Protein AF-0000000075743752 (afdb_homodimer)

Structure (mmCIF, N/CA/C/O backbone):
data_AF-0000000075743752-model_v1
#
loop_
_entity.id
_entity.type
_entity.pdbx_description
1 polymer 'Metal dependent phosphohydrolase'
#
loop_
_atom_site.group_PDB
_atom_site.id
_atom_site.type_symbol
_atom_site.label_atom_id
_atom_site.label_alt_id
_atom_site.label_comp_id
_atom_site.label_asym_id
_atom_site.label_entity_id
_atom_site.label_seq_id
_atom_site.pdbx_PDB_ins_code
_atom_site.Cartn_x
_atom_site.Cartn_y
_atom_site.Cartn_z
_atom_site.occupancy
_atom_site.B_iso_or_equiv
_atom_site.auth_seq_id
_atom_site.auth_comp_id
_atom_site.auth_asym_id
_atom_site.auth_atom_id
_atom_site.pdbx_PDB_model_num
ATOM 1 N N . MET A 1 1 ? -27.5 -9.445 -17.312 1 51.47 1 MET A N 1
ATOM 2 C CA . MET A 1 1 ? -26.719 -10.086 -16.25 1 51.47 1 MET A CA 1
ATOM 3 C C . MET A 1 1 ? -26.062 -9.039 -15.359 1 51.47 1 MET A C 1
ATOM 5 O O . MET A 1 1 ? -25.531 -8.039 -15.852 1 51.47 1 MET A O 1
ATOM 9 N N . SER A 1 2 ? -26.375 -8.977 -14.102 1 77.25 2 SER A N 1
ATOM 10 C CA . SER A 1 2 ? -25.906 -8 -13.125 1 77.25 2 SER A CA 1
ATOM 11 C C . SER A 1 2 ? -24.453 -8.273 -12.727 1 77.25 2 SER A C 1
ATOM 13 O O . SER A 1 2 ? -24.031 -9.43 -12.633 1 77.25 2 SER A O 1
ATOM 15 N N . TRP A 1 3 ? -23.5 -7.391 -13.031 1 86.38 3 TRP A N 1
ATOM 16 C CA . TRP A 1 3 ? -22.078 -7.5 -12.727 1 86.38 3 TRP A CA 1
ATOM 17 C C . TRP A 1 3 ? -21.703 -6.598 -11.555 1 86.38 3 TRP A C 1
ATOM 19 O O . TRP A 1 3 ? -22.375 -5.602 -11.289 1 86.38 3 TRP A O 1
ATOM 29 N N . LYS A 1 4 ? -20.797 -7.172 -10.844 1 90.94 4 LYS A N 1
ATOM 30 C CA . LYS A 1 4 ? -20.047 -6.301 -9.938 1 90.94 4 LYS A CA 1
ATOM 31 C C . LYS A 1 4 ? -18.797 -5.758 -10.609 1 90.94 4 LYS A C 1
ATOM 33 O O . LYS A 1 4 ? -18.078 -6.492 -11.312 1 90.94 4 LYS A O 1
ATOM 38 N N . GLU A 1 5 ? -18.625 -4.477 -10.516 1 91.88 5 GLU A N 1
ATOM 39 C CA . GLU A 1 5 ? -17.469 -3.854 -11.148 1 91.88 5 GLU A CA 1
ATOM 40 C C . GLU A 1 5 ? -16.5 -3.287 -10.109 1 91.88 5 GLU A C 1
ATOM 42 O O . GLU A 1 5 ? -16.922 -2.648 -9.148 1 91.88 5 GLU A O 1
ATOM 47 N N . LEU A 1 6 ? -15.234 -3.637 -10.25 1 92 6 LEU A N 1
ATOM 48 C CA . LEU A 1 6 ? -14.164 -3.113 -9.414 1 92 6 LEU A CA 1
ATOM 49 C C . LEU A 1 6 ? -13.258 -2.186 -10.203 1 92 6 LEU A C 1
ATOM 51 O O . LEU A 1 6 ? -12.82 -2.529 -11.305 1 92 6 LEU A O 1
ATOM 55 N N . ARG A 1 7 ? -13 -1.044 -9.656 1 90.94 7 ARG A N 1
ATOM 56 C CA . ARG A 1 7 ? -12.133 -0.092 -10.344 1 90.94 7 ARG A CA 1
ATOM 57 C C . ARG A 1 7 ? -10.664 -0.43 -10.125 1 90.94 7 ARG A C 1
ATOM 59 O O . ARG A 1 7 ? -10.227 -0.607 -8.984 1 90.94 7 ARG A O 1
ATOM 66 N N . ASP A 1 8 ? -9.922 -0.553 -11.188 1 92.19 8 ASP A N 1
ATOM 67 C CA . ASP A 1 8 ? -8.484 -0.782 -11.203 1 92.19 8 ASP A CA 1
ATOM 68 C C . ASP A 1 8 ? -7.758 0.319 -11.977 1 92.19 8 ASP A C 1
ATOM 70 O O . ASP A 1 8 ? -8.117 0.619 -13.117 1 92.19 8 ASP A O 1
ATOM 74 N N . PRO A 1 9 ? -6.797 0.957 -11.383 1 90.31 9 PRO A N 1
ATOM 75 C CA . PRO A 1 9 ? -6.152 2.098 -12.039 1 90.31 9 PRO A CA 1
ATOM 76 C C . PRO A 1 9 ? -5.441 1.709 -13.328 1 90.31 9 PRO A C 1
ATOM 78 O O . PRO A 1 9 ? -5.219 2.559 -14.195 1 90.31 9 PRO A O 1
ATOM 81 N N . ILE A 1 10 ? -5.125 0.491 -13.516 1 90.44 10 ILE A N 1
ATOM 82 C CA . ILE A 1 10 ? -4.367 0.052 -14.68 1 90.44 10 ILE A CA 1
ATOM 83 C C . ILE A 1 10 ? -5.32 -0.494 -15.742 1 90.44 10 ILE A C 1
ATOM 85 O O . ILE A 1 10 ? -5.23 -0.128 -16.922 1 90.44 10 ILE A O 1
ATOM 89 N N . HIS A 1 11 ? -6.293 -1.352 -15.32 1 92.56 11 HIS A N 1
ATOM 90 C CA . HIS A 1 11 ? -7.102 -2.107 -16.266 1 92.56 11 HIS A CA 1
ATOM 91 C C . HIS A 1 11 ? -8.5 -1.515 -16.391 1 92.56 11 HIS A C 1
ATOM 93 O O . HIS A 1 11 ? -9.312 -1.993 -17.188 1 92.56 11 HIS A O 1
ATOM 99 N N . GLY A 1 12 ? -8.75 -0.454 -15.656 1 90.25 12 GLY A N 1
ATOM 100 C CA . GLY A 1 12 ? -10.086 0.12 -15.68 1 90.25 12 GLY A CA 1
ATOM 101 C C . GLY A 1 12 ? -11.086 -0.658 -14.844 1 90.25 12 GLY A C 1
ATOM 102 O O . GLY A 1 12 ? -10.852 -0.902 -13.656 1 90.25 12 GLY A O 1
ATOM 103 N N . TRP A 1 13 ? -12.125 -1.113 -15.438 1 90.38 13 TRP A N 1
ATOM 104 C CA . TRP A 1 13 ? -13.148 -1.839 -14.703 1 90.38 13 TRP A CA 1
ATOM 105 C C . TRP A 1 13 ? -12.961 -3.346 -14.844 1 90.38 13 TRP A C 1
ATOM 107 O O . TRP A 1 13 ? -12.992 -3.881 -15.953 1 90.38 13 TRP A O 1
ATOM 117 N N . ILE A 1 14 ? -12.75 -3.984 -13.766 1 94 14 ILE A N 1
ATOM 118 C CA . ILE A 1 14 ? -12.734 -5.441 -13.719 1 94 14 ILE A CA 1
ATOM 119 C C . ILE A 1 14 ? -14.125 -5.961 -13.336 1 94 14 ILE A C 1
ATOM 121 O O . ILE A 1 14 ? -14.633 -5.652 -12.258 1 94 14 ILE A O 1
ATOM 125 N N . ARG A 1 15 ? -14.711 -6.742 -14.258 1 93.38 15 ARG A N 1
ATOM 126 C CA . ARG A 1 15 ? -16.078 -7.203 -14.055 1 93.38 15 ARG A CA 1
ATOM 127 C C . ARG A 1 15 ? -16.109 -8.609 -13.477 1 93.38 15 ARG A C 1
ATOM 129 O O . ARG A 1 15 ? -15.336 -9.477 -13.898 1 93.38 15 ARG A O 1
ATOM 136 N N . LEU A 1 16 ? -16.891 -8.75 -12.438 1 94.38 16 LEU A N 1
ATOM 137 C CA . LEU A 1 16 ? -17.188 -10.039 -11.82 1 94.38 16 LEU A CA 1
ATOM 138 C C . LEU A 1 16 ? -18.672 -10.367 -11.945 1 94.38 16 LEU A C 1
ATOM 140 O O . LEU A 1 16 ? -19.531 -9.484 -11.805 1 94.38 16 LEU A O 1
ATOM 144 N N . SER A 1 17 ? -18.984 -11.633 -12.352 1 91.38 17 SER A N 1
ATOM 145 C CA . SER A 1 17 ? -20.375 -12.055 -12.188 1 91.38 17 SER A CA 1
ATOM 146 C C . SER A 1 17 ? -20.812 -11.984 -10.727 1 91.38 17 SER A C 1
ATOM 148 O O . SER A 1 17 ? -19.969 -11.883 -9.836 1 91.38 17 SER A O 1
ATOM 150 N N . ILE A 1 18 ? -22.031 -12.008 -10.484 1 90.94 18 ILE A N 1
ATOM 151 C CA . ILE A 1 18 ? -22.547 -11.945 -9.117 1 90.94 18 ILE A CA 1
ATOM 152 C C . ILE A 1 18 ? -22.031 -13.141 -8.32 1 90.94 18 ILE A C 1
ATOM 154 O O . ILE A 1 18 ? -21.656 -13.008 -7.152 1 90.94 18 ILE A O 1
ATOM 158 N N . ASP A 1 19 ? -21.953 -14.258 -8.992 1 90.12 19 ASP A N 1
ATOM 159 C CA . ASP A 1 19 ? -21.453 -15.461 -8.336 1 90.12 19 ASP A CA 1
ATOM 160 C C . ASP A 1 19 ? -19.953 -15.344 -8.039 1 90.12 19 ASP A C 1
ATOM 162 O O . ASP A 1 19 ? -19.5 -15.781 -6.98 1 90.12 19 ASP A O 1
ATOM 166 N N . GLU A 1 20 ? -19.234 -14.789 -8.961 1 91.81 20 GLU A N 1
ATOM 167 C CA . GLU A 1 20 ? -17.812 -14.562 -8.734 1 91.81 20 GLU A CA 1
ATOM 168 C C . GLU A 1 20 ? -17.578 -13.586 -7.586 1 91.81 20 GLU A C 1
ATOM 170 O O . GLU A 1 20 ? -16.641 -13.742 -6.805 1 91.81 20 GLU A O 1
ATOM 175 N N . ALA A 1 21 ? -18.422 -12.57 -7.562 1 92.19 21 ALA A N 1
ATOM 176 C CA . ALA A 1 21 ? -18.312 -11.586 -6.484 1 92.19 21 ALA A CA 1
ATOM 177 C C . ALA A 1 21 ? -18.547 -12.234 -5.125 1 92.19 21 ALA A C 1
ATOM 179 O O . ALA A 1 21 ? -17.844 -11.938 -4.156 1 92.19 21 ALA A O 1
ATOM 180 N N . ARG A 1 22 ? -19.531 -13.055 -5.062 1 89.62 22 ARG A N 1
ATOM 181 C CA . ARG A 1 22 ? -19.812 -13.781 -3.83 1 89.62 22 ARG A CA 1
ATOM 182 C C . ARG A 1 22 ? -18.656 -14.695 -3.451 1 89.62 22 ARG A C 1
ATOM 184 O O . ARG A 1 22 ? -18.312 -14.805 -2.275 1 89.62 22 ARG A O 1
ATOM 191 N N . LEU A 1 23 ? -18.141 -15.367 -4.477 1 92.19 23 LEU A N 1
ATOM 192 C CA . LEU A 1 23 ? -16.984 -16.219 -4.242 1 92.19 23 LEU A CA 1
ATOM 193 C C . LEU A 1 23 ? -15.812 -15.43 -3.672 1 92.19 23 LEU A C 1
ATOM 195 O O . LEU A 1 23 ? -15.172 -15.859 -2.711 1 92.19 23 LEU A O 1
ATOM 199 N N . LEU A 1 24 ? -15.57 -14.312 -4.309 1 93.12 24 LEU A N 1
ATOM 200 C CA . LEU A 1 24 ? -14.469 -13.469 -3.869 1 93.12 24 LEU A CA 1
ATOM 201 C C . LEU A 1 24 ? -14.648 -13.062 -2.41 1 93.12 24 LEU A C 1
ATOM 203 O O . LEU A 1 24 ? -13.68 -13.047 -1.643 1 93.12 24 LEU A O 1
ATOM 207 N N . ASP A 1 25 ? -15.844 -12.758 -2.037 1 89.44 25 ASP A N 1
ATOM 208 C CA . ASP A 1 25 ? -16.141 -12.352 -0.665 1 89.44 25 ASP A CA 1
ATOM 209 C C . ASP A 1 25 ? -15.93 -13.508 0.307 1 89.44 25 ASP A C 1
ATOM 211 O O . ASP A 1 25 ? -15.477 -13.305 1.437 1 89.44 25 ASP A O 1
ATOM 215 N N . ASP A 1 26 ? -16.203 -14.727 -0.152 1 90.44 26 ASP A N 1
ATOM 216 C CA . ASP A 1 26 ? -16.188 -15.891 0.725 1 90.44 26 ASP A CA 1
ATOM 217 C C . ASP A 1 26 ? -14.805 -16.562 0.716 1 90.44 26 ASP A C 1
ATOM 219 O O . ASP A 1 26 ? -14.508 -17.375 1.581 1 90.44 26 ASP A O 1
ATOM 223 N N . ASP A 1 27 ? -14.031 -16.25 -0.261 1 94.75 27 ASP A N 1
ATOM 224 C CA . ASP A 1 27 ? -12.75 -16.922 -0.438 1 94.75 27 ASP A CA 1
ATOM 225 C C . ASP A 1 27 ? -11.688 -16.344 0.493 1 94.75 27 ASP A C 1
ATOM 227 O O . ASP A 1 27 ? -10.969 -15.414 0.117 1 94.75 27 ASP A O 1
ATOM 231 N N . VAL A 1 28 ? -11.492 -17.016 1.655 1 94.75 28 VAL A N 1
ATOM 232 C CA . VAL A 1 28 ? -10.602 -16.531 2.703 1 94.75 28 VAL A CA 1
ATOM 233 C C . VAL A 1 28 ? -9.156 -16.547 2.207 1 94.75 28 VAL A C 1
ATOM 235 O O . VAL A 1 28 ? -8.328 -15.75 2.654 1 94.75 28 VAL A O 1
ATOM 238 N N . PHE A 1 29 ? -8.867 -17.422 1.26 1 97.12 29 PHE A N 1
ATOM 239 C CA . PHE A 1 29 ? -7.5 -17.531 0.759 1 97.12 29 PHE A CA 1
ATOM 240 C C . PHE A 1 29 ? -7.145 -16.344 -0.119 1 97.12 29 PHE A C 1
ATOM 242 O O . PHE A 1 29 ? -6.035 -15.812 -0.037 1 97.12 29 PHE A O 1
ATOM 249 N N . VAL A 1 30 ? -8.094 -15.906 -0.944 1 97.38 30 VAL A N 1
ATOM 250 C CA . VAL A 1 30 ? -7.867 -14.75 -1.801 1 97.38 30 VAL A CA 1
ATOM 251 C C . VAL A 1 30 ? -7.895 -13.477 -0.963 1 97.38 30 VAL A C 1
ATOM 253 O O . VAL A 1 30 ? -7.098 -12.555 -1.188 1 97.38 30 VAL A O 1
ATOM 256 N N . GLN A 1 31 ? -8.781 -13.375 0.046 1 96.62 31 GLN A N 1
ATOM 257 C CA . GLN A 1 31 ? -8.875 -12.203 0.904 1 96.62 31 GLN A CA 1
ATOM 258 C C . GLN A 1 31 ? -7.59 -11.984 1.693 1 96.62 31 GLN A C 1
ATOM 260 O O . GLN A 1 31 ? -7.191 -10.844 1.94 1 96.62 31 GLN A O 1
ATOM 265 N N . ARG A 1 32 ? -6.918 -13.039 2.068 1 97.19 32 ARG A N 1
ATOM 266 C CA . ARG A 1 32 ? -5.652 -12.938 2.787 1 97.19 32 ARG A CA 1
ATOM 267 C C . ARG A 1 32 ? -4.621 -12.164 1.972 1 97.19 32 ARG A C 1
ATOM 269 O O . ARG A 1 32 ? -3.773 -11.469 2.533 1 97.19 32 ARG A O 1
ATOM 276 N N . LEU A 1 33 ? -4.754 -12.297 0.685 1 98 33 LEU A N 1
ATOM 277 C CA . LEU A 1 33 ? -3.77 -11.688 -0.206 1 98 33 LEU A CA 1
ATOM 278 C C . LEU A 1 33 ? -3.771 -10.172 -0.066 1 98 33 LEU A C 1
ATOM 280 O O . LEU A 1 33 ? -2.83 -9.5 -0.498 1 98 33 LEU A O 1
ATOM 284 N N . ARG A 1 34 ? -4.805 -9.555 0.561 1 96.62 34 ARG A N 1
ATOM 285 C CA . ARG A 1 34 ? -4.824 -8.125 0.85 1 96.62 34 ARG A CA 1
ATOM 286 C C . ARG A 1 34 ? -3.695 -7.738 1.798 1 96.62 34 ARG A C 1
ATOM 288 O O . ARG A 1 34 ? -3.232 -6.598 1.791 1 96.62 34 ARG A O 1
ATOM 295 N N . ARG A 1 35 ? -3.26 -8.695 2.557 1 96.81 35 ARG A N 1
ATOM 296 C CA . ARG A 1 35 ? -2.279 -8.43 3.604 1 96.81 35 ARG A CA 1
ATOM 297 C C . ARG A 1 35 ? -0.923 -9.031 3.248 1 96.81 35 ARG A C 1
ATOM 299 O O . ARG A 1 35 ? -0.079 -9.227 4.125 1 96.81 35 ARG A O 1
ATOM 306 N N . ILE A 1 36 ? -0.764 -9.398 1.981 1 98 36 ILE A N 1
ATOM 307 C CA . ILE A 1 36 ? 0.5 -9.867 1.428 1 98 36 ILE A CA 1
ATOM 308 C C . ILE A 1 36 ? 0.987 -8.898 0.354 1 98 36 ILE A C 1
ATOM 310 O O . ILE A 1 36 ? 0.339 -8.734 -0.683 1 98 36 ILE A O 1
ATOM 314 N N . THR A 1 37 ? 2.098 -8.242 0.623 1 97.19 37 THR A N 1
ATOM 315 C CA . THR A 1 37 ? 2.631 -7.258 -0.314 1 97.19 37 THR A CA 1
ATOM 316 C C . THR A 1 37 ? 3.107 -7.934 -1.596 1 97.19 37 THR A C 1
ATOM 318 O O . THR A 1 37 ? 3.531 -9.094 -1.572 1 97.19 37 THR A O 1
ATOM 321 N N . GLN A 1 38 ? 3.041 -7.207 -2.709 1 96.44 38 GLN A N 1
ATOM 322 C CA . GLN A 1 38 ? 3.471 -7.715 -4.008 1 96.44 38 GLN A CA 1
ATOM 323 C C . GLN A 1 38 ? 4.992 -7.715 -4.121 1 96.44 38 GLN A C 1
ATOM 325 O O . GLN A 1 38 ? 5.574 -8.633 -4.699 1 96.44 38 GLN A O 1
ATOM 330 N N . ASP A 1 39 ? 5.641 -6.668 -3.574 1 96.06 39 ASP A N 1
ATOM 331 C CA . ASP A 1 39 ? 7.055 -6.457 -3.877 1 96.06 39 ASP A CA 1
ATOM 332 C C . ASP A 1 39 ? 7.895 -6.473 -2.604 1 96.06 39 ASP A C 1
ATOM 334 O O . ASP A 1 39 ? 8.969 -5.859 -2.555 1 96.06 39 ASP A O 1
ATOM 338 N N . GLY A 1 40 ? 7.375 -7.07 -1.581 1 95.81 40 GLY A N 1
ATOM 339 C CA . GLY A 1 40 ? 8.141 -7.188 -0.352 1 95.81 40 GLY A CA 1
ATOM 340 C C . GLY A 1 40 ? 8.578 -5.848 0.213 1 95.81 40 GLY A C 1
ATOM 341 O O . GLY A 1 40 ? 7.746 -4.965 0.433 1 95.81 40 GLY A O 1
ATOM 342 N N . LEU A 1 41 ? 9.898 -5.633 0.323 1 95.94 41 LEU A N 1
ATOM 343 C CA . LEU A 1 41 ? 10.414 -4.445 0.986 1 95.94 41 LEU A CA 1
ATOM 344 C C . LEU A 1 41 ? 10.883 -3.412 -0.035 1 95.94 41 LEU A C 1
ATOM 346 O O . LEU A 1 41 ? 11.609 -2.479 0.309 1 95.94 41 LEU A O 1
ATOM 350 N N . ALA A 1 42 ? 10.414 -3.516 -1.255 1 95.94 42 ALA A N 1
ATOM 351 C CA . ALA A 1 42 ? 10.82 -2.594 -2.314 1 95.94 42 ALA A CA 1
ATOM 352 C C . ALA A 1 42 ? 10.406 -1.163 -1.98 1 95.94 42 ALA A C 1
ATOM 354 O O . ALA A 1 42 ? 10.992 -0.207 -2.494 1 95.94 42 ALA A O 1
ATOM 355 N N . HIS A 1 43 ? 9.422 -0.974 -1.068 1 94 43 HIS A N 1
ATOM 356 C CA . HIS A 1 43 ? 8.922 0.352 -0.718 1 94 43 HIS A CA 1
ATOM 357 C C . HIS A 1 43 ? 9.977 1.145 0.056 1 94 43 HIS A C 1
ATOM 359 O O . HIS A 1 43 ? 9.852 2.363 0.206 1 94 43 HIS A O 1
ATOM 365 N N . TYR A 1 44 ? 11.023 0.538 0.527 1 93.94 44 TYR A N 1
ATOM 366 C CA . TYR A 1 44 ? 12.109 1.253 1.189 1 93.94 44 TYR A CA 1
ATOM 367 C C . TYR A 1 44 ? 12.945 2.031 0.181 1 93.94 44 TYR A C 1
ATOM 369 O O . TYR A 1 44 ? 13.688 2.941 0.553 1 93.94 44 TYR A O 1
ATOM 377 N N . VAL A 1 45 ? 12.891 1.618 -1.067 1 93.31 45 VAL A N 1
ATOM 378 C CA . VAL A 1 45 ? 13.602 2.303 -2.143 1 93.31 45 VAL A CA 1
ATOM 379 C C . VAL A 1 45 ? 12.609 3.08 -3.004 1 93.31 45 VAL A C 1
ATOM 381 O O . VAL A 1 45 ? 12.867 4.223 -3.389 1 93.31 45 VAL A O 1
ATOM 384 N N . TYR A 1 46 ? 11.539 2.451 -3.336 1 93.69 46 TYR A N 1
ATOM 385 C CA . TYR A 1 46 ? 10.414 3.062 -4.039 1 93.69 46 TYR A CA 1
ATOM 386 C C . TYR A 1 46 ? 9.211 3.221 -3.113 1 93.69 46 TYR A C 1
ATOM 388 O O . TYR A 1 46 ? 8.367 2.324 -3.023 1 93.69 46 TYR A O 1
ATOM 396 N N . PRO A 1 47 ? 9.008 4.316 -2.547 1 93.56 47 PRO A N 1
ATOM 397 C CA . PRO A 1 47 ? 8.039 4.492 -1.461 1 93.56 47 PRO A CA 1
ATOM 398 C C . PRO A 1 47 ? 6.621 4.086 -1.863 1 93.56 47 PRO A C 1
ATOM 400 O O . PRO A 1 47 ? 5.844 3.639 -1.02 1 93.56 47 PRO A O 1
ATOM 403 N N . SER A 1 48 ? 6.262 4.148 -3.123 1 92.75 48 SER A N 1
ATOM 404 C CA . SER A 1 48 ? 4.891 3.887 -3.555 1 92.75 48 SER A CA 1
ATOM 405 C C . SER A 1 48 ? 4.711 2.428 -3.959 1 92.75 48 SER A C 1
ATOM 407 O O . SER A 1 48 ? 3.611 2.016 -4.34 1 92.75 48 SER A O 1
ATOM 409 N N . ALA A 1 49 ? 5.762 1.596 -3.92 1 93.31 49 ALA A N 1
ATOM 410 C CA . ALA A 1 49 ? 5.664 0.175 -4.242 1 93.31 49 ALA A CA 1
ATOM 411 C C . ALA A 1 49 ? 4.965 -0.595 -3.125 1 93.31 49 ALA A C 1
ATOM 413 O O . ALA A 1 49 ? 5.582 -1.437 -2.467 1 93.31 49 ALA A O 1
ATOM 414 N N . ARG A 1 50 ? 3.662 -0.363 -2.957 1 92.94 50 ARG A N 1
ATOM 415 C CA . ARG A 1 50 ? 2.949 -0.887 -1.796 1 92.94 50 ARG A CA 1
ATOM 416 C C . ARG A 1 50 ? 1.767 -1.749 -2.225 1 92.94 50 ARG A C 1
ATOM 418 O O . ARG A 1 50 ? 0.876 -2.033 -1.42 1 92.94 50 ARG A O 1
ATOM 425 N N . GLY A 1 51 ? 1.776 -2.166 -3.416 1 93.81 51 GLY A N 1
ATOM 426 C CA . GLY A 1 51 ? 0.691 -3.006 -3.896 1 93.81 51 GLY A CA 1
ATOM 427 C C . GLY A 1 51 ? 0.61 -4.344 -3.184 1 93.81 51 GLY A C 1
ATOM 428 O O . GLY A 1 51 ? 1.602 -4.812 -2.621 1 93.81 51 GLY A O 1
ATOM 429 N N . SER A 1 52 ? -0.573 -4.945 -3.201 1 97 52 SER A N 1
ATOM 430 C CA . SER A 1 52 ? -0.787 -6.254 -2.598 1 97 52 SER A CA 1
ATOM 431 C C . SER A 1 52 ? -0.996 -7.328 -3.662 1 97 52 SER A C 1
ATOM 433 O O . SER A 1 52 ? -1.269 -7.012 -4.82 1 97 52 SER A O 1
ATOM 435 N N . ARG A 1 53 ? -0.911 -8.523 -3.248 1 98 53 ARG A N 1
ATOM 436 C CA . ARG A 1 53 ? -1.134 -9.633 -4.18 1 98 53 ARG A CA 1
ATOM 437 C C . ARG A 1 53 ? -2.617 -9.781 -4.496 1 98 53 ARG A C 1
ATOM 439 O O . ARG A 1 53 ? -2.982 -10.445 -5.473 1 98 53 ARG A O 1
ATOM 446 N N . PHE A 1 54 ? -3.518 -9.18 -3.68 1 98.25 54 PHE A N 1
ATOM 447 C CA . PHE A 1 54 ? -4.945 -9.219 -3.98 1 98.25 54 PHE A CA 1
ATOM 448 C C . PHE A 1 54 ? -5.242 -8.484 -5.285 1 98.25 54 PHE A C 1
ATOM 450 O O . PHE A 1 54 ? -5.879 -9.047 -6.184 1 98.25 54 PHE A O 1
ATOM 457 N N . GLU A 1 55 ? -4.816 -7.172 -5.395 1 96.81 55 GLU A N 1
ATOM 458 C CA . GLU A 1 55 ? -5.074 -6.418 -6.617 1 96.81 55 GLU A CA 1
ATOM 459 C C . GLU A 1 55 ? -4.344 -7.027 -7.809 1 96.81 55 GLU A C 1
ATOM 461 O O . GLU A 1 55 ? -4.848 -7 -8.938 1 96.81 55 GLU A O 1
ATOM 466 N N . HIS A 1 56 ? -3.156 -7.566 -7.574 1 98.12 56 HIS A N 1
ATOM 467 C CA . HIS A 1 56 ? -2.439 -8.273 -8.633 1 98.12 56 HIS A CA 1
ATOM 468 C C . HIS A 1 56 ? -3.244 -9.461 -9.148 1 98.12 56 HIS A C 1
ATOM 470 O O . HIS A 1 56 ? -3.346 -9.664 -10.359 1 98.12 56 HIS A O 1
ATOM 476 N N . SER A 1 57 ? -3.771 -10.227 -8.219 1 98.5 57 SER A N 1
ATOM 477 C CA . SER A 1 57 ? -4.555 -11.398 -8.602 1 98.5 57 SER A CA 1
ATOM 478 C C . SER A 1 57 ? -5.793 -11 -9.398 1 98.5 57 SER A C 1
ATOM 480 O O . SER A 1 57 ? -6.168 -11.68 -10.352 1 98.5 57 SER A O 1
ATOM 482 N N . LEU A 1 58 ? -6.445 -9.906 -9.016 1 98.06 58 LEU A N 1
ATOM 483 C CA . LEU A 1 58 ? -7.59 -9.398 -9.758 1 98.06 58 LEU A CA 1
ATOM 484 C C . LEU A 1 58 ? -7.18 -8.984 -11.172 1 98.06 58 LEU A C 1
ATOM 486 O O . LEU A 1 58 ? -7.891 -9.273 -12.141 1 98.06 58 LEU A O 1
ATOM 490 N N . GLY A 1 59 ? -6.074 -8.297 -11.227 1 97.88 59 GLY A N 1
ATOM 491 C CA . GLY A 1 59 ? -5.566 -7.914 -12.539 1 97.88 59 GLY A CA 1
ATOM 492 C C . GLY A 1 59 ? -5.203 -9.102 -13.406 1 97.88 59 GLY A C 1
ATOM 493 O O . GLY A 1 59 ? -5.484 -9.102 -14.609 1 97.88 59 GLY A O 1
ATOM 494 N N . THR A 1 60 ? -4.578 -10.102 -12.797 1 98.38 60 THR A N 1
ATOM 495 C CA . THR A 1 60 ? -4.234 -11.32 -13.523 1 98.38 60 THR A CA 1
ATOM 496 C C . THR A 1 60 ? -5.492 -12.016 -14.039 1 98.38 60 THR A C 1
ATOM 498 O O . THR A 1 60 ? -5.523 -12.5 -15.172 1 98.38 60 THR A O 1
ATOM 501 N N . MET A 1 61 ? -6.508 -12.07 -13.211 1 98.31 61 MET A N 1
ATOM 502 C CA . MET A 1 61 ? -7.789 -12.641 -13.617 1 98.31 61 MET A CA 1
ATOM 503 C C . MET A 1 61 ? -8.359 -11.891 -14.82 1 98.31 61 MET A C 1
ATOM 505 O O . MET A 1 61 ? -8.867 -12.5 -15.758 1 98.31 61 MET A O 1
ATOM 509 N N . TYR A 1 62 ? -8.289 -10.602 -14.773 1 97.75 62 TYR A N 1
ATOM 510 C CA . TYR A 1 62 ? -8.797 -9.766 -15.852 1 97.75 62 TYR A CA 1
ATOM 511 C C . TYR A 1 62 ? -8.07 -10.047 -17.156 1 97.75 62 TYR A C 1
ATOM 513 O O . TYR A 1 62 ? -8.703 -10.273 -18.188 1 97.75 62 TYR A O 1
ATOM 521 N N . LEU A 1 63 ? -6.758 -10.062 -17.125 1 97.44 63 LEU A N 1
ATOM 522 C CA . LEU A 1 63 ? -5.973 -10.289 -18.328 1 97.44 63 LEU A CA 1
ATOM 523 C C . LEU A 1 63 ? -6.168 -11.711 -18.844 1 97.44 63 LEU A C 1
ATOM 525 O O . LEU A 1 63 ? -6.195 -11.938 -20.047 1 97.44 63 LEU A O 1
ATOM 529 N N . ALA A 1 64 ? -6.25 -12.648 -17.906 1 97.69 64 ALA A N 1
ATOM 530 C CA . ALA A 1 64 ? -6.547 -14.023 -18.312 1 97.69 64 ALA A CA 1
ATOM 531 C C . ALA A 1 64 ? -7.871 -14.102 -19.062 1 97.69 64 ALA A C 1
ATOM 533 O O . ALA A 1 64 ? -8.008 -14.891 -20 1 97.69 64 ALA A O 1
ATOM 534 N N . THR A 1 65 ? -8.836 -13.281 -18.641 1 96.44 65 THR A N 1
ATOM 535 C CA . THR A 1 65 ? -10.133 -13.234 -19.312 1 96.44 65 THR A CA 1
ATOM 536 C C . THR A 1 65 ? -9.984 -12.773 -20.766 1 96.44 65 THR A C 1
ATOM 538 O O . THR A 1 65 ? -10.523 -13.398 -21.672 1 96.44 65 THR A O 1
ATOM 541 N N . LEU A 1 66 ? -9.258 -11.742 -20.953 1 95.69 66 LEU A N 1
ATOM 542 C CA . LEU A 1 66 ? -9.055 -11.219 -22.297 1 95.69 66 LEU A CA 1
ATOM 543 C C . LEU A 1 66 ? -8.344 -12.242 -23.188 1 95.69 66 LEU A C 1
ATOM 545 O O . LEU A 1 66 ? -8.742 -12.453 -24.328 1 95.69 66 LEU A O 1
ATOM 549 N N . MET A 1 67 ? -7.371 -12.891 -22.688 1 95.31 67 MET A N 1
ATOM 550 C CA . MET A 1 67 ? -6.547 -13.828 -23.453 1 95.31 67 MET A CA 1
ATOM 551 C C . MET A 1 67 ? -7.336 -15.086 -23.812 1 95.31 67 MET A C 1
ATOM 553 O O . MET A 1 67 ? -7.293 -15.547 -24.953 1 95.31 67 MET A O 1
ATOM 557 N N . VAL A 1 68 ? -8.023 -15.609 -22.812 1 95.94 68 VAL A N 1
ATOM 558 C CA . VAL A 1 68 ? -8.75 -16.844 -23.062 1 95.94 68 VAL A CA 1
ATOM 559 C C . VAL A 1 68 ? -9.891 -16.594 -24.047 1 95.94 68 VAL A C 1
ATOM 561 O O . VAL A 1 68 ? -10.188 -17.438 -24.891 1 95.94 68 VAL A O 1
ATOM 564 N N . GLU A 1 69 ? -10.562 -15.469 -23.938 1 94.19 69 GLU A N 1
ATOM 565 C CA . GLU A 1 69 ? -11.617 -15.125 -24.875 1 94.19 69 GLU A CA 1
ATOM 566 C C . GLU A 1 69 ? -11.078 -15.031 -26.297 1 94.19 69 GLU A C 1
ATOM 568 O O . GLU A 1 69 ? -11.711 -15.508 -27.234 1 94.19 69 GLU A O 1
ATOM 573 N N . ARG A 1 70 ? -9.977 -14.469 -26.406 1 93 70 ARG A N 1
ATOM 574 C CA . ARG A 1 70 ? -9.336 -14.344 -27.703 1 93 70 ARG A CA 1
ATOM 575 C C . ARG A 1 70 ? -9.016 -15.719 -28.297 1 93 70 ARG A C 1
ATOM 577 O O . ARG A 1 70 ? -9.32 -16 -29.453 1 93 70 ARG A O 1
ATOM 584 N N . VAL A 1 71 ? -8.406 -16.594 -27.562 1 91.12 71 VAL A N 1
ATOM 585 C CA . VAL A 1 71 ? -7.922 -17.859 -28.109 1 91.12 71 VAL A CA 1
ATOM 586 C C . VAL A 1 71 ? -9.094 -18.797 -28.328 1 91.12 71 VAL A C 1
ATOM 588 O O . VAL A 1 71 ? -9.078 -19.609 -29.266 1 91.12 71 VAL A O 1
ATOM 591 N N . LEU A 1 72 ? -10.117 -18.734 -27.516 1 90.25 72 LEU A N 1
ATOM 592 C CA . LEU A 1 72 ? -11.297 -19.578 -27.688 1 90.25 72 LEU A CA 1
ATOM 593 C C . LEU A 1 72 ? -12.062 -19.203 -28.938 1 90.25 72 LEU A C 1
ATOM 595 O O . LEU A 1 72 ? -12.727 -20.031 -29.547 1 90.25 72 LEU A O 1
ATOM 599 N N . SER A 1 73 ? -12 -17.953 -29.297 1 88.25 73 SER A N 1
ATOM 600 C CA . SER A 1 73 ? -12.711 -17.484 -30.484 1 88.25 73 SER A CA 1
ATOM 601 C C . SER A 1 73 ? -12.172 -18.156 -31.75 1 88.25 73 SER A C 1
ATOM 603 O O . SER A 1 73 ? -12.867 -18.219 -32.781 1 88.25 73 SER A O 1
ATOM 605 N N . GLU A 1 74 ? -11.008 -18.719 -31.719 1 85 74 GLU A N 1
ATOM 606 C CA . GLU A 1 74 ? -10.398 -19.344 -32.875 1 85 74 GLU A CA 1
ATOM 607 C C . GLU A 1 74 ? -10.195 -20.844 -32.688 1 85 74 GLU A C 1
ATOM 609 O O . GLU A 1 74 ? -9.766 -21.547 -33.594 1 85 74 GLU A O 1
ATOM 614 N N . ALA A 1 75 ? -10.523 -21.297 -31.516 1 83.81 75 ALA A N 1
ATOM 615 C CA . ALA A 1 75 ? -10.234 -22.688 -31.172 1 83.81 75 ALA A CA 1
ATOM 616 C C . ALA A 1 75 ? -11.117 -23.641 -31.969 1 83.81 75 ALA A C 1
ATOM 618 O O . ALA A 1 75 ? -12.281 -23.344 -32.25 1 83.81 75 ALA A O 1
ATOM 619 N N . ASN A 1 76 ? -10.555 -24.766 -32.344 1 86.19 76 ASN A N 1
ATOM 620 C CA . ASN A 1 76 ? -11.312 -25.812 -33.031 1 86.19 76 ASN A CA 1
ATOM 621 C C . ASN A 1 76 ? -12.344 -26.438 -32.094 1 86.19 76 ASN A C 1
ATOM 623 O O . ASN A 1 76 ? -12 -26.984 -31.031 1 86.19 76 ASN A O 1
ATOM 627 N N . GLU A 1 77 ? -13.547 -26.484 -32.5 1 87.25 77 GLU A N 1
ATOM 628 C CA . GLU A 1 77 ? -14.664 -26.938 -31.672 1 87.25 77 GLU A CA 1
ATOM 629 C C . GLU A 1 77 ? -14.516 -28.406 -31.281 1 87.25 77 GLU A C 1
ATOM 631 O O . GLU A 1 77 ? -14.836 -28.797 -30.156 1 87.25 77 GLU A O 1
ATOM 636 N N . GLN A 1 78 ? -14.07 -29.141 -32.219 1 89.94 78 GLN A N 1
ATOM 637 C CA . GLN A 1 78 ? -13.922 -30.578 -31.969 1 89.94 78 GLN A CA 1
ATOM 638 C C . GLN A 1 78 ? -12.844 -30.828 -30.922 1 89.94 78 GLN A C 1
ATOM 640 O O . GLN A 1 78 ? -13.016 -31.672 -30.047 1 89.94 78 GLN A O 1
ATOM 645 N N . SER A 1 79 ? -11.742 -30.109 -31.016 1 89.5 79 SER A N 1
ATOM 646 C CA . SER A 1 79 ? -10.656 -30.234 -30.047 1 89.5 79 SER A CA 1
ATOM 647 C C . SER A 1 79 ? -11.102 -29.781 -28.672 1 89.5 79 SER A C 1
ATOM 649 O O . SER A 1 79 ? -10.734 -30.391 -27.656 1 89.5 79 SER A O 1
ATOM 651 N N . LEU A 1 80 ? -11.836 -28.75 -28.641 1 90.44 80 LEU A N 1
ATOM 652 C CA . LEU A 1 80 ? -12.336 -28.234 -27.375 1 90.44 80 LEU A CA 1
ATOM 653 C C . LEU A 1 80 ? -13.297 -29.219 -26.719 1 90.44 80 LEU A C 1
ATOM 655 O O . LEU A 1 80 ? -13.266 -29.406 -25.516 1 90.44 80 LEU A O 1
ATOM 659 N N . ARG A 1 81 ? -14.156 -29.812 -27.516 1 91.88 81 ARG A N 1
ATOM 660 C CA . ARG A 1 81 ? -15.109 -30.797 -27 1 91.88 81 ARG A CA 1
ATOM 661 C C . ARG A 1 81 ? -14.398 -32.031 -26.453 1 91.88 81 ARG A C 1
ATOM 663 O O . ARG A 1 81 ? -14.781 -32.562 -25.406 1 91.88 81 ARG A O 1
ATOM 670 N N . SER A 1 82 ? -13.414 -32.375 -27.203 1 92.75 82 SER A N 1
ATOM 671 C CA . SER A 1 82 ? -12.625 -33.531 -26.75 1 92.75 82 SER A CA 1
ATOM 672 C C . SER A 1 82 ? -11.969 -33.219 -25.391 1 92.75 82 SER A C 1
ATOM 674 O O . SER A 1 82 ? -11.992 -34.062 -24.5 1 92.75 82 SER A O 1
ATOM 676 N N . LEU A 1 83 ? -11.383 -32.062 -25.266 1 92.81 83 LEU A N 1
ATOM 677 C CA . LEU A 1 83 ? -10.766 -31.672 -24 1 92.81 83 LEU A CA 1
ATOM 678 C C . LEU A 1 83 ? -11.805 -31.609 -22.891 1 92.81 83 LEU A C 1
ATOM 680 O O . LEU A 1 83 ? -11.562 -32.062 -21.781 1 92.81 83 LEU A O 1
ATOM 684 N N . MET A 1 84 ? -12.922 -31.016 -23.172 1 93.38 84 MET A N 1
ATOM 685 C CA . MET A 1 84 ? -13.977 -30.875 -22.172 1 93.38 84 MET A CA 1
ATOM 686 C C . MET A 1 84 ? -14.469 -32.25 -21.703 1 93.38 84 MET A C 1
ATOM 688 O O . MET A 1 84 ? -14.734 -32.438 -20.516 1 93.38 84 MET A O 1
ATOM 692 N N . ASP A 1 85 ? -14.555 -33.156 -22.641 1 92.88 85 ASP A N 1
ATOM 693 C CA . ASP A 1 85 ? -14.938 -34.5 -22.281 1 92.88 85 ASP A CA 1
ATOM 694 C C . ASP A 1 85 ? -13.898 -35.156 -21.375 1 92.88 85 ASP A C 1
ATOM 696 O O . ASP A 1 85 ? -14.242 -35.812 -20.375 1 92.88 85 ASP A O 1
ATOM 700 N N . ALA A 1 86 ? -12.672 -34.938 -21.719 1 92.56 86 ALA A N 1
ATOM 701 C CA . ALA A 1 86 ? -11.578 -35.5 -20.938 1 92.56 86 ALA A CA 1
ATOM 702 C C . ALA A 1 86 ? -11.57 -34.938 -19.516 1 92.56 86 ALA A C 1
ATOM 704 O O . ALA A 1 86 ? -11.203 -35.625 -18.562 1 92.56 86 ALA A O 1
ATOM 705 N N . LEU A 1 87 ? -12.039 -33.688 -19.391 1 92.56 87 LEU A N 1
ATOM 706 C CA . LEU A 1 87 ? -12.055 -33 -18.094 1 92.56 87 LEU A CA 1
ATOM 707 C C . LEU A 1 87 ? -13.352 -33.281 -17.344 1 92.56 87 LEU A C 1
ATOM 709 O O . LEU A 1 87 ? -13.523 -32.844 -16.219 1 92.56 87 LEU A O 1
ATOM 713 N N . GLY A 1 88 ? -14.203 -34 -17.953 1 88.19 88 GLY A N 1
ATOM 714 C CA . GLY A 1 88 ? -15.492 -34.281 -17.344 1 88.19 88 GLY A CA 1
ATOM 715 C C . GLY A 1 88 ? -16.453 -33.094 -17.391 1 88.19 88 GLY A C 1
ATOM 716 O O . GLY A 1 88 ? -17.344 -32.969 -16.547 1 88.19 88 GLY A O 1
ATOM 717 N N . LEU A 1 89 ? -16.266 -32.188 -18.375 1 90.31 89 LEU A N 1
ATOM 718 C CA . LEU A 1 89 ? -17.094 -31 -18.531 1 90.31 89 LEU A CA 1
ATOM 719 C C . LEU A 1 89 ? -18 -31.125 -19.75 1 90.31 89 LEU A C 1
ATOM 721 O O . LEU A 1 89 ? -18.297 -30.141 -20.422 1 90.31 89 LEU A O 1
ATOM 725 N N . HIS A 1 90 ? -18.375 -32.25 -20.078 1 79.38 90 HIS A N 1
ATOM 726 C CA . HIS A 1 90 ? -19.078 -32.562 -21.328 1 79.38 90 HIS A CA 1
ATOM 727 C C . HIS A 1 90 ? -20.391 -31.781 -21.422 1 79.38 90 HIS A C 1
ATOM 729 O O . HIS A 1 90 ? -20.828 -31.422 -22.516 1 79.38 90 HIS A O 1
ATOM 735 N N . ASP A 1 91 ? -20.984 -31.469 -20.422 1 74.75 91 ASP A N 1
ATOM 736 C CA . ASP A 1 91 ? -22.281 -30.828 -20.469 1 74.75 91 ASP A CA 1
ATOM 737 C C . ASP A 1 91 ? -22.156 -29.312 -20.312 1 74.75 91 ASP A C 1
ATOM 739 O O . ASP A 1 91 ? -23.172 -28.609 -20.234 1 74.75 91 ASP A O 1
ATOM 743 N N . GLU A 1 92 ? -20.969 -29 -20.328 1 75.81 92 GLU A N 1
ATOM 744 C CA . GLU A 1 92 ? -20.766 -27.562 -20.109 1 75.81 92 GLU A CA 1
ATOM 745 C C . GLU A 1 92 ? -20.359 -26.859 -21.391 1 75.81 92 GLU A C 1
ATOM 747 O O . GLU A 1 92 ? -19.969 -27.5 -22.359 1 75.81 92 GLU A O 1
ATOM 752 N N . GLY A 1 93 ? -20.562 -25.672 -21.578 1 77.5 93 GLY A N 1
ATOM 753 C CA . GLY A 1 93 ? -20.188 -24.891 -22.734 1 77.5 93 GLY A CA 1
ATOM 754 C C . GLY A 1 93 ? -18.828 -24.234 -22.594 1 77.5 93 GLY A C 1
ATOM 755 O O . GLY A 1 93 ? -18.172 -24.375 -21.562 1 77.5 93 GLY A O 1
ATOM 756 N N . VAL A 1 94 ? -18.297 -23.703 -23.688 1 78.81 94 VAL A N 1
ATOM 757 C CA . VAL A 1 94 ? -17.016 -23 -23.797 1 78.81 94 VAL A CA 1
ATOM 758 C C . VAL A 1 94 ? -16.875 -22.016 -22.625 1 78.81 94 VAL A C 1
ATOM 760 O O . VAL A 1 94 ? -15.766 -21.766 -22.156 1 78.81 94 VAL A O 1
ATOM 763 N N . SER A 1 95 ? -17.922 -21.641 -22.078 1 85.19 95 SER A N 1
ATOM 764 C CA . SER A 1 95 ? -17.938 -20.672 -20.984 1 85.19 95 SER A CA 1
ATOM 765 C C . SER A 1 95 ? -17.328 -21.25 -19.719 1 85.19 95 SER A C 1
ATOM 767 O O . SER A 1 95 ? -16.781 -20.531 -18.891 1 85.19 95 SER A O 1
ATOM 769 N N . ALA A 1 96 ? -17.391 -22.547 -19.688 1 90.12 96 ALA A N 1
ATOM 770 C CA . ALA A 1 96 ? -16.797 -23.203 -18.531 1 90.12 96 ALA A CA 1
ATOM 771 C C . ALA A 1 96 ? -15.281 -23.062 -18.531 1 90.12 96 ALA A C 1
ATOM 773 O O . ALA A 1 96 ? -14.672 -22.766 -17.5 1 90.12 96 ALA A O 1
ATOM 774 N N . ILE A 1 97 ? -14.688 -23.266 -19.703 1 91.88 97 ILE A N 1
ATOM 775 C CA . ILE A 1 97 ? -13.242 -23.141 -19.828 1 91.88 97 ILE A CA 1
ATOM 776 C C . ILE A 1 97 ? -12.805 -21.719 -19.469 1 91.88 97 ILE A C 1
ATOM 778 O O . ILE A 1 97 ? -11.82 -21.531 -18.766 1 91.88 97 ILE A O 1
ATOM 782 N N . ARG A 1 98 ? -13.57 -20.797 -19.984 1 93.5 98 ARG A N 1
ATOM 783 C CA . ARG A 1 98 ? -13.297 -19.391 -19.672 1 93.5 98 ARG A CA 1
ATOM 784 C C . ARG A 1 98 ? -13.312 -19.156 -18.172 1 93.5 98 ARG A C 1
ATOM 786 O O . ARG A 1 98 ? -12.43 -18.469 -17.641 1 93.5 98 ARG A O 1
ATOM 793 N N . GLN A 1 99 ? -14.258 -19.688 -17.516 1 94.5 99 GLN A N 1
ATOM 794 C CA . GLN A 1 99 ? -14.406 -19.5 -16.078 1 94.5 99 GLN A CA 1
ATOM 795 C C . GLN A 1 99 ? -13.234 -20.109 -15.32 1 94.5 99 GLN A C 1
ATOM 797 O O . GLN A 1 99 ? -12.719 -19.5 -14.375 1 94.5 99 GLN A O 1
ATOM 802 N N . TYR A 1 100 ? -12.836 -21.297 -15.734 1 96 100 TYR A N 1
ATOM 803 C CA . TYR A 1 100 ? -11.719 -21.969 -15.07 1 96 100 TYR A CA 1
ATOM 804 C C . TYR A 1 100 ? -10.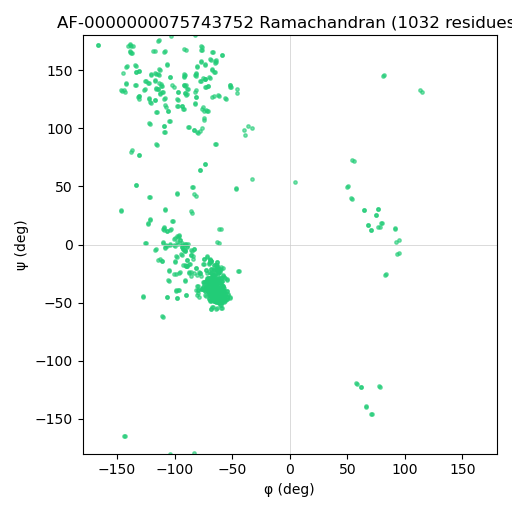43 -21.172 -15.242 1 96 100 TYR A C 1
ATOM 806 O O . TYR A 1 100 ? -9.641 -21.047 -14.305 1 96 100 TYR A O 1
ATOM 814 N N . VAL A 1 101 ? -10.18 -20.656 -16.438 1 96.56 101 VAL A N 1
ATOM 815 C CA . VAL A 1 101 ? -8.969 -19.891 -16.719 1 96.56 101 VAL A CA 1
ATOM 816 C C . VAL A 1 101 ? -8.992 -18.578 -15.938 1 96.56 101 VAL A C 1
ATOM 818 O O . VAL A 1 101 ? -7.98 -18.172 -15.359 1 96.56 101 VAL A O 1
ATOM 821 N N . ARG A 1 102 ? -10.148 -17.953 -15.883 1 96.44 102 ARG A N 1
ATOM 822 C CA . ARG A 1 102 ? -10.336 -16.734 -15.109 1 96.44 102 ARG A CA 1
ATOM 823 C C . ARG A 1 102 ? -10.023 -16.953 -13.633 1 96.44 102 ARG A C 1
ATOM 825 O O . ARG A 1 102 ? -9.266 -16.203 -13.031 1 96.44 102 ARG A O 1
ATOM 832 N N . LEU A 1 103 ? -10.555 -18 -13.109 1 97.56 103 LEU A N 1
ATOM 833 C CA . LEU A 1 103 ? -10.375 -18.297 -11.695 1 97.56 103 LEU A CA 1
ATOM 834 C C . LEU A 1 103 ? -8.953 -18.75 -11.406 1 97.56 103 LEU A C 1
ATOM 836 O O . LEU A 1 103 ? -8.438 -18.531 -10.305 1 97.56 103 LEU A O 1
ATOM 840 N N . SER A 1 104 ? -8.336 -19.359 -12.406 1 98.19 104 SER A N 1
ATOM 841 C CA . SER A 1 104 ? -6.918 -19.703 -12.266 1 98.19 104 SER A CA 1
ATOM 842 C C . SER A 1 104 ? -6.074 -18.438 -12.062 1 98.19 104 SER A C 1
ATOM 844 O O . SER A 1 104 ? -5.152 -18.438 -11.242 1 98.19 104 SER A O 1
ATOM 846 N N . GLY A 1 105 ? -6.367 -17.422 -12.797 1 98.38 105 GLY A N 1
ATOM 847 C CA . GLY A 1 105 ? -5.688 -16.156 -12.609 1 98.38 105 GLY A CA 1
ATOM 848 C C . GLY A 1 105 ? -5.902 -15.562 -11.227 1 98.38 105 GLY A C 1
ATOM 849 O O . GLY A 1 105 ? -4.969 -15.055 -10.609 1 98.38 105 GLY A O 1
ATOM 850 N N . LEU A 1 106 ? -7.098 -15.695 -10.688 1 98.31 106 LEU A N 1
ATOM 851 C CA . LEU A 1 106 ? -7.457 -15.148 -9.383 1 98.31 106 LEU A CA 1
ATOM 852 C C . LEU A 1 106 ? -6.719 -15.883 -8.266 1 98.31 106 LEU A C 1
ATOM 854 O O . LEU A 1 106 ? -6.336 -15.281 -7.266 1 98.31 106 LEU A O 1
ATOM 858 N N . HIS A 1 107 ? -6.445 -17.203 -8.43 1 98.38 107 HIS A N 1
ATOM 859 C CA . HIS A 1 107 ? -6.02 -18.031 -7.316 1 98.38 107 HIS A CA 1
ATOM 860 C C . HIS A 1 107 ? -4.543 -18.406 -7.434 1 98.38 107 HIS A C 1
ATOM 862 O O . HIS A 1 107 ? -3.986 -19.047 -6.543 1 98.38 107 HIS A O 1
ATOM 868 N N . HIS A 1 108 ? -3.842 -18.016 -8.477 1 98.12 108 HIS A N 1
ATOM 869 C CA . HIS A 1 108 ? -2.508 -18.531 -8.781 1 98.12 108 HIS A CA 1
ATOM 870 C C . HIS A 1 108 ? -1.522 -18.188 -7.672 1 98.12 108 HIS A C 1
ATOM 872 O O . HIS A 1 108 ? -0.538 -18.906 -7.469 1 98.12 108 HIS A O 1
ATOM 878 N N . ASP A 1 109 ? -1.85 -17.141 -6.902 1 97.88 109 ASP A N 1
ATOM 879 C CA . ASP A 1 109 ? -0.886 -16.609 -5.945 1 97.88 109 ASP A CA 1
ATOM 880 C C . ASP A 1 109 ? -1.311 -16.906 -4.508 1 97.88 109 ASP A C 1
ATOM 882 O O . ASP A 1 109 ? -0.727 -16.391 -3.559 1 97.88 109 ASP A O 1
ATOM 886 N N . ILE A 1 110 ? -2.285 -17.781 -4.195 1 98.12 110 ILE A N 1
ATOM 887 C CA . ILE A 1 110 ? -2.859 -17.938 -2.865 1 98.12 110 ILE A CA 1
ATOM 888 C C . ILE A 1 110 ? -1.85 -18.625 -1.945 1 98.12 110 ILE A C 1
ATOM 890 O O . ILE A 1 110 ? -2.018 -18.625 -0.723 1 98.12 110 ILE A O 1
ATOM 894 N N . GLY A 1 111 ? -0.745 -19.156 -2.49 1 97.88 111 GLY A N 1
ATOM 895 C CA . GLY A 1 111 ? 0.221 -19.891 -1.687 1 97.88 111 GLY A CA 1
ATOM 896 C C . GLY A 1 111 ? 1.377 -19.031 -1.213 1 97.88 111 GLY A C 1
ATOM 897 O O . GLY A 1 111 ? 2.271 -19.516 -0.514 1 97.88 111 GLY A O 1
ATOM 898 N N . HIS A 1 112 ? 1.389 -17.75 -1.473 1 98.25 112 HIS A N 1
ATOM 899 C CA . HIS A 1 112 ? 2.518 -16.891 -1.136 1 98.25 112 HIS A CA 1
ATOM 900 C C . HIS A 1 112 ? 2.617 -16.672 0.371 1 98.25 112 HIS A C 1
ATOM 902 O O . HIS A 1 112 ? 1.604 -16.469 1.043 1 98.25 112 HIS A O 1
ATOM 908 N N . PRO A 1 113 ? 3.822 -16.75 0.912 1 97.69 113 PRO A N 1
ATOM 909 C CA . PRO A 1 113 ? 4.043 -16.406 2.32 1 97.69 113 PRO A CA 1
ATOM 910 C C . PRO A 1 113 ? 4.059 -14.898 2.566 1 97.69 113 PRO A C 1
ATOM 912 O O . PRO A 1 113 ? 4.008 -14.117 1.617 1 97.69 113 PRO A O 1
ATOM 915 N N . PRO A 1 114 ? 4.051 -14.5 3.859 1 97.56 114 PRO A N 1
ATOM 916 C CA . PRO A 1 114 ? 4.242 -13.078 4.164 1 97.56 114 PRO A CA 1
ATOM 917 C C . PRO A 1 114 ? 5.48 -12.492 3.486 1 97.56 114 PRO A C 1
ATOM 919 O O . PRO A 1 114 ? 6.52 -13.148 3.418 1 97.56 114 PRO A O 1
ATOM 922 N N . LEU A 1 115 ? 5.348 -11.312 2.955 1 97 115 LEU A N 1
ATOM 923 C CA . LEU A 1 115 ? 6.383 -10.539 2.279 1 97 115 LEU A CA 1
ATOM 924 C C . LEU A 1 115 ? 6.785 -11.203 0.965 1 97 115 LEU A C 1
ATOM 926 O O . LEU A 1 115 ? 7.867 -10.938 0.441 1 97 115 LEU A O 1
ATOM 930 N N . SER A 1 116 ? 5.949 -12.117 0.471 1 96.06 116 SER A N 1
ATOM 931 C CA . SER A 1 116 ? 5.984 -12.641 -0.891 1 96.06 116 SER A CA 1
ATOM 932 C C . SER A 1 116 ? 7.305 -13.352 -1.176 1 96.06 116 SER A C 1
ATOM 934 O O . SER A 1 116 ? 7.703 -14.25 -0.433 1 96.06 116 SER A O 1
ATOM 936 N N . HIS A 1 117 ? 8.016 -12.914 -2.184 1 92.69 117 HIS A N 1
ATOM 937 C CA . HIS A 1 117 ? 9.195 -13.641 -2.662 1 92.69 117 HIS A CA 1
ATOM 938 C C . HIS A 1 117 ? 10.367 -13.477 -1.707 1 92.69 117 HIS A C 1
ATOM 940 O O . HIS A 1 117 ? 11.336 -14.242 -1.765 1 92.69 117 HIS A O 1
ATOM 946 N N . VAL A 1 118 ? 10.289 -12.562 -0.773 1 94.94 118 VAL A N 1
ATOM 947 C CA . VAL A 1 118 ? 11.375 -12.367 0.178 1 94.94 118 VAL A CA 1
ATOM 948 C C . VAL A 1 118 ? 11.555 -13.625 1.024 1 94.94 118 VAL A C 1
ATOM 950 O O . VAL A 1 118 ? 12.68 -14.047 1.302 1 94.94 118 VAL A O 1
ATOM 953 N N . LEU A 1 119 ? 10.438 -14.227 1.396 1 94.75 119 LEU A N 1
ATOM 954 C CA . LEU A 1 119 ? 10.516 -15.367 2.299 1 94.75 119 LEU A CA 1
ATOM 955 C C . LEU A 1 119 ? 10.148 -16.656 1.579 1 94.75 119 LEU A C 1
ATOM 957 O O . LEU A 1 119 ? 10.125 -17.734 2.189 1 94.75 119 LEU A O 1
ATOM 961 N N . ASP A 1 120 ? 9.859 -16.562 0.26 1 91.19 120 ASP A N 1
ATOM 962 C CA . ASP A 1 120 ? 9.5 -17.75 -0.521 1 91.19 120 ASP A CA 1
ATOM 963 C C . ASP A 1 120 ? 10.656 -18.75 -0.552 1 91.19 120 ASP A C 1
ATOM 965 O O . ASP A 1 120 ? 11.773 -18.406 -0.934 1 91.19 120 ASP A O 1
ATOM 969 N N . GLY A 1 121 ? 10.438 -19.938 -0.249 1 88.12 121 GLY A N 1
ATOM 970 C CA . GLY A 1 121 ? 11.469 -20.953 -0.169 1 88.12 121 GLY A CA 1
ATOM 971 C C . GLY A 1 121 ? 12.203 -20.953 1.155 1 88.12 121 GLY A C 1
ATOM 972 O O . GLY A 1 121 ? 12.672 -22 1.611 1 88.12 121 GLY A O 1
ATOM 973 N N . TYR A 1 122 ? 12.227 -19.828 1.779 1 88.69 122 TYR A N 1
ATOM 974 C CA . TYR A 1 122 ? 12.969 -19.656 3.025 1 88.69 122 TYR A CA 1
ATOM 975 C C . TYR A 1 122 ? 12.18 -20.219 4.207 1 88.69 122 TYR A C 1
ATOM 977 O O . TYR A 1 122 ? 12.758 -20.828 5.109 1 88.69 122 TYR A O 1
ATOM 985 N N . VAL A 1 123 ? 10.891 -20.094 4.203 1 91.81 123 VAL A N 1
ATOM 986 C CA . VAL A 1 123 ? 10.055 -20.531 5.316 1 91.81 123 VAL A CA 1
ATOM 987 C C . VAL A 1 123 ? 10.109 -22.047 5.434 1 91.81 123 VAL A C 1
ATOM 989 O O . VAL A 1 123 ? 10.328 -22.578 6.52 1 91.81 123 VAL A O 1
ATOM 992 N N . SER A 1 124 ? 9.977 -22.703 4.328 1 89.75 124 SER A N 1
ATOM 993 C CA . SER A 1 124 ? 9.961 -24.156 4.344 1 89.75 124 SER A CA 1
ATOM 994 C C . SER A 1 124 ? 11.305 -24.719 4.793 1 89.75 124 SER A C 1
ATOM 996 O O . SER A 1 124 ? 11.359 -25.766 5.441 1 89.75 124 SER A O 1
ATOM 998 N N . SER A 1 125 ? 12.328 -24.031 4.48 1 87.12 125 SER A N 1
ATOM 999 C CA . SER A 1 125 ? 13.656 -24.5 4.871 1 87.12 125 SER A CA 1
ATOM 1000 C C . SER A 1 125 ? 13.844 -24.438 6.383 1 87.12 125 SER A C 1
ATOM 1002 O O . SER A 1 125 ? 14.656 -25.156 6.949 1 87.12 125 SER A O 1
ATOM 1004 N N . LEU A 1 126 ? 13.047 -23.625 7.027 1 88.31 126 LEU A N 1
ATOM 1005 C CA . LEU A 1 126 ? 13.211 -23.406 8.461 1 88.31 126 LEU A CA 1
ATOM 1006 C C . LEU A 1 126 ? 12.227 -24.266 9.258 1 88.31 126 LEU A C 1
ATOM 1008 O O . LEU A 1 126 ? 12.578 -24.797 10.305 1 88.31 126 LEU A O 1
ATOM 1012 N N . VAL A 1 127 ? 11.008 -24.344 8.703 1 89.75 127 VAL A N 1
ATOM 1013 C CA . VAL A 1 127 ? 9.984 -24.984 9.523 1 89.75 127 VAL A CA 1
ATOM 1014 C C . VAL A 1 127 ? 9.797 -26.438 9.07 1 89.75 127 VAL A C 1
ATOM 1016 O O . VAL A 1 127 ? 9.219 -27.25 9.797 1 89.75 127 VAL A O 1
ATOM 1019 N N . LYS A 1 128 ? 10.234 -26.922 7.98 1 81.62 128 LYS A N 1
ATOM 1020 C CA . LYS A 1 128 ? 10.258 -28.266 7.434 1 81.62 128 LYS A CA 1
ATOM 1021 C C . LYS A 1 128 ? 8.867 -28.891 7.406 1 81.62 128 LYS A C 1
ATOM 1023 O O . LYS A 1 128 ? 8.594 -29.859 8.117 1 81.62 128 LYS A O 1
ATOM 1028 N N . PRO A 1 129 ? 8.094 -28.391 6.504 1 82.19 129 PRO A N 1
ATOM 1029 C CA . PRO A 1 129 ? 6.746 -28.953 6.395 1 82.19 129 PRO A CA 1
ATOM 1030 C C . PRO A 1 129 ? 6.766 -30.422 5.957 1 82.19 129 PRO A C 1
ATOM 1032 O O . PRO A 1 129 ? 7.785 -30.922 5.473 1 82.19 129 PRO A O 1
ATOM 1035 N N . ASN A 1 130 ? 5.723 -31.156 6.23 1 73 130 ASN A N 1
ATOM 1036 C CA . ASN A 1 130 ? 5.641 -32.594 6.004 1 73 130 ASN A CA 1
ATOM 1037 C C . ASN A 1 130 ? 5.297 -32.906 4.551 1 73 130 ASN A C 1
ATOM 1039 O O . ASN A 1 130 ? 4.32 -33.594 4.281 1 73 130 ASN A O 1
ATOM 1043 N N . GLN A 1 131 ? 5.879 -32.219 3.678 1 69 131 GLN A N 1
ATOM 1044 C CA . GLN A 1 131 ? 5.574 -32.5 2.279 1 69 131 GLN A CA 1
ATOM 1045 C C . GLN A 1 131 ? 6.855 -32.656 1.463 1 69 131 GLN A C 1
ATOM 1047 O O . GLN A 1 131 ? 7.676 -31.75 1.397 1 69 131 GLN A O 1
ATOM 1052 N N . VAL A 1 132 ? 6.902 -33.719 0.85 1 67.31 132 VAL A N 1
ATOM 1053 C CA . VAL A 1 132 ? 8.078 -34.094 0.087 1 67.31 132 VAL A CA 1
ATOM 1054 C C . VAL A 1 132 ? 8.297 -33.125 -1.07 1 67.31 132 VAL A C 1
ATOM 1056 O O . VAL A 1 132 ? 9.43 -32.938 -1.535 1 67.31 132 VAL A O 1
ATOM 1059 N N . LEU A 1 133 ? 7.316 -32.5 -1.423 1 75.69 133 LEU A N 1
ATOM 1060 C CA . LEU A 1 133 ? 7.363 -31.641 -2.59 1 75.69 133 LEU A CA 1
ATOM 1061 C C . LEU A 1 133 ? 8.312 -30.469 -2.357 1 75.69 133 LEU A C 1
ATOM 1063 O O . LEU A 1 133 ? 8.922 -29.953 -3.301 1 75.69 133 LEU A O 1
ATOM 1067 N N . TYR A 1 134 ? 8.375 -30.078 -1.138 1 75.81 134 TYR A N 1
ATOM 1068 C CA . TYR A 1 134 ? 9.227 -28.938 -0.821 1 75.81 134 TYR A CA 1
ATOM 1069 C C . TYR A 1 134 ? 10.703 -29.328 -0.902 1 75.81 134 TYR A C 1
ATOM 1071 O O . TYR A 1 134 ? 11.547 -28.5 -1.271 1 75.81 134 TYR A O 1
ATOM 1079 N N . THR A 1 135 ? 11 -30.5 -0.608 1 68.5 135 THR A N 1
ATOM 1080 C CA . THR A 1 135 ? 12.391 -30.938 -0.548 1 68.5 135 THR A CA 1
ATOM 1081 C C . THR A 1 135 ? 12.844 -31.469 -1.905 1 68.5 135 THR A C 1
ATOM 1083 O O . THR A 1 135 ? 14.047 -31.484 -2.195 1 68.5 135 THR A O 1
ATOM 1086 N N . ALA A 1 136 ? 11.883 -31.781 -2.709 1 66.06 136 ALA A N 1
ATOM 1087 C CA . ALA A 1 136 ? 12.227 -32.344 -4.004 1 66.06 136 ALA A CA 1
ATOM 1088 C C . ALA A 1 136 ? 12.562 -31.266 -5.02 1 66.06 136 ALA A C 1
ATOM 1090 O O . ALA A 1 136 ? 13 -31.562 -6.133 1 66.06 136 ALA A O 1
ATOM 1091 N N . GLY A 1 137 ? 12.398 -30.016 -4.578 1 68.94 137 GLY A N 1
ATOM 1092 C CA . GLY A 1 137 ? 12.734 -28.906 -5.453 1 68.94 137 GLY A CA 1
ATOM 1093 C C . GLY A 1 137 ? 11.859 -28.828 -6.684 1 68.94 137 GLY A C 1
ATOM 1094 O O . GLY A 1 137 ? 12.32 -28.453 -7.762 1 68.94 137 GLY A O 1
ATOM 1095 N N . LEU A 1 138 ? 10.734 -29.25 -6.566 1 70.75 138 LEU A N 1
ATOM 1096 C CA . LEU A 1 138 ? 9.852 -29.375 -7.719 1 70.75 138 LEU A CA 1
ATOM 1097 C C . LEU A 1 138 ? 9.273 -28.016 -8.109 1 70.75 138 LEU A C 1
ATOM 1099 O O . LEU A 1 138 ? 8.875 -27.812 -9.258 1 70.75 138 LEU A O 1
ATOM 1103 N N . GLY A 1 139 ? 9.219 -27.203 -7.258 1 78.19 139 GLY A N 1
ATOM 1104 C CA . GLY A 1 139 ? 8.641 -25.891 -7.527 1 78.19 139 GLY A CA 1
ATOM 1105 C C . GLY A 1 139 ? 8.938 -24.875 -6.441 1 78.19 139 GLY A C 1
ATOM 1106 O O . GLY A 1 139 ? 9.477 -25.219 -5.387 1 78.19 139 GLY A O 1
ATOM 1107 N N . LYS A 1 140 ? 8.562 -23.719 -6.797 1 88.19 140 LYS A N 1
ATOM 1108 C CA . LYS A 1 140 ? 8.695 -22.672 -5.781 1 88.19 140 LYS A CA 1
ATOM 1109 C C . LYS A 1 140 ? 7.766 -22.938 -4.598 1 88.19 140 LYS A C 1
ATOM 1111 O O . LYS A 1 140 ? 6.711 -23.562 -4.758 1 88.19 140 LYS A O 1
ATOM 1116 N N . GLU A 1 141 ? 8.172 -22.547 -3.496 1 90.06 141 GLU A N 1
ATOM 1117 C CA . GLU A 1 141 ? 7.426 -22.766 -2.26 1 90.06 141 GLU A CA 1
ATOM 1118 C C . GLU A 1 141 ? 5.984 -22.297 -2.389 1 90.06 141 GLU A C 1
ATOM 1120 O O . GLU A 1 141 ? 5.051 -23 -2.01 1 90.06 141 GLU A O 1
ATOM 1125 N N . HIS A 1 142 ? 5.727 -21.094 -2.949 1 94.5 142 HIS A N 1
ATOM 1126 C CA . HIS A 1 142 ? 4.367 -20.562 -3.01 1 94.5 142 HIS A CA 1
ATOM 1127 C C . HIS A 1 142 ? 3.508 -21.359 -3.986 1 94.5 142 HIS A C 1
ATOM 1129 O O . HIS A 1 142 ? 2.289 -21.438 -3.826 1 94.5 142 HIS A O 1
ATOM 1135 N N . GLU A 1 143 ? 4.141 -21.953 -5.039 1 93.81 143 GLU A N 1
ATOM 1136 C CA . GLU A 1 143 ? 3.4 -22.781 -5.977 1 93.81 143 GLU A CA 1
ATOM 1137 C C . GLU A 1 143 ? 2.955 -24.094 -5.32 1 93.81 143 GLU A C 1
ATOM 1139 O O . GLU A 1 143 ? 1.809 -24.516 -5.484 1 93.81 143 GLU A O 1
ATOM 1144 N N . VAL A 1 144 ? 3.865 -24.672 -4.578 1 92.56 144 VAL A N 1
ATOM 1145 C CA . VAL A 1 144 ? 3.551 -25.922 -3.887 1 92.56 144 VAL A CA 1
ATOM 1146 C C . VAL A 1 144 ? 2.479 -25.672 -2.832 1 92.56 144 VAL A C 1
ATOM 1148 O O . VAL A 1 144 ? 1.521 -26.438 -2.715 1 92.56 144 VAL A O 1
ATOM 1151 N N . ALA A 1 145 ? 2.643 -24.594 -2.061 1 95.38 145 ALA A N 1
ATOM 1152 C CA . ALA A 1 145 ? 1.645 -24.25 -1.054 1 95.38 145 ALA A CA 1
ATOM 1153 C C . ALA A 1 145 ? 0.277 -24.016 -1.692 1 95.38 145 ALA A C 1
ATOM 1155 O O . ALA A 1 145 ? -0.744 -24.453 -1.16 1 95.38 145 ALA A O 1
ATOM 1156 N N . GLY A 1 146 ? 0.273 -23.266 -2.822 1 96.06 146 GLY A N 1
ATOM 1157 C CA . GLY A 1 146 ? -0.97 -23.062 -3.547 1 96.06 146 GLY A CA 1
ATOM 1158 C C . GLY A 1 146 ? -1.62 -24.344 -4.008 1 96.06 146 GLY A C 1
ATOM 1159 O O . GLY A 1 146 ? -2.834 -24.516 -3.877 1 96.06 146 GLY A O 1
ATOM 1160 N N . LEU A 1 147 ? -0.795 -25.234 -4.543 1 94.81 147 LEU A N 1
ATOM 1161 C CA . LEU A 1 147 ? -1.265 -26.547 -4.984 1 94.81 147 LEU A CA 1
ATOM 1162 C C . LEU A 1 147 ? -1.902 -27.312 -3.834 1 94.81 147 LEU A C 1
ATOM 1164 O O . LEU A 1 147 ? -2.967 -27.906 -3.996 1 94.81 147 LEU A O 1
ATOM 1168 N N . MET A 1 148 ? -1.295 -27.312 -2.693 1 93.75 148 MET A N 1
ATOM 1169 C CA . MET A 1 148 ? -1.797 -28.016 -1.521 1 93.75 148 MET A CA 1
ATOM 1170 C C . MET A 1 148 ? -3.094 -27.391 -1.02 1 93.75 148 MET A C 1
ATOM 1172 O O . MET A 1 148 ? -4.043 -28.109 -0.681 1 93.75 148 MET A O 1
ATOM 1176 N N . ILE A 1 149 ? -3.176 -26.094 -0.995 1 96.19 149 ILE A N 1
ATOM 1177 C CA . ILE A 1 149 ? -4.344 -25.359 -0.509 1 96.19 149 ILE A CA 1
ATOM 1178 C C . ILE A 1 149 ? -5.543 -25.656 -1.41 1 96.19 149 ILE A C 1
ATOM 1180 O O . ILE A 1 149 ? -6.645 -25.922 -0.923 1 96.19 149 ILE A O 1
ATOM 1184 N N . MET A 1 150 ? -5.324 -25.672 -2.711 1 95.94 150 MET A N 1
ATOM 1185 C CA . MET A 1 150 ? -6.418 -25.891 -3.65 1 95.94 150 MET A CA 1
ATOM 1186 C C . MET A 1 150 ? -6.918 -27.328 -3.572 1 95.94 150 MET A C 1
ATOM 1188 O O . MET A 1 150 ? -8.008 -27.641 -4.062 1 95.94 150 MET A O 1
ATOM 1192 N N . GLY A 1 151 ? -6.137 -28.188 -2.982 1 93.12 151 GLY A N 1
ATOM 1193 C CA . GLY A 1 151 ? -6.559 -29.562 -2.775 1 93.12 151 GLY A CA 1
ATOM 1194 C C . GLY A 1 151 ? -7.262 -29.781 -1.448 1 93.12 151 GLY A C 1
ATOM 1195 O O . GLY A 1 151 ? -7.766 -30.875 -1.18 1 93.12 151 GLY A O 1
ATOM 1196 N N . SER A 1 152 ? -7.328 -28.797 -0.65 1 93.06 152 SER A N 1
ATOM 1197 C CA . SER A 1 152 ? -7.898 -28.906 0.687 1 93.06 152 SER A CA 1
ATOM 1198 C C . SER A 1 152 ? -9.422 -28.938 0.636 1 93.06 152 SER A C 1
ATOM 1200 O O . SER A 1 152 ? -10.023 -28.469 -0.332 1 93.06 152 SER A O 1
ATOM 1202 N N . GLY A 1 153 ? -10.023 -29.516 1.721 1 92.38 153 GLY A N 1
ATOM 1203 C CA . GLY A 1 153 ? -11.477 -29.547 1.83 1 92.38 153 GLY A CA 1
ATOM 1204 C C . GLY A 1 153 ? -12.094 -28.156 1.905 1 92.38 153 GLY A C 1
ATOM 1205 O O . GLY A 1 153 ? -13.148 -27.906 1.317 1 92.38 153 GLY A O 1
ATOM 1206 N N . LYS A 1 154 ? -11.461 -27.328 2.557 1 92.62 154 LYS A N 1
ATOM 1207 C CA . LYS A 1 154 ? -11.977 -25.969 2.723 1 92.62 154 LYS A CA 1
ATOM 1208 C C . LYS A 1 154 ? -12.055 -25.234 1.384 1 92.62 154 LYS A C 1
ATOM 1210 O O . LYS A 1 154 ? -13.055 -24.594 1.077 1 92.62 154 LYS A O 1
ATOM 1215 N N . PHE A 1 155 ? -11 -25.281 0.657 1 95.44 155 PHE A N 1
ATOM 1216 C CA . PHE A 1 155 ? -10.984 -24.656 -0.655 1 95.44 155 PHE A CA 1
ATOM 1217 C C . PHE A 1 155 ? -12.047 -25.266 -1.562 1 95.44 155 PHE A C 1
ATOM 1219 O O . PHE A 1 155 ? -12.766 -24.547 -2.262 1 95.44 155 PHE A O 1
ATOM 1226 N N . ARG A 1 156 ? -12.18 -26.547 -1.576 1 94.25 156 ARG A N 1
ATOM 1227 C CA . ARG A 1 156 ? -13.156 -27.25 -2.393 1 94.25 156 ARG A CA 1
ATOM 1228 C C . ARG A 1 156 ? -14.578 -26.797 -2.066 1 94.25 156 ARG A C 1
ATOM 1230 O O . ARG A 1 156 ? -15.398 -26.625 -2.965 1 94.25 156 ARG A O 1
ATOM 1237 N N . ARG A 1 157 ? -14.797 -26.609 -0.839 1 93.5 157 ARG A N 1
ATOM 1238 C CA . ARG A 1 157 ? -16.125 -26.156 -0.42 1 93.5 157 ARG A CA 1
ATOM 1239 C C . ARG A 1 157 ? -16.422 -24.75 -0.949 1 93.5 157 ARG A C 1
ATOM 1241 O O . ARG A 1 157 ? -17.531 -24.484 -1.397 1 93.5 157 ARG A O 1
ATOM 1248 N N . ILE A 1 158 ? -15.438 -23.953 -0.929 1 92.25 158 ILE A N 1
ATOM 1249 C CA . ILE A 1 158 ? -15.602 -22.578 -1.368 1 92.25 158 ILE A CA 1
ATOM 1250 C C . ILE A 1 158 ? -15.883 -22.547 -2.869 1 92.25 158 ILE A C 1
ATOM 1252 O O . ILE A 1 158 ? -16.828 -21.891 -3.318 1 92.25 158 ILE A O 1
ATOM 1256 N N . ILE A 1 159 ? -15.125 -23.266 -3.611 1 93.75 159 ILE A N 1
ATOM 1257 C CA . ILE A 1 159 ? -15.188 -23.203 -5.066 1 93.75 159 ILE A CA 1
ATOM 1258 C C . ILE A 1 159 ? -16.453 -23.922 -5.555 1 93.75 159 ILE A C 1
ATOM 1260 O O . ILE A 1 159 ? -17.031 -23.547 -6.574 1 93.75 159 ILE A O 1
ATOM 1264 N N . SER A 1 160 ? -16.859 -24.938 -4.848 1 90.19 160 SER A N 1
ATOM 1265 C CA . SER A 1 160 ? -18.031 -25.719 -5.246 1 90.19 160 SER A CA 1
ATOM 1266 C C . SER A 1 160 ? -19.281 -24.859 -5.242 1 90.19 160 SER A C 1
ATOM 1268 O O . SER A 1 160 ? -20.266 -25.188 -5.922 1 90.19 160 SER A O 1
ATOM 1270 N N . SER A 1 161 ? -19.266 -23.828 -4.508 1 84.75 161 SER A N 1
ATOM 1271 C CA . SER A 1 161 ? -20.406 -22.922 -4.465 1 84.75 161 SER A CA 1
ATOM 1272 C C . SER A 1 161 ? -20.703 -22.344 -5.84 1 84.75 161 SER A C 1
ATOM 1274 O O . SER A 1 161 ? -21.844 -21.938 -6.117 1 84.75 161 SER A O 1
ATOM 1276 N N . LEU A 1 162 ? -19.766 -22.328 -6.754 1 84.38 162 LEU A N 1
ATOM 1277 C CA . LEU A 1 162 ? -19.922 -21.797 -8.102 1 84.38 162 LEU A CA 1
ATOM 1278 C C . LEU A 1 162 ? -20.141 -22.922 -9.102 1 84.38 162 LEU A C 1
ATOM 1280 O O . LEU A 1 162 ? -20.281 -22.688 -10.305 1 84.38 162 LEU A O 1
ATOM 1284 N N . GLY A 1 163 ? -20.141 -24.109 -8.57 1 85.56 163 GLY A N 1
ATOM 1285 C CA . GLY A 1 163 ? -20.234 -25.25 -9.477 1 85.56 163 GLY A CA 1
ATOM 1286 C C . GLY A 1 163 ? -18.938 -25.562 -10.188 1 85.56 163 GLY A C 1
ATOM 1287 O O . GLY A 1 163 ? -18.938 -26.234 -11.227 1 85.56 163 GLY A O 1
ATOM 1288 N N . ILE A 1 164 ? -17.891 -25.031 -9.734 1 91.25 164 ILE A N 1
ATOM 1289 C CA . ILE A 1 164 ? -16.578 -25.25 -10.32 1 91.25 164 ILE A CA 1
ATOM 1290 C C . ILE A 1 164 ? -15.906 -26.453 -9.672 1 91.25 164 ILE A C 1
ATOM 1292 O O . ILE A 1 164 ? -15.992 -26.641 -8.453 1 91.25 164 ILE A O 1
ATOM 1296 N N . ASP A 1 165 ? -15.312 -27.25 -10.461 1 92.88 165 ASP A N 1
ATOM 1297 C CA . ASP A 1 165 ? -14.555 -28.391 -9.953 1 92.88 165 ASP A CA 1
ATOM 1298 C C . ASP A 1 165 ? -13.156 -27.953 -9.516 1 92.88 165 ASP A C 1
ATOM 1300 O O . ASP A 1 165 ? -12.352 -27.5 -10.328 1 92.88 165 ASP A O 1
ATOM 1304 N N . ALA A 1 166 ? -12.875 -28.203 -8.266 1 94 166 ALA A N 1
ATOM 1305 C CA . ALA A 1 166 ? -11.609 -27.75 -7.691 1 94 166 ALA A CA 1
ATOM 1306 C C . ALA A 1 166 ? -10.43 -28.484 -8.312 1 94 166 ALA A C 1
ATOM 1308 O O . ALA A 1 166 ? -9.336 -27.922 -8.461 1 94 166 ALA A O 1
ATOM 1309 N N . GLY A 1 167 ? -10.656 -29.734 -8.641 1 93.44 167 GLY A N 1
ATOM 1310 C CA . GLY A 1 167 ? -9.594 -30.516 -9.266 1 93.44 167 GLY A CA 1
ATOM 1311 C C . GLY A 1 167 ? -9.195 -29.984 -10.625 1 93.44 167 GLY A C 1
ATOM 1312 O O . GLY A 1 167 ? -8 -29.875 -10.93 1 93.44 167 GLY A O 1
ATOM 1313 N N . ILE A 1 168 ? -10.133 -29.672 -11.43 1 94.19 168 ILE A N 1
ATOM 1314 C CA . ILE A 1 168 ? -9.867 -29.125 -12.758 1 94.19 168 ILE A CA 1
ATOM 1315 C C . ILE A 1 168 ? -9.188 -27.766 -12.625 1 94.19 168 ILE A C 1
ATOM 1317 O O . ILE A 1 168 ? -8.234 -27.469 -13.352 1 94.19 168 ILE A O 1
ATOM 1321 N N . LEU A 1 169 ? -9.727 -26.969 -11.719 1 96.25 169 LEU A N 1
ATOM 1322 C CA . LEU A 1 169 ? -9.125 -25.656 -11.484 1 96.25 169 LEU A CA 1
ATOM 1323 C C . LEU A 1 169 ? -7.664 -25.812 -11.055 1 96.25 169 LEU A C 1
ATOM 1325 O O . LEU A 1 169 ? -6.801 -25.062 -11.516 1 96.25 169 LEU A O 1
ATOM 1329 N N . ARG A 1 170 ? -7.449 -26.766 -10.219 1 95.81 170 ARG A N 1
ATOM 1330 C CA . ARG A 1 170 ? -6.113 -27.047 -9.711 1 95.81 170 ARG A CA 1
ATOM 1331 C C . ARG A 1 170 ? -5.172 -27.453 -10.844 1 95.81 170 ARG A C 1
ATOM 1333 O O . ARG A 1 170 ? -4.02 -27.016 -10.891 1 95.81 170 ARG A O 1
ATOM 1340 N N . VAL A 1 171 ? -5.59 -28.219 -11.773 1 95.06 171 VAL A N 1
ATOM 1341 C CA . VAL A 1 171 ? -4.789 -28.719 -12.891 1 95.06 171 VAL A CA 1
ATOM 1342 C C . VAL A 1 171 ? -4.418 -27.562 -13.812 1 95.06 171 VAL A C 1
ATOM 1344 O O . VAL A 1 171 ? -3.27 -27.453 -14.242 1 95.06 171 VAL A O 1
ATOM 1347 N N . ILE A 1 172 ? -5.367 -26.719 -14.055 1 95.31 172 ILE A N 1
ATOM 1348 C CA . ILE A 1 172 ? -5.117 -25.609 -14.961 1 95.31 172 ILE A CA 1
ATOM 1349 C C . ILE A 1 172 ? -4.168 -24.609 -14.297 1 95.31 172 ILE A C 1
ATOM 1351 O O . ILE A 1 172 ? -3.238 -24.109 -14.938 1 95.31 172 ILE A O 1
ATOM 1355 N N . THR A 1 173 ? -4.352 -24.328 -13.008 1 97.12 173 THR A N 1
ATOM 1356 C CA . THR A 1 173 ? -3.59 -23.312 -12.289 1 97.12 173 THR A CA 1
ATOM 1357 C C . THR A 1 173 ? -2.135 -23.75 -12.125 1 97.12 173 THR A C 1
ATOM 1359 O O . THR A 1 173 ? -1.221 -22.938 -12.266 1 97.12 173 THR A O 1
ATOM 1362 N N . PHE A 1 174 ? -1.959 -25.031 -11.812 1 95.75 174 PHE A N 1
ATOM 1363 C CA . PHE A 1 174 ? -0.621 -25.516 -11.492 1 95.75 174 PHE A CA 1
ATOM 1364 C C . PHE A 1 174 ? -0.211 -26.641 -12.438 1 95.75 174 PHE A C 1
ATOM 1366 O O . PHE A 1 174 ? 0.395 -27.625 -12.016 1 95.75 174 PHE A O 1
ATOM 1373 N N . TYR A 1 175 ? -0.527 -26.484 -13.68 1 94.06 175 TYR A N 1
ATOM 1374 C CA . TYR A 1 175 ? -0.293 -27.484 -14.695 1 94.06 175 TYR A CA 1
ATOM 1375 C C . TYR A 1 175 ? 1.173 -27.906 -14.727 1 94.06 175 TYR A C 1
ATOM 1377 O O . TYR A 1 175 ? 1.486 -29.094 -14.719 1 94.06 175 TYR A O 1
ATOM 1385 N N . ARG A 1 176 ? 2.094 -26.969 -14.719 1 89.12 176 ARG A N 1
ATOM 1386 C CA . ARG A 1 176 ? 3.518 -27.266 -14.852 1 89.12 176 ARG A CA 1
ATOM 1387 C C . ARG A 1 176 ? 4.016 -28.094 -13.664 1 89.12 176 ARG A C 1
ATOM 1389 O O . ARG A 1 176 ? 4.844 -28.984 -13.836 1 89.12 176 ARG A O 1
ATOM 1396 N N . LEU A 1 177 ? 3.566 -27.703 -12.57 1 90 177 LEU A N 1
ATOM 1397 C CA . LEU A 1 177 ? 3.965 -28.438 -11.375 1 90 177 LEU A CA 1
ATOM 1398 C C . LEU A 1 177 ? 3.418 -29.859 -11.406 1 90 177 LEU A C 1
ATOM 1400 O O . LEU A 1 177 ? 4.137 -30.812 -11.086 1 90 177 LEU A O 1
ATOM 1404 N N . ILE A 1 178 ? 2.197 -30.031 -11.789 1 91.25 178 ILE A N 1
ATOM 1405 C CA . ILE A 1 178 ? 1.559 -31.344 -11.836 1 91.25 178 ILE A CA 1
ATOM 1406 C C . ILE A 1 178 ? 2.209 -32.188 -12.922 1 91.25 178 ILE A C 1
ATOM 1408 O O . ILE A 1 178 ? 2.387 -33.406 -12.742 1 91.25 178 ILE A O 1
ATOM 1412 N N . LYS A 1 179 ? 2.514 -31.562 -13.984 1 88.81 179 LYS A N 1
ATOM 1413 C CA . LYS A 1 179 ? 3.227 -32.25 -15.047 1 88.81 179 LYS A CA 1
ATOM 1414 C C . LYS A 1 179 ? 4.566 -32.781 -14.547 1 88.81 179 LYS A C 1
ATOM 1416 O O . LYS A 1 179 ? 4.945 -33.938 -14.867 1 88.81 179 LYS A O 1
ATOM 1421 N N . ARG A 1 180 ? 5.262 -32.031 -13.812 1 85.38 180 ARG A N 1
ATOM 1422 C CA . ARG A 1 180 ? 6.543 -32.438 -13.25 1 85.38 180 ARG A CA 1
ATOM 1423 C C . ARG A 1 180 ? 6.359 -33.625 -12.289 1 85.38 180 ARG A C 1
ATOM 1425 O O . ARG A 1 180 ? 7.168 -34.531 -12.266 1 85.38 180 ARG A O 1
ATOM 1432 N N . VAL A 1 181 ? 5.348 -33.531 -11.523 1 84.5 181 VAL A N 1
ATOM 1433 C CA . VAL A 1 181 ? 5.055 -34.594 -10.57 1 84.5 181 VAL A CA 1
ATOM 1434 C C . VAL A 1 181 ? 4.742 -35.875 -11.328 1 84.5 181 VAL A C 1
ATOM 1436 O O . VAL A 1 181 ? 5.152 -36.969 -10.914 1 84.5 181 VAL A O 1
ATOM 1439 N N . ARG A 1 182 ? 4.012 -35.719 -12.367 1 84.5 182 ARG A N 1
ATOM 1440 C CA . ARG A 1 182 ? 3.689 -36.875 -13.203 1 84.5 182 ARG A CA 1
ATOM 1441 C C . ARG A 1 182 ? 4.957 -37.531 -13.734 1 84.5 182 ARG A C 1
ATOM 1443 O O . ARG A 1 182 ? 5.078 -38.781 -13.703 1 84.5 182 ARG A O 1
ATOM 1450 N N . LEU A 1 183 ? 5.867 -36.75 -14.125 1 81.69 183 LEU A N 1
ATOM 1451 C CA . LEU A 1 183 ? 7.113 -37.25 -14.688 1 81.69 183 LEU A CA 1
ATOM 1452 C C . LEU A 1 183 ? 7.938 -37.969 -13.625 1 81.69 183 LEU A C 1
ATOM 1454 O O . LEU A 1 183 ? 8.523 -39.031 -13.891 1 81.69 183 LEU A O 1
ATOM 1458 N N . ILE A 1 184 ? 7.922 -37.406 -12.523 1 77.75 184 ILE A N 1
ATOM 1459 C CA . ILE A 1 184 ? 8.695 -38 -11.438 1 77.75 184 ILE A CA 1
ATOM 1460 C C . ILE A 1 184 ? 8.039 -39.312 -10.984 1 77.75 184 ILE A C 1
ATOM 1462 O O . ILE A 1 184 ? 8.727 -40.25 -10.625 1 77.75 184 ILE A O 1
ATOM 1466 N N . THR A 1 185 ? 6.754 -39.281 -10.922 1 77.19 185 THR A N 1
ATOM 1467 C CA . THR A 1 185 ? 6.016 -40.469 -10.508 1 77.19 185 THR A CA 1
ATOM 1468 C C . THR A 1 185 ? 6.215 -41.594 -11.516 1 77.19 185 THR A C 1
ATOM 1470 O O . THR A 1 185 ? 6.309 -42.75 -11.125 1 77.19 185 THR A O 1
ATOM 1473 N N . GLN A 1 186 ? 6.246 -41.25 -12.711 1 76.38 186 GLN A N 1
ATOM 1474 C CA . GLN A 1 186 ? 6.387 -42.25 -13.766 1 76.38 186 GLN A CA 1
ATOM 1475 C C . GLN A 1 186 ? 7.801 -42.844 -13.805 1 76.38 186 GLN A C 1
ATOM 1477 O O . GLN A 1 186 ? 7.988 -44.031 -14.023 1 76.38 186 GLN A O 1
ATOM 1482 N N . TYR A 1 187 ? 8.742 -41.969 -13.539 1 68.88 187 TYR A N 1
ATOM 1483 C CA . TYR A 1 187 ? 10.125 -42.406 -13.75 1 68.88 187 TYR A CA 1
ATOM 1484 C C . TYR A 1 187 ? 10.875 -42.5 -12.43 1 68.88 187 TYR A C 1
ATOM 1486 O O . TYR A 1 187 ? 11.992 -43.031 -12.383 1 68.88 187 TYR A O 1
ATOM 1494 N N . GLY A 1 188 ? 10.188 -41.906 -11.445 1 65.19 188 GLY A N 1
ATOM 1495 C CA . GLY A 1 188 ? 10.922 -41.844 -10.195 1 65.19 188 GLY A CA 1
ATOM 1496 C C . GLY A 1 188 ? 10.438 -42.875 -9.172 1 65.19 188 GLY A C 1
ATOM 1497 O O . GLY A 1 188 ? 9.641 -43.75 -9.5 1 65.19 188 GLY A O 1
ATOM 1498 N N . SER A 1 189 ? 11.055 -42.875 -8.016 1 61.91 189 SER A N 1
ATOM 1499 C CA . SER A 1 189 ? 10.82 -43.812 -6.938 1 61.91 189 SER A CA 1
ATOM 1500 C C . SER A 1 189 ? 9.75 -43.312 -5.98 1 61.91 189 SER A C 1
ATOM 1502 O O . SER A 1 189 ? 9.367 -44.031 -5.047 1 61.91 189 SER A O 1
ATOM 1504 N N . VAL A 1 190 ? 9.336 -42.094 -6.258 1 63.5 190 VAL A N 1
ATOM 1505 C CA . VAL A 1 190 ? 8.391 -41.562 -5.293 1 63.5 190 VAL A CA 1
ATOM 1506 C C . VAL A 1 190 ? 6.996 -41.5 -5.91 1 63.5 190 VAL A C 1
ATOM 1508 O O . VAL A 1 190 ? 6.82 -40.938 -7 1 63.5 190 VAL A O 1
ATOM 1511 N N . ASN A 1 191 ? 6.117 -42.188 -5.297 1 65.5 191 ASN A N 1
ATOM 1512 C CA . ASN A 1 191 ? 4.73 -42.125 -5.75 1 65.5 191 ASN A CA 1
ATOM 1513 C C . ASN A 1 191 ? 3.965 -41 -5.098 1 65.5 191 ASN A C 1
ATOM 1515 O O . ASN A 1 191 ? 3.646 -41.062 -3.908 1 65.5 191 ASN A O 1
ATOM 1519 N N . LEU A 1 192 ? 3.801 -39.938 -5.824 1 70.75 192 LEU A N 1
ATOM 1520 C CA . LEU A 1 192 ? 3.139 -38.719 -5.309 1 70.75 192 LEU A CA 1
ATOM 1521 C C . LEU A 1 192 ? 1.691 -38.656 -5.785 1 70.75 192 LEU A C 1
ATOM 1523 O O . LEU A 1 192 ? 0.996 -37.688 -5.535 1 70.75 192 LEU A O 1
ATOM 1527 N N . GLU A 1 193 ? 1.272 -39.688 -6.453 1 67.56 193 GLU A N 1
ATOM 1528 C CA . GLU A 1 193 ? -0.07 -39.719 -7.023 1 67.56 193 GLU A CA 1
ATOM 1529 C C . GLU A 1 193 ? -1.136 -39.625 -5.938 1 67.56 193 GLU A C 1
ATOM 1531 O O . GLU A 1 193 ? -2.209 -39.062 -6.164 1 67.56 193 GLU A O 1
ATOM 1536 N N . ALA A 1 194 ? -0.836 -40.156 -4.898 1 69.06 194 ALA A N 1
ATOM 1537 C CA . ALA A 1 194 ? -1.812 -40.156 -3.812 1 69.06 194 ALA A CA 1
ATOM 1538 C C . ALA A 1 194 ? -2.086 -38.719 -3.336 1 69.06 194 ALA A C 1
ATOM 1540 O O . ALA A 1 194 ? -3.209 -38.406 -2.938 1 69.06 194 ALA A O 1
ATOM 1541 N N . SER A 1 195 ? -1.114 -37.906 -3.443 1 72.88 195 SER A N 1
ATOM 1542 C CA . SER A 1 195 ? -1.251 -36.562 -2.926 1 72.88 195 SER A CA 1
ATOM 1543 C C . SER A 1 195 ? -1.81 -35.625 -3.986 1 72.88 195 SER A C 1
ATOM 1545 O O . SER A 1 195 ? -2.355 -34.562 -3.662 1 72.88 195 SER A O 1
ATOM 1547 N N . ILE A 1 196 ? -1.715 -36.031 -5.195 1 86.31 196 ILE A N 1
ATOM 1548 C CA . ILE A 1 196 ? -2.184 -35.188 -6.305 1 86.31 196 ILE A CA 1
ATOM 1549 C C . ILE A 1 196 ? -2.934 -36.062 -7.312 1 86.31 196 ILE A C 1
ATOM 1551 O O . ILE A 1 196 ? -2.404 -36.406 -8.375 1 86.31 196 ILE A O 1
ATOM 1555 N N . PRO A 1 197 ? -4.125 -36.375 -7.051 1 83.19 197 PRO A N 1
ATOM 1556 C CA . PRO A 1 197 ? -4.898 -37.281 -7.887 1 83.19 197 PRO A CA 1
ATOM 1557 C C . PRO A 1 197 ? -5.012 -36.812 -9.336 1 83.19 197 PRO A C 1
ATOM 1559 O O . PRO A 1 197 ? -5.242 -37.625 -10.234 1 83.19 197 PRO A O 1
ATOM 1562 N N . GLU A 1 198 ? -4.809 -35.594 -9.555 1 88 198 GLU A N 1
ATOM 1563 C CA . GLU A 1 198 ? -4.949 -35.031 -10.883 1 88 198 GLU A CA 1
ATOM 1564 C C . GLU A 1 198 ? -3.855 -35.531 -11.828 1 88 198 GLU A C 1
ATOM 1566 O O . GLU A 1 198 ? -3.963 -35.375 -13.047 1 88 198 GLU A O 1
ATOM 1571 N N . VAL A 1 199 ? -2.809 -36.125 -11.297 1 87.88 199 VAL A N 1
ATOM 1572 C CA . VAL A 1 199 ? -1.774 -36.75 -12.117 1 87.88 199 VAL A CA 1
ATOM 1573 C C . VAL A 1 199 ? -2.398 -37.844 -13 1 87.88 199 VAL A C 1
ATOM 1575 O O . VAL A 1 199 ? -2.031 -37.969 -14.164 1 87.88 199 VAL A O 1
ATOM 1578 N N . LYS A 1 200 ? -3.336 -38.562 -12.461 1 86.75 200 LYS A N 1
ATOM 1579 C CA . LYS A 1 200 ? -4.027 -39.594 -13.211 1 86.75 200 LYS A CA 1
ATOM 1580 C C . LYS A 1 200 ? -4.859 -39 -14.344 1 86.75 200 LYS A C 1
ATOM 1582 O O . LYS A 1 200 ? -4.969 -39.594 -15.414 1 86.75 200 LYS A O 1
ATOM 1587 N N . LEU A 1 201 ? -5.434 -37.906 -14.031 1 88.81 201 LEU A N 1
ATOM 1588 C CA . LEU A 1 201 ? -6.219 -37.188 -15.047 1 88.81 201 LEU A CA 1
ATOM 1589 C C . LEU A 1 201 ? -5.363 -36.875 -16.266 1 88.81 201 LEU A C 1
ATOM 1591 O O . LEU A 1 201 ? -5.77 -37.125 -17.406 1 88.81 201 LEU A O 1
ATOM 1595 N N . LEU A 1 202 ? -4.234 -36.344 -16.078 1 89.69 202 LEU A N 1
ATOM 1596 C CA . LEU A 1 202 ? -3.334 -35.969 -17.172 1 89.69 202 LEU A CA 1
ATOM 1597 C C . LEU A 1 202 ? -2.848 -37.219 -17.906 1 89.69 202 LEU A C 1
ATOM 1599 O O . LEU A 1 202 ? -2.664 -37.188 -19.125 1 89.69 202 LEU A O 1
ATOM 1603 N N . SER A 1 203 ? -2.689 -38.281 -17.172 1 87.44 203 SER A N 1
ATOM 1604 C CA . SER A 1 203 ? -2.174 -39.531 -17.766 1 87.44 203 SER A CA 1
ATOM 1605 C C . SER A 1 203 ? -3.197 -40.156 -18.688 1 87.44 203 SER A C 1
ATOM 1607 O O . SER A 1 203 ? -2.834 -40.906 -19.609 1 87.44 203 SER A O 1
ATOM 1609 N N . ASN A 1 204 ? -4.445 -39.875 -18.516 1 90.19 204 ASN A N 1
ATOM 1610 C CA . ASN A 1 204 ? -5.516 -40.5 -19.297 1 90.19 204 ASN A CA 1
ATOM 1611 C C . ASN A 1 204 ? -5.887 -39.656 -20.516 1 90.19 204 ASN A C 1
ATOM 1613 O O . ASN A 1 204 ? -6.73 -40.031 -21.312 1 90.19 204 ASN A O 1
ATOM 1617 N N . MET A 1 205 ? -5.262 -38.562 -20.688 1 93.19 205 MET A N 1
ATOM 1618 C CA . MET A 1 205 ? -5.582 -37.656 -21.781 1 93.19 205 MET A CA 1
ATOM 1619 C C . MET A 1 205 ? -4.746 -37.969 -23.016 1 93.19 205 MET A C 1
ATOM 1621 O O . MET A 1 205 ? -3.605 -38.406 -22.906 1 93.19 205 MET A O 1
ATOM 1625 N N . SER A 1 206 ? -5.336 -37.781 -24.203 1 93.62 206 SER A N 1
ATOM 1626 C CA . SER A 1 206 ? -4.582 -37.875 -25.438 1 93.62 206 SER A CA 1
ATOM 1627 C C . SER A 1 206 ? -3.559 -36.75 -25.562 1 93.62 206 SER A C 1
ATOM 1629 O O . SER A 1 206 ? -3.623 -35.75 -24.844 1 93.62 206 SER A O 1
ATOM 1631 N N . ASP A 1 207 ? -2.625 -36.844 -26.453 1 90.94 207 ASP A N 1
ATOM 1632 C CA . ASP A 1 207 ? -1.602 -35.844 -26.688 1 90.94 207 ASP A CA 1
ATOM 1633 C C . ASP A 1 207 ? -2.232 -34.5 -27.109 1 90.94 207 ASP A C 1
ATOM 1635 O O . ASP A 1 207 ? -1.797 -33.438 -26.656 1 90.94 207 ASP A O 1
ATOM 1639 N N . ASP A 1 208 ? -3.273 -34.625 -27.891 1 90.5 208 ASP A N 1
ATOM 1640 C CA . ASP A 1 208 ? -3.941 -33.406 -28.375 1 90.5 208 ASP A CA 1
ATOM 1641 C C . ASP A 1 208 ? -4.641 -32.688 -27.219 1 90.5 208 ASP A C 1
ATOM 1643 O O . ASP A 1 208 ? -4.598 -31.469 -27.141 1 90.5 208 ASP A O 1
ATOM 1647 N N . GLU A 1 209 ? -5.246 -33.5 -26.406 1 92.56 209 GLU A N 1
ATOM 1648 C CA . GLU A 1 209 ? -5.945 -32.938 -25.266 1 92.56 209 GLU A CA 1
ATOM 1649 C C . GLU A 1 209 ? -4.965 -32.281 -24.281 1 92.56 209 GLU A C 1
ATOM 1651 O O . GLU A 1 209 ? -5.207 -31.188 -23.797 1 92.56 209 GLU A O 1
ATOM 1656 N N . THR A 1 210 ? -3.891 -32.969 -24.062 1 92 210 THR A N 1
ATOM 1657 C CA . THR A 1 210 ? -2.875 -32.469 -23.141 1 92 210 THR A CA 1
ATOM 1658 C C . THR A 1 210 ? -2.242 -31.188 -23.688 1 92 210 THR A C 1
ATOM 1660 O O . THR A 1 210 ? -1.979 -30.25 -22.922 1 92 210 THR A O 1
ATOM 1663 N N . MET A 1 211 ? -2.018 -31.156 -24.906 1 90.12 211 MET A N 1
ATOM 1664 C CA . MET A 1 211 ? -1.415 -29.984 -25.531 1 90.12 211 MET A CA 1
ATOM 1665 C C . MET A 1 211 ? -2.346 -28.781 -25.438 1 90.12 211 MET A C 1
ATOM 1667 O O . MET A 1 211 ? -1.899 -27.672 -25.172 1 90.12 211 MET A O 1
ATOM 1671 N N . LEU A 1 212 ? -3.6 -29.016 -25.703 1 91.19 212 LEU A N 1
ATOM 1672 C CA . LEU A 1 212 ? -4.578 -27.922 -25.609 1 91.19 212 LEU A CA 1
ATOM 1673 C C . LEU A 1 212 ? -4.711 -27.438 -24.172 1 91.19 212 LEU A C 1
ATOM 1675 O O . LEU A 1 212 ? -4.789 -26.219 -23.938 1 91.19 212 LEU A O 1
ATOM 1679 N N . LEU A 1 213 ? -4.742 -28.344 -23.234 1 93.31 213 LEU A N 1
ATOM 1680 C CA . LEU A 1 213 ? -4.809 -28 -21.828 1 93.31 213 LEU A CA 1
ATOM 1681 C C . LEU A 1 213 ? -3.584 -27.188 -21.406 1 93.31 213 LEU A C 1
ATOM 1683 O O . LEU A 1 213 ? -3.705 -26.203 -20.672 1 93.31 213 LEU A O 1
ATOM 1687 N N . GLU A 1 214 ? -2.461 -27.609 -21.828 1 92.81 214 GLU A N 1
ATOM 1688 C CA . GLU A 1 214 ? -1.221 -26.906 -21.531 1 92.81 214 GLU A CA 1
ATOM 1689 C C . GLU A 1 214 ? -1.242 -25.484 -22.094 1 92.81 214 GLU A C 1
ATOM 1691 O O . GLU A 1 214 ? -0.756 -24.562 -21.453 1 92.81 214 GLU A O 1
ATOM 1696 N N . SER A 1 215 ? -1.772 -25.359 -23.266 1 90.81 215 SER A N 1
ATOM 1697 C CA . SER A 1 215 ? -1.89 -24.047 -23.875 1 90.81 215 SER A CA 1
ATOM 1698 C C . SER A 1 215 ? -2.799 -23.141 -23.047 1 90.81 215 SER A C 1
ATOM 1700 O O . SER A 1 215 ? -2.482 -21.969 -22.828 1 90.81 215 SER A O 1
ATOM 1702 N N . LEU A 1 216 ? -3.877 -23.703 -22.609 1 92.88 216 LEU A N 1
ATOM 1703 C CA . LEU A 1 216 ? -4.801 -22.922 -21.797 1 92.88 216 LEU A CA 1
ATOM 1704 C C . LEU A 1 216 ? -4.168 -22.562 -20.453 1 92.88 216 LEU A C 1
ATOM 1706 O O . LEU A 1 216 ? -4.305 -21.438 -19.984 1 92.88 216 LEU A O 1
ATOM 1710 N N . ALA A 1 217 ? -3.48 -23.5 -19.891 1 95.06 217 ALA A N 1
ATOM 1711 C CA . ALA A 1 217 ? -2.799 -23.266 -18.609 1 95.06 217 ALA A CA 1
ATOM 1712 C C . ALA A 1 217 ? -1.706 -22.219 -18.766 1 95.06 217 ALA A C 1
ATOM 1714 O O . ALA A 1 217 ? -1.421 -21.469 -17.812 1 95.06 217 ALA A O 1
ATOM 1715 N N . SER A 1 218 ? -1.105 -22.109 -19.938 1 93 218 SER A N 1
ATOM 1716 C CA . SER A 1 218 ? -0.01 -21.188 -20.203 1 93 218 SER A CA 1
ATOM 1717 C C . SER A 1 218 ? -0.496 -19.75 -20.188 1 93 218 SER A C 1
ATOM 1719 O O . SER A 1 218 ? 0.308 -18.812 -20.125 1 93 218 SER A O 1
ATOM 1721 N N . ILE A 1 219 ? -1.799 -19.578 -20.25 1 94.62 219 ILE A N 1
ATOM 1722 C CA . ILE A 1 219 ? -2.369 -18.234 -20.172 1 94.62 219 ILE A CA 1
ATOM 1723 C C . ILE A 1 219 ? -2.057 -17.625 -18.797 1 94.62 219 ILE A C 1
ATOM 1725 O O . ILE A 1 219 ? -1.833 -16.422 -18.688 1 94.62 219 ILE A O 1
ATOM 1729 N N . VAL A 1 220 ? -1.973 -18.453 -17.766 1 95.19 220 VAL A N 1
ATOM 1730 C CA . VAL A 1 220 ? -1.714 -17.969 -16.422 1 95.19 220 VAL A CA 1
ATOM 1731 C C . VAL A 1 220 ? -0.273 -18.281 -16.016 1 95.19 220 VAL A C 1
ATOM 1733 O O . VAL A 1 220 ? 0.345 -17.531 -15.258 1 95.19 220 VAL A O 1
ATOM 1736 N N . SER A 1 221 ? 0.235 -19.344 -16.531 1 90.12 221 SER A N 1
ATOM 1737 C CA . SER A 1 221 ? 1.587 -19.781 -16.188 1 90.12 221 SER A CA 1
ATOM 1738 C C . SER A 1 221 ? 2.408 -20.094 -17.438 1 90.12 221 SER A C 1
ATOM 1740 O O . SER A 1 221 ? 2.598 -21.25 -17.781 1 90.12 221 SER A O 1
ATOM 1742 N N . GLY A 1 222 ? 2.869 -19.203 -18.109 1 85.44 222 GLY A N 1
ATOM 1743 C CA . GLY A 1 222 ? 3.678 -19.359 -19.312 1 85.44 222 GLY A CA 1
ATOM 1744 C C . GLY A 1 222 ? 4.773 -18.312 -19.438 1 85.44 222 GLY A C 1
ATOM 1745 O O . GLY A 1 222 ? 5.227 -17.766 -18.422 1 85.44 222 GLY A O 1
ATOM 1746 N N . GLY A 1 223 ? 5.328 -18.203 -20.609 1 78.25 223 GLY A N 1
ATOM 1747 C CA . GLY A 1 223 ? 6.367 -17.219 -20.859 1 78.25 223 GLY A CA 1
ATOM 1748 C C . GLY A 1 223 ? 5.855 -15.789 -20.828 1 78.25 223 GLY A C 1
ATOM 1749 O O . GLY A 1 223 ? 6.414 -14.945 -20.125 1 78.25 223 GLY A O 1
ATOM 1750 N N . ILE A 1 224 ? 4.875 -15.484 -21.609 1 86.88 224 ILE A N 1
ATOM 1751 C CA . ILE A 1 224 ? 4.129 -14.227 -21.578 1 86.88 224 ILE A CA 1
ATOM 1752 C C . ILE A 1 224 ? 2.676 -14.5 -21.203 1 86.88 224 ILE A C 1
ATOM 1754 O O . ILE A 1 224 ? 1.828 -14.703 -22.062 1 86.88 224 ILE A O 1
ATOM 1758 N N . ASP A 1 225 ? 2.479 -14.523 -20 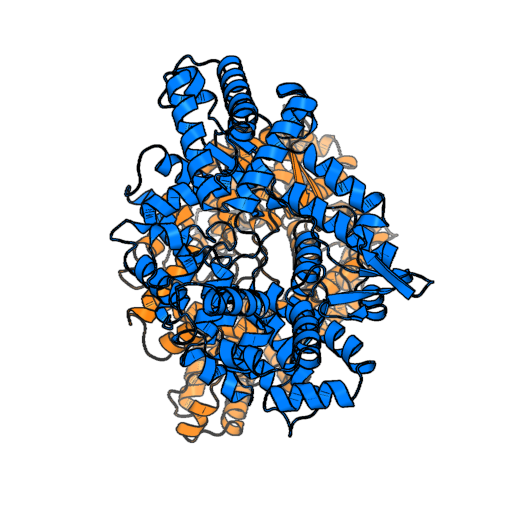1 92.44 225 ASP A N 1
ATOM 1759 C CA . ASP A 1 225 ? 1.175 -14.914 -19.469 1 92.44 225 ASP A CA 1
ATOM 1760 C C . ASP A 1 225 ? 0.499 -13.742 -18.75 1 92.44 225 ASP A C 1
ATOM 1762 O O . ASP A 1 225 ? 1.053 -12.641 -18.688 1 92.44 225 ASP A O 1
ATOM 1766 N N . ALA A 1 226 ? -0.693 -13.961 -18.328 1 96.25 226 ALA A N 1
ATOM 1767 C CA . ALA A 1 226 ? -1.492 -12.945 -17.656 1 96.25 226 ALA A CA 1
ATOM 1768 C C . ALA A 1 226 ? -0.808 -12.461 -16.375 1 96.25 226 ALA A C 1
ATOM 1770 O O . ALA A 1 226 ? -0.835 -11.266 -16.062 1 96.25 226 ALA A O 1
ATOM 1771 N N . ASP A 1 227 ? -0.198 -13.375 -15.664 1 96.38 227 ASP A N 1
ATOM 1772 C CA . ASP A 1 227 ? 0.517 -13.055 -14.438 1 96.38 227 ASP A CA 1
ATOM 1773 C C . ASP A 1 227 ? 1.65 -12.062 -14.695 1 96.38 227 ASP A C 1
ATOM 1775 O O . ASP A 1 227 ? 1.683 -10.977 -14.109 1 96.38 227 ASP A O 1
ATOM 1779 N N . ARG A 1 228 ? 2.494 -12.367 -15.57 1 94.25 228 ARG A N 1
ATOM 1780 C CA . ARG A 1 228 ? 3.67 -11.555 -15.867 1 94.25 228 ARG A CA 1
ATOM 1781 C C . ARG A 1 228 ? 3.27 -10.219 -16.484 1 94.25 228 ARG A C 1
ATOM 1783 O O . ARG A 1 228 ? 3.889 -9.188 -16.203 1 94.25 228 ARG A O 1
ATOM 1790 N N . LEU A 1 229 ? 2.293 -10.25 -17.328 1 93.5 229 LEU A N 1
ATOM 1791 C CA . LEU A 1 229 ? 1.827 -9.008 -17.922 1 93.5 229 LEU A CA 1
ATOM 1792 C C . LEU A 1 229 ? 1.291 -8.055 -16.859 1 93.5 229 LEU A C 1
ATOM 1794 O O . LEU A 1 229 ? 1.603 -6.863 -16.875 1 93.5 229 LEU A O 1
ATOM 1798 N N . ASP A 1 230 ? 0.544 -8.617 -15.977 1 96.06 230 ASP A N 1
ATOM 1799 C CA . ASP A 1 230 ? -0.068 -7.754 -14.969 1 96.06 230 ASP A CA 1
ATOM 1800 C C . ASP A 1 230 ? 0.989 -7.156 -14.047 1 96.06 230 ASP A C 1
ATOM 1802 O O . ASP A 1 230 ? 0.994 -5.949 -13.797 1 96.06 230 ASP A O 1
ATOM 1806 N N . TYR A 1 231 ? 1.868 -8.031 -13.422 1 95.06 231 TYR A N 1
ATOM 1807 C CA . TYR A 1 231 ? 2.775 -7.461 -12.43 1 95.06 231 TYR A CA 1
ATOM 1808 C C . TYR A 1 231 ? 3.748 -6.488 -13.086 1 95.06 231 TYR A C 1
ATOM 1810 O O . TYR A 1 231 ? 4.188 -5.523 -12.461 1 95.06 231 TYR A O 1
ATOM 1818 N N . THR A 1 232 ? 4.109 -6.723 -14.391 1 92.81 232 THR A N 1
ATOM 1819 C CA . THR A 1 232 ? 4.984 -5.777 -15.078 1 92.81 232 THR A CA 1
ATOM 1820 C C . THR A 1 232 ? 4.312 -4.41 -15.195 1 92.81 232 THR A C 1
ATOM 1822 O O . THR A 1 232 ? 4.914 -3.387 -14.859 1 92.81 232 THR A O 1
ATOM 1825 N N . LEU A 1 233 ? 3.047 -4.414 -15.656 1 92.38 233 LEU A N 1
ATOM 1826 C CA . LEU A 1 233 ? 2.311 -3.164 -15.805 1 92.38 233 LEU A CA 1
ATOM 1827 C C . LEU A 1 233 ? 2.07 -2.508 -14.445 1 92.38 233 LEU A C 1
ATOM 1829 O O . LEU A 1 233 ? 2.27 -1.3 -14.297 1 92.38 233 LEU A O 1
ATOM 1833 N N . ARG A 1 234 ? 1.688 -3.299 -13.539 1 94.06 234 ARG A N 1
ATOM 1834 C CA . ARG A 1 234 ? 1.297 -2.805 -12.227 1 94.06 234 ARG A CA 1
ATOM 1835 C C . ARG A 1 234 ? 2.504 -2.268 -11.461 1 94.06 234 ARG A C 1
ATOM 1837 O O . ARG A 1 234 ? 2.434 -1.198 -10.852 1 94.06 234 ARG A O 1
ATOM 1844 N N . ASP A 1 235 ? 3.553 -3.004 -11.43 1 94.31 235 ASP A N 1
ATOM 1845 C CA . ASP A 1 235 ? 4.742 -2.568 -10.703 1 94.31 235 ASP A CA 1
ATOM 1846 C C . ASP A 1 235 ? 5.359 -1.329 -11.352 1 94.31 235 ASP A C 1
ATOM 1848 O O . ASP A 1 235 ? 5.898 -0.464 -10.656 1 94.31 235 ASP A O 1
ATOM 1852 N N . LEU A 1 236 ? 5.336 -1.253 -12.68 1 91.81 236 LEU A N 1
ATOM 1853 C CA . LEU A 1 236 ? 5.773 -0.032 -13.344 1 91.81 236 LEU A CA 1
ATOM 1854 C C . LEU A 1 236 ? 4.91 1.154 -12.93 1 91.81 236 LEU A C 1
ATOM 1856 O O . LEU A 1 236 ? 5.43 2.244 -12.672 1 91.81 236 LEU A O 1
ATOM 1860 N N . TYR A 1 237 ? 3.631 0.918 -12.867 1 89.75 237 TYR A N 1
ATOM 1861 C CA . TYR A 1 237 ? 2.662 1.954 -12.523 1 89.75 237 TYR A CA 1
ATOM 1862 C C . TYR A 1 237 ? 2.906 2.488 -11.117 1 89.75 237 TYR A C 1
ATOM 1864 O O . TYR A 1 237 ? 2.92 3.703 -10.906 1 89.75 237 TYR A O 1
ATOM 1872 N N . PHE A 1 238 ? 3.225 1.689 -10.18 1 90.44 238 PHE A N 1
ATOM 1873 C CA . PHE A 1 238 ? 3.273 2.092 -8.781 1 90.44 238 PHE A CA 1
ATOM 1874 C C . PHE A 1 238 ? 4.668 2.578 -8.406 1 90.44 238 PHE A C 1
ATOM 1876 O O . PHE A 1 238 ? 4.82 3.42 -7.52 1 90.44 238 PHE A O 1
ATOM 1883 N N . THR A 1 239 ? 5.672 2.078 -9 1 90.69 239 THR A N 1
ATOM 1884 C CA . THR A 1 239 ? 7.031 2.494 -8.656 1 90.69 239 THR A CA 1
ATOM 1885 C C . THR A 1 239 ? 7.438 3.719 -9.477 1 90.69 239 THR A C 1
ATOM 1887 O O . THR A 1 239 ? 8.328 4.473 -9.07 1 90.69 239 THR A O 1
ATOM 1890 N N . GLY A 1 240 ? 6.809 3.869 -10.586 1 85.44 240 GLY A N 1
ATOM 1891 C CA . GLY A 1 240 ? 7.25 4.902 -11.508 1 85.44 240 GLY A CA 1
ATOM 1892 C C . GLY A 1 240 ? 8.578 4.59 -12.164 1 85.44 240 GLY A C 1
ATOM 1893 O O . GLY A 1 240 ? 9.227 5.477 -12.727 1 85.44 240 GLY A O 1
ATOM 1894 N N . ALA A 1 241 ? 8.883 3.219 -11.898 1 76.62 241 ALA A N 1
ATOM 1895 C CA . ALA A 1 241 ? 10.172 2.797 -12.445 1 76.62 241 ALA A CA 1
ATOM 1896 C C . ALA A 1 241 ? 10.094 2.617 -13.961 1 76.62 241 ALA A C 1
ATOM 1898 O O . ALA A 1 241 ? 9.109 2.078 -14.477 1 76.62 241 ALA A O 1
ATOM 1899 N N . GLY A 1 242 ? 10.727 3.527 -14.797 1 63.38 242 GLY A N 1
ATOM 1900 C CA . GLY A 1 242 ? 10.875 3.301 -16.219 1 63.38 242 GLY A CA 1
ATOM 1901 C C . GLY A 1 242 ? 10.078 4.277 -17.062 1 63.38 242 GLY A C 1
ATOM 1902 O O . GLY A 1 242 ? 9.172 4.945 -16.562 1 63.38 242 GLY A O 1
ATOM 1903 N N . SER A 1 243 ? 10.445 4.875 -17.984 1 51.53 243 SER A N 1
ATOM 1904 C CA . SER A 1 243 ? 9.891 5.793 -18.984 1 51.53 243 SER A CA 1
ATOM 1905 C C . SER A 1 243 ? 8.805 5.117 -19.812 1 51.53 243 SER A C 1
ATOM 1907 O O . SER A 1 243 ? 8.188 5.75 -20.672 1 51.53 243 SER A O 1
ATOM 1909 N N . GLY A 1 244 ? 8.25 3.904 -19.406 1 49.12 244 GLY A N 1
ATOM 1910 C CA . GLY A 1 244 ? 7.633 3.361 -20.609 1 49.12 244 GLY A CA 1
ATOM 1911 C C . GLY A 1 244 ? 6.375 2.562 -20.328 1 49.12 244 GLY A C 1
ATOM 1912 O O . GLY A 1 244 ? 6.094 1.575 -21 1 49.12 244 GLY A O 1
ATOM 1913 N N . SER A 1 245 ? 5.543 2.852 -19.234 1 48.91 245 SER A N 1
ATOM 1914 C CA . SER A 1 245 ? 4.371 1.988 -19.109 1 48.91 245 SER A CA 1
ATOM 1915 C C . SER A 1 245 ? 3.562 1.979 -20.406 1 48.91 245 SER A C 1
ATOM 1917 O O . SER A 1 245 ? 2.893 0.993 -20.719 1 48.91 245 SER A O 1
ATOM 1919 N N . GLY A 1 246 ? 3.699 3.199 -21.047 1 52.72 246 GLY A N 1
ATOM 1920 C CA . GLY A 1 246 ? 2.928 3.297 -22.281 1 52.72 246 GLY A CA 1
ATOM 1921 C C . GLY A 1 246 ? 3.344 2.283 -23.328 1 52.72 246 GLY A C 1
ATOM 1922 O O . GLY A 1 246 ? 2.697 2.156 -24.375 1 52.72 246 GLY A O 1
ATOM 1923 N N . ALA A 1 247 ? 4.336 1.476 -22.891 1 56.25 247 ALA A N 1
ATOM 1924 C CA . ALA A 1 247 ? 4.957 0.712 -23.969 1 56.25 247 ALA A CA 1
ATOM 1925 C C . ALA A 1 247 ? 4.23 -0.61 -24.188 1 56.25 247 ALA A C 1
ATOM 1927 O O . ALA A 1 247 ? 4.398 -1.251 -25.234 1 56.25 247 ALA A O 1
ATOM 1928 N N . ILE A 1 248 ? 3.314 -1.025 -23.172 1 73.44 248 ILE A N 1
ATOM 1929 C CA . ILE A 1 248 ? 2.705 -2.328 -23.406 1 73.44 248 ILE A CA 1
ATOM 1930 C C . ILE A 1 248 ? 1.23 -2.152 -23.766 1 73.44 248 ILE A C 1
ATOM 1932 O O . ILE A 1 248 ? 0.42 -1.789 -22.906 1 73.44 248 ILE A O 1
ATOM 1936 N N . ASP A 1 249 ? 0.959 -2.248 -24.969 1 79.62 249 ASP A N 1
ATOM 1937 C CA . ASP A 1 249 ? -0.428 -2.236 -25.422 1 79.62 249 ASP A CA 1
ATOM 1938 C C . ASP A 1 249 ? -1.058 -3.621 -25.312 1 79.62 249 ASP A C 1
ATOM 1940 O O . ASP A 1 249 ? -0.978 -4.43 -26.234 1 79.62 249 ASP A O 1
ATOM 1944 N N . ILE A 1 250 ? -1.809 -3.861 -24.25 1 85.81 250 ILE A N 1
ATOM 1945 C CA . ILE A 1 250 ? -2.359 -5.172 -23.922 1 85.81 250 ILE A CA 1
ATOM 1946 C C . ILE A 1 250 ? -3.389 -5.582 -24.969 1 85.81 250 ILE A C 1
ATOM 1948 O O . ILE A 1 250 ? -3.443 -6.746 -25.375 1 85.81 250 ILE A O 1
ATOM 1952 N N . ALA A 1 251 ? -4.188 -4.621 -25.406 1 84.5 251 ALA A N 1
ATOM 1953 C CA . ALA A 1 251 ? -5.238 -4.918 -26.375 1 84.5 251 ALA A CA 1
ATOM 1954 C C . ALA A 1 251 ? -4.648 -5.465 -27.672 1 84.5 251 ALA A C 1
ATOM 1956 O O . ALA A 1 251 ? -5.145 -6.449 -28.219 1 84.5 251 ALA A O 1
ATOM 1957 N N . ARG A 1 252 ? -3.646 -4.84 -28.109 1 83.31 252 ARG A N 1
ATOM 1958 C CA . ARG A 1 252 ? -3.012 -5.27 -29.344 1 83.31 252 ARG A CA 1
ATOM 1959 C C . ARG A 1 252 ? -2.293 -6.602 -29.156 1 83.31 252 ARG A C 1
ATOM 1961 O O . ARG A 1 252 ? -2.293 -7.441 -30.062 1 83.31 252 ARG A O 1
ATOM 1968 N N . LEU A 1 253 ? -1.644 -6.746 -28.016 1 87.31 253 LEU A N 1
ATOM 1969 C CA . LEU A 1 253 ? -0.943 -7.992 -27.719 1 87.31 253 LEU A CA 1
ATOM 1970 C C . LEU A 1 253 ? -1.914 -9.164 -27.703 1 87.31 253 LEU A C 1
ATOM 1972 O O . LEU A 1 253 ? -1.633 -10.219 -28.281 1 87.31 253 LEU A O 1
ATOM 1976 N N . VAL A 1 254 ? -3.053 -8.953 -27.109 1 90.12 254 VAL A N 1
ATOM 1977 C CA . VAL A 1 254 ? -4.047 -10.016 -26.969 1 90.12 254 VAL A CA 1
ATOM 1978 C C . VAL A 1 254 ? -4.668 -10.328 -28.328 1 90.12 254 VAL A C 1
ATOM 1980 O O . VAL A 1 254 ? -4.949 -11.484 -28.625 1 90.12 254 VAL A O 1
ATOM 1983 N N . ASN A 1 255 ? -4.793 -9.328 -29.172 1 89.12 255 ASN A N 1
ATOM 1984 C CA . ASN A 1 255 ? -5.387 -9.516 -30.484 1 89.12 255 ASN A CA 1
ATOM 1985 C C . ASN A 1 255 ? -4.539 -10.43 -31.375 1 89.12 255 ASN A C 1
ATOM 1987 O O . ASN A 1 255 ? -5.055 -11.07 -32.281 1 89.12 255 ASN A O 1
ATOM 1991 N N . TYR A 1 256 ? -3.311 -10.484 -31.109 1 87.56 256 TYR A N 1
ATOM 1992 C CA . TYR A 1 256 ? -2.4 -11.258 -31.953 1 87.56 256 TYR A CA 1
ATOM 1993 C C . TYR A 1 256 ? -2.031 -12.578 -31.281 1 87.56 256 TYR A C 1
ATOM 1995 O O . TYR A 1 256 ? -1.092 -13.25 -31.719 1 87.56 256 TYR A O 1
ATOM 2003 N N . LEU A 1 257 ? -2.75 -12.945 -30.234 1 90.19 257 LEU A N 1
ATOM 2004 C CA . LEU A 1 257 ? -2.484 -14.148 -29.469 1 90.19 257 LEU A CA 1
ATOM 2005 C C . LEU A 1 257 ? -3.229 -15.352 -30.047 1 90.19 257 LEU A C 1
ATOM 2007 O O . LEU A 1 257 ? -4.402 -15.234 -30.422 1 90.19 257 LEU A O 1
ATOM 2011 N N . HIS A 1 258 ? -2.52 -16.453 -30.188 1 87.12 258 HIS A N 1
ATOM 2012 C CA . HIS A 1 258 ? -3.086 -17.703 -30.672 1 87.12 258 HIS A CA 1
ATOM 2013 C C . HIS A 1 258 ? -2.66 -18.875 -29.797 1 87.12 258 HIS A C 1
ATOM 2015 O O . HIS A 1 258 ? -1.648 -18.797 -29.094 1 87.12 258 HIS A O 1
ATOM 2021 N N . LEU A 1 259 ? -3.551 -19.938 -29.812 1 81.81 259 LEU A N 1
ATOM 2022 C CA . LEU A 1 259 ? -3.146 -21.172 -29.156 1 81.81 259 LEU A CA 1
ATOM 2023 C C . LEU A 1 259 ? -2.24 -22 -30.078 1 81.81 259 LEU A C 1
ATOM 2025 O O . LEU A 1 259 ? -2.459 -22.047 -31.281 1 81.81 259 LEU A O 1
ATOM 2029 N N . GLY A 1 260 ? -1.241 -22.422 -29.516 1 73.56 260 GLY A N 1
ATOM 2030 C CA . GLY A 1 260 ? -0.389 -23.344 -30.234 1 73.56 260 GLY A CA 1
ATOM 2031 C C . GLY A 1 260 ? 0.079 -24.516 -29.391 1 73.56 260 GLY A C 1
ATOM 2032 O O . GLY A 1 260 ? -0.295 -24.625 -28.219 1 73.56 260 GLY A O 1
ATOM 2033 N N . ARG A 1 261 ? 0.722 -25.531 -29.969 1 69.5 261 ARG A N 1
ATOM 2034 C CA . ARG A 1 261 ? 1.249 -26.812 -29.5 1 69.5 261 ARG A CA 1
ATOM 2035 C C . ARG A 1 261 ? 1.735 -26.703 -28.047 1 69.5 261 ARG A C 1
ATOM 2037 O O . ARG A 1 261 ? 2.881 -27.047 -27.75 1 69.5 261 ARG A O 1
ATOM 2044 N N . GLY A 1 262 ? 0.839 -26.281 -27.156 1 69.75 262 GLY A N 1
ATOM 2045 C CA . GLY A 1 262 ? 1.173 -26.281 -25.734 1 69.75 262 GLY A CA 1
ATOM 2046 C C . GLY A 1 262 ? 1.699 -24.938 -25.25 1 69.75 262 GLY A C 1
ATOM 2047 O O . GLY A 1 262 ? 2.129 -24.828 -24.094 1 69.75 262 GLY A O 1
ATOM 2048 N N . ILE A 1 263 ? 1.711 -23.953 -26.141 1 76.88 263 ILE A N 1
ATOM 2049 C CA . ILE A 1 263 ? 2.23 -22.641 -25.766 1 76.88 263 ILE A CA 1
ATOM 2050 C C . ILE A 1 263 ? 1.359 -21.547 -26.375 1 76.88 263 ILE A C 1
ATOM 2052 O O . ILE A 1 263 ? 0.44 -21.828 -27.141 1 76.88 263 ILE A O 1
ATOM 2056 N N . LEU A 1 264 ? 1.648 -20.375 -25.938 1 82.5 264 LEU A N 1
ATOM 2057 C CA . LEU A 1 264 ? 1.014 -19.203 -26.547 1 82.5 264 LEU A CA 1
ATOM 2058 C C . LEU A 1 264 ? 1.845 -18.688 -27.719 1 82.5 264 LEU A C 1
ATOM 2060 O O . LEU A 1 264 ? 3.068 -18.578 -27.609 1 82.5 264 LEU A O 1
ATOM 2064 N N . ILE A 1 265 ? 1.197 -18.5 -28.797 1 85.56 265 ILE A N 1
ATOM 2065 C CA . ILE A 1 265 ? 1.858 -18.031 -30 1 85.56 265 ILE A CA 1
ATOM 2066 C C . ILE A 1 265 ? 1.361 -16.625 -30.344 1 85.56 265 ILE A C 1
ATOM 2068 O O . ILE A 1 265 ? 0.168 -16.328 -30.219 1 85.56 265 ILE A O 1
ATOM 2072 N N . PHE A 1 266 ? 2.305 -15.781 -30.75 1 86.56 266 PHE A N 1
ATOM 2073 C CA . PHE A 1 266 ? 1.95 -14.422 -31.156 1 86.56 266 PHE A CA 1
ATOM 2074 C C . PHE A 1 266 ? 2.293 -14.188 -32.625 1 86.56 266 PHE A C 1
ATOM 2076 O O . PHE A 1 266 ? 3.27 -14.742 -33.125 1 86.56 266 PHE A O 1
ATOM 2083 N N . ASP A 1 267 ? 1.51 -13.383 -33.25 1 84.69 267 ASP A N 1
ATOM 2084 C CA . ASP A 1 267 ? 1.811 -12.977 -34.625 1 84.69 267 ASP A CA 1
ATOM 2085 C C . ASP A 1 267 ? 3.037 -12.07 -34.656 1 84.69 267 ASP A C 1
ATOM 2087 O O . ASP A 1 267 ? 3.369 -11.414 -33.688 1 84.69 267 ASP A O 1
ATOM 2091 N N . ASP A 1 268 ? 3.576 -12.047 -35.844 1 80.19 268 ASP A N 1
ATOM 2092 C CA . ASP A 1 268 ? 4.746 -11.203 -36.062 1 80.19 268 ASP A CA 1
ATOM 2093 C C . ASP A 1 268 ? 4.418 -9.734 -35.812 1 80.19 268 ASP A C 1
ATOM 2095 O O . ASP A 1 268 ? 5.285 -8.953 -35.406 1 80.19 268 ASP A O 1
ATOM 2099 N N . LYS A 1 269 ? 3.182 -9.352 -36.031 1 82.75 269 LYS A N 1
ATOM 2100 C CA . LYS A 1 269 ? 2.732 -7.98 -35.844 1 82.75 269 LYS A CA 1
ATOM 2101 C C . LYS A 1 269 ? 2.844 -7.574 -34.375 1 82.75 269 LYS A C 1
ATOM 2103 O O . LYS A 1 269 ? 2.875 -6.387 -34.031 1 82.75 269 LYS A O 1
ATOM 2108 N N . ALA A 1 270 ? 2.965 -8.586 -33.5 1 84.81 270 ALA A N 1
ATOM 2109 C CA . ALA A 1 270 ? 3.047 -8.32 -32.062 1 84.81 270 ALA A CA 1
ATOM 2110 C C . ALA A 1 270 ? 4.496 -8.156 -31.625 1 84.81 270 ALA A C 1
ATOM 2112 O O . ALA A 1 270 ? 4.766 -7.859 -30.469 1 84.81 270 ALA A O 1
ATOM 2113 N N . LYS A 1 271 ? 5.398 -8.266 -32.5 1 82.31 271 LYS A N 1
ATOM 2114 C CA . LYS A 1 271 ? 6.824 -8.305 -32.188 1 82.31 271 LYS A CA 1
ATOM 2115 C C . LYS A 1 271 ? 7.246 -7.07 -31.391 1 82.31 271 LYS A C 1
ATOM 2117 O O . LYS A 1 271 ? 7.938 -7.184 -30.375 1 82.31 271 LYS A O 1
ATOM 2122 N N . ALA A 1 272 ? 6.832 -5.934 -31.891 1 82.62 272 ALA A N 1
ATOM 2123 C CA . ALA A 1 272 ? 7.223 -4.688 -31.234 1 82.62 272 ALA A CA 1
ATOM 2124 C C . ALA A 1 272 ? 6.711 -4.637 -29.797 1 82.62 272 ALA A C 1
ATOM 2126 O O . ALA A 1 272 ? 7.383 -4.105 -28.906 1 82.62 272 ALA A O 1
ATOM 2127 N N . PHE A 1 273 ? 5.59 -5.117 -29.594 1 83.56 273 PHE A N 1
ATOM 2128 C CA . PHE A 1 273 ? 4.988 -5.117 -28.266 1 83.56 273 PHE A CA 1
ATOM 2129 C C . PHE A 1 273 ? 5.688 -6.121 -27.344 1 83.56 273 PHE A C 1
ATOM 2131 O O . PHE A 1 273 ? 5.887 -5.855 -26.156 1 83.56 273 PHE A O 1
ATOM 2138 N N . LEU A 1 274 ? 6.055 -7.215 -27.891 1 84.88 274 LEU A N 1
ATOM 2139 C CA . LEU A 1 274 ? 6.789 -8.227 -27.141 1 84.88 274 LEU A CA 1
ATOM 2140 C C . LEU A 1 274 ? 8.156 -7.703 -26.719 1 84.88 274 LEU A C 1
ATOM 2142 O O . LEU A 1 274 ? 8.609 -7.969 -25.609 1 84.88 274 LEU A O 1
ATOM 2146 N N . GLU A 1 275 ? 8.758 -6.992 -27.594 1 84.31 275 GLU A N 1
ATOM 2147 C CA . GLU A 1 275 ? 10.047 -6.367 -27.281 1 84.31 275 GLU A CA 1
ATOM 2148 C C . GLU A 1 275 ? 9.898 -5.34 -26.172 1 84.31 275 GLU A C 1
ATOM 2150 O O . GLU A 1 275 ? 10.719 -5.297 -25.25 1 84.31 275 GLU A O 1
ATOM 2155 N N . GLY A 1 276 ? 8.883 -4.52 -26.312 1 84 276 GLY A N 1
ATOM 2156 C CA . GLY A 1 276 ? 8.609 -3.553 -25.25 1 84 276 GLY A CA 1
ATOM 2157 C C . GLY A 1 276 ? 8.375 -4.195 -23.906 1 84 276 GLY A C 1
ATOM 2158 O O . GLY A 1 276 ? 8.875 -3.713 -22.891 1 84 276 GLY A O 1
ATOM 2159 N N . TYR A 1 277 ? 7.703 -5.258 -23.938 1 87.38 277 TYR A N 1
ATOM 2160 C CA . TYR A 1 277 ? 7.434 -6 -22.703 1 87.38 277 TYR A CA 1
ATOM 2161 C C . TYR A 1 277 ? 8.727 -6.551 -22.109 1 87.38 277 TYR A C 1
ATOM 2163 O O . TYR A 1 277 ? 8.953 -6.441 -20.906 1 87.38 277 TYR A O 1
ATOM 2171 N N . ALA A 1 278 ? 9.469 -7.164 -22.938 1 87.12 278 ALA A N 1
ATOM 2172 C CA . ALA A 1 278 ? 10.711 -7.777 -22.469 1 87.12 278 ALA A CA 1
ATOM 2173 C C . ALA A 1 278 ? 11.633 -6.742 -21.844 1 87.12 278 ALA A C 1
ATOM 2175 O O . ALA A 1 278 ? 12.258 -7 -20.812 1 87.12 278 ALA A O 1
ATOM 2176 N N . ILE A 1 279 ? 11.719 -5.625 -22.438 1 87.06 279 ILE A N 1
ATOM 2177 C CA . ILE A 1 279 ? 12.578 -4.559 -21.953 1 87.06 279 ILE A CA 1
ATOM 2178 C C . ILE A 1 279 ? 12.031 -4.016 -20.625 1 87.06 279 ILE A C 1
ATOM 2180 O O . ILE A 1 279 ? 12.789 -3.766 -19.688 1 87.06 279 ILE A O 1
ATOM 2184 N N . ALA A 1 280 ? 10.711 -3.826 -20.578 1 88.69 280 ALA A N 1
ATOM 2185 C CA . ALA A 1 280 ? 10.07 -3.342 -19.359 1 88.69 280 ALA A CA 1
ATOM 2186 C C . ALA A 1 280 ? 10.32 -4.301 -18.203 1 88.69 280 ALA A C 1
ATOM 2188 O O . ALA A 1 280 ? 10.625 -3.873 -17.078 1 88.69 280 ALA A O 1
ATOM 2189 N N . ARG A 1 281 ? 10.156 -5.566 -18.469 1 90.31 281 ARG A N 1
ATOM 2190 C CA . ARG A 1 281 ? 10.367 -6.582 -17.453 1 90.31 281 ARG A CA 1
ATOM 2191 C C . ARG A 1 281 ? 11.82 -6.594 -16.984 1 90.31 281 ARG A C 1
ATOM 2193 O O . ARG A 1 281 ? 12.094 -6.68 -15.781 1 90.31 281 ARG A O 1
ATOM 2200 N N . TYR A 1 282 ? 12.734 -6.504 -17.938 1 89.44 282 TYR A N 1
ATOM 2201 C CA . TYR A 1 282 ? 14.156 -6.453 -17.609 1 89.44 282 TYR A CA 1
ATOM 2202 C C . TYR A 1 282 ? 14.453 -5.266 -16.703 1 89.44 282 TYR A C 1
ATOM 2204 O O . TYR A 1 282 ? 15.172 -5.398 -15.711 1 89.44 282 TYR A O 1
ATOM 2212 N N . ASN A 1 283 ? 13.906 -4.172 -17.031 1 88.94 283 ASN A N 1
ATOM 2213 C CA . ASN A 1 283 ? 14.148 -2.961 -16.25 1 88.94 283 ASN A CA 1
ATOM 2214 C C . ASN A 1 283 ? 13.578 -3.078 -14.836 1 88.94 283 ASN A C 1
ATOM 2216 O O . ASN A 1 283 ? 14.188 -2.592 -13.883 1 88.94 283 ASN A O 1
ATOM 2220 N N . LEU A 1 284 ? 12.469 -3.629 -14.734 1 91.69 284 LEU A N 1
ATOM 2221 C CA . LEU A 1 284 ? 11.875 -3.834 -13.414 1 91.69 284 LEU A CA 1
ATOM 2222 C C . LEU A 1 284 ? 12.773 -4.719 -12.547 1 91.69 284 LEU A C 1
ATOM 2224 O O . LEU A 1 284 ? 12.992 -4.426 -11.367 1 91.69 284 LEU A O 1
ATOM 2228 N N . TYR A 1 285 ? 13.242 -5.773 -13.125 1 92.19 285 TYR A N 1
ATOM 2229 C CA . TYR A 1 285 ? 14.117 -6.66 -12.367 1 92.19 285 TYR A CA 1
ATOM 2230 C C . TYR A 1 285 ? 15.414 -5.953 -11.992 1 92.19 285 TYR A C 1
ATOM 2232 O O . TYR A 1 285 ? 15.844 -6.016 -10.836 1 92.19 285 TYR A O 1
ATOM 2240 N N . LYS A 1 286 ? 15.914 -5.258 -12.922 1 90.75 286 LYS A N 1
ATOM 2241 C CA . LYS A 1 286 ? 17.219 -4.629 -12.719 1 90.75 286 LYS A CA 1
ATOM 2242 C C . LYS A 1 286 ? 17.141 -3.494 -11.711 1 90.75 286 LYS A C 1
ATOM 2244 O O . LYS A 1 286 ? 17.969 -3.402 -10.797 1 90.75 286 LYS A O 1
ATOM 2249 N N . TRP A 1 287 ? 16.094 -2.734 -11.797 1 90.62 287 TRP A N 1
ATOM 2250 C CA . TRP A 1 287 ? 16.094 -1.47 -11.07 1 90.62 287 TRP A CA 1
ATOM 2251 C C . TRP A 1 287 ? 15.219 -1.553 -9.828 1 90.62 287 TRP A C 1
ATOM 2253 O O . TRP A 1 287 ? 15.406 -0.79 -8.875 1 90.62 287 TRP A O 1
ATOM 2263 N N . VAL A 1 288 ? 14.289 -2.473 -9.82 1 93.75 288 VAL A N 1
ATOM 2264 C CA . VAL A 1 288 ? 13.359 -2.51 -8.695 1 93.75 288 VAL A CA 1
ATOM 2265 C C . VAL A 1 288 ? 13.633 -3.748 -7.84 1 93.75 288 VAL A C 1
ATOM 2267 O O . VAL A 1 288 ? 14.203 -3.646 -6.754 1 93.75 288 VAL A O 1
ATOM 2270 N N . TYR A 1 289 ? 13.461 -4.938 -8.422 1 94.25 289 TYR A N 1
ATOM 2271 C CA . TYR A 1 289 ? 13.508 -6.16 -7.637 1 94.25 289 TYR A CA 1
ATOM 2272 C C . TYR A 1 289 ? 14.93 -6.473 -7.191 1 94.25 289 TYR A C 1
ATOM 2274 O O . TYR A 1 289 ? 15.148 -6.949 -6.074 1 94.25 289 TYR A O 1
ATOM 2282 N N . MET A 1 290 ? 15.875 -6.207 -8.062 1 93.69 290 MET A N 1
ATOM 2283 C CA . MET A 1 290 ? 17.25 -6.598 -7.789 1 93.69 290 MET A CA 1
ATOM 2284 C C . MET A 1 290 ? 18.109 -5.379 -7.441 1 93.69 290 MET A C 1
ATOM 2286 O O . MET A 1 290 ? 19.328 -5.441 -7.5 1 93.69 290 MET A O 1
ATOM 2290 N N . HIS A 1 291 ? 17.438 -4.227 -7.211 1 94.44 291 HIS A N 1
ATOM 2291 C CA . HIS A 1 291 ? 18.156 -3.086 -6.664 1 94.44 291 HIS A CA 1
ATOM 2292 C C . HIS A 1 291 ? 18.938 -3.477 -5.414 1 94.44 291 HIS A C 1
ATOM 2294 O O . HIS A 1 291 ? 18.406 -4.172 -4.543 1 94.44 291 HIS A O 1
ATOM 2300 N N . HIS A 1 292 ? 20.172 -3.033 -5.32 1 95.75 292 HIS A N 1
ATOM 2301 C CA . HIS A 1 292 ? 21.078 -3.496 -4.27 1 95.75 292 HIS A CA 1
ATOM 2302 C C . HIS A 1 292 ? 20.5 -3.213 -2.887 1 95.75 292 HIS A C 1
ATOM 2304 O O . HIS A 1 292 ? 20.656 -4.02 -1.966 1 95.75 292 HIS A O 1
ATOM 2310 N N . LYS A 1 293 ? 19.812 -2.092 -2.727 1 95.5 293 LYS A N 1
ATOM 2311 C CA . LYS A 1 293 ? 19.266 -1.75 -1.423 1 95.5 293 LYS A CA 1
ATOM 2312 C C . LYS A 1 293 ? 18.078 -2.648 -1.08 1 95.5 293 LYS A C 1
ATOM 2314 O O . LYS A 1 293 ? 17.859 -2.99 0.085 1 95.5 293 LYS A O 1
ATOM 2319 N N . VAL A 1 294 ? 17.25 -2.977 -2.059 1 96.31 294 VAL A N 1
ATOM 2320 C CA . VAL A 1 294 ? 16.141 -3.895 -1.833 1 96.31 294 VAL A CA 1
ATOM 2321 C C . VAL A 1 294 ? 16.672 -5.258 -1.403 1 96.31 294 VAL A C 1
ATOM 2323 O O . VAL A 1 294 ? 16.203 -5.832 -0.415 1 96.31 294 VAL A O 1
ATOM 2326 N N . LEU A 1 295 ? 17.672 -5.715 -2.133 1 96.81 295 LEU A N 1
ATOM 2327 C CA . LEU A 1 295 ? 18.266 -7.012 -1.82 1 96.81 295 LEU A CA 1
ATOM 2328 C C . LEU A 1 295 ? 18.906 -6.992 -0.437 1 96.81 295 LEU A C 1
ATOM 2330 O O . LEU A 1 295 ? 18.891 -8 0.277 1 96.81 295 LEU A O 1
ATOM 2334 N N . GLN A 1 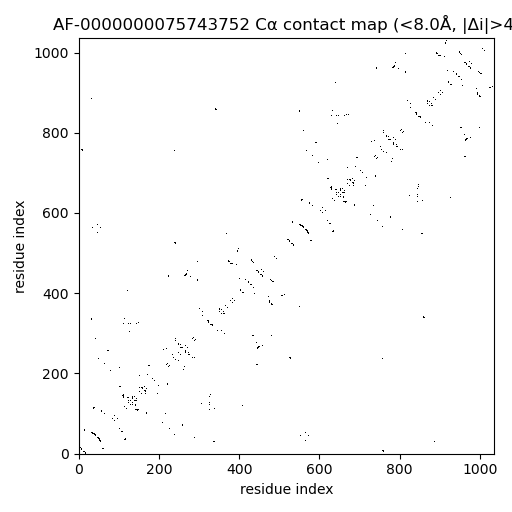296 ? 19.516 -5.871 -0.102 1 97.19 296 GLN A N 1
ATOM 2335 C CA . GLN A 1 296 ? 20.109 -5.723 1.225 1 97.19 296 GLN A CA 1
ATOM 2336 C C . GLN A 1 296 ? 19.047 -5.902 2.316 1 97.19 296 GLN A C 1
ATOM 2338 O O . GLN A 1 296 ? 19.25 -6.672 3.258 1 97.19 296 GLN A O 1
ATOM 2343 N N . TYR A 1 297 ? 17.938 -5.238 2.186 1 97.06 297 TYR A N 1
ATOM 2344 C CA . TYR A 1 297 ? 16.875 -5.328 3.182 1 97.06 297 TYR A CA 1
ATOM 2345 C C . TYR A 1 297 ? 16.25 -6.715 3.182 1 97.06 297 TYR A C 1
ATOM 2347 O O . TYR A 1 297 ? 15.852 -7.227 4.234 1 97.06 297 TYR A O 1
ATOM 2355 N N . ASP A 1 298 ? 16.109 -7.297 1.992 1 96.56 298 ASP A N 1
ATOM 2356 C CA . ASP A 1 298 ? 15.586 -8.656 1.905 1 96.56 298 ASP A CA 1
ATOM 2357 C C . ASP A 1 298 ? 16.438 -9.625 2.713 1 96.56 298 ASP A C 1
ATOM 2359 O O . ASP A 1 298 ? 15.914 -10.453 3.457 1 96.56 298 ASP A O 1
ATOM 2363 N N . GLU A 1 299 ? 17.734 -9.5 2.559 1 96.25 299 GLU A N 1
ATOM 2364 C CA . GLU A 1 299 ? 18.641 -10.391 3.271 1 96.25 299 GLU A CA 1
ATOM 2365 C C . GLU A 1 299 ? 18.594 -10.148 4.777 1 96.25 299 GLU A C 1
ATOM 2367 O O . GLU A 1 299 ? 18.656 -11.086 5.566 1 96.25 299 GLU A O 1
ATOM 2372 N N . MET A 1 300 ? 18.547 -8.883 5.16 1 96.69 300 MET A N 1
ATOM 2373 C CA . MET A 1 300 ? 18.422 -8.547 6.574 1 96.69 300 MET A CA 1
ATOM 2374 C C . MET A 1 300 ? 17.156 -9.172 7.164 1 96.69 300 MET A C 1
ATOM 2376 O O . MET A 1 300 ? 17.203 -9.734 8.258 1 96.69 300 MET A O 1
ATOM 2380 N N . LEU A 1 301 ? 16.094 -9.078 6.438 1 97.31 301 LEU A N 1
ATOM 2381 C CA . LEU A 1 301 ? 14.82 -9.617 6.922 1 97.31 301 LEU A CA 1
ATOM 2382 C C . LEU A 1 301 ? 14.898 -11.133 7.074 1 97.31 301 LEU A C 1
ATOM 2384 O O . LEU A 1 301 ? 14.352 -11.695 8.023 1 97.31 301 LEU A O 1
ATOM 2388 N N . ARG A 1 302 ? 15.492 -11.789 6.105 1 95.88 302 ARG A N 1
ATOM 2389 C CA . ARG A 1 302 ? 15.641 -13.242 6.188 1 95.88 302 ARG A CA 1
ATOM 2390 C C . ARG A 1 302 ? 16.406 -13.648 7.441 1 95.88 302 ARG A C 1
ATOM 2392 O O . ARG A 1 302 ? 16.016 -14.594 8.133 1 95.88 302 ARG A O 1
ATOM 2399 N N . GLU A 1 303 ? 17.453 -12.914 7.75 1 94.75 303 GLU A N 1
ATOM 2400 C CA . GLU A 1 303 ? 18.234 -13.188 8.953 1 94.75 303 GLU A CA 1
ATOM 2401 C C . GLU A 1 303 ? 17.406 -12.961 10.211 1 94.75 303 GLU A C 1
ATOM 2403 O O . GLU A 1 303 ? 17.469 -13.758 11.156 1 94.75 303 GLU A O 1
ATOM 2408 N N . VAL A 1 304 ? 16.703 -11.906 10.195 1 96.81 304 VAL A N 1
ATOM 2409 C CA . VAL A 1 304 ? 15.867 -11.594 11.352 1 96.81 304 VAL A CA 1
ATOM 2410 C C . VAL A 1 304 ? 14.773 -12.648 11.5 1 96.81 304 VAL A C 1
ATOM 2412 O O . VAL A 1 304 ? 14.5 -13.117 12.609 1 96.81 304 VAL A O 1
ATOM 2415 N N . PHE A 1 305 ? 14.156 -13.016 10.406 1 96.94 305 PHE A N 1
ATOM 2416 C CA . PHE A 1 305 ? 13.086 -14 10.414 1 96.94 305 PHE A CA 1
ATOM 2417 C C . PHE A 1 305 ? 13.578 -15.336 10.953 1 96.94 305 PHE A C 1
ATOM 2419 O O . PHE A 1 305 ? 12.898 -15.977 11.758 1 96.94 305 PHE A O 1
ATOM 2426 N N . ARG A 1 306 ? 14.703 -15.719 10.516 1 94.81 306 ARG A N 1
ATOM 2427 C CA . ARG A 1 306 ? 15.297 -16.969 10.984 1 94.81 306 ARG A CA 1
ATOM 2428 C C . ARG A 1 306 ? 15.398 -16.984 12.508 1 94.81 306 ARG A C 1
ATOM 2430 O O . ARG A 1 306 ? 15.133 -18.016 13.141 1 94.81 306 ARG A O 1
ATOM 2437 N N . SER A 1 307 ? 15.734 -15.906 13.078 1 95.25 307 SER A N 1
ATOM 2438 C CA . SER A 1 307 ? 15.883 -15.805 14.523 1 95.25 307 SER A CA 1
ATOM 2439 C C . SER A 1 307 ? 14.531 -15.742 15.219 1 95.25 307 SER A C 1
ATOM 2441 O O . SER A 1 307 ? 14.328 -16.391 16.25 1 95.25 307 SER A O 1
ATOM 2443 N N . ILE A 1 308 ? 13.617 -15.055 14.633 1 95.56 308 ILE A N 1
ATOM 2444 C CA . ILE A 1 308 ? 12.336 -14.789 15.281 1 95.56 308 ILE A CA 1
ATOM 2445 C C . ILE A 1 308 ? 11.469 -16.047 15.258 1 95.56 308 ILE A C 1
ATOM 2447 O O . ILE A 1 308 ? 10.75 -16.328 16.219 1 95.56 308 ILE A O 1
ATOM 2451 N N . ILE A 1 309 ? 11.555 -16.797 14.164 1 95.44 309 ILE A N 1
ATOM 2452 C CA . ILE A 1 309 ? 10.656 -17.938 13.977 1 95.44 309 ILE A CA 1
ATOM 2453 C C . ILE A 1 309 ? 10.984 -19.031 14.992 1 95.44 309 ILE A C 1
ATOM 2455 O O . ILE A 1 309 ? 10.164 -19.906 15.25 1 95.44 309 ILE A O 1
ATOM 2459 N N . MET A 1 310 ? 12.141 -18.969 15.664 1 93.12 310 MET A N 1
ATOM 2460 C CA . MET A 1 310 ? 12.578 -19.969 16.625 1 93.12 310 MET A CA 1
ATOM 2461 C C . MET A 1 310 ? 12.18 -19.578 18.047 1 93.12 310 MET A C 1
ATOM 2463 O O . MET A 1 310 ? 12.266 -20.391 18.969 1 93.12 310 MET A O 1
ATOM 2467 N N . LEU A 1 311 ? 11.711 -18.406 18.203 1 95.56 311 LEU A N 1
ATOM 2468 C CA . LEU A 1 311 ? 11.344 -17.922 19.516 1 95.56 311 LEU A CA 1
ATOM 2469 C C . LEU A 1 311 ? 10.047 -18.578 20 1 95.56 311 LEU A C 1
ATOM 2471 O O . LEU A 1 311 ? 9.195 -18.953 19.188 1 95.56 311 LEU A O 1
ATOM 2475 N N . GLU A 1 312 ? 9.852 -18.656 21.297 1 94.12 312 GLU A N 1
ATOM 2476 C CA . GLU A 1 312 ? 8.625 -19.172 21.891 1 94.12 312 GLU A CA 1
ATOM 2477 C C . GLU A 1 312 ? 7.43 -18.297 21.531 1 94.12 312 GLU A C 1
ATOM 2479 O O . GLU A 1 312 ? 6.316 -18.797 21.359 1 94.12 312 GLU A O 1
ATOM 2484 N N . LYS A 1 313 ? 7.656 -17.109 21.484 1 90.44 313 LYS A N 1
ATOM 2485 C CA . LYS A 1 313 ? 6.602 -16.141 21.188 1 90.44 313 LYS A CA 1
ATOM 2486 C C . LYS A 1 313 ? 6.09 -16.312 19.75 1 90.44 313 LYS A C 1
ATOM 2488 O O . LYS A 1 313 ? 4.969 -15.898 19.438 1 90.44 313 LYS A O 1
ATOM 2493 N N . ALA A 1 314 ? 6.918 -16.922 18.922 1 94.25 314 ALA A N 1
ATOM 2494 C CA . ALA A 1 314 ? 6.559 -17.078 17.516 1 94.25 314 ALA A CA 1
ATOM 2495 C C . ALA A 1 314 ? 5.938 -18.453 17.266 1 94.25 314 ALA A C 1
ATOM 2497 O O . ALA A 1 314 ? 5.699 -18.828 16.109 1 94.25 314 ALA A O 1
ATOM 2498 N N . LYS A 1 315 ? 5.672 -19.203 18.281 1 94.88 315 LYS A N 1
ATOM 2499 C CA . LYS A 1 315 ? 5.172 -20.562 18.156 1 94.88 315 LYS A CA 1
ATOM 2500 C C . LYS A 1 315 ? 3.877 -20.609 17.359 1 94.88 315 LYS A C 1
ATOM 2502 O O . LYS A 1 315 ? 3.686 -21.5 16.516 1 94.88 315 LYS A O 1
ATOM 2507 N N . GLY A 1 316 ? 2.971 -19.703 17.672 1 94.31 316 GLY A N 1
ATOM 2508 C CA . GLY A 1 316 ? 1.726 -19.641 16.922 1 94.31 316 GLY A CA 1
ATOM 2509 C C . GLY A 1 316 ? 1.932 -19.375 15.445 1 94.31 316 GLY A C 1
ATOM 2510 O O . GLY A 1 316 ? 1.297 -20 14.602 1 94.31 316 GLY A O 1
ATOM 2511 N N . PHE A 1 317 ? 2.797 -18.453 15.18 1 96.38 317 PHE A N 1
ATOM 2512 C CA . PHE A 1 317 ? 3.113 -18.125 13.797 1 96.38 317 PHE A CA 1
ATOM 2513 C C . PHE A 1 317 ? 3.756 -19.297 13.086 1 96.38 317 PHE A C 1
ATOM 2515 O O . PHE A 1 317 ? 3.436 -19.578 11.922 1 96.38 317 PHE A O 1
ATOM 2522 N N . LYS A 1 318 ? 4.699 -19.969 13.734 1 96 318 LYS A N 1
ATOM 2523 C CA . LYS A 1 318 ? 5.363 -21.156 13.172 1 96 318 LYS A CA 1
ATOM 2524 C C . LYS A 1 318 ? 4.352 -22.25 12.844 1 96 318 LYS A C 1
ATOM 2526 O O . LYS A 1 318 ? 4.418 -22.844 11.766 1 96 318 LYS A O 1
ATOM 2531 N N . THR A 1 319 ? 3.439 -22.438 13.727 1 96.19 319 THR A N 1
ATOM 2532 C CA . THR A 1 319 ? 2.395 -23.438 13.508 1 96.19 319 THR A CA 1
ATOM 2533 C C . THR A 1 319 ? 1.521 -23.047 12.32 1 96.19 319 THR A C 1
ATOM 2535 O O . THR A 1 319 ? 1.182 -23.891 11.492 1 96.19 319 THR A O 1
ATOM 2538 N N . ALA A 1 320 ? 1.151 -21.781 12.266 1 96.81 320 ALA A N 1
ATOM 2539 C CA . ALA A 1 320 ? 0.358 -21.297 11.148 1 96.81 320 ALA A CA 1
ATOM 2540 C C . ALA A 1 320 ? 1.084 -21.516 9.82 1 96.81 320 ALA A C 1
ATOM 2542 O O . ALA A 1 320 ? 0.47 -21.906 8.828 1 96.81 320 ALA A O 1
ATOM 2543 N N . ALA A 1 321 ? 2.4 -21.281 9.82 1 96.81 321 ALA A N 1
ATOM 2544 C CA . ALA A 1 321 ? 3.213 -21.469 8.625 1 96.81 321 ALA A CA 1
ATOM 2545 C C . ALA A 1 321 ? 3.219 -22.938 8.195 1 96.81 321 ALA A C 1
ATOM 2547 O O . ALA A 1 321 ? 3.07 -23.234 7.008 1 96.81 321 ALA A O 1
ATOM 2548 N N . ILE A 1 322 ? 3.371 -23.797 9.117 1 95.88 322 ILE A N 1
ATOM 2549 C CA . ILE A 1 322 ? 3.41 -25.219 8.836 1 95.88 322 ILE A CA 1
ATOM 2550 C C . ILE A 1 322 ? 2.066 -25.672 8.273 1 95.88 322 ILE A C 1
ATOM 2552 O O . ILE A 1 322 ? 2.018 -26.375 7.258 1 95.88 322 ILE A O 1
ATOM 2556 N N . ASN A 1 323 ? 0.991 -25.266 8.945 1 96.38 323 ASN A N 1
ATOM 2557 C CA . ASN A 1 323 ? -0.34 -25.609 8.461 1 96.38 323 ASN A CA 1
ATOM 2558 C C . ASN A 1 323 ? -0.588 -25.078 7.059 1 96.38 323 ASN A C 1
ATOM 2560 O O . ASN A 1 323 ? -1.18 -25.75 6.219 1 96.38 323 ASN A O 1
ATOM 2564 N N . PHE A 1 324 ? -0.15 -23.875 6.855 1 96.81 324 PHE A N 1
ATOM 2565 C CA . PHE A 1 324 ? -0.306 -23.234 5.559 1 96.81 324 PHE A CA 1
ATOM 2566 C C . PHE A 1 324 ? 0.446 -23.984 4.477 1 96.81 324 PHE A C 1
ATOM 2568 O O . PHE A 1 324 ? -0.117 -24.297 3.424 1 96.81 324 PHE A O 1
ATOM 2575 N N . LEU A 1 325 ? 1.686 -24.328 4.691 1 95.19 325 LEU A N 1
ATOM 2576 C CA . LEU A 1 325 ? 2.527 -25.016 3.723 1 95.19 325 LEU A CA 1
ATOM 2577 C C . LEU A 1 325 ? 2.012 -26.438 3.465 1 95.19 325 LEU A C 1
ATOM 2579 O O . LEU A 1 325 ? 2.178 -26.969 2.367 1 95.19 325 LEU A O 1
ATOM 2583 N N . ASN A 1 326 ? 1.335 -26.938 4.457 1 93.5 326 ASN A N 1
ATOM 2584 C CA . ASN A 1 326 ? 0.787 -28.281 4.309 1 93.5 326 ASN A CA 1
ATOM 2585 C C . ASN A 1 326 ? -0.578 -28.266 3.625 1 93.5 326 ASN A C 1
ATOM 2587 O O . ASN A 1 326 ? -1.166 -29.312 3.365 1 93.5 326 ASN A O 1
ATOM 2591 N N . GLY A 1 327 ? -1.117 -27.109 3.441 1 92.94 327 GLY A N 1
ATOM 2592 C CA . GLY A 1 327 ? -2.344 -26.969 2.674 1 92.94 327 GLY A CA 1
ATOM 2593 C C . GLY A 1 327 ? -3.594 -27.047 3.529 1 92.94 327 GLY A C 1
ATOM 2594 O O . GLY A 1 327 ? -4.699 -27.203 3.01 1 92.94 327 GLY A O 1
ATOM 2595 N N . ASN A 1 328 ? -3.447 -26.953 4.828 1 91.69 328 ASN A N 1
ATOM 2596 C CA . ASN A 1 328 ? -4.613 -27.062 5.695 1 91.69 328 ASN A CA 1
ATOM 2597 C C . ASN A 1 328 ? -4.633 -25.969 6.758 1 91.69 328 ASN A C 1
ATOM 2599 O O . ASN A 1 328 ? -4.754 -26.266 7.949 1 91.69 328 ASN A O 1
ATOM 2603 N N . PRO A 1 329 ? -4.492 -24.734 6.352 1 94.81 329 PRO A N 1
ATOM 2604 C CA . PRO A 1 329 ? -4.605 -23.656 7.34 1 94.81 329 PRO A CA 1
ATOM 2605 C C . PRO A 1 329 ? -6.047 -23.422 7.793 1 94.81 329 PRO A C 1
ATOM 2607 O O . PRO A 1 329 ? -6.969 -23.469 6.977 1 94.81 329 PRO A O 1
ATOM 2610 N N . ASN A 1 330 ? -6.227 -23.266 9.062 1 92.75 330 ASN A N 1
ATOM 2611 C CA . ASN A 1 330 ? -7.523 -22.781 9.516 1 92.75 330 ASN A CA 1
ATOM 2612 C C . ASN A 1 330 ? -7.621 -21.266 9.422 1 92.75 330 ASN A C 1
ATOM 2614 O O . ASN A 1 330 ? -6.711 -20.609 8.898 1 92.75 330 ASN A O 1
ATOM 2618 N N . GLU A 1 331 ? -8.711 -20.703 9.789 1 89.19 331 GLU A N 1
ATOM 2619 C CA . GLU A 1 331 ? -8.93 -19.266 9.641 1 89.19 331 GLU A CA 1
ATOM 2620 C C . GLU A 1 331 ? -7.961 -18.469 10.508 1 89.19 331 GLU A C 1
ATOM 2622 O O . GLU A 1 331 ? -7.465 -17.422 10.094 1 89.19 331 GLU A O 1
ATOM 2627 N N . ASP A 1 332 ? -7.703 -18.969 11.648 1 92.44 332 ASP A N 1
ATOM 2628 C CA . ASP A 1 332 ? -6.746 -18.312 12.531 1 92.44 332 ASP A CA 1
ATOM 2629 C C . ASP A 1 332 ? -5.355 -18.266 11.898 1 92.44 332 ASP A C 1
ATOM 2631 O O . ASP A 1 332 ? -4.652 -17.25 12 1 92.44 332 ASP A O 1
ATOM 2635 N N . ASP A 1 333 ? -5.012 -19.422 11.328 1 96.19 333 ASP A N 1
ATOM 2636 C CA . ASP A 1 333 ? -3.713 -19.5 10.664 1 96.19 333 ASP A CA 1
ATOM 2637 C C . ASP A 1 333 ? -3.586 -18.438 9.578 1 96.19 333 ASP A C 1
ATOM 2639 O O . ASP A 1 333 ? -2.549 -17.781 9.461 1 96.19 333 ASP A O 1
ATOM 2643 N N . LEU A 1 334 ? -4.66 -18.25 8.812 1 95.69 334 LEU A N 1
ATOM 2644 C CA . LEU A 1 334 ? -4.645 -17.344 7.684 1 95.69 334 LEU A CA 1
ATOM 2645 C C . LEU A 1 334 ? -4.559 -15.891 8.156 1 95.69 334 LEU A C 1
ATOM 2647 O O . LEU A 1 334 ? -3.986 -15.039 7.473 1 95.69 334 LEU A O 1
ATOM 2651 N N . ASP A 1 335 ? -5.074 -15.57 9.336 1 95.12 335 ASP A N 1
ATOM 2652 C CA . ASP A 1 335 ? -5.086 -14.211 9.867 1 95.12 335 ASP A CA 1
ATOM 2653 C C . ASP A 1 335 ? -3.744 -13.852 10.5 1 95.12 335 ASP A C 1
ATOM 2655 O O . ASP A 1 335 ? -3.432 -12.68 10.688 1 95.12 335 ASP A O 1
ATOM 2659 N N . ILE A 1 336 ? -2.998 -14.883 10.836 1 95.38 336 ILE A N 1
ATOM 2660 C CA . ILE A 1 336 ? -1.721 -14.688 11.516 1 95.38 336 ILE A CA 1
ATOM 2661 C C . ILE A 1 336 ? -0.585 -14.727 10.492 1 95.38 336 ILE A C 1
ATOM 2663 O O . ILE A 1 336 ? 0.393 -13.992 10.609 1 95.38 336 ILE A O 1
ATOM 2667 N N . TYR A 1 337 ? -0.701 -15.625 9.516 1 97.44 337 TYR A N 1
ATOM 2668 C CA . TYR A 1 337 ? 0.337 -15.805 8.508 1 97.44 337 TYR A CA 1
ATOM 2669 C C . TYR A 1 337 ? 0.26 -14.703 7.449 1 97.44 337 TYR A C 1
ATOM 2671 O O . TYR A 1 337 ? -0.005 -14.977 6.277 1 97.44 337 TYR A O 1
ATOM 2679 N N . THR A 1 338 ? 0.503 -13.398 7.883 1 98 338 THR A N 1
ATOM 2680 C CA . THR A 1 338 ? 0.382 -12.188 7.082 1 98 338 THR A CA 1
ATOM 2681 C C . THR A 1 338 ? 1.539 -11.234 7.371 1 98 338 THR A C 1
ATOM 2683 O O . THR A 1 338 ? 2.281 -11.422 8.336 1 98 338 THR A O 1
ATOM 2686 N N . ASP A 1 339 ? 1.723 -10.203 6.5 1 97.62 339 ASP A N 1
ATOM 2687 C CA . ASP A 1 339 ? 2.789 -9.211 6.641 1 97.62 339 ASP A CA 1
ATOM 2688 C C . ASP A 1 339 ? 2.664 -8.453 7.961 1 97.62 339 ASP A C 1
ATOM 2690 O O . ASP A 1 339 ? 3.654 -8.273 8.672 1 97.62 339 ASP A O 1
ATOM 2694 N N . ASP A 1 340 ? 1.459 -8.047 8.273 1 95.62 340 ASP A N 1
ATOM 2695 C CA . ASP A 1 340 ? 1.231 -7.195 9.438 1 95.62 340 ASP A CA 1
ATOM 2696 C C . ASP A 1 340 ? 1.583 -7.93 10.727 1 95.62 340 ASP A C 1
ATOM 2698 O O . ASP A 1 340 ? 2.186 -7.348 11.633 1 95.62 340 ASP A O 1
ATOM 2702 N N . TYR A 1 341 ? 1.198 -9.188 10.781 1 96.69 341 TYR A N 1
ATOM 2703 C CA . TYR A 1 341 ? 1.488 -9.961 11.984 1 96.69 341 TYR A CA 1
ATOM 2704 C C . TYR A 1 341 ? 2.988 -10.188 12.141 1 96.69 341 TYR A C 1
ATOM 2706 O O . TYR A 1 341 ? 3.525 -10.094 13.242 1 96.69 341 TYR A O 1
ATOM 2714 N N . LEU A 1 342 ? 3.6 -10.5 11.047 1 96.94 342 LEU A N 1
ATOM 2715 C CA . LEU A 1 342 ? 5.047 -10.688 11.078 1 96.94 342 LEU A CA 1
ATOM 2716 C C . LEU A 1 342 ? 5.746 -9.406 11.531 1 96.94 342 LEU A C 1
ATOM 2718 O O . LEU A 1 342 ? 6.688 -9.461 12.32 1 96.94 342 LEU A O 1
ATOM 2722 N N . GLU A 1 343 ? 5.352 -8.266 11.023 1 95.38 343 GLU A N 1
ATOM 2723 C CA . GLU A 1 343 ? 5.949 -6.988 11.391 1 95.38 343 GLU A CA 1
ATOM 2724 C C . GLU A 1 343 ? 5.75 -6.695 12.875 1 95.38 343 GLU A C 1
ATOM 2726 O O . GLU A 1 343 ? 6.648 -6.168 13.539 1 95.38 343 GLU A O 1
ATOM 2731 N N . ALA A 1 344 ? 4.578 -6.965 13.367 1 95.06 344 ALA A N 1
ATOM 2732 C CA . ALA A 1 344 ? 4.312 -6.781 14.789 1 95.06 344 ALA A CA 1
ATOM 2733 C C . ALA A 1 344 ? 5.211 -7.676 15.641 1 95.06 344 ALA A C 1
ATOM 2735 O O . ALA A 1 344 ? 5.738 -7.242 16.672 1 95.06 344 ALA A O 1
ATOM 2736 N N . MET A 1 345 ? 5.363 -8.93 15.203 1 95.25 345 MET A N 1
ATOM 2737 C CA . MET A 1 345 ? 6.227 -9.867 15.914 1 95.25 345 MET A CA 1
ATOM 2738 C C . MET A 1 345 ? 7.672 -9.383 15.914 1 95.25 345 MET A C 1
ATOM 2740 O O . MET A 1 345 ? 8.383 -9.531 16.922 1 95.25 345 MET A O 1
ATOM 2744 N N . LEU A 1 346 ? 8.086 -8.844 14.797 1 95.69 346 LEU A N 1
ATOM 2745 C CA . LEU A 1 346 ? 9.43 -8.297 14.68 1 95.69 346 LEU A CA 1
ATOM 2746 C C . LEU A 1 346 ? 9.633 -7.141 15.656 1 95.69 346 LEU A C 1
ATOM 2748 O O . LEU A 1 346 ? 10.648 -7.082 16.359 1 95.69 346 LEU A O 1
ATOM 2752 N N . SER A 1 347 ? 8.688 -6.238 15.711 1 94.31 347 SER A N 1
ATOM 2753 C CA . SER A 1 347 ? 8.75 -5.109 16.641 1 94.31 347 SER A CA 1
ATOM 2754 C C . SER A 1 347 ? 8.828 -5.578 18.078 1 94.31 347 SER A C 1
ATOM 2756 O O . SER A 1 347 ? 9.641 -5.078 18.859 1 94.31 347 SER A O 1
ATOM 2758 N N . GLU A 1 348 ? 8.055 -6.555 18.422 1 94.25 348 GLU A N 1
ATOM 2759 C CA . GLU A 1 348 ? 8.047 -7.09 19.781 1 94.25 348 GLU A CA 1
ATOM 2760 C C . GLU A 1 348 ? 9.375 -7.754 20.125 1 94.25 348 GLU A C 1
ATOM 2762 O O . GLU A 1 348 ? 9.938 -7.523 21.203 1 94.25 348 GLU A O 1
ATOM 2767 N N . ALA A 1 349 ? 9.812 -8.578 19.188 1 95.75 349 ALA A N 1
ATOM 2768 C CA . ALA A 1 349 ? 11.078 -9.266 19.422 1 95.75 349 ALA A CA 1
ATOM 2769 C C . ALA A 1 349 ? 12.219 -8.273 19.625 1 95.75 349 ALA A C 1
ATOM 2771 O O . ALA A 1 349 ? 13.102 -8.484 20.453 1 95.75 349 ALA A O 1
ATOM 2772 N N . TYR A 1 350 ? 12.172 -7.219 18.875 1 95.19 350 TYR A N 1
ATOM 2773 C CA . TYR A 1 350 ? 13.203 -6.184 18.922 1 95.19 350 TYR A CA 1
ATOM 2774 C C . TYR A 1 350 ? 13.148 -5.438 20.25 1 95.19 350 TYR A C 1
ATOM 2776 O O . TYR A 1 350 ? 14.164 -5.332 20.953 1 95.19 350 TYR A O 1
ATOM 2784 N N . HIS A 1 351 ? 12.031 -5.004 20.719 1 93.38 351 HIS A N 1
ATOM 2785 C CA . HIS A 1 351 ? 11.914 -4.117 21.859 1 93.38 351 HIS A CA 1
ATOM 2786 C C . HIS A 1 351 ? 11.977 -4.902 23.172 1 93.38 351 HIS A C 1
ATOM 2788 O O . HIS A 1 351 ? 12.375 -4.359 24.203 1 93.38 351 HIS A O 1
ATOM 2794 N N . GLU A 1 352 ? 11.617 -6.176 23.125 1 94.19 352 GLU A N 1
ATOM 2795 C CA . GLU A 1 352 ? 11.695 -7.012 24.328 1 94.19 352 GLU A CA 1
ATOM 2796 C C . GLU A 1 352 ? 13.086 -7.609 24.5 1 94.19 352 GLU A C 1
ATOM 2798 O O . GLU A 1 352 ? 13.344 -8.336 25.453 1 94.19 352 GLU A O 1
ATOM 2803 N N . GLY A 1 353 ? 13.93 -7.387 23.547 1 94.44 353 GLY A N 1
ATOM 2804 C CA . GLY A 1 353 ? 15.305 -7.836 23.641 1 94.44 353 GLY A CA 1
ATOM 2805 C C . GLY A 1 353 ? 15.469 -9.328 23.391 1 94.44 353 GLY A C 1
ATOM 2806 O O . GLY A 1 353 ? 16.344 -9.969 23.969 1 94.44 353 GLY A O 1
ATOM 2807 N N . LEU A 1 354 ? 14.609 -9.883 22.562 1 95.5 354 LEU A N 1
ATOM 2808 C CA . LEU A 1 354 ? 14.633 -11.32 22.312 1 95.5 354 LEU A CA 1
ATOM 2809 C C . LEU A 1 354 ? 15.609 -11.656 21.188 1 95.5 354 LEU A C 1
ATOM 2811 O O . LEU A 1 354 ? 15.922 -12.828 20.969 1 95.5 354 LEU A O 1
ATOM 2815 N N . ILE A 1 355 ? 16.016 -10.703 20.391 1 94.5 355 ILE A N 1
ATOM 2816 C CA . ILE A 1 355 ? 17.031 -10.867 19.359 1 94.5 355 ILE A CA 1
ATOM 2817 C C . ILE A 1 355 ? 18.266 -10.039 19.719 1 94.5 355 ILE A C 1
ATOM 2819 O O . ILE A 1 355 ? 18.141 -8.961 20.312 1 94.5 355 ILE A O 1
ATOM 2823 N N . ASN A 1 356 ? 19.469 -10.578 19.344 1 92.75 356 ASN A N 1
ATOM 2824 C CA . ASN A 1 356 ? 20.719 -9.953 19.766 1 92.75 356 ASN A CA 1
ATOM 2825 C C . ASN A 1 356 ? 21.75 -9.93 18.641 1 92.75 356 ASN A C 1
ATOM 2827 O O . ASN A 1 356 ? 21.484 -10.438 17.547 1 92.75 356 ASN A O 1
ATOM 2831 N N . GLY A 1 357 ? 22.828 -9.219 18.938 1 91.19 357 GLY A N 1
ATOM 2832 C CA . GLY A 1 357 ? 23.938 -9.172 18 1 91.19 357 GLY A CA 1
ATOM 2833 C C . GLY A 1 357 ? 23.578 -8.469 16.703 1 91.19 357 GLY A C 1
ATOM 2834 O O . GLY A 1 357 ? 22.875 -7.453 16.719 1 91.19 357 GLY A O 1
ATOM 2835 N N . TYR A 1 358 ? 24.078 -9.07 15.617 1 91 358 TYR A N 1
ATOM 2836 C CA . TYR A 1 358 ? 23.891 -8.469 14.305 1 91 358 TYR A CA 1
ATOM 2837 C C . TYR A 1 358 ? 22.422 -8.508 13.898 1 91 358 TYR A C 1
ATOM 2839 O O . TYR A 1 358 ? 21.953 -7.625 13.18 1 91 358 TYR A O 1
ATOM 2847 N N . VAL A 1 359 ? 21.75 -9.477 14.414 1 94.56 359 VAL A N 1
ATOM 2848 C CA . VAL A 1 359 ? 20.344 -9.641 14.07 1 94.56 359 VAL A CA 1
ATOM 2849 C C . VAL A 1 359 ? 19.531 -8.461 14.617 1 94.56 359 VAL A C 1
ATOM 2851 O O . VAL A 1 359 ? 18.594 -7.984 13.969 1 94.56 359 VAL A O 1
ATOM 2854 N N . LYS A 1 360 ? 19.906 -8.031 15.805 1 95.62 360 LYS A N 1
ATOM 2855 C CA . LYS A 1 360 ? 19.266 -6.852 16.375 1 95.62 360 LYS A CA 1
ATOM 2856 C C . LYS A 1 360 ? 19.5 -5.621 15.508 1 95.62 360 LYS A C 1
ATOM 2858 O O . LYS A 1 360 ? 18.594 -4.812 15.312 1 95.62 360 LYS A O 1
ATOM 2863 N N . ASP A 1 361 ? 20.688 -5.52 14.969 1 94.62 361 ASP A N 1
ATOM 2864 C CA . ASP A 1 361 ? 21.016 -4.41 14.07 1 94.62 361 ASP A CA 1
ATOM 2865 C C . ASP A 1 361 ? 20.172 -4.469 12.805 1 94.62 361 ASP A C 1
ATOM 2867 O O . ASP A 1 361 ? 19.719 -3.434 12.305 1 94.62 361 ASP A O 1
ATOM 2871 N N . TYR A 1 362 ? 20.047 -5.707 12.289 1 96.38 362 TYR A N 1
ATOM 2872 C CA . TYR A 1 362 ? 19.234 -5.879 11.094 1 96.38 362 TYR A CA 1
ATOM 2873 C C . TYR A 1 362 ? 17.781 -5.504 11.375 1 96.38 362 TYR A C 1
ATOM 2875 O O . TYR A 1 362 ? 17.125 -4.855 10.547 1 96.38 362 TYR A O 1
ATOM 2883 N N . ALA A 1 363 ? 17.297 -5.93 12.523 1 96.19 363 ALA A N 1
ATOM 2884 C CA . ALA A 1 363 ? 15.93 -5.59 12.914 1 96.19 363 ALA A CA 1
ATOM 2885 C C . ALA A 1 363 ? 15.75 -4.078 13.031 1 96.19 363 ALA A C 1
ATOM 2887 O O . ALA A 1 363 ? 14.727 -3.535 12.602 1 96.19 363 ALA A O 1
ATOM 2888 N N . ASP A 1 364 ? 16.703 -3.416 13.602 1 94.31 364 ASP A N 1
ATOM 2889 C CA . ASP A 1 364 ? 16.688 -1.962 13.719 1 94.31 364 ASP A CA 1
ATOM 2890 C C . ASP A 1 364 ? 16.625 -1.299 12.352 1 94.31 364 ASP A C 1
ATOM 2892 O O . ASP A 1 364 ? 15.883 -0.337 12.148 1 94.31 364 ASP A O 1
ATOM 2896 N N . SER A 1 365 ? 17.422 -1.854 11.422 1 94.12 365 SER A N 1
ATOM 2897 C CA . SER A 1 365 ? 17.469 -1.331 10.062 1 94.12 365 SER A CA 1
ATOM 2898 C C . SER A 1 365 ? 16.109 -1.473 9.375 1 94.12 365 SER A C 1
ATOM 2900 O O . SER A 1 365 ? 15.672 -0.573 8.656 1 94.12 365 SER A O 1
ATOM 2902 N N . ILE A 1 366 ? 15.461 -2.566 9.625 1 94.44 366 ILE A N 1
ATOM 2903 C CA . ILE A 1 366 ? 14.18 -2.84 8.977 1 94.44 366 ILE A CA 1
ATOM 2904 C C . ILE A 1 366 ? 13.094 -1.958 9.594 1 94.44 366 ILE A C 1
ATOM 2906 O O . ILE A 1 366 ? 12.281 -1.378 8.875 1 94.44 366 ILE A O 1
ATOM 2910 N N . LEU A 1 367 ? 13.055 -1.812 10.906 1 92.81 367 LEU A N 1
ATOM 2911 C CA . LEU A 1 367 ? 12.008 -1.087 11.617 1 92.81 367 LEU A CA 1
ATOM 2912 C C . LEU A 1 367 ? 12.117 0.414 11.375 1 92.81 367 LEU A C 1
ATOM 2914 O O . LEU A 1 367 ? 11.109 1.115 11.305 1 92.81 367 LEU A O 1
ATOM 2918 N N . HIS A 1 368 ? 13.367 0.888 11.117 1 90.75 368 HIS A N 1
ATOM 2919 C CA . HIS A 1 368 ? 13.555 2.334 11.125 1 90.75 368 HIS A CA 1
ATOM 2920 C C . HIS A 1 368 ? 14.188 2.812 9.82 1 90.75 368 HIS A C 1
ATOM 2922 O O . HIS A 1 368 ? 14.438 4.008 9.656 1 90.75 368 HIS A O 1
ATOM 2928 N N . ARG A 1 369 ? 14.43 1.875 8.891 1 90.12 369 ARG A N 1
ATOM 2929 C CA . ARG A 1 369 ? 15.047 2.143 7.594 1 90.12 369 ARG A CA 1
ATOM 2930 C C . ARG A 1 369 ? 16.375 2.875 7.758 1 90.12 369 ARG A C 1
ATOM 2932 O O . ARG A 1 369 ? 16.641 3.836 7.039 1 90.12 369 ARG A O 1
ATOM 2939 N N . ARG A 1 370 ? 17.156 2.508 8.75 1 85.5 370 ARG A N 1
ATOM 2940 C CA . ARG A 1 370 ? 18.469 3.08 9.023 1 85.5 370 ARG A CA 1
ATOM 2941 C C . ARG A 1 370 ? 19.547 2.004 9 1 85.5 370 ARG A C 1
ATOM 2943 O O . ARG A 1 370 ? 19.562 1.116 9.852 1 85.5 370 ARG A O 1
ATOM 2950 N N . THR A 1 371 ? 20.281 2.01 7.898 1 88.19 371 THR A N 1
ATOM 2951 C CA . THR A 1 371 ? 21.344 1.01 7.879 1 88.19 371 THR A CA 1
ATOM 2952 C C . THR A 1 371 ? 22.703 1.665 7.629 1 88.19 371 THR A C 1
ATOM 2954 O O . THR A 1 371 ? 22.797 2.625 6.863 1 88.19 371 THR A O 1
ATOM 2957 N N . SER A 1 372 ? 23.656 1.158 8.312 1 87.88 372 SER A N 1
ATOM 2958 C CA . SER A 1 372 ? 25.031 1.605 8.125 1 87.88 372 SER A CA 1
ATOM 2959 C C . SER A 1 372 ? 25.766 0.742 7.102 1 87.88 372 SER A C 1
ATOM 2961 O O . SER A 1 372 ? 26.906 1.03 6.734 1 87.88 372 SER A O 1
ATOM 2963 N N . MET A 1 373 ? 25.078 -0.243 6.656 1 93.69 373 MET A N 1
ATOM 2964 C CA . MET A 1 373 ? 25.734 -1.164 5.727 1 93.69 373 MET A CA 1
ATOM 2965 C C . MET A 1 373 ? 25.703 -0.612 4.305 1 93.69 373 MET A C 1
ATOM 2967 O O . MET A 1 373 ? 24.75 0.051 3.908 1 93.69 373 MET A O 1
ATOM 2971 N N . ARG A 1 374 ? 26.766 -0.916 3.609 1 94.44 374 ARG A N 1
ATOM 2972 C CA . ARG A 1 374 ? 26.922 -0.453 2.234 1 94.44 374 ARG A CA 1
ATOM 2973 C C . ARG A 1 374 ? 27.375 -1.586 1.321 1 94.44 374 ARG A C 1
ATOM 2975 O O . ARG A 1 374 ? 28.109 -2.473 1.747 1 94.44 374 ARG A O 1
ATOM 2982 N N . ALA A 1 375 ? 26.938 -1.506 0.069 1 96.69 375 ALA A N 1
ATOM 2983 C CA . ALA A 1 375 ? 27.359 -2.49 -0.923 1 96.69 375 ALA A CA 1
ATOM 2984 C C . ALA A 1 375 ? 28.766 -2.193 -1.422 1 96.69 375 ALA A C 1
ATOM 2986 O O . ALA A 1 375 ? 29.125 -1.033 -1.628 1 96.69 375 ALA A O 1
ATOM 2987 N N . LEU A 1 376 ? 29.531 -3.174 -1.622 1 96.81 376 LEU A N 1
ATOM 2988 C CA . LEU A 1 376 ? 30.875 -3.004 -2.148 1 96.81 376 LEU A CA 1
ATOM 2989 C C . LEU A 1 376 ? 30.844 -2.508 -3.59 1 96.81 376 LEU A C 1
ATOM 2991 O O . LEU A 1 376 ? 31.781 -1.863 -4.055 1 96.81 376 LEU A O 1
ATOM 2995 N N . TRP A 1 377 ? 29.859 -2.898 -4.305 1 95.75 377 TRP A N 1
ATOM 2996 C CA . TRP A 1 377 ? 29.531 -2.408 -5.641 1 95.75 377 TRP A CA 1
ATOM 2997 C C . TRP A 1 377 ? 28.016 -2.291 -5.824 1 95.75 377 TRP A C 1
ATOM 2999 O O . TRP A 1 377 ? 27.25 -2.953 -5.125 1 95.75 377 TRP A O 1
ATOM 3009 N N . LYS A 1 378 ? 27.609 -1.359 -6.73 1 91.06 378 LYS A N 1
ATOM 3010 C CA . LYS A 1 378 ? 26.172 -1.062 -6.82 1 91.06 378 LYS A CA 1
ATOM 3011 C C . LYS A 1 378 ? 25.688 -1.185 -8.258 1 91.06 378 LYS A C 1
ATOM 3013 O O . LYS A 1 378 ? 24.609 -1.734 -8.5 1 91.06 378 LYS A O 1
ATOM 3018 N N . ARG A 1 379 ? 26.484 -0.618 -9.156 1 88.25 379 ARG A N 1
ATOM 3019 C CA . ARG A 1 379 ? 26.047 -0.479 -10.539 1 88.25 379 ARG A CA 1
ATOM 3020 C C . ARG A 1 379 ? 26.938 -1.266 -11.484 1 88.25 379 ARG A C 1
ATOM 3022 O O . ARG A 1 379 ? 28.016 -1.723 -11.094 1 88.25 379 ARG A O 1
ATOM 3029 N N . ASP A 1 380 ? 26.391 -1.377 -12.68 1 92.06 380 ASP A N 1
ATOM 3030 C CA . ASP A 1 380 ? 27.109 -2.129 -13.703 1 92.06 380 ASP A CA 1
ATOM 3031 C C . ASP A 1 380 ? 28.531 -1.608 -13.867 1 92.06 380 ASP A C 1
ATOM 3033 O O . ASP A 1 380 ? 29.484 -2.391 -13.898 1 92.06 380 ASP A O 1
ATOM 3037 N N . GLU A 1 381 ? 28.672 -0.342 -13.883 1 90.44 381 GLU A N 1
ATOM 3038 C CA . GLU A 1 381 ? 29.969 0.27 -14.156 1 90.44 381 GLU A CA 1
ATOM 3039 C C . GLU A 1 381 ? 30.984 -0.053 -13.055 1 90.44 381 GLU A C 1
ATOM 3041 O O . GLU A 1 381 ? 32.094 -0.46 -13.344 1 90.44 381 GLU A O 1
ATOM 3046 N N . ASP A 1 382 ? 30.562 0.121 -11.852 1 93.06 382 ASP A N 1
ATOM 3047 C CA . ASP A 1 382 ? 31.484 -0.161 -10.758 1 93.06 382 ASP A CA 1
ATOM 3048 C C . ASP A 1 382 ? 31.766 -1.659 -10.648 1 93.06 382 ASP A C 1
ATOM 3050 O O . ASP A 1 382 ? 32.906 -2.064 -10.344 1 93.06 382 ASP A O 1
ATOM 3054 N N . TYR A 1 383 ? 30.781 -2.436 -10.945 1 94.5 383 TYR A N 1
ATOM 3055 C CA . TYR A 1 383 ? 30.922 -3.887 -10.922 1 94.5 383 TYR A CA 1
ATOM 3056 C C . TYR A 1 383 ? 31.953 -4.344 -11.945 1 94.5 383 TYR A C 1
ATOM 3058 O O . TYR A 1 383 ? 32.875 -5.109 -11.617 1 94.5 383 TYR A O 1
ATOM 3066 N N . ILE A 1 384 ? 31.891 -3.785 -13.117 1 94.31 384 ILE A N 1
ATOM 3067 C CA . ILE A 1 384 ? 32.781 -4.145 -14.211 1 94.31 384 ILE A CA 1
ATOM 3068 C C . ILE A 1 384 ? 34.188 -3.586 -13.938 1 94.31 384 ILE A C 1
ATOM 3070 O O . ILE A 1 384 ? 35.188 -4.234 -14.242 1 94.31 384 ILE A O 1
ATOM 3074 N N . MET A 1 385 ? 34.219 -2.457 -13.359 1 94.62 385 MET A N 1
ATOM 3075 C CA . MET A 1 385 ? 35.531 -1.851 -13.039 1 94.62 385 MET A CA 1
ATOM 3076 C C . MET A 1 385 ? 36.25 -2.654 -11.961 1 94.62 385 MET A C 1
ATOM 3078 O O . MET A 1 385 ? 37.469 -2.826 -12.031 1 94.62 385 MET A O 1
ATOM 3082 N N . ILE A 1 386 ? 35.5 -3.186 -11.07 1 94.94 386 ILE A N 1
ATOM 3083 C CA . ILE A 1 386 ? 36.094 -3.861 -9.914 1 94.94 386 ILE A CA 1
ATOM 3084 C C . ILE A 1 386 ? 36.5 -5.277 -10.297 1 94.94 386 ILE A C 1
ATOM 3086 O O . ILE A 1 386 ? 37.594 -5.73 -9.938 1 94.94 386 ILE A O 1
ATOM 3090 N N . PHE A 1 387 ? 35.75 -5.957 -11.07 1 95.19 387 PHE A N 1
ATOM 3091 C CA . PHE A 1 387 ? 36 -7.355 -11.391 1 95.19 387 PHE A CA 1
ATOM 3092 C C . PHE A 1 387 ? 36.75 -7.477 -12.711 1 95.19 387 PHE A C 1
ATOM 3094 O O . PHE A 1 387 ? 37.469 -8.469 -12.945 1 95.19 387 PHE A O 1
ATOM 3101 N N . GLY A 1 388 ? 36.594 -6.457 -13.547 1 94.5 388 GLY A N 1
ATOM 3102 C CA . GLY A 1 388 ? 36.906 -6.645 -14.953 1 94.5 388 GLY A CA 1
ATOM 3103 C C . GLY A 1 388 ? 35.781 -7.305 -15.734 1 94.5 388 GLY A C 1
ATOM 3104 O O . GLY A 1 388 ? 35.094 -8.18 -15.211 1 94.5 388 GLY A O 1
ATOM 3105 N N . LEU A 1 389 ? 35.625 -6.945 -16.938 1 93.75 389 LEU A N 1
ATOM 3106 C CA . LEU A 1 389 ? 34.5 -7.406 -17.734 1 93.75 389 LEU A CA 1
ATOM 3107 C C . LEU A 1 389 ? 34.5 -8.93 -17.844 1 93.75 389 LEU A C 1
ATOM 3109 O O . LEU A 1 389 ? 33.469 -9.57 -17.609 1 93.75 389 LEU A O 1
ATOM 3113 N N . GLY A 1 390 ? 35.625 -9.531 -18.219 1 93.62 390 GLY A N 1
ATOM 3114 C CA . GLY A 1 390 ? 35.688 -10.969 -18.375 1 93.62 390 GLY A CA 1
ATOM 3115 C C . GLY A 1 390 ? 35.375 -11.742 -17.109 1 93.62 390 GLY A C 1
ATOM 3116 O O . GLY A 1 390 ? 34.594 -12.703 -17.156 1 93.62 390 GLY A O 1
ATOM 3117 N N . ASN A 1 391 ? 35.906 -11.32 -16.016 1 93.75 391 ASN A N 1
ATOM 3118 C CA . ASN A 1 391 ? 35.688 -11.984 -14.742 1 93.75 391 ASN A CA 1
ATOM 3119 C C . ASN A 1 391 ? 34.25 -11.812 -14.273 1 93.75 391 ASN A C 1
ATOM 3121 O O . ASN A 1 391 ? 33.656 -12.727 -13.68 1 93.75 391 ASN A O 1
ATOM 3125 N N . ALA A 1 392 ? 33.75 -10.641 -14.516 1 94.75 392 ALA A N 1
ATOM 3126 C CA . ALA A 1 392 ? 32.344 -10.375 -14.148 1 94.75 392 ALA A CA 1
ATOM 3127 C C . ALA A 1 392 ? 31.391 -11.312 -14.875 1 94.75 392 ALA A C 1
ATOM 3129 O O . ALA A 1 392 ? 30.5 -11.891 -14.258 1 94.75 392 ALA A O 1
ATOM 3130 N N . ILE A 1 393 ? 31.609 -11.461 -16.109 1 94.75 393 ILE A N 1
ATOM 3131 C CA . ILE A 1 393 ? 30.75 -12.312 -16.938 1 94.75 393 ILE A CA 1
ATOM 3132 C C . ILE A 1 393 ? 30.891 -13.766 -16.5 1 94.75 393 ILE A C 1
ATOM 3134 O O . ILE A 1 393 ? 29.906 -14.492 -16.391 1 94.75 393 ILE A O 1
ATOM 3138 N N . MET A 1 394 ? 32.125 -14.172 -16.234 1 95.19 394 MET A N 1
ATOM 3139 C CA . MET A 1 394 ? 32.375 -15.547 -15.812 1 95.19 394 MET A CA 1
ATOM 3140 C C . MET A 1 394 ? 31.672 -15.852 -14.492 1 95.19 394 MET A C 1
ATOM 3142 O O . MET A 1 394 ? 31.062 -16.906 -14.336 1 95.19 394 MET A O 1
ATOM 3146 N N . LEU A 1 395 ? 31.828 -14.969 -13.586 1 95.81 395 LEU A N 1
ATOM 3147 C CA . LEU A 1 395 ? 31.188 -15.125 -12.289 1 95.81 395 LEU A CA 1
ATOM 3148 C C . LEU A 1 395 ? 29.672 -15.195 -12.438 1 95.81 395 LEU A C 1
ATOM 3150 O O . LEU A 1 395 ? 29.031 -16.047 -11.82 1 95.81 395 LEU A O 1
ATOM 3154 N N . ASN A 1 396 ? 29.125 -14.305 -13.219 1 95.62 396 ASN A N 1
ATOM 3155 C CA . ASN A 1 396 ? 27.688 -14.25 -13.422 1 95.62 396 ASN A CA 1
ATOM 3156 C C . ASN A 1 396 ? 27.156 -15.531 -14.062 1 95.62 396 ASN A C 1
ATOM 3158 O O . ASN A 1 396 ? 26.109 -16.047 -13.664 1 95.62 396 ASN A O 1
ATOM 3162 N N . LYS A 1 397 ? 27.859 -16.016 -15.008 1 93.56 397 LYS A N 1
ATOM 3163 C CA . LYS A 1 397 ? 27.469 -17.266 -15.656 1 93.56 397 LYS A CA 1
ATOM 3164 C C . LYS A 1 397 ? 27.516 -18.438 -14.672 1 93.56 397 LYS A C 1
ATOM 3166 O O . LYS A 1 397 ? 26.641 -19.312 -14.688 1 93.56 397 LYS A O 1
ATOM 3171 N N . TYR A 1 398 ? 28.578 -18.438 -13.883 1 94.31 398 TYR A N 1
ATOM 3172 C CA . TYR A 1 398 ? 28.719 -19.469 -12.859 1 94.31 398 TYR A CA 1
ATOM 3173 C C . TYR A 1 398 ? 27.531 -19.453 -11.914 1 94.31 398 TYR A C 1
ATOM 3175 O O . TYR A 1 398 ? 26.938 -20.5 -11.641 1 94.31 398 TYR A O 1
ATOM 3183 N N . ILE A 1 399 ? 27.141 -18.297 -11.461 1 94.38 399 ILE A N 1
ATOM 3184 C CA . ILE A 1 399 ? 26.047 -18.156 -10.508 1 94.38 399 ILE A CA 1
ATOM 3185 C C . ILE A 1 399 ? 24.734 -18.594 -11.164 1 94.38 399 ILE A C 1
ATOM 3187 O O . ILE A 1 399 ? 23.953 -19.344 -10.578 1 94.38 399 ILE A O 1
ATOM 3191 N N . ASP A 1 400 ? 24.469 -18.109 -12.336 1 91.81 400 ASP A N 1
ATOM 3192 C CA . ASP A 1 400 ? 23.25 -18.469 -13.047 1 91.81 400 ASP A CA 1
ATOM 3193 C C . ASP A 1 400 ? 23.141 -19.984 -13.242 1 91.81 400 ASP A C 1
ATOM 3195 O O . ASP A 1 400 ? 22.062 -20.562 -13.078 1 91.81 400 ASP A O 1
ATOM 3199 N N . GLU A 1 401 ? 24.203 -20.562 -13.617 1 90.69 401 GLU A N 1
ATOM 3200 C CA . GLU A 1 401 ? 24.234 -22 -13.844 1 90.69 401 GLU A CA 1
ATOM 3201 C C . GLU A 1 401 ? 23.922 -22.766 -12.562 1 90.69 401 GLU A C 1
ATOM 3203 O O . GLU A 1 401 ? 23.141 -23.719 -12.57 1 90.69 401 GLU A O 1
ATOM 3208 N N . GLN A 1 402 ? 24.609 -22.406 -11.508 1 90.62 402 GLN A N 1
ATOM 3209 C CA . GLN A 1 402 ? 24.422 -23.094 -10.242 1 90.62 402 GLN A CA 1
ATOM 3210 C C . GLN A 1 402 ? 23 -22.906 -9.719 1 90.62 402 GLN A C 1
ATOM 3212 O O . GLN A 1 402 ? 22.406 -23.844 -9.18 1 90.62 402 GLN A O 1
ATOM 3217 N N . VAL A 1 403 ? 22.516 -21.719 -9.867 1 87.81 403 VAL A N 1
ATOM 3218 C CA . VAL A 1 403 ? 21.141 -21.453 -9.43 1 87.81 403 VAL A CA 1
ATOM 3219 C C . VAL A 1 403 ? 20.172 -22.281 -10.258 1 87.81 403 VAL A C 1
ATOM 3221 O O . VAL A 1 403 ? 19.188 -22.797 -9.734 1 87.81 403 VAL A O 1
ATOM 3224 N N . GLY A 1 404 ? 20.406 -22.328 -11.539 1 82 404 GLY A N 1
ATOM 3225 C CA . GLY A 1 404 ? 19.547 -23.094 -12.43 1 82 404 GLY A CA 1
ATOM 3226 C C . GLY A 1 404 ? 19.5 -24.562 -12.078 1 82 404 GLY A C 1
ATOM 3227 O O . GLY A 1 404 ? 18.438 -25.188 -12.148 1 82 404 GLY A O 1
ATOM 3228 N N . VAL A 1 405 ? 20.594 -25.047 -11.625 1 81.06 405 VAL A N 1
ATOM 3229 C CA . VAL A 1 405 ? 20.719 -26.484 -11.398 1 81.06 405 VAL A CA 1
ATOM 3230 C C . VAL A 1 405 ? 20.281 -26.828 -9.977 1 81.06 405 VAL A C 1
ATOM 3232 O O . VAL A 1 405 ? 19.562 -27.797 -9.75 1 81.06 405 VAL A O 1
ATOM 3235 N N . HIS A 1 406 ? 20.703 -26.031 -9.023 1 81.94 406 HIS A N 1
ATOM 3236 C CA . HIS A 1 406 ? 20.578 -26.438 -7.629 1 81.94 406 HIS A CA 1
ATOM 3237 C C . HIS A 1 406 ? 19.547 -25.578 -6.902 1 81.94 406 HIS A C 1
ATOM 3239 O O . HIS A 1 406 ? 19.109 -25.922 -5.801 1 81.94 406 HIS A O 1
ATOM 3245 N N . GLY A 1 407 ? 19.203 -24.531 -7.492 1 80.81 407 GLY A N 1
ATOM 3246 C CA . GLY A 1 407 ? 18.125 -23.719 -6.957 1 80.81 407 GLY A CA 1
ATOM 3247 C C . GLY A 1 407 ? 18.516 -22.984 -5.68 1 80.81 407 GLY A C 1
ATOM 3248 O O . GLY A 1 407 ? 19.641 -22.5 -5.555 1 80.81 407 GLY A O 1
ATOM 3249 N N . LEU A 1 408 ? 17.594 -22.812 -4.789 1 80.69 408 LEU A N 1
ATOM 3250 C CA . LEU A 1 408 ? 17.719 -21.953 -3.615 1 80.69 408 LEU A CA 1
ATOM 3251 C C . LEU A 1 408 ? 18.672 -22.547 -2.594 1 80.69 408 LEU A C 1
ATOM 3253 O O . LEU A 1 408 ? 19.328 -21.828 -1.85 1 80.69 408 LEU A O 1
ATOM 3257 N N . ASN A 1 409 ? 18.719 -23.812 -2.537 1 80.12 409 ASN A N 1
ATOM 3258 C CA . ASN A 1 409 ? 19.625 -24.453 -1.602 1 80.12 409 ASN A CA 1
ATOM 3259 C C . ASN A 1 409 ? 21.078 -24.047 -1.86 1 80.12 409 ASN A C 1
ATOM 3261 O O . ASN A 1 409 ? 21.828 -23.766 -0.922 1 80.12 409 ASN A O 1
ATOM 3265 N N . TRP A 1 410 ? 21.375 -24.078 -3.094 1 87.88 410 TRP A N 1
ATOM 3266 C CA . TRP A 1 410 ? 22.719 -23.656 -3.455 1 87.88 410 TRP A CA 1
ATOM 3267 C C . TRP A 1 410 ? 22.953 -22.188 -3.09 1 87.88 410 TRP A C 1
ATOM 3269 O O . TRP A 1 410 ? 24.031 -21.828 -2.617 1 87.88 410 TRP A O 1
ATOM 3279 N N . VAL A 1 411 ? 21.984 -21.375 -3.328 1 90.38 411 VAL A N 1
ATOM 3280 C CA . VAL A 1 411 ? 22.094 -19.953 -3.055 1 90.38 411 VAL A CA 1
ATOM 3281 C C . VAL A 1 411 ? 22.422 -19.734 -1.576 1 90.38 411 VAL A C 1
ATOM 3283 O O . VAL A 1 411 ? 23.297 -18.938 -1.233 1 90.38 411 VAL A O 1
ATOM 3286 N N . ASN A 1 412 ? 21.734 -20.422 -0.755 1 87.75 412 ASN A N 1
ATOM 3287 C CA . ASN A 1 412 ? 21.938 -20.281 0.683 1 87.75 412 ASN A CA 1
ATOM 3288 C C . ASN A 1 412 ? 23.328 -20.75 1.097 1 87.75 412 ASN A C 1
ATOM 3290 O O . ASN A 1 412 ? 23.984 -20.109 1.923 1 87.75 412 ASN A O 1
ATOM 3294 N N . GLU A 1 413 ? 23.734 -21.797 0.54 1 90.62 413 GLU A N 1
ATOM 3295 C CA . GLU A 1 413 ? 25.062 -22.312 0.833 1 90.62 413 GLU A CA 1
ATOM 3296 C C . GLU A 1 413 ? 26.141 -21.375 0.317 1 90.62 413 GLU A C 1
ATOM 3298 O O . GLU A 1 413 ? 27.156 -21.156 0.989 1 90.62 413 GLU A O 1
ATOM 3303 N N . PHE A 1 414 ? 25.938 -20.969 -0.896 1 94.75 414 PHE A N 1
ATOM 3304 C CA . PHE A 1 414 ? 26.859 -20.047 -1.528 1 94.75 414 PHE A CA 1
ATOM 3305 C C . PHE A 1 414 ? 27.047 -18.797 -0.671 1 94.75 414 PHE A C 1
ATOM 3307 O O . PHE A 1 414 ? 28.188 -18.391 -0.397 1 94.75 414 PHE A O 1
ATOM 3314 N N . LYS A 1 415 ? 26 -18.234 -0.17 1 95.31 415 LYS A N 1
ATOM 3315 C CA . LYS A 1 415 ? 26.047 -17.031 0.655 1 95.31 415 LYS A CA 1
ATOM 3316 C C . LYS A 1 415 ? 26.781 -17.297 1.962 1 95.31 415 LYS A C 1
ATOM 3318 O O . LYS A 1 415 ? 27.641 -16.5 2.365 1 95.31 415 LYS A O 1
ATOM 3323 N N . THR A 1 416 ? 26.453 -18.344 2.547 1 93.62 416 THR A N 1
ATOM 3324 C CA . THR A 1 416 ? 27.078 -18.703 3.814 1 93.62 416 THR A CA 1
ATOM 3325 C C . THR A 1 416 ? 28.578 -18.906 3.639 1 93.62 416 THR A C 1
ATOM 3327 O O . THR A 1 416 ? 29.375 -18.453 4.461 1 93.62 416 THR A O 1
ATOM 3330 N N . ARG A 1 417 ? 28.906 -19.562 2.596 1 95.44 417 ARG A N 1
ATOM 3331 C CA . ARG A 1 417 ? 30.312 -19.828 2.305 1 95.44 417 ARG A CA 1
ATOM 3332 C C . ARG A 1 417 ? 31.078 -18.516 2.092 1 95.44 417 ARG A C 1
ATOM 3334 O O . ARG A 1 417 ? 32.188 -18.344 2.623 1 95.44 417 ARG A O 1
ATOM 3341 N N . VAL A 1 418 ? 30.516 -17.672 1.318 1 96.81 418 VAL A N 1
ATOM 3342 C CA . VAL A 1 418 ? 31.156 -16.406 1.028 1 96.81 418 VAL A CA 1
ATOM 3343 C C . VAL A 1 418 ? 31.375 -15.617 2.324 1 96.81 418 VAL A C 1
ATOM 3345 O O . VAL A 1 418 ? 32.469 -15.086 2.57 1 96.81 418 VAL A O 1
ATOM 3348 N N . VAL A 1 419 ? 30.359 -15.57 3.146 1 96.25 419 VAL A N 1
ATOM 3349 C CA . VAL A 1 419 ? 30.422 -14.828 4.402 1 96.25 419 VAL A CA 1
ATOM 3350 C C . VAL A 1 419 ? 31.516 -15.422 5.293 1 96.25 419 VAL A C 1
ATOM 3352 O O . VAL A 1 419 ? 32.375 -14.695 5.816 1 96.25 419 VAL A O 1
ATOM 3355 N N . ASN A 1 420 ? 31.547 -16.703 5.418 1 95.88 420 ASN A N 1
ATOM 3356 C CA . ASN A 1 420 ? 32.5 -17.359 6.293 1 95.88 420 ASN A CA 1
ATOM 3357 C C . ASN A 1 420 ? 33.938 -17.188 5.789 1 95.88 420 ASN A C 1
ATOM 3359 O O . ASN A 1 420 ? 34.844 -16.891 6.57 1 95.88 420 ASN A O 1
ATOM 3363 N N . GLU A 1 421 ? 34.125 -17.406 4.551 1 96.38 421 GLU A N 1
ATOM 3364 C CA . GLU A 1 421 ? 35.438 -17.312 3.982 1 96.38 421 GLU A CA 1
ATOM 3365 C C . GLU A 1 421 ? 35.969 -15.875 4.055 1 96.38 421 GLU A C 1
ATOM 3367 O O . GLU A 1 421 ? 37.156 -15.648 4.262 1 96.38 421 GLU A O 1
ATOM 3372 N N . MET A 1 422 ? 35.125 -14.93 3.865 1 96.44 422 MET A N 1
ATOM 3373 C CA . MET A 1 422 ? 35.531 -13.531 3.984 1 96.44 422 MET A CA 1
ATOM 3374 C C . MET A 1 422 ? 35.938 -13.203 5.418 1 96.44 422 MET A C 1
ATOM 3376 O O . MET A 1 422 ? 36.969 -12.57 5.645 1 96.44 422 MET A O 1
ATOM 3380 N N . LYS A 1 423 ? 35.125 -13.633 6.332 1 95.31 423 LYS A N 1
ATOM 3381 C CA . LYS A 1 423 ? 35.438 -13.383 7.734 1 95.31 423 LYS A CA 1
ATOM 3382 C C . LYS A 1 423 ? 36.781 -14.023 8.117 1 95.31 423 LYS A C 1
ATOM 3384 O O . LYS A 1 423 ? 37.562 -13.43 8.852 1 95.31 423 LYS A O 1
ATOM 3389 N N . GLU A 1 424 ? 36.969 -15.188 7.648 1 95.5 424 GLU A N 1
ATOM 3390 C CA . GLU A 1 424 ? 38.188 -15.906 7.926 1 95.5 424 GLU A CA 1
ATOM 3391 C C . GLU A 1 424 ? 39.406 -15.18 7.324 1 95.5 424 GLU A C 1
ATOM 3393 O O . GLU A 1 424 ? 40.406 -14.984 7.992 1 95.5 424 GLU A O 1
ATOM 3398 N N . THR A 1 425 ? 39.281 -14.82 6.094 1 95.44 425 THR A N 1
ATOM 3399 C CA . THR A 1 425 ? 40.375 -14.172 5.379 1 95.44 425 THR A CA 1
ATOM 3400 C C . THR A 1 425 ? 40.688 -12.812 5.992 1 95.44 425 THR A C 1
ATOM 3402 O O . THR A 1 425 ? 41.844 -12.414 6.082 1 95.44 425 THR A O 1
ATOM 3405 N N . LEU A 1 426 ? 39.656 -12.125 6.387 1 95.06 426 LEU A N 1
ATOM 3406 C CA . LEU A 1 426 ? 39.812 -10.781 6.945 1 95.06 426 LEU A CA 1
ATOM 3407 C C . LEU A 1 426 ? 40.156 -10.852 8.438 1 95.06 426 LEU A C 1
ATOM 3409 O O . LEU A 1 426 ? 40.531 -9.852 9.039 1 95.06 426 LEU A O 1
ATOM 3413 N N . ASN A 1 427 ? 40 -12.016 9.023 1 92.62 427 ASN A N 1
ATOM 3414 C CA . ASN A 1 427 ? 40.156 -12.234 10.453 1 92.62 427 ASN A CA 1
ATOM 3415 C C . ASN A 1 427 ? 39.344 -11.234 11.281 1 92.62 427 ASN A C 1
ATOM 3417 O O . ASN A 1 427 ? 39.906 -10.539 12.141 1 92.62 427 ASN A O 1
ATOM 3421 N N . CYS A 1 428 ? 38.125 -11.18 10.875 1 92.12 428 CYS A N 1
ATOM 3422 C CA . CYS A 1 428 ? 37.219 -10.242 11.523 1 92.12 428 CYS A CA 1
ATOM 3423 C C . CYS A 1 428 ? 35.812 -10.828 11.648 1 92.12 428 CYS A C 1
ATOM 3425 O O . CYS A 1 428 ? 35.281 -11.406 10.688 1 92.12 428 CYS A O 1
ATOM 3427 N N . ASP A 1 429 ? 35.281 -10.695 12.906 1 88.94 429 ASP A N 1
ATOM 3428 C CA . ASP A 1 429 ? 33.875 -11.062 13.07 1 88.94 429 ASP A CA 1
ATOM 3429 C C . ASP A 1 429 ? 32.969 -9.906 12.695 1 88.94 429 ASP A C 1
ATOM 3431 O O . ASP A 1 429 ? 32.094 -9.516 13.477 1 88.94 429 ASP A O 1
ATOM 3435 N N . CYS A 1 430 ? 33.25 -9.328 11.477 1 90.62 430 CYS A N 1
ATOM 3436 C CA . CYS A 1 430 ? 32.531 -8.164 10.969 1 90.62 430 CYS A CA 1
ATOM 3437 C C . CYS A 1 430 ? 31.203 -8.562 10.359 1 90.62 430 CYS A C 1
ATOM 3439 O O . CYS A 1 430 ? 31.031 -9.703 9.914 1 90.62 430 CYS A O 1
ATOM 3441 N N . LYS A 1 431 ? 30.359 -7.695 10.391 1 92.12 431 LYS A N 1
ATOM 3442 C CA . LYS A 1 431 ? 29.047 -7.898 9.781 1 92.12 431 LYS A CA 1
ATOM 3443 C C . LYS A 1 431 ? 29.141 -7.898 8.258 1 92.12 431 LYS A C 1
ATOM 3445 O O . LYS A 1 431 ? 29.469 -6.879 7.648 1 92.12 431 LYS A O 1
ATOM 3450 N N . ILE A 1 432 ? 28.844 -9.016 7.684 1 95.31 432 ILE A N 1
ATOM 3451 C CA . ILE A 1 432 ? 28.875 -9.172 6.234 1 95.31 432 ILE A CA 1
ATOM 3452 C C . ILE A 1 432 ? 27.578 -9.82 5.766 1 95.31 432 ILE A C 1
ATOM 3454 O O . ILE A 1 432 ? 27.125 -10.82 6.34 1 95.31 432 ILE A O 1
ATOM 3458 N N . LEU A 1 433 ? 26.891 -9.242 4.816 1 96.62 433 LEU A N 1
ATOM 3459 C CA . LEU A 1 433 ? 25.734 -9.82 4.164 1 96.62 433 LEU A CA 1
ATOM 3460 C C . LEU A 1 433 ? 25.984 -10.047 2.68 1 96.62 433 LEU A C 1
ATOM 3462 O O . LEU A 1 433 ? 26.656 -9.234 2.029 1 96.62 433 LEU A O 1
ATOM 3466 N N . VAL A 1 434 ? 25.516 -11.102 2.17 1 97.44 434 VAL A N 1
ATOM 3467 C CA . VAL A 1 434 ? 25.656 -11.438 0.756 1 97.44 434 VAL A CA 1
ATOM 3468 C C . VAL A 1 434 ? 24.281 -11.727 0.162 1 97.44 434 VAL A C 1
ATOM 3470 O O . VAL A 1 434 ? 23.438 -12.375 0.796 1 97.44 434 VAL A O 1
ATOM 3473 N N . SER A 1 435 ? 24 -11.164 -0.962 1 96.38 435 SER A N 1
ATOM 3474 C CA . SER A 1 435 ? 22.766 -11.438 -1.689 1 96.38 435 SER A CA 1
ATOM 3475 C C . SER A 1 435 ? 23.047 -11.758 -3.154 1 96.38 435 SER A C 1
ATOM 3477 O O . SER A 1 435 ? 24.047 -11.305 -3.713 1 96.38 435 SER A O 1
ATOM 3479 N N . THR A 1 436 ? 22.219 -12.562 -3.709 1 94.69 436 THR A N 1
ATOM 3480 C CA . THR A 1 436 ? 22.328 -12.875 -5.129 1 94.69 436 THR A CA 1
ATOM 3481 C C . THR A 1 436 ? 21.141 -12.32 -5.906 1 94.69 436 THR A C 1
ATOM 3483 O O . THR A 1 436 ? 20.078 -12.102 -5.34 1 94.69 436 THR A O 1
ATOM 3486 N N . ALA A 1 437 ? 21.359 -12.008 -7.094 1 92 437 ALA A N 1
ATOM 3487 C CA . ALA A 1 437 ? 20.328 -11.562 -8.031 1 92 437 ALA A CA 1
ATOM 3488 C C . ALA A 1 437 ? 20.156 -12.57 -9.164 1 92 437 ALA A C 1
ATOM 3490 O O . ALA A 1 437 ? 21.125 -13.117 -9.672 1 92 437 ALA A O 1
ATOM 3491 N N . SER A 1 438 ? 18.969 -12.844 -9.422 1 87.19 438 SER A N 1
ATOM 3492 C CA . SER A 1 438 ? 18.656 -13.773 -10.5 1 87.19 438 SER A CA 1
ATOM 3493 C C . SER A 1 438 ? 17.547 -13.234 -11.391 1 87.19 438 SER A C 1
ATOM 3495 O O . SER A 1 438 ? 16.578 -12.648 -10.898 1 87.19 438 SER A O 1
ATOM 3497 N N . PHE A 1 439 ? 17.734 -13.398 -12.656 1 87.06 439 PHE A N 1
ATOM 3498 C CA . PHE A 1 439 ? 16.766 -12.969 -13.656 1 87.06 439 PHE A CA 1
ATOM 3499 C C . PHE A 1 439 ? 16.766 -13.914 -14.852 1 87.06 439 PHE A C 1
ATOM 3501 O O . PHE A 1 439 ? 17.828 -14.391 -15.266 1 87.06 439 PHE A O 1
ATOM 3508 N N . SER A 1 440 ? 15.586 -14.289 -15.234 1 78.88 440 SER A N 1
ATOM 3509 C CA . SER A 1 440 ? 15.445 -15.078 -16.453 1 78.88 440 SER A CA 1
ATOM 3510 C C . SER A 1 440 ? 14.547 -14.367 -17.469 1 78.88 440 SER A C 1
ATOM 3512 O O . SER A 1 440 ? 13.414 -14.008 -17.141 1 78.88 440 SER A O 1
ATOM 3514 N N . ASN A 1 441 ? 15.102 -14.141 -18.609 1 72 441 ASN A N 1
ATOM 3515 C CA . ASN A 1 441 ? 14.312 -13.555 -19.688 1 72 441 ASN A CA 1
ATOM 3516 C C . ASN A 1 441 ? 13.555 -14.617 -20.469 1 72 441 ASN A C 1
ATOM 3518 O O . ASN A 1 441 ? 13.32 -14.461 -21.672 1 72 441 ASN A O 1
ATOM 3522 N N . ASP A 1 442 ? 13.234 -15.633 -19.844 1 67.5 442 ASP A N 1
ATOM 3523 C CA . ASP A 1 442 ? 12.523 -16.703 -20.547 1 67.5 442 ASP A CA 1
ATOM 3524 C C . ASP A 1 442 ? 11.148 -16.234 -21.016 1 67.5 442 ASP A C 1
ATOM 3526 O O . ASP A 1 442 ? 10.18 -16.266 -20.266 1 67.5 442 ASP A O 1
ATOM 3530 N N . ILE A 1 443 ? 11.219 -15.633 -22.234 1 66.75 443 ILE A N 1
ATOM 3531 C CA . ILE A 1 443 ? 9.969 -15.289 -22.906 1 66.75 443 ILE A CA 1
ATOM 3532 C C . ILE A 1 443 ? 9.625 -16.375 -23.938 1 66.75 443 ILE A C 1
ATOM 3534 O O . ILE A 1 443 ? 9.492 -16.078 -25.125 1 66.75 443 ILE A O 1
ATOM 3538 N N . SER A 1 444 ? 9.758 -17.547 -23.562 1 60.41 444 SER A N 1
ATOM 3539 C CA . SER A 1 444 ? 9.555 -18.703 -24.453 1 60.41 444 SER A CA 1
ATOM 3540 C C . SER A 1 444 ? 8.266 -18.562 -25.25 1 60.41 444 SER A C 1
ATOM 3542 O O . SER A 1 444 ? 7.379 -19.422 -25.156 1 60.41 444 SER A O 1
ATOM 3544 N N . THR A 1 445 ? 8.141 -17.391 -25.812 1 65.25 445 THR A N 1
ATOM 3545 C CA . THR A 1 445 ? 6.977 -17.25 -26.672 1 65.25 445 THR A CA 1
ATOM 3546 C C . THR A 1 445 ? 7.375 -17.359 -28.141 1 65.25 445 THR A C 1
ATOM 3548 O O . THR A 1 445 ? 8.492 -17 -28.516 1 65.25 445 THR A O 1
ATOM 3551 N N . PHE A 1 446 ? 6.535 -18.094 -28.844 1 68.38 446 PHE A N 1
ATOM 3552 C CA . PHE A 1 446 ? 6.77 -18.297 -30.266 1 68.38 446 PHE A CA 1
ATOM 3553 C C . PHE A 1 446 ? 6.051 -17.234 -31.094 1 68.38 446 PHE A C 1
ATOM 3555 O O . PHE A 1 446 ? 4.992 -16.75 -30.703 1 68.38 446 PHE A O 1
ATOM 3562 N N . VAL A 1 447 ? 6.703 -16.797 -32 1 71.5 447 VAL A N 1
ATOM 3563 C CA . VAL A 1 447 ? 6.137 -15.883 -33 1 71.5 447 VAL A CA 1
ATOM 3564 C C . VAL A 1 447 ? 5.977 -16.594 -34.344 1 71.5 447 VAL A C 1
ATOM 3566 O O . VAL A 1 447 ? 6.871 -17.328 -34.781 1 71.5 447 VAL A O 1
ATOM 3569 N N . ARG A 1 448 ? 4.848 -16.562 -34.844 1 73.62 448 ARG A N 1
ATOM 3570 C CA . ARG A 1 448 ? 4.602 -17.109 -36.188 1 73.62 448 ARG A CA 1
ATOM 3571 C C . ARG A 1 448 ? 5.121 -16.172 -37.281 1 73.62 448 ARG A C 1
ATOM 3573 O O . ARG A 1 448 ? 4.688 -15.023 -37.375 1 73.62 448 ARG A O 1
ATOM 3580 N N . SER A 1 449 ? 6.051 -16.719 -37.969 1 68.38 449 SER A N 1
ATOM 3581 C CA . SER A 1 449 ? 6.617 -15.945 -39.062 1 68.38 449 SER A CA 1
ATOM 3582 C C . SER A 1 449 ? 5.68 -15.922 -40.281 1 68.38 449 SER A C 1
ATOM 3584 O O . SER A 1 449 ? 4.68 -16.641 -40.312 1 68.38 449 SER A O 1
ATOM 3586 N N . ASN A 1 450 ? 5.992 -15.078 -41.156 1 65.62 450 ASN A N 1
ATOM 3587 C CA . ASN A 1 450 ? 5.184 -14.914 -42.375 1 65.62 450 ASN A CA 1
ATOM 3588 C C . ASN A 1 450 ? 5.055 -16.234 -43.156 1 65.62 450 ASN A C 1
ATOM 3590 O O . ASN A 1 450 ? 4.043 -16.469 -43.812 1 65.62 450 ASN A O 1
ATOM 3594 N N . ASP A 1 451 ? 6.094 -17.062 -42.969 1 68.19 451 ASP A N 1
ATOM 3595 C CA . ASP A 1 451 ? 6.082 -18.328 -43.719 1 68.19 451 ASP A CA 1
ATOM 3596 C C . ASP A 1 451 ? 5.371 -19.422 -42.906 1 68.19 451 ASP A C 1
ATOM 3598 O O . ASP A 1 451 ? 5.297 -20.578 -43.344 1 68.19 451 ASP A O 1
ATOM 3602 N N . GLY A 1 452 ? 4.938 -19.062 -41.812 1 68.94 452 GLY A N 1
ATOM 3603 C CA . GLY A 1 452 ? 4.188 -20 -41 1 68.94 452 GLY A CA 1
ATOM 3604 C C . GLY A 1 452 ? 5.043 -20.734 -39.969 1 68.94 452 GLY A C 1
ATOM 3605 O O . GLY A 1 452 ? 4.527 -21.438 -39.094 1 68.94 452 GLY A O 1
ATOM 3606 N N . SER A 1 453 ? 6.363 -20.562 -40.031 1 73.94 453 SER A N 1
ATOM 3607 C CA . SER A 1 453 ? 7.266 -21.234 -39.094 1 73.94 453 SER A CA 1
ATOM 3608 C C . SER A 1 453 ? 7.23 -20.562 -37.719 1 73.94 453 SER A C 1
ATOM 3610 O O . SER A 1 453 ? 7 -19.359 -37.625 1 73.94 453 SER A O 1
ATOM 3612 N N . LEU A 1 454 ? 7.34 -21.422 -36.719 1 75.69 454 LEU A N 1
ATOM 3613 C CA . LEU A 1 454 ? 7.363 -20.922 -35.344 1 75.69 454 LEU A CA 1
ATOM 3614 C C . LEU A 1 454 ? 8.797 -20.688 -34.875 1 75.69 454 LEU A C 1
ATOM 3616 O O . LEU A 1 454 ? 9.648 -21.562 -35 1 75.69 454 LEU A O 1
ATOM 3620 N N . ILE A 1 455 ? 9.086 -19.422 -34.594 1 73.94 455 ILE A N 1
ATOM 3621 C CA . ILE A 1 455 ? 10.398 -19.062 -34.062 1 73.94 455 ILE A CA 1
ATOM 3622 C C . ILE A 1 455 ? 10.258 -18.391 -32.719 1 73.94 455 ILE A C 1
ATOM 3624 O O . ILE A 1 455 ? 9.227 -17.781 -32.406 1 73.94 455 ILE A O 1
ATOM 3628 N N . THR A 1 456 ? 11.258 -18.656 -31.922 1 76.81 456 THR A N 1
ATOM 3629 C CA . THR A 1 456 ? 11.227 -18 -30.625 1 76.81 456 THR A CA 1
ATOM 3630 C C . THR A 1 456 ? 11.57 -16.516 -30.766 1 76.81 456 THR A C 1
ATOM 3632 O O . THR A 1 456 ? 12.391 -16.141 -31.609 1 76.81 456 THR A O 1
ATOM 3635 N N . ILE A 1 457 ? 10.938 -15.75 -30.031 1 76.94 457 ILE A N 1
ATOM 3636 C CA . ILE A 1 457 ? 11.133 -14.305 -30.125 1 76.94 457 ILE A CA 1
ATOM 3637 C C . ILE A 1 457 ? 12.578 -13.953 -29.781 1 76.94 457 ILE A C 1
ATOM 3639 O O . ILE A 1 457 ? 13.141 -13 -30.328 1 76.94 457 ILE A O 1
ATOM 3643 N N . THR A 1 458 ? 13.18 -14.695 -28.953 1 74.69 458 THR A N 1
ATOM 3644 C CA . THR A 1 458 ? 14.562 -14.453 -28.562 1 74.69 458 THR A CA 1
ATOM 3645 C C . THR A 1 458 ? 15.5 -14.617 -29.766 1 74.69 458 THR A C 1
ATOM 3647 O O . THR A 1 458 ? 16.5 -13.898 -29.875 1 74.69 458 THR A O 1
ATOM 3650 N N . GLU A 1 459 ? 15.164 -15.469 -30.594 1 73.56 459 GLU A N 1
ATOM 3651 C CA . GLU A 1 459 ? 16 -15.734 -31.766 1 73.56 459 GLU A CA 1
ATOM 3652 C C . GLU A 1 459 ? 15.82 -14.648 -32.812 1 73.56 459 GLU A C 1
ATOM 3654 O O . GLU A 1 459 ? 16.75 -14.352 -33.594 1 73.56 459 GLU A O 1
ATOM 3659 N N . VAL A 1 460 ? 14.766 -14.102 -32.781 1 73.81 460 VAL A N 1
ATOM 3660 C CA . VAL A 1 460 ? 14.438 -13.242 -33.906 1 73.81 460 VAL A CA 1
ATOM 3661 C C . VAL A 1 460 ? 14.719 -11.781 -33.562 1 73.81 460 VAL A C 1
ATOM 3663 O O . VAL A 1 460 ? 14.961 -10.953 -34.438 1 73.81 460 VAL A O 1
ATOM 3666 N N . SER A 1 461 ? 14.695 -11.469 -32.312 1 82.38 461 SER A N 1
ATOM 3667 C CA . SER A 1 461 ? 14.773 -10.055 -31.938 1 82.38 461 SER A CA 1
ATOM 3668 C C . SER A 1 461 ? 16.141 -9.703 -31.375 1 82.38 461 SER A C 1
ATOM 3670 O O . SER A 1 461 ? 16.484 -10.125 -30.266 1 82.38 461 SER A O 1
ATOM 3672 N N . PRO A 1 462 ? 16.891 -8.898 -32 1 83 462 PRO A N 1
ATOM 3673 C CA . PRO A 1 462 ? 18.172 -8.438 -31.469 1 83 462 PRO A CA 1
ATOM 3674 C C . PRO A 1 462 ? 18.016 -7.699 -30.141 1 83 462 PRO A C 1
ATOM 3676 O O . PRO A 1 462 ? 18.906 -7.758 -29.281 1 83 462 PRO A O 1
ATOM 3679 N N . LEU A 1 463 ? 16.969 -7.07 -29.984 1 82.25 463 LEU A N 1
ATOM 3680 C CA . LEU A 1 463 ? 16.734 -6.34 -28.734 1 82.25 463 LEU A CA 1
ATOM 3681 C C . LEU A 1 463 ? 16.625 -7.301 -27.562 1 82.25 463 LEU A C 1
ATOM 3683 O O . LEU A 1 463 ? 17.172 -7.039 -26.484 1 82.25 463 LEU A O 1
ATOM 3687 N N . ILE A 1 464 ? 15.914 -8.312 -27.766 1 84.62 464 ILE A N 1
ATOM 3688 C CA . ILE A 1 464 ? 15.734 -9.289 -26.703 1 84.62 464 ILE A CA 1
ATOM 3689 C C . ILE A 1 464 ? 17.062 -9.992 -26.422 1 84.62 464 ILE A C 1
ATOM 3691 O O . ILE A 1 464 ? 17.391 -10.266 -25.266 1 84.62 464 ILE A O 1
ATOM 3695 N N . LYS A 1 465 ? 17.781 -10.242 -27.469 1 85.44 465 LYS A N 1
ATOM 3696 C CA . LYS A 1 465 ? 19.109 -10.82 -27.297 1 85.44 465 LYS A CA 1
ATOM 3697 C C . LYS A 1 465 ? 20.016 -9.875 -26.5 1 85.44 465 LYS A C 1
ATOM 3699 O O . LYS A 1 465 ? 20.859 -10.32 -25.719 1 85.44 465 LYS A O 1
ATOM 3704 N N . ALA A 1 466 ? 19.828 -8.672 -26.781 1 88.62 466 ALA A N 1
ATOM 3705 C CA . ALA A 1 466 ? 20.625 -7.656 -26.094 1 88.62 466 ALA A CA 1
ATOM 3706 C C . ALA A 1 466 ? 20.359 -7.648 -24.594 1 88.62 466 ALA A C 1
ATOM 3708 O O . ALA A 1 466 ? 21.234 -7.285 -23.797 1 88.62 466 ALA A O 1
ATOM 3709 N N . ILE A 1 467 ? 19.188 -8.016 -24.219 1 89.12 467 ILE A N 1
ATOM 3710 C CA . ILE A 1 467 ? 18.828 -8.078 -22.812 1 89.12 467 ILE A CA 1
ATOM 3711 C C . ILE A 1 467 ? 19.703 -9.109 -22.094 1 89.12 467 ILE A C 1
ATOM 3713 O O . ILE A 1 467 ? 20.188 -8.867 -21 1 89.12 467 ILE A O 1
ATOM 3717 N N . ASP A 1 468 ? 19.844 -10.258 -22.734 1 87.19 468 ASP A N 1
ATOM 3718 C CA . ASP A 1 468 ? 20.688 -11.297 -22.156 1 87.19 468 ASP A CA 1
ATOM 3719 C C . ASP A 1 468 ? 22.125 -10.82 -22 1 87.19 468 ASP A C 1
ATOM 3721 O O . ASP A 1 468 ? 22.766 -11.086 -20.984 1 87.19 468 ASP A O 1
ATOM 3725 N N . ASN A 1 469 ? 22.578 -10.125 -22.984 1 87.56 469 ASN A N 1
ATOM 3726 C CA . ASN A 1 469 ? 23.938 -9.578 -22.938 1 87.56 469 ASN A CA 1
ATOM 3727 C C . ASN A 1 469 ? 24.062 -8.539 -21.812 1 87.56 469 ASN A C 1
ATOM 3729 O O . ASN A 1 469 ? 25.109 -8.477 -21.156 1 87.56 469 ASN A O 1
ATOM 3733 N N . ALA A 1 470 ? 23.094 -7.785 -21.719 1 89.69 470 ALA A N 1
ATOM 3734 C CA . ALA A 1 470 ? 23.109 -6.766 -20.688 1 89.69 470 ALA A CA 1
ATOM 3735 C C . ALA A 1 470 ? 23.078 -7.398 -19.297 1 89.69 470 ALA A C 1
ATOM 3737 O O . ALA A 1 470 ? 23.797 -6.961 -18.391 1 89.69 470 ALA A O 1
ATOM 3738 N N . TRP A 1 471 ? 22.266 -8.43 -19.156 1 91.88 471 TRP A N 1
ATOM 3739 C CA . TRP A 1 471 ? 22.141 -9.102 -17.859 1 91.88 471 TRP A CA 1
ATOM 3740 C C . TRP A 1 471 ? 23.453 -9.742 -17.453 1 91.88 471 TRP A C 1
ATOM 3742 O O . TRP A 1 471 ? 23.812 -9.734 -16.266 1 91.88 471 TRP A O 1
ATOM 3752 N N . GLU A 1 472 ? 24.172 -10.188 -18.391 1 91.56 472 GLU A N 1
ATOM 3753 C CA . GLU A 1 472 ? 25.438 -10.867 -18.125 1 91.56 472 GLU A CA 1
ATOM 3754 C C . GLU A 1 472 ? 26.453 -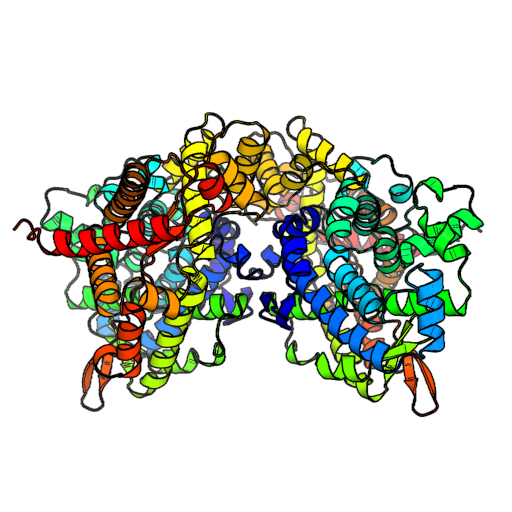9.906 -17.516 1 91.56 472 GLU A C 1
ATOM 3756 O O . GLU A 1 472 ? 27.453 -10.344 -16.938 1 91.56 472 GLU A O 1
ATOM 3761 N N . GLN A 1 473 ? 26.234 -8.672 -17.641 1 92.62 473 GLN A N 1
ATOM 3762 C CA . GLN A 1 473 ? 27.188 -7.68 -17.188 1 92.62 473 GLN A CA 1
ATOM 3763 C C . GLN A 1 473 ? 26.703 -6.984 -15.914 1 92.62 473 GLN A C 1
ATOM 3765 O O . GLN A 1 473 ? 27.422 -6.16 -15.344 1 92.62 473 GLN A O 1
ATOM 3770 N N . THR A 1 474 ? 25.547 -7.371 -15.477 1 94.56 474 THR A N 1
ATOM 3771 C CA . THR A 1 474 ? 24.953 -6.785 -14.281 1 94.56 474 THR A CA 1
ATOM 3772 C C . THR A 1 474 ? 25.328 -7.59 -13.047 1 94.56 474 THR A C 1
ATOM 3774 O O . THR A 1 474 ? 25.453 -8.812 -13.102 1 94.56 474 THR A O 1
ATOM 3777 N N . PRO A 1 475 ? 25.531 -6.969 -11.898 1 96 475 PRO A N 1
ATOM 3778 C CA . PRO A 1 475 ? 25.906 -7.715 -10.695 1 96 475 PRO A CA 1
ATOM 3779 C C . PRO A 1 475 ? 24.922 -8.82 -10.352 1 96 475 PRO A C 1
ATOM 3781 O O . PRO A 1 475 ? 23.719 -8.562 -10.203 1 96 475 PRO A O 1
ATOM 3784 N N . HIS A 1 476 ? 25.438 -10.047 -10.211 1 96.44 476 HIS A N 1
ATOM 3785 C CA . HIS A 1 476 ? 24.625 -11.188 -9.789 1 96.44 476 HIS A CA 1
ATOM 3786 C C . HIS A 1 476 ? 24.797 -11.461 -8.297 1 96.44 476 HIS A C 1
ATOM 3788 O O . HIS A 1 476 ? 24.047 -12.258 -7.719 1 96.44 476 HIS A O 1
ATOM 3794 N N . VAL A 1 477 ? 25.75 -10.781 -7.742 1 97.31 477 VAL A N 1
ATOM 3795 C CA . VAL A 1 477 ? 26.016 -10.945 -6.32 1 97.31 477 VAL A CA 1
ATOM 3796 C C . VAL A 1 477 ? 26.391 -9.594 -5.707 1 97.31 477 VAL A C 1
ATOM 3798 O O . VAL A 1 477 ? 27.078 -8.789 -6.332 1 97.31 477 VAL A O 1
ATOM 3801 N N . PHE A 1 478 ? 25.875 -9.336 -4.539 1 97.81 478 PHE A N 1
ATOM 3802 C CA . PHE A 1 478 ? 26.219 -8.141 -3.771 1 97.81 478 PHE A CA 1
ATOM 3803 C C . PHE A 1 478 ? 26.781 -8.523 -2.402 1 97.81 478 PHE A C 1
ATOM 3805 O O . PHE A 1 478 ? 26.297 -9.477 -1.776 1 97.81 478 PHE A O 1
ATOM 3812 N N . VAL A 1 479 ? 27.75 -7.848 -2.008 1 98 479 VAL A N 1
ATOM 3813 C CA . VAL A 1 479 ? 28.312 -7.984 -0.67 1 98 479 VAL A CA 1
ATOM 3814 C C . VAL A 1 479 ? 28.156 -6.672 0.096 1 98 479 VAL A C 1
ATOM 3816 O O . VAL A 1 479 ? 28.547 -5.609 -0.385 1 98 479 VAL A O 1
ATOM 3819 N N . PHE A 1 480 ? 27.547 -6.777 1.211 1 97.81 480 PHE A N 1
ATOM 3820 C CA . PHE A 1 480 ? 27.281 -5.609 2.039 1 97.81 480 PHE A CA 1
ATOM 3821 C C . PHE A 1 480 ? 28.109 -5.641 3.311 1 97.81 480 PHE A C 1
ATOM 3823 O O . PHE A 1 480 ? 28.266 -6.695 3.939 1 97.81 480 PHE A O 1
ATOM 3830 N N . ILE A 1 481 ? 28.672 -4.465 3.639 1 96.62 481 ILE A N 1
ATOM 3831 C CA . ILE A 1 481 ? 29.516 -4.359 4.82 1 96.62 481 ILE A CA 1
ATOM 3832 C C . ILE A 1 481 ? 29.188 -3.072 5.574 1 96.62 481 ILE A C 1
ATOM 3834 O O . ILE A 1 481 ? 28.438 -2.23 5.082 1 96.62 481 ILE A O 1
ATOM 3838 N N . ASP A 1 482 ? 29.609 -2.988 6.734 1 94.62 482 ASP A N 1
ATOM 3839 C CA . ASP A 1 482 ? 29.547 -1.774 7.543 1 94.62 482 ASP A CA 1
ATOM 3840 C C . ASP A 1 482 ? 30.922 -1.115 7.641 1 94.62 482 ASP A C 1
ATOM 3842 O O . ASP A 1 482 ? 31.766 -1.537 8.438 1 94.62 482 ASP A O 1
ATOM 3846 N N . PRO A 1 483 ? 31.094 -0.047 6.965 1 92.44 483 PRO A N 1
ATOM 3847 C CA . PRO A 1 483 ? 32.406 0.569 6.945 1 92.44 483 PRO A CA 1
ATOM 3848 C C . PRO A 1 483 ? 32.875 1.013 8.328 1 92.44 483 PRO A C 1
ATOM 3850 O O . PRO A 1 483 ? 34.062 0.934 8.641 1 92.44 483 PRO A O 1
ATOM 3853 N N . SER A 1 484 ? 31.984 1.514 9.094 1 89.75 484 SER A N 1
ATOM 3854 C CA . SER A 1 484 ? 32.344 1.97 10.438 1 89.75 484 SER A CA 1
ATOM 3855 C C . SER A 1 484 ? 32.844 0.813 11.297 1 89.75 484 SER A C 1
ATOM 3857 O O . SER A 1 484 ? 33.812 0.961 12.039 1 89.75 484 SER A O 1
ATOM 3859 N N . GLU A 1 485 ? 32.219 -0.25 11.164 1 90.19 485 GLU A N 1
ATOM 3860 C CA . GLU A 1 485 ? 32.625 -1.432 11.914 1 90.19 485 GLU A CA 1
ATOM 3861 C C . GLU A 1 485 ? 34 -1.942 11.43 1 90.19 485 GLU A C 1
ATOM 3863 O O . GLU A 1 485 ? 34.844 -2.355 12.234 1 90.19 485 GLU A O 1
ATOM 3868 N N . LEU A 1 486 ? 34.25 -1.906 10.156 1 91.81 486 LEU A N 1
ATOM 3869 C CA . LEU A 1 486 ? 35.5 -2.35 9.594 1 91.81 486 LEU A CA 1
ATOM 3870 C C . LEU A 1 486 ? 36.656 -1.479 10.086 1 91.81 486 LEU A C 1
ATOM 3872 O O . LEU A 1 486 ? 37.719 -1.991 10.461 1 91.81 486 LEU A O 1
ATOM 3876 N N . SER A 1 487 ? 36.375 -0.231 10.078 1 90.5 487 SER A N 1
ATOM 3877 C CA . SER A 1 487 ? 37.375 0.709 10.539 1 90.5 487 SER A CA 1
ATOM 3878 C C . SER A 1 487 ? 37.75 0.468 12 1 90.5 487 SER A C 1
ATOM 3880 O O . SER A 1 487 ? 38.906 0.538 12.383 1 90.5 487 SER A O 1
ATOM 3882 N N . LYS A 1 488 ? 36.812 0.176 12.797 1 90.56 488 LYS A N 1
ATOM 3883 C CA . LYS A 1 488 ? 37.031 -0.097 14.211 1 90.56 488 LYS A CA 1
ATOM 3884 C C . LYS A 1 488 ? 37.875 -1.35 14.414 1 90.56 488 LYS A C 1
ATOM 3886 O O . LYS A 1 488 ? 38.594 -1.462 15.406 1 90.56 488 LYS A O 1
ATOM 3891 N N . ASN A 1 489 ? 37.781 -2.209 13.469 1 91.25 489 ASN A N 1
ATOM 3892 C CA . ASN A 1 489 ? 38.531 -3.461 13.57 1 91.25 489 ASN A CA 1
ATOM 3893 C C . ASN A 1 489 ? 39.812 -3.396 12.789 1 91.25 489 ASN A C 1
ATOM 3895 O O . ASN A 1 489 ? 40.5 -4.41 12.617 1 91.25 489 ASN A O 1
ATOM 3899 N N . GLY A 1 490 ? 40.094 -2.227 12.18 1 91.44 490 GLY A N 1
ATOM 3900 C CA . GLY A 1 490 ? 41.344 -2.014 11.484 1 91.44 490 GLY A CA 1
ATOM 3901 C C . GLY A 1 490 ? 41.375 -2.631 10.102 1 91.44 490 GLY A C 1
ATOM 3902 O O . GLY A 1 490 ? 42.438 -2.934 9.57 1 91.44 490 GLY A O 1
ATOM 3903 N N . VAL A 1 491 ? 40.281 -2.928 9.57 1 93.5 491 VAL A N 1
ATOM 3904 C CA . VAL A 1 491 ? 40.188 -3.529 8.242 1 93.5 491 VAL A CA 1
ATOM 3905 C C . VAL A 1 491 ? 39.906 -2.451 7.203 1 93.5 491 VAL A C 1
ATOM 3907 O O . VAL A 1 491 ? 38.906 -1.727 7.309 1 93.5 491 VAL A O 1
ATOM 3910 N N . GLU A 1 492 ? 40.719 -2.357 6.219 1 93.56 492 GLU A N 1
ATOM 3911 C CA . GLU A 1 492 ? 40.531 -1.356 5.172 1 93.56 492 GLU A CA 1
ATOM 3912 C C . GLU A 1 492 ? 39.5 -1.807 4.141 1 93.56 492 GLU A C 1
ATOM 3914 O O . GLU A 1 492 ? 39.438 -2.988 3.795 1 93.56 492 GLU A O 1
ATOM 3919 N N . LEU A 1 493 ? 38.812 -0.896 3.639 1 92.94 493 LEU A N 1
ATOM 3920 C CA . LEU A 1 493 ? 37.781 -1.171 2.646 1 92.94 493 LEU A CA 1
ATOM 3921 C C . LEU A 1 493 ? 38.406 -1.792 1.391 1 92.94 493 LEU A C 1
ATOM 3923 O O . LEU A 1 493 ? 37.781 -2.668 0.773 1 92.94 493 LEU A O 1
ATOM 3927 N N . SER A 1 494 ? 39.562 -1.315 1.021 1 93.31 494 SER A N 1
ATOM 3928 C CA . SER A 1 494 ? 40.219 -1.836 -0.171 1 93.31 494 SER A CA 1
ATOM 3929 C C . SER A 1 494 ? 40.531 -3.316 -0.018 1 93.31 494 SER A C 1
ATOM 3931 O O . SER A 1 494 ? 40.406 -4.086 -0.972 1 93.31 494 SER A O 1
ATOM 3933 N N . LYS A 1 495 ? 40.969 -3.66 1.154 1 94.81 495 LYS A N 1
ATOM 3934 C CA . LYS A 1 495 ? 41.281 -5.062 1.426 1 94.81 495 LYS A CA 1
ATOM 3935 C C . LYS A 1 495 ? 40.031 -5.926 1.373 1 94.81 495 LYS A C 1
ATOM 3937 O O . LYS A 1 495 ? 40.062 -7.051 0.872 1 94.81 495 LYS A O 1
ATOM 3942 N N . VAL A 1 496 ? 38.938 -5.406 1.901 1 96.19 496 VAL A N 1
ATOM 3943 C CA . VAL A 1 496 ? 37.656 -6.137 1.907 1 96.19 496 VAL A CA 1
ATOM 3944 C C . VAL A 1 496 ? 37.188 -6.371 0.473 1 96.19 496 VAL A C 1
ATOM 3946 O O . VAL A 1 496 ? 36.781 -7.48 0.122 1 96.19 496 VAL A O 1
ATOM 3949 N N . ARG A 1 497 ? 37.25 -5.363 -0.333 1 95.75 497 ARG A N 1
ATOM 3950 C CA . ARG A 1 497 ? 36.812 -5.461 -1.727 1 95.75 497 ARG A CA 1
ATOM 3951 C C . ARG A 1 497 ? 37.688 -6.445 -2.496 1 95.75 497 ARG A C 1
ATOM 3953 O O . ARG A 1 497 ? 37.188 -7.273 -3.256 1 95.75 497 ARG A O 1
ATOM 3960 N N . SER A 1 498 ? 39 -6.34 -2.264 1 95.94 498 SER A N 1
ATOM 3961 C CA . SER A 1 498 ? 39.906 -7.246 -2.947 1 95.94 498 SER A CA 1
ATOM 3962 C C . SER A 1 498 ? 39.688 -8.688 -2.521 1 95.94 498 SER A C 1
ATOM 3964 O O . SER A 1 498 ? 39.781 -9.609 -3.34 1 95.94 498 SER A O 1
ATOM 3966 N N . THR A 1 499 ? 39.438 -8.844 -1.258 1 96.62 499 THR A N 1
ATOM 3967 C CA . THR A 1 499 ? 39.156 -10.18 -0.743 1 96.62 499 THR A CA 1
ATOM 3968 C C . THR A 1 499 ? 37.875 -10.75 -1.385 1 96.62 499 THR A C 1
ATOM 3970 O O . THR A 1 499 ? 37.875 -11.906 -1.804 1 96.62 499 THR A O 1
ATOM 3973 N N . ALA A 1 500 ? 36.812 -9.953 -1.445 1 97.25 500 ALA A N 1
ATOM 3974 C CA . ALA A 1 500 ? 35.562 -10.391 -2.043 1 97.25 500 ALA A CA 1
ATOM 3975 C C . ALA A 1 500 ? 35.75 -10.766 -3.508 1 97.25 500 ALA A C 1
ATOM 3977 O O . ALA A 1 500 ? 35.25 -11.805 -3.959 1 97.25 500 ALA A O 1
ATOM 3978 N N . VAL A 1 501 ? 36.5 -9.922 -4.207 1 97.06 501 VAL A N 1
ATOM 3979 C CA . VAL A 1 501 ? 36.719 -10.133 -5.633 1 97.06 501 VAL A CA 1
ATOM 3980 C C . VAL A 1 501 ? 37.5 -11.43 -5.855 1 97.06 501 VAL A C 1
ATOM 3982 O O . VAL A 1 501 ? 37.156 -12.227 -6.727 1 97.06 501 VAL A O 1
ATOM 3985 N N . ARG A 1 502 ? 38.531 -11.586 -5.105 1 96.12 502 ARG A N 1
ATOM 3986 C CA . ARG A 1 502 ? 39.344 -12.773 -5.23 1 96.12 502 ARG A CA 1
ATOM 3987 C C . ARG A 1 502 ? 38.562 -14.039 -4.926 1 96.12 502 ARG A C 1
ATOM 3989 O O . ARG A 1 502 ? 38.625 -15.016 -5.676 1 96.12 502 ARG A O 1
ATOM 3996 N N . LEU A 1 503 ? 37.875 -14 -3.873 1 96.44 503 LEU A N 1
ATOM 3997 C CA . LEU A 1 503 ? 37.094 -15.156 -3.443 1 96.44 503 LEU A CA 1
ATOM 3998 C C . LEU A 1 503 ? 36.062 -15.523 -4.488 1 96.44 503 LEU A C 1
ATOM 4000 O O . LEU A 1 503 ? 35.938 -16.688 -4.871 1 96.44 503 LEU A O 1
ATOM 4004 N N . LEU A 1 504 ? 35.25 -14.586 -4.934 1 97.12 504 LEU A N 1
ATOM 4005 C CA . LEU A 1 504 ? 34.156 -14.82 -5.879 1 97.12 504 LEU A CA 1
ATOM 4006 C C . LEU A 1 504 ? 34.719 -15.266 -7.23 1 97.12 504 LEU A C 1
ATOM 4008 O O . LEU A 1 504 ? 34.156 -16.141 -7.879 1 97.12 504 LEU A O 1
ATOM 4012 N N . SER A 1 505 ? 35.812 -14.656 -7.625 1 95.12 505 SER A N 1
ATOM 4013 C CA . SER A 1 505 ? 36.438 -15.055 -8.883 1 95.12 505 SER A CA 1
ATOM 4014 C C . SER A 1 505 ? 36.969 -16.484 -8.812 1 95.12 505 SER A C 1
ATOM 4016 O O . SER A 1 505 ? 36.875 -17.234 -9.781 1 95.12 505 SER A O 1
ATOM 4018 N N . ASN A 1 506 ? 37.531 -16.828 -7.684 1 93.75 506 ASN A N 1
ATOM 4019 C CA . ASN A 1 506 ? 38.031 -18.172 -7.496 1 93.75 506 ASN A CA 1
ATOM 4020 C C . ASN A 1 506 ? 36.938 -19.203 -7.52 1 93.75 506 ASN A C 1
ATOM 4022 O O . ASN A 1 506 ? 37.094 -20.312 -8.031 1 93.75 506 ASN A O 1
ATOM 4026 N N . MET A 1 507 ? 35.844 -18.906 -6.949 1 91.94 507 MET A N 1
ATOM 4027 C CA . MET A 1 507 ? 34.719 -19.812 -6.938 1 91.94 507 MET A CA 1
ATOM 4028 C C . MET A 1 507 ? 34.219 -20.078 -8.352 1 91.94 507 MET A C 1
ATOM 4030 O O . MET A 1 507 ? 33.812 -21.188 -8.672 1 91.94 507 MET A O 1
ATOM 4034 N N . ALA A 1 508 ? 34.25 -19.062 -9.141 1 91.81 508 ALA A N 1
ATOM 4035 C CA . ALA A 1 508 ? 33.781 -19.188 -10.523 1 91.81 508 ALA A CA 1
ATOM 4036 C C . ALA A 1 508 ? 34.75 -20.016 -11.352 1 91.81 508 ALA A C 1
ATOM 4038 O O . ALA A 1 508 ? 34.344 -20.75 -12.258 1 91.81 508 ALA A O 1
ATOM 4039 N N . THR A 1 509 ? 36 -19.906 -11.055 1 88.06 509 THR A N 1
ATOM 4040 C CA . THR A 1 509 ? 37.031 -20.609 -11.812 1 88.06 509 THR A CA 1
ATOM 4041 C C . THR A 1 509 ? 37.125 -22.078 -11.367 1 88.06 509 THR A C 1
ATOM 4043 O O . THR A 1 509 ? 37.312 -22.969 -12.188 1 88.06 509 THR A O 1
ATOM 4046 N N . THR A 1 510 ? 37 -22.297 -10.062 1 77.69 510 THR A N 1
ATOM 4047 C CA . THR A 1 510 ? 37.094 -23.656 -9.539 1 77.69 510 THR A CA 1
ATOM 4048 C C . THR A 1 510 ? 35.812 -24.422 -9.75 1 77.69 510 THR A C 1
ATOM 4050 O O . THR A 1 510 ? 35.812 -25.656 -9.906 1 77.69 510 THR A O 1
ATOM 4053 N N . GLY A 1 511 ? 34.719 -23.875 -9.484 1 65.06 511 GLY A N 1
ATOM 4054 C CA . GLY A 1 511 ? 33.406 -24.5 -9.695 1 65.06 511 GLY A CA 1
ATOM 4055 C C . GLY A 1 511 ? 33.188 -24.953 -11.133 1 65.06 511 GLY A C 1
ATOM 4056 O O . GLY A 1 511 ? 32.531 -25.953 -11.383 1 65.06 511 GLY A O 1
ATOM 4057 N N . SER A 1 512 ? 33.625 -24.141 -12.039 1 51.81 512 SER A N 1
ATOM 4058 C CA . SER A 1 512 ? 33.594 -24.562 -13.438 1 51.81 512 SER A CA 1
ATOM 4059 C C . SER A 1 512 ? 34.438 -25.812 -13.664 1 51.81 512 SER A C 1
ATOM 4061 O O . SER A 1 512 ? 34.219 -26.547 -14.633 1 51.81 512 SER A O 1
ATOM 4063 N N . SER A 1 513 ? 35.406 -26.094 -12.836 1 45.94 513 SER A N 1
ATOM 4064 C CA . SER A 1 513 ? 36.25 -27.266 -13 1 45.94 513 SER A CA 1
ATOM 4065 C C . SER A 1 513 ? 35.625 -28.5 -12.359 1 45.94 513 SER A C 1
ATOM 4067 O O . SER A 1 513 ? 36.125 -29.609 -12.508 1 45.94 513 SER A O 1
ATOM 4069 N N . HIS A 1 514 ? 34.812 -28.438 -11.453 1 38.66 514 HIS A N 1
ATOM 4070 C CA . HIS A 1 514 ? 34.281 -29.688 -10.93 1 38.66 514 HIS A CA 1
ATOM 4071 C C . HIS A 1 514 ? 33.219 -30.25 -11.867 1 38.66 514 HIS A C 1
ATOM 4073 O O . HIS A 1 514 ? 32.156 -29.609 -12.086 1 38.66 514 HIS A O 1
ATOM 4079 N N . PRO A 1 515 ? 33.5 -31.172 -12.734 1 34.53 515 PRO A N 1
ATOM 4080 C CA . PRO A 1 515 ? 32.656 -31.938 -13.648 1 34.53 515 PRO A CA 1
ATOM 4081 C C . PRO A 1 515 ? 31.391 -32.469 -12.969 1 34.53 515 PRO A C 1
ATOM 4083 O O . PRO A 1 515 ? 31.375 -32.656 -11.758 1 34.53 515 PRO A O 1
ATOM 4086 N N . HIS A 1 516 ? 30.203 -32.25 -13.586 1 31.73 516 HIS A N 1
ATOM 4087 C CA . HIS A 1 516 ? 28.969 -32.969 -13.32 1 31.73 516 HIS A CA 1
ATOM 4088 C C . HIS A 1 516 ? 29.266 -34.438 -13.016 1 31.73 516 HIS A C 1
ATOM 4090 O O . HIS A 1 516 ? 30.016 -35.094 -13.734 1 31.73 516 HIS A O 1
ATOM 4096 N N . TYR A 1 517 ? 29.25 -34.844 -11.789 1 26.44 517 TYR A N 1
ATOM 4097 C CA . TYR A 1 517 ? 29.047 -36.281 -11.68 1 26.44 517 TYR A CA 1
ATOM 4098 C C . TYR A 1 517 ? 28.031 -36.75 -12.703 1 26.44 517 TYR A C 1
ATOM 4100 O O . TYR A 1 517 ? 26.906 -36.25 -12.773 1 26.44 517 TYR A O 1
ATOM 4108 N N . THR A 1 518 ? 28.438 -37.312 -13.891 1 20.36 518 THR A N 1
ATOM 4109 C CA . THR A 1 518 ? 27.656 -38.344 -14.539 1 20.36 518 THR A CA 1
ATOM 4110 C C . THR A 1 518 ? 27.234 -39.406 -13.531 1 20.36 518 THR A C 1
ATOM 4112 O O . THR A 1 518 ? 28.047 -39.875 -12.727 1 20.36 518 THR A O 1
ATOM 4115 N N . MET B 1 1 ? 26.266 20.391 -6.406 1 51.69 1 MET B N 1
ATOM 4116 C CA . MET B 1 1 ? 25.625 19.922 -5.176 1 51.69 1 MET B CA 1
ATOM 4117 C C . MET B 1 1 ? 25.016 18.547 -5.367 1 51.69 1 MET B C 1
ATOM 4119 O O . MET B 1 1 ? 24.406 18.266 -6.402 1 51.69 1 MET B O 1
ATOM 4123 N N . SER B 1 2 ? 25.469 17.547 -4.672 1 77.5 2 SER B N 1
ATOM 4124 C CA . SER B 1 2 ? 25.047 16.141 -4.77 1 77.5 2 SER B CA 1
ATOM 4125 C C . SER B 1 2 ? 23.672 15.938 -4.164 1 77.5 2 SER B C 1
ATOM 4127 O O . SER B 1 2 ? 23.312 16.562 -3.164 1 77.5 2 SER B O 1
ATOM 4129 N N . TRP B 1 3 ? 22.656 15.562 -4.941 1 86.44 3 TRP B N 1
ATOM 4130 C CA . TRP B 1 3 ? 21.281 15.32 -4.523 1 86.44 3 TRP B CA 1
ATOM 4131 C C . TRP B 1 3 ? 21 13.82 -4.457 1 86.44 3 TRP B C 1
ATOM 4133 O O . TRP B 1 3 ? 21.641 13.023 -5.137 1 86.44 3 TRP B O 1
ATOM 4143 N N . LYS B 1 4 ? 20.203 13.57 -3.479 1 90.88 4 LYS B N 1
ATOM 4144 C CA . LYS B 1 4 ? 19.516 12.289 -3.52 1 90.88 4 LYS B CA 1
ATOM 4145 C C . LYS B 1 4 ? 18.172 12.406 -4.234 1 90.88 4 LYS B C 1
ATOM 4147 O O . LYS B 1 4 ? 17.438 13.367 -4.016 1 90.88 4 LYS B O 1
ATOM 4152 N N . GLU B 1 5 ? 17.953 11.531 -5.152 1 91.81 5 GLU B N 1
ATOM 4153 C CA . GLU B 1 5 ? 16.703 11.578 -5.914 1 91.81 5 GLU B CA 1
ATOM 4154 C C . GLU B 1 5 ? 15.828 10.367 -5.609 1 91.81 5 GLU B C 1
ATOM 4156 O O . GLU B 1 5 ? 16.328 9.234 -5.555 1 91.81 5 GLU B O 1
ATOM 4161 N N . LEU B 1 6 ? 14.578 10.625 -5.301 1 92.06 6 LEU B N 1
ATOM 4162 C CA . LEU B 1 6 ? 13.578 9.586 -5.074 1 92.06 6 LEU B CA 1
ATOM 4163 C C . LEU B 1 6 ? 12.539 9.578 -6.191 1 92.06 6 LEU B C 1
ATOM 4165 O O . LEU B 1 6 ? 12.008 10.625 -6.562 1 92.06 6 LEU B O 1
ATOM 4169 N N . ARG B 1 7 ? 12.281 8.422 -6.707 1 90.94 7 ARG B N 1
ATOM 4170 C CA . ARG B 1 7 ? 11.297 8.32 -7.785 1 90.94 7 ARG B CA 1
ATOM 4171 C C . ARG B 1 7 ? 9.875 8.289 -7.23 1 90.94 7 ARG B C 1
ATOM 4173 O O . ARG B 1 7 ? 9.57 7.496 -6.344 1 90.94 7 ARG B O 1
ATOM 4180 N N . ASP B 1 8 ? 9.039 9.164 -7.715 1 92.25 8 ASP B N 1
ATOM 4181 C CA . ASP B 1 8 ? 7.621 9.242 -7.398 1 92.25 8 ASP B CA 1
ATOM 4182 C C . ASP B 1 8 ? 6.77 9.125 -8.656 1 92.25 8 ASP B C 1
ATOM 4184 O O . ASP B 1 8 ? 6.988 9.844 -9.633 1 92.25 8 ASP B O 1
ATOM 4188 N N . PRO B 1 9 ? 5.848 8.211 -8.68 1 90.31 9 PRO B N 1
ATOM 4189 C CA . PRO B 1 9 ? 5.086 7.977 -9.906 1 90.31 9 PRO B CA 1
ATOM 4190 C C . PRO B 1 9 ? 4.262 9.188 -10.336 1 90.31 9 PRO B C 1
ATOM 4192 O O . PRO B 1 9 ? 3.91 9.32 -11.508 1 90.31 9 PRO B O 1
ATOM 4195 N N . ILE B 1 10 ? 3.988 10.078 -9.477 1 90.5 10 ILE B N 1
ATOM 4196 C CA . ILE B 1 10 ? 3.137 11.227 -9.781 1 90.5 10 ILE B CA 1
ATOM 4197 C C . ILE B 1 10 ? 4.004 12.438 -10.109 1 90.5 10 ILE B C 1
ATOM 4199 O O . ILE B 1 10 ? 3.771 13.117 -11.117 1 90.5 10 ILE B O 1
ATOM 4203 N N . HIS B 1 11 ? 5.051 12.695 -9.281 1 92.56 11 HIS B N 1
ATOM 4204 C CA . HIS B 1 11 ? 5.789 13.953 -9.359 1 92.56 11 HIS B CA 1
ATOM 4205 C C . HIS B 1 11 ? 7.137 13.75 -10.047 1 92.56 11 HIS B C 1
ATOM 4207 O O . HIS B 1 11 ? 7.891 14.703 -10.242 1 92.56 11 HIS B O 1
ATOM 4213 N N . GLY B 1 12 ? 7.41 12.523 -10.445 1 90.12 12 GLY B N 1
ATOM 4214 C CA . GLY B 1 12 ? 8.703 12.25 -11.047 1 90.12 12 GLY B CA 1
ATOM 4215 C C . GLY B 1 12 ? 9.82 12.133 -10.023 1 90.12 12 GLY B C 1
ATOM 4216 O O . GLY B 1 12 ? 9.719 11.352 -9.078 1 90.12 12 GLY B O 1
ATOM 4217 N N . TRP B 1 13 ? 10.828 12.93 -10.148 1 90.38 13 TRP B N 1
ATOM 4218 C CA . TRP B 1 13 ? 11.961 12.859 -9.227 1 90.38 13 TRP B CA 1
ATOM 4219 C C . TRP B 1 13 ? 11.828 13.906 -8.125 1 90.38 13 TRP B C 1
ATOM 4221 O O . TRP B 1 13 ? 11.773 15.102 -8.398 1 90.38 13 TRP B O 1
ATOM 4231 N N . ILE B 1 14 ? 11.758 13.461 -6.941 1 93.94 14 ILE B N 1
ATOM 4232 C CA . ILE B 1 14 ? 11.82 14.336 -5.777 1 93.94 14 ILE B CA 1
ATOM 4233 C C . ILE B 1 14 ? 13.258 14.43 -5.277 1 93.94 14 ILE B C 1
ATOM 4235 O O . ILE B 1 14 ? 13.859 13.422 -4.898 1 93.94 14 ILE B O 1
ATOM 4239 N N . ARG B 1 15 ? 13.781 15.672 -5.297 1 93.44 15 ARG B N 1
ATOM 4240 C CA . ARG B 1 15 ? 15.18 15.875 -4.957 1 93.44 15 ARG B CA 1
ATOM 4241 C C . ARG B 1 15 ? 15.336 16.297 -3.5 1 93.44 15 ARG B C 1
ATOM 4243 O O . ARG B 1 15 ? 14.57 17.141 -3.012 1 93.44 15 ARG B O 1
ATOM 4250 N N . LEU B 1 16 ? 16.234 15.617 -2.822 1 94.44 16 LEU B N 1
ATOM 4251 C CA . LEU B 1 16 ? 16.656 15.969 -1.472 1 94.44 16 LEU B CA 1
ATOM 4252 C C . LEU B 1 16 ? 18.125 16.344 -1.448 1 94.44 16 LEU B C 1
ATOM 4254 O O . LEU B 1 16 ? 18.953 15.719 -2.133 1 94.44 16 LEU B O 1
ATOM 4258 N N . SER B 1 17 ? 18.469 17.469 -0.752 1 91.38 17 SER B N 1
ATOM 4259 C CA . SER B 1 17 ? 19.875 17.672 -0.469 1 91.38 17 SER B CA 1
ATOM 4260 C C . SER B 1 17 ? 20.453 16.516 0.335 1 91.38 17 SER B C 1
ATOM 4262 O O . SER B 1 17 ? 19.719 15.703 0.899 1 91.38 17 SER B O 1
ATOM 4264 N N . ILE B 1 18 ? 21.703 16.391 0.374 1 91.06 18 ILE B N 1
ATOM 4265 C CA . ILE B 1 18 ? 22.344 15.312 1.119 1 91.06 18 ILE B CA 1
ATOM 4266 C C . ILE B 1 18 ? 21.984 15.414 2.598 1 91.06 18 ILE B C 1
ATOM 4268 O O . ILE B 1 18 ? 21.734 14.398 3.254 1 91.06 18 ILE B O 1
ATOM 4272 N N . ASP B 1 19 ? 21.891 16.625 3.062 1 90.25 19 ASP B N 1
ATOM 4273 C CA . ASP B 1 19 ? 21.531 16.844 4.457 1 90.25 19 ASP B CA 1
ATOM 4274 C C . ASP B 1 19 ? 20.062 16.469 4.707 1 90.25 19 ASP B C 1
ATOM 4276 O O . ASP B 1 19 ? 19.734 15.898 5.75 1 90.25 19 ASP B O 1
ATOM 4280 N N . GLU B 1 20 ? 19.219 16.812 3.771 1 91.88 20 GLU B N 1
ATOM 4281 C CA . GLU B 1 20 ? 17.828 16.422 3.883 1 91.88 20 GLU B CA 1
ATOM 4282 C C . GLU B 1 20 ? 17.672 14.906 3.857 1 91.88 20 GLU B C 1
ATOM 4284 O O . GLU B 1 20 ? 16.828 14.352 4.562 1 91.88 20 GLU B O 1
ATOM 4289 N N . ALA B 1 21 ? 18.453 14.289 2.996 1 92.25 21 ALA B N 1
ATOM 4290 C CA . ALA B 1 21 ? 18.406 12.828 2.906 1 92.25 21 ALA B CA 1
ATOM 4291 C C . ALA B 1 21 ? 18.812 12.188 4.227 1 92.25 21 ALA B C 1
ATOM 4293 O O . ALA B 1 21 ? 18.203 11.211 4.668 1 92.25 21 ALA B O 1
ATOM 4294 N N . ARG B 1 22 ? 19.844 12.703 4.809 1 89.69 22 ARG B N 1
ATOM 4295 C CA . ARG B 1 22 ? 20.297 12.211 6.105 1 89.69 22 ARG B CA 1
ATOM 4296 C C . ARG B 1 22 ? 19.219 12.43 7.176 1 89.69 22 ARG B C 1
ATOM 4298 O O . ARG B 1 22 ? 19 11.562 8.023 1 89.69 22 ARG B O 1
ATOM 4305 N N . LEU B 1 23 ? 18.625 13.617 7.113 1 92.25 23 LEU B N 1
ATOM 4306 C CA . LEU B 1 23 ? 17.547 13.914 8.047 1 92.25 23 LEU B CA 1
ATOM 4307 C C . LEU B 1 23 ? 16.406 12.914 7.898 1 92.25 23 LEU B C 1
ATOM 4309 O O . LEU B 1 23 ? 15.891 12.398 8.891 1 92.25 23 LEU B O 1
ATOM 4313 N N . LEU B 1 24 ? 16.047 12.703 6.664 1 93.19 24 LEU B N 1
ATOM 4314 C CA . LEU B 1 24 ? 14.953 11.773 6.391 1 93.19 24 LEU B CA 1
ATOM 4315 C C . LEU B 1 24 ? 15.258 10.391 6.957 1 93.19 24 LEU B C 1
ATOM 4317 O O . LEU B 1 24 ? 14.375 9.734 7.52 1 93.19 24 LEU B O 1
ATOM 4321 N N . ASP B 1 25 ? 16.469 9.969 6.82 1 89.56 25 ASP B N 1
ATOM 4322 C CA . ASP B 1 25 ? 16.891 8.664 7.324 1 89.56 25 ASP B CA 1
ATOM 4323 C C . ASP B 1 25 ? 16.828 8.617 8.852 1 89.56 25 ASP B C 1
ATOM 4325 O O . ASP B 1 25 ? 16.5 7.59 9.438 1 89.56 25 ASP B O 1
ATOM 4329 N N . ASP B 1 26 ? 17.125 9.75 9.484 1 90.56 26 ASP B N 1
ATOM 4330 C CA . ASP B 1 26 ? 17.25 9.797 10.938 1 90.56 26 ASP B CA 1
ATOM 4331 C C . ASP B 1 26 ? 15.922 10.148 11.594 1 90.56 26 ASP B C 1
ATOM 4333 O O . ASP B 1 26 ? 15.75 9.969 12.797 1 90.56 26 ASP B O 1
ATOM 4337 N N . ASP B 1 27 ? 15.031 10.68 10.828 1 94.81 27 ASP B N 1
ATOM 4338 C CA . ASP B 1 27 ? 13.773 11.172 11.375 1 94.81 27 ASP B CA 1
ATOM 4339 C C . ASP B 1 27 ? 12.789 10.031 11.602 1 94.81 27 ASP B C 1
ATOM 4341 O O . ASP B 1 27 ? 11.992 9.711 10.727 1 94.81 27 ASP B O 1
ATOM 4345 N N . VAL B 1 28 ? 12.742 9.539 12.867 1 94.81 28 VAL B N 1
ATOM 4346 C CA . VAL B 1 28 ? 11.945 8.375 13.227 1 94.81 28 VAL B CA 1
ATOM 4347 C C . VAL B 1 28 ? 10.461 8.703 13.086 1 94.81 28 VAL B C 1
ATOM 4349 O O . VAL B 1 28 ? 9.641 7.812 12.828 1 94.81 28 VAL B O 1
ATOM 4352 N N . PHE B 1 29 ? 10.117 9.969 13.211 1 97.19 29 PHE B N 1
ATOM 4353 C CA . PHE B 1 29 ? 8.719 10.359 13.133 1 97.19 29 PHE B CA 1
ATOM 4354 C C . PHE B 1 29 ? 8.211 10.281 11.695 1 97.19 29 PHE B C 1
ATOM 4356 O O . PHE B 1 29 ? 7.098 9.82 11.445 1 97.19 29 PHE B O 1
ATOM 4363 N N . VAL B 1 30 ? 9.047 10.703 10.75 1 97.38 30 VAL B N 1
ATOM 4364 C CA . VAL B 1 30 ? 8.672 10.633 9.344 1 97.38 30 VAL B CA 1
ATOM 4365 C C . VAL B 1 30 ? 8.727 9.188 8.867 1 97.38 30 VAL B C 1
ATOM 4367 O O . VAL B 1 30 ? 7.863 8.75 8.102 1 97.38 30 VAL B O 1
ATOM 4370 N N . GLN B 1 31 ? 9.711 8.383 9.312 1 96.69 31 GLN B N 1
ATOM 4371 C CA . GLN B 1 31 ? 9.836 6.988 8.914 1 96.69 31 GLN B CA 1
ATOM 4372 C C . GLN B 1 31 ? 8.633 6.168 9.375 1 96.69 31 GLN B C 1
ATOM 4374 O O . GLN B 1 31 ? 8.211 5.242 8.68 1 96.69 31 GLN B O 1
ATOM 4379 N N . ARG B 1 32 ? 8.062 6.496 10.5 1 97.25 32 ARG B N 1
ATOM 4380 C CA . ARG B 1 32 ? 6.871 5.805 11 1 97.25 32 ARG B CA 1
ATOM 4381 C C . ARG B 1 32 ? 5.723 5.906 10 1 97.25 32 ARG B C 1
ATOM 4383 O O . ARG B 1 32 ? 4.902 4.992 9.898 1 97.25 32 ARG B O 1
ATOM 4390 N N . LEU B 1 33 ? 5.723 7 9.289 1 98 33 LEU B N 1
ATOM 4391 C CA . LEU B 1 33 ? 4.621 7.262 8.367 1 98 33 LEU B CA 1
ATOM 4392 C C . LEU B 1 33 ? 4.562 6.203 7.273 1 98 33 LEU B C 1
ATOM 4394 O O . LEU B 1 33 ? 3.547 6.07 6.586 1 98 33 LEU B O 1
ATOM 4398 N N . ARG B 1 34 ? 5.621 5.387 7.074 1 96.62 34 ARG B N 1
ATOM 4399 C CA . ARG B 1 34 ? 5.602 4.266 6.137 1 96.62 34 ARG B CA 1
ATOM 4400 C C . ARG B 1 34 ? 4.559 3.23 6.543 1 96.62 34 ARG B C 1
ATOM 4402 O O . ARG B 1 34 ? 4.039 2.498 5.699 1 96.62 34 ARG B O 1
ATOM 4409 N N . ARG B 1 35 ? 4.258 3.219 7.805 1 96.88 35 ARG B N 1
ATOM 4410 C CA . ARG B 1 35 ? 3.379 2.188 8.352 1 96.88 35 ARG B CA 1
ATOM 4411 C C . ARG B 1 35 ? 2.023 2.77 8.734 1 96.88 35 ARG B C 1
ATOM 4413 O O . ARG B 1 35 ? 1.283 2.17 9.516 1 96.88 35 ARG B O 1
ATOM 4420 N N . ILE B 1 36 ? 1.757 3.975 8.258 1 98 36 ILE B N 1
ATOM 4421 C CA . ILE B 1 36 ? 0.464 4.637 8.406 1 98 36 ILE B CA 1
ATOM 4422 C C . ILE B 1 36 ? -0.178 4.84 7.039 1 98 36 ILE B C 1
ATOM 4424 O O . ILE B 1 36 ? 0.35 5.574 6.203 1 98 36 ILE B O 1
ATOM 4428 N N . THR B 1 37 ? -1.291 4.16 6.812 1 97.19 37 THR B N 1
ATOM 4429 C CA . THR B 1 37 ? -1.967 4.25 5.523 1 97.19 37 THR B CA 1
ATOM 4430 C C . THR B 1 37 ? -2.543 5.648 5.309 1 97.19 37 THR B C 1
ATOM 4432 O O . THR B 1 37 ? -2.902 6.328 6.273 1 97.19 37 THR B O 1
ATOM 4435 N N . GLN B 1 38 ? -2.637 6.074 4.047 1 96.44 38 GLN B N 1
ATOM 4436 C CA . GLN B 1 38 ? -3.174 7.383 3.688 1 96.44 38 GLN B CA 1
ATOM 4437 C C . GLN B 1 38 ? -4.695 7.395 3.777 1 96.44 38 GLN B C 1
ATOM 4439 O O . GLN B 1 38 ? -5.289 8.391 4.199 1 96.44 38 GLN B O 1
ATOM 4444 N N . ASP B 1 39 ? -5.332 6.285 3.367 1 96.06 39 ASP B N 1
ATOM 4445 C CA . ASP B 1 39 ? -6.777 6.316 3.164 1 96.06 39 ASP B CA 1
ATOM 4446 C C . ASP B 1 39 ? -7.477 5.281 4.043 1 96.06 39 ASP B C 1
ATOM 4448 O O . ASP B 1 39 ? -8.562 4.809 3.709 1 96.06 39 ASP B O 1
ATOM 4452 N N . GLY B 1 40 ? -6.824 4.883 5.082 1 95.81 40 GLY B N 1
ATOM 4453 C CA . GLY B 1 40 ? -7.453 3.955 6.012 1 95.81 40 GLY B CA 1
ATOM 4454 C C . GLY B 1 40 ? -7.891 2.66 5.359 1 95.81 40 GLY B C 1
ATOM 4455 O O . GLY B 1 40 ? -7.09 1.981 4.711 1 95.81 40 GLY B O 1
ATOM 4456 N N . LEU B 1 41 ? -9.195 2.365 5.406 1 95.94 41 LEU B N 1
ATOM 4457 C CA . LEU B 1 41 ? -9.695 1.079 4.938 1 95.94 41 LEU B CA 1
ATOM 4458 C C . LEU B 1 41 ? -10.32 1.211 3.553 1 95.94 41 LEU B C 1
ATOM 4460 O O . LEU B 1 41 ? -11.055 0.324 3.109 1 95.94 41 LEU B O 1
ATOM 4464 N N . ALA B 1 42 ? -9.977 2.256 2.832 1 95.94 42 ALA B N 1
ATOM 4465 C CA . ALA B 1 42 ? -10.531 2.486 1.502 1 95.94 42 ALA B CA 1
ATOM 4466 C C . ALA B 1 42 ? -10.172 1.351 0.55 1 95.94 42 ALA B C 1
ATOM 4468 O O . ALA B 1 42 ? -10.859 1.124 -0.448 1 95.94 42 ALA B O 1
ATOM 4469 N N . HIS B 1 43 ? -9.109 0.574 0.859 1 94.06 43 HIS B N 1
ATOM 4470 C CA . HIS B 1 43 ? -8.648 -0.505 -0.009 1 94.06 43 HIS B CA 1
ATOM 4471 C C . HIS B 1 43 ? -9.648 -1.656 -0.033 1 94.06 43 HIS B C 1
ATOM 4473 O O . HIS B 1 43 ? -9.578 -2.529 -0.901 1 94.06 43 HIS B O 1
ATOM 4479 N N . TYR B 1 44 ? -10.602 -1.702 0.846 1 93.94 44 TYR B N 1
ATOM 4480 C CA . TYR B 1 44 ? -11.648 -2.719 0.814 1 93.94 44 TYR B CA 1
ATOM 4481 C C . TYR B 1 44 ? -12.617 -2.465 -0.331 1 93.94 44 TYR B C 1
ATOM 4483 O O . TYR B 1 44 ? -13.359 -3.363 -0.732 1 93.94 44 TYR B O 1
ATOM 4491 N N . VAL B 1 45 ? -12.672 -1.229 -0.792 1 93.38 45 VAL B N 1
ATOM 4492 C CA . VAL B 1 45 ? -13.523 -0.858 -1.917 1 93.38 45 VAL B CA 1
ATOM 4493 C C . VAL B 1 45 ? -12.672 -0.625 -3.16 1 93.38 45 VAL B C 1
ATOM 4495 O O . VAL B 1 45 ? -13.031 -1.053 -4.258 1 93.38 45 VAL B O 1
ATOM 4498 N N . TYR B 1 46 ? -11.609 0.077 -2.994 1 93.75 46 TYR B N 1
ATOM 4499 C CA . TYR B 1 46 ? -10.602 0.295 -4.023 1 93.75 46 TYR B CA 1
ATOM 4500 C C . TYR B 1 46 ? -9.32 -0.464 -3.699 1 93.75 46 TYR B C 1
ATOM 4502 O O . TYR B 1 46 ? -8.43 0.067 -3.033 1 93.75 46 TYR B O 1
ATOM 4510 N N . PRO B 1 47 ? -9.117 -1.58 -4.223 1 93.56 47 PRO B N 1
ATOM 4511 C CA . PRO B 1 47 ? -8.047 -2.486 -3.787 1 93.56 47 PRO B CA 1
ATOM 4512 C C . PRO B 1 47 ? -6.664 -1.851 -3.869 1 93.56 47 PRO B C 1
ATOM 4514 O O . PRO B 1 47 ? -5.777 -2.188 -3.078 1 93.56 47 PRO B O 1
ATOM 4517 N N . SER B 1 48 ? -6.438 -0.888 -4.734 1 92.81 48 SER B N 1
ATOM 4518 C CA . SER B 1 48 ? -5.109 -0.319 -4.941 1 92.81 48 SER B CA 1
ATOM 4519 C C . SER B 1 48 ? -4.895 0.917 -4.07 1 92.81 48 SER B C 1
ATOM 4521 O O . SER B 1 48 ? -3.824 1.525 -4.098 1 92.81 48 SER B O 1
ATOM 4523 N N . ALA B 1 49 ? -5.898 1.355 -3.283 1 93.31 49 ALA B N 1
ATOM 4524 C CA . ALA B 1 49 ? -5.766 2.5 -2.385 1 93.31 49 ALA B CA 1
ATOM 4525 C C . ALA B 1 49 ? -4.914 2.146 -1.169 1 93.31 49 ALA B C 1
ATOM 4527 O O . ALA B 1 49 ? -5.41 2.119 -0.041 1 93.31 49 ALA B O 1
ATOM 4528 N N . ARG B 1 50 ? -3.602 1.942 -1.387 1 93.06 50 ARG B N 1
ATOM 4529 C CA . ARG B 1 50 ? -2.74 1.401 -0.34 1 93.06 50 ARG B CA 1
ATOM 4530 C C . ARG B 1 50 ? -1.57 2.336 -0.056 1 93.06 50 ARG B C 1
ATOM 4532 O O . ARG B 1 50 ? -0.587 1.936 0.572 1 93.06 50 ARG B O 1
ATOM 4539 N N . GLY B 1 51 ? -1.694 3.531 -0.457 1 93.81 51 GLY B N 1
ATOM 4540 C CA . GLY B 1 51 ? -0.625 4.488 -0.214 1 93.81 51 GLY B CA 1
ATOM 4541 C C . GLY B 1 51 ? -0.404 4.773 1.26 1 93.81 51 GLY B C 1
ATOM 4542 O O . GLY B 1 51 ? -1.308 4.582 2.076 1 93.81 51 GLY B O 1
ATOM 4543 N N . SER B 1 52 ? 0.797 5.207 1.592 1 97 52 SER B N 1
ATOM 4544 C CA . SER B 1 52 ? 1.136 5.57 2.965 1 97 52 SER B CA 1
ATOM 4545 C C . SER B 1 52 ? 1.283 7.078 3.115 1 97 52 SER B C 1
ATOM 4547 O O . SER B 1 52 ? 1.417 7.797 2.123 1 97 52 SER B O 1
ATOM 4549 N N . ARG B 1 53 ? 1.307 7.512 4.312 1 98 53 ARG B N 1
ATOM 4550 C CA . ARG B 1 53 ? 1.483 8.938 4.57 1 98 53 ARG B CA 1
ATOM 4551 C C . ARG B 1 53 ? 2.93 9.359 4.34 1 98 53 ARG B C 1
ATOM 4553 O O . ARG B 1 53 ? 3.221 10.555 4.215 1 98 53 ARG B O 1
ATOM 4560 N N . PHE B 1 54 ? 3.889 8.383 4.289 1 98.25 54 PHE B N 1
ATOM 4561 C CA . PHE B 1 54 ? 5.277 8.719 3.984 1 98.25 54 PHE B CA 1
ATOM 4562 C C . PHE B 1 54 ? 5.398 9.289 2.578 1 98.25 54 PHE B C 1
ATOM 4564 O O . PHE B 1 54 ? 5.969 10.367 2.389 1 98.25 54 PHE B O 1
ATOM 4571 N N . GLU B 1 55 ? 4.887 8.539 1.539 1 96.81 55 GLU B N 1
ATOM 4572 C CA . GLU B 1 55 ? 4.98 9.031 0.168 1 96.81 55 GLU B CA 1
ATOM 4573 C C . GLU B 1 55 ? 4.164 10.305 -0.017 1 96.81 55 GLU B C 1
ATOM 4575 O O . GLU B 1 55 ? 4.547 11.188 -0.788 1 96.81 55 GLU B O 1
ATOM 4580 N N . HIS B 1 56 ? 3.033 10.406 0.671 1 98.12 56 HIS B N 1
ATOM 4581 C CA . HIS B 1 56 ? 2.244 11.633 0.642 1 98.12 56 HIS B CA 1
ATOM 4582 C C . HIS B 1 56 ? 3.049 12.82 1.164 1 98.12 56 HIS B C 1
ATOM 4584 O O . HIS B 1 56 ? 3.035 13.898 0.565 1 98.12 56 HIS B O 1
ATOM 4590 N N . SER B 1 57 ? 3.707 12.609 2.277 1 98.5 57 SER B N 1
ATOM 4591 C CA . SER B 1 57 ? 4.504 13.672 2.873 1 98.5 57 SER B CA 1
ATOM 4592 C C . SER B 1 57 ? 5.633 14.109 1.94 1 98.5 57 SER B C 1
ATOM 4594 O O . SER B 1 57 ? 5.938 15.297 1.836 1 98.5 57 SER B O 1
ATOM 4596 N N . LEU B 1 58 ? 6.266 13.156 1.256 1 98.06 58 LEU B N 1
ATOM 4597 C CA . LEU B 1 58 ? 7.301 13.477 0.279 1 98.06 58 LEU B CA 1
ATOM 4598 C C . LEU B 1 58 ? 6.727 14.297 -0.873 1 98.06 58 LEU B C 1
ATOM 4600 O O . LEU B 1 58 ? 7.348 15.258 -1.322 1 98.06 58 LEU B O 1
ATOM 4604 N N . GLY B 1 59 ? 5.594 13.844 -1.324 1 97.88 59 GLY B N 1
ATOM 4605 C CA . GLY B 1 59 ? 4.934 14.594 -2.383 1 97.88 59 GLY B CA 1
ATOM 4606 C C . GLY B 1 59 ? 4.543 16 -1.964 1 97.88 59 GLY B C 1
ATOM 4607 O O . GLY B 1 59 ? 4.691 16.953 -2.736 1 97.88 59 GLY B O 1
ATOM 4608 N N . THR B 1 60 ? 4.023 16.125 -0.744 1 98.38 60 THR B N 1
ATOM 4609 C CA . THR B 1 60 ? 3.666 17.438 -0.211 1 98.38 60 THR B CA 1
ATOM 4610 C C . THR B 1 60 ? 4.895 18.344 -0.114 1 98.38 60 THR B C 1
ATOM 4612 O O . THR B 1 60 ? 4.828 19.531 -0.442 1 98.38 60 THR B O 1
ATOM 4615 N N . MET B 1 61 ? 5.996 17.781 0.34 1 98.31 61 MET B N 1
ATOM 4616 C CA . MET B 1 61 ? 7.25 18.516 0.396 1 98.31 61 MET B CA 1
ATOM 4617 C C . MET B 1 61 ? 7.656 19.016 -0.99 1 98.31 61 MET B C 1
ATOM 4619 O O . MET B 1 61 ? 8.094 20.156 -1.146 1 98.31 61 MET B O 1
ATOM 4623 N N . TYR B 1 62 ? 7.523 18.172 -1.948 1 97.81 62 TYR B N 1
ATOM 4624 C CA . TYR B 1 62 ? 7.879 18.516 -3.322 1 97.81 62 TYR B CA 1
ATOM 4625 C C . TYR B 1 62 ? 7.031 19.672 -3.832 1 97.81 62 TYR B C 1
ATOM 4627 O O . TYR B 1 62 ? 7.559 20.641 -4.359 1 97.81 62 TYR B O 1
ATOM 4635 N N . LEU B 1 63 ? 5.738 19.578 -3.662 1 97.44 63 LEU B N 1
ATOM 4636 C CA . LEU B 1 63 ? 4.836 20.625 -4.148 1 97.44 63 LEU B CA 1
ATOM 4637 C C . LEU B 1 63 ? 5.047 21.922 -3.383 1 97.44 63 LEU B C 1
ATOM 4639 O O . LEU B 1 63 ? 4.957 23 -3.961 1 97.44 63 LEU B O 1
ATOM 4643 N N . ALA B 1 64 ? 5.273 21.797 -2.092 1 97.69 64 ALA B N 1
ATOM 4644 C CA . ALA B 1 64 ? 5.594 22.969 -1.296 1 97.69 64 ALA B CA 1
ATOM 4645 C C . ALA B 1 64 ? 6.832 23.688 -1.84 1 97.69 64 ALA B C 1
ATOM 4647 O O . ALA B 1 64 ? 6.91 24.906 -1.821 1 97.69 64 ALA B O 1
ATOM 4648 N N . THR B 1 65 ? 7.797 22.891 -2.318 1 96.44 65 THR B N 1
ATOM 4649 C CA . THR B 1 65 ? 9.016 23.438 -2.9 1 96.44 65 THR B CA 1
ATOM 4650 C C . THR B 1 65 ? 8.695 24.266 -4.141 1 96.44 65 THR B C 1
ATOM 4652 O O . THR B 1 65 ? 9.164 25.391 -4.277 1 96.44 65 THR B O 1
ATOM 4655 N N . LEU B 1 66 ? 7.898 23.75 -4.992 1 95.69 66 LEU B N 1
ATOM 4656 C CA . LEU B 1 66 ? 7.535 24.453 -6.215 1 95.69 66 LEU B CA 1
ATOM 4657 C C . LEU B 1 66 ? 6.789 25.75 -5.891 1 95.69 66 LEU B C 1
ATOM 4659 O O . LEU B 1 66 ? 7.07 26.797 -6.477 1 95.69 66 LEU B O 1
ATOM 4663 N N . MET B 1 67 ? 5.902 25.719 -4.977 1 95.25 67 MET B N 1
ATOM 4664 C CA . MET B 1 67 ? 5.047 26.859 -4.637 1 95.25 67 MET B CA 1
ATOM 4665 C C . MET B 1 67 ? 5.855 27.953 -3.961 1 95.25 67 MET B C 1
ATOM 4667 O O . MET B 1 67 ? 5.715 29.141 -4.305 1 95.25 67 MET B O 1
ATOM 4671 N N . VAL B 1 68 ? 6.664 27.547 -3.01 1 95.88 68 VAL B N 1
ATOM 4672 C CA . VAL B 1 68 ? 7.414 28.562 -2.271 1 95.88 68 VAL B CA 1
ATOM 4673 C C . VAL B 1 68 ? 8.43 29.234 -3.193 1 95.88 68 VAL B C 1
ATOM 4675 O O . VAL B 1 68 ? 8.68 30.438 -3.09 1 95.88 68 VAL B O 1
ATOM 4678 N N . GLU B 1 69 ? 9.055 28.453 -4.066 1 94.12 69 GLU B N 1
ATOM 4679 C CA . GLU B 1 69 ? 9.992 29.031 -5.027 1 94.12 69 GLU B CA 1
ATOM 4680 C C . GLU B 1 69 ? 9.305 30.062 -5.922 1 94.12 69 GLU B C 1
ATOM 4682 O O . GLU B 1 69 ? 9.859 31.125 -6.199 1 94.12 69 GLU B O 1
ATOM 4687 N N . ARG B 1 70 ? 8.172 29.734 -6.309 1 92.88 70 ARG B N 1
ATOM 4688 C CA . ARG B 1 70 ? 7.398 30.641 -7.148 1 92.88 70 ARG B CA 1
ATOM 4689 C C . ARG B 1 70 ? 7.074 31.938 -6.402 1 92.88 70 ARG B C 1
ATOM 4691 O O . ARG B 1 70 ? 7.277 33.031 -6.934 1 92.88 70 ARG B O 1
ATOM 4698 N N . VAL B 1 71 ? 6.594 31.875 -5.23 1 91 71 VAL B N 1
ATOM 4699 C CA . VAL B 1 71 ? 6.117 33.062 -4.527 1 91 71 VAL B CA 1
ATOM 4700 C C . VAL B 1 71 ? 7.305 33.906 -4.051 1 91 71 VAL B C 1
ATOM 4702 O O . VAL B 1 71 ? 7.23 35.125 -4 1 91 71 VAL B O 1
ATOM 4705 N N . LEU B 1 72 ? 8.398 33.25 -3.691 1 90.12 72 LEU B N 1
ATOM 4706 C CA . LEU B 1 72 ? 9.594 34 -3.262 1 90.12 72 LEU B CA 1
ATOM 4707 C C . LEU B 1 72 ? 10.203 34.781 -4.422 1 90.12 72 LEU B C 1
ATOM 4709 O O . LEU B 1 72 ? 10.836 35.812 -4.215 1 90.12 72 LEU B O 1
ATOM 4713 N N . SER B 1 73 ? 10.039 34.281 -5.602 1 88.25 73 SER B N 1
ATOM 4714 C CA . SER B 1 73 ? 10.602 34.938 -6.77 1 88.25 73 SER B CA 1
ATOM 4715 C C . SER B 1 73 ? 9.969 36.312 -6.98 1 88.25 73 SER B C 1
ATOM 4717 O O . SER B 1 73 ? 10.555 37.188 -7.633 1 88.25 73 SER B O 1
ATOM 4719 N N . GLU B 1 74 ? 8.852 36.594 -6.406 1 85 74 GLU B N 1
ATOM 4720 C CA . GLU B 1 74 ? 8.148 37.844 -6.586 1 85 74 GLU B CA 1
ATOM 4721 C C . GLU B 1 74 ? 8.047 38.625 -5.27 1 85 74 GLU B C 1
ATOM 4723 O O . GLU B 1 74 ? 7.559 39.75 -5.242 1 85 74 GLU B O 1
ATOM 4728 N N . ALA B 1 75 ? 8.508 38.031 -4.215 1 83.62 75 ALA B N 1
ATOM 4729 C CA . ALA B 1 75 ? 8.32 38.625 -2.895 1 83.62 75 ALA B CA 1
ATOM 4730 C C . ALA B 1 75 ? 9.172 39.875 -2.736 1 83.62 75 ALA B C 1
ATOM 4732 O O . ALA B 1 75 ? 10.273 39.969 -3.273 1 83.62 75 ALA B O 1
ATOM 4733 N N . ASN B 1 76 ? 8.633 40.844 -2.039 1 86.19 76 ASN B N 1
ATOM 4734 C CA . ASN B 1 76 ? 9.359 42.062 -1.702 1 86.19 76 ASN B CA 1
ATOM 4735 C C . ASN B 1 76 ? 10.523 41.75 -0.751 1 86.19 76 ASN B C 1
ATOM 4737 O O . ASN B 1 76 ? 10.312 41.281 0.357 1 86.19 76 ASN B O 1
ATOM 4741 N N . GLU B 1 77 ? 11.664 42.188 -1.101 1 87.25 77 GLU B N 1
ATOM 4742 C CA . GLU B 1 77 ? 12.883 41.875 -0.353 1 87.25 77 GLU B CA 1
ATOM 4743 C C . GLU B 1 77 ? 12.844 42.469 1.045 1 87.25 77 GLU B C 1
ATOM 4745 O O . GLU B 1 77 ? 13.305 41.875 2.01 1 87.25 77 GLU B O 1
ATOM 4750 N N . GLN B 1 78 ? 12.344 43.656 1.085 1 89.81 78 GLN B N 1
ATOM 4751 C CA . GLN B 1 78 ? 12.289 44.344 2.373 1 89.81 78 GLN B CA 1
ATOM 4752 C C . GLN B 1 78 ? 11.344 43.625 3.334 1 89.81 78 GLN B C 1
ATOM 4754 O O . GLN B 1 78 ? 11.648 43.5 4.52 1 89.81 78 GLN B O 1
ATOM 4759 N N . SER B 1 79 ? 10.211 43.219 2.826 1 89.44 79 SER B N 1
ATOM 4760 C CA . SER B 1 79 ? 9.242 42.469 3.637 1 89.44 79 SER B CA 1
ATOM 4761 C C . SER B 1 79 ? 9.797 41.125 4.094 1 89.44 79 SER B C 1
ATOM 4763 O O . SER B 1 79 ? 9.57 40.719 5.23 1 89.44 79 SER B O 1
ATOM 4765 N N . LEU B 1 80 ? 10.469 40.531 3.221 1 90.38 80 LEU B N 1
ATOM 4766 C CA . LEU B 1 80 ? 11.07 39.219 3.545 1 90.38 80 LEU B CA 1
ATOM 4767 C C . LEU B 1 80 ? 12.148 39.375 4.617 1 90.38 80 LEU B C 1
ATOM 4769 O O . LEU B 1 80 ? 12.25 38.562 5.52 1 90.38 80 LEU B O 1
ATOM 4773 N N . ARG B 1 81 ? 12.953 40.406 4.508 1 91.88 81 ARG B N 1
ATOM 4774 C CA . ARG B 1 81 ? 14 40.688 5.488 1 91.88 81 ARG B CA 1
ATOM 4775 C C . ARG B 1 81 ? 13.406 40.969 6.863 1 91.88 81 ARG B C 1
ATOM 4777 O O . ARG B 1 81 ? 13.938 40.531 7.883 1 91.88 81 ARG B O 1
ATOM 4784 N N . SER B 1 82 ? 12.375 41.719 6.785 1 92.75 82 SER B N 1
ATOM 4785 C CA . SER B 1 82 ? 11.695 42.031 8.039 1 92.75 82 SER B CA 1
ATOM 4786 C C . SER B 1 82 ? 11.172 40.781 8.711 1 92.75 82 SER B C 1
ATOM 4788 O O . SER B 1 82 ? 11.328 40.594 9.922 1 92.75 82 SER B O 1
ATOM 4790 N N . LEU B 1 83 ? 10.562 39.938 7.945 1 92.81 83 LEU B N 1
ATOM 4791 C CA . LEU B 1 83 ? 10.062 38.656 8.477 1 92.81 83 LEU B CA 1
ATOM 4792 C C . LEU B 1 83 ? 11.203 37.812 9 1 92.81 83 LEU B C 1
ATOM 4794 O O . LEU B 1 83 ? 11.102 37.219 10.086 1 92.81 83 LEU B O 1
ATOM 4798 N N . MET B 1 84 ? 12.25 37.719 8.258 1 93.31 84 MET B N 1
ATOM 4799 C CA . MET B 1 84 ? 13.391 36.906 8.656 1 93.31 84 MET B CA 1
ATOM 4800 C C . MET B 1 84 ? 13.992 37.406 9.961 1 93.31 84 MET B C 1
ATOM 4802 O O . MET B 1 84 ? 14.398 36.625 10.812 1 93.31 84 MET B O 1
ATOM 4806 N N . ASP B 1 85 ? 14.023 38.719 10.086 1 92.81 85 ASP B N 1
ATOM 4807 C CA . ASP B 1 85 ? 14.508 39.312 11.32 1 92.81 85 ASP B CA 1
ATOM 4808 C C . ASP B 1 85 ? 13.602 38.938 12.5 1 92.81 85 ASP B C 1
ATOM 4810 O O . ASP B 1 85 ? 14.086 38.594 13.578 1 92.81 85 ASP B O 1
ATOM 4814 N N . ALA B 1 86 ? 12.352 39.031 12.242 1 92.44 86 ALA B N 1
ATOM 4815 C CA . ALA B 1 86 ? 11.375 38.719 13.281 1 92.44 86 ALA B CA 1
ATOM 4816 C C . ALA B 1 86 ? 11.484 37.25 13.711 1 92.44 86 ALA B C 1
ATOM 4818 O O . ALA B 1 86 ? 11.25 36.906 14.875 1 92.44 86 ALA B O 1
ATOM 4819 N N . LEU B 1 87 ? 11.906 36.375 12.766 1 92.62 87 LEU B N 1
ATOM 4820 C CA . LEU B 1 87 ? 12.016 34.969 13.031 1 92.62 87 LEU B CA 1
ATOM 4821 C C . LEU B 1 87 ? 13.406 34.625 13.57 1 92.62 87 LEU B C 1
ATOM 4823 O O . LEU B 1 87 ? 13.672 33.469 13.906 1 92.62 87 LEU B O 1
ATOM 4827 N N . GLY B 1 88 ? 14.227 35.562 13.672 1 88.19 88 GLY B N 1
ATOM 4828 C CA . GLY B 1 88 ? 15.578 35.344 14.141 1 88.19 88 GLY B CA 1
ATOM 4829 C C . GLY B 1 88 ? 16.469 34.688 13.094 1 88.19 88 GLY B C 1
ATOM 4830 O O . GLY B 1 88 ? 17.438 34 13.43 1 88.19 88 GLY B O 1
ATOM 4831 N N . LEU B 1 89 ? 16.125 34.875 11.797 1 90.25 89 LEU B N 1
ATOM 4832 C CA . LEU B 1 89 ? 16.875 34.281 10.688 1 90.25 89 LEU B CA 1
ATOM 4833 C C . LEU B 1 89 ? 17.656 35.375 9.945 1 90.25 89 LEU B C 1
ATOM 4835 O O . LEU B 1 89 ? 17.828 35.281 8.727 1 90.25 89 LEU B O 1
ATOM 4839 N N . HIS B 1 90 ? 18.031 36.344 10.578 1 79.38 90 HIS B N 1
ATOM 4840 C CA . HIS B 1 90 ? 18.609 37.531 9.977 1 79.38 90 HIS B CA 1
ATOM 4841 C C . HIS B 1 90 ? 19.875 37.188 9.188 1 79.38 90 HIS B C 1
ATOM 4843 O O . HIS B 1 90 ? 20.172 37.875 8.188 1 79.38 90 HIS B O 1
ATOM 4849 N N . ASP B 1 91 ? 20.547 36.25 9.508 1 75.19 91 ASP B N 1
ATOM 4850 C CA . ASP B 1 91 ? 21.812 35.938 8.844 1 75.19 91 ASP B CA 1
ATOM 4851 C C . ASP B 1 91 ? 21.625 34.875 7.766 1 75.19 91 ASP B C 1
ATOM 4853 O O . ASP B 1 91 ? 22.609 34.438 7.164 1 75.19 91 ASP B O 1
ATOM 4857 N N . GLU B 1 92 ? 20.422 34.625 7.629 1 76.19 92 GLU B N 1
ATOM 4858 C CA . GLU B 1 92 ? 20.172 33.562 6.672 1 76.19 92 GLU B CA 1
ATOM 4859 C C . GLU B 1 92 ? 19.609 34.094 5.367 1 76.19 92 GLU B C 1
ATOM 4861 O O . GLU B 1 92 ? 19.156 35.25 5.312 1 76.19 92 GLU B O 1
ATOM 4866 N N . GLY B 1 93 ? 19.734 33.531 4.309 1 77.75 93 GLY B N 1
ATOM 4867 C CA . GLY B 1 93 ? 19.203 33.906 3.016 1 77.75 93 GLY B CA 1
ATOM 4868 C C . GLY B 1 93 ? 17.828 33.312 2.734 1 77.75 93 GLY B C 1
ATOM 4869 O O . GLY B 1 93 ? 17.297 32.562 3.549 1 77.75 93 GLY B O 1
ATOM 4870 N N . VAL B 1 94 ? 17.172 33.812 1.697 1 78.94 94 VAL B N 1
ATOM 4871 C CA . VAL B 1 94 ? 15.859 33.375 1.209 1 78.94 94 VAL B CA 1
ATOM 4872 C C . VAL B 1 94 ? 15.789 31.859 1.18 1 78.94 94 VAL B C 1
ATOM 4874 O O . VAL B 1 94 ? 14.727 31.281 1.387 1 78.94 94 VAL B O 1
ATOM 4877 N N . SER B 1 95 ? 16.875 31.25 1.117 1 85.38 95 SER B N 1
ATOM 4878 C CA . SER B 1 95 ? 16.953 29.797 1.041 1 85.38 95 SER B CA 1
ATOM 4879 C C . SER B 1 95 ? 16.5 29.141 2.344 1 85.38 95 SER B C 1
ATOM 4881 O O . SER B 1 95 ? 16.016 28.016 2.344 1 85.38 95 SER B O 1
ATOM 4883 N N . ALA B 1 96 ? 16.641 29.938 3.363 1 90.12 96 ALA B N 1
ATOM 4884 C CA . ALA B 1 96 ? 16.203 29.406 4.652 1 90.12 96 ALA B CA 1
ATOM 4885 C C . ALA B 1 96 ? 14.688 29.25 4.695 1 90.12 96 ALA B C 1
ATOM 4887 O O . ALA B 1 96 ? 14.172 28.234 5.164 1 90.12 96 ALA B O 1
ATOM 4888 N N . ILE B 1 97 ? 13.992 30.25 4.188 1 91.81 97 ILE B N 1
ATOM 4889 C CA . ILE B 1 97 ? 12.531 30.203 4.168 1 91.81 97 ILE B CA 1
ATOM 4890 C C . ILE B 1 97 ? 12.07 29.016 3.322 1 91.81 97 ILE B C 1
ATOM 4892 O O . ILE B 1 97 ? 11.156 28.281 3.713 1 91.81 97 ILE B O 1
ATOM 4896 N N . ARG B 1 98 ? 12.734 28.875 2.209 1 93.5 98 ARG B N 1
ATOM 4897 C CA . ARG B 1 98 ? 12.43 27.734 1.336 1 93.5 98 ARG B CA 1
ATOM 4898 C C . ARG B 1 98 ? 12.586 26.422 2.076 1 93.5 98 ARG B C 1
ATOM 4900 O O . ARG B 1 98 ? 11.734 25.531 1.965 1 93.5 98 ARG B O 1
ATOM 4907 N N . GLN B 1 99 ? 13.617 26.297 2.801 1 94.44 99 GLN B N 1
ATOM 4908 C CA . GLN B 1 99 ? 13.906 25.062 3.52 1 94.44 99 GLN B CA 1
ATOM 4909 C C . GLN B 1 99 ? 12.852 24.797 4.59 1 94.44 99 GLN B C 1
ATOM 4911 O O . GLN B 1 99 ? 12.406 23.656 4.758 1 94.44 99 GLN B O 1
ATOM 4916 N N . TYR B 1 100 ? 12.461 25.844 5.312 1 96 100 TYR B N 1
ATOM 4917 C CA . TYR B 1 100 ? 11.461 25.688 6.355 1 96 100 TYR B CA 1
ATOM 4918 C C . TYR B 1 100 ? 10.117 25.266 5.766 1 96 100 TYR B C 1
ATOM 4920 O O . TYR B 1 100 ? 9.43 24.391 6.32 1 96 100 TYR B O 1
ATOM 4928 N N . VAL B 1 101 ? 9.719 25.859 4.641 1 96.56 101 VAL B N 1
ATOM 4929 C CA . VAL B 1 101 ? 8.453 25.531 4.004 1 96.56 101 VAL B CA 1
ATOM 4930 C C . VAL B 1 101 ? 8.492 24.094 3.463 1 96.56 101 VAL B C 1
ATOM 4932 O O . VAL B 1 101 ? 7.535 23.344 3.613 1 96.56 101 VAL B O 1
ATOM 4935 N N . ARG B 1 102 ? 9.617 23.734 2.889 1 96.44 102 ARG B N 1
ATOM 4936 C CA . ARG B 1 102 ? 9.828 22.375 2.393 1 96.44 102 ARG B CA 1
ATOM 4937 C C . ARG B 1 102 ? 9.68 21.344 3.516 1 96.44 102 ARG B C 1
ATOM 4939 O O . ARG B 1 102 ? 8.953 20.359 3.375 1 96.44 102 ARG B O 1
ATOM 4946 N N . LEU B 1 103 ? 10.312 21.609 4.594 1 97.56 103 LEU B N 1
ATOM 4947 C CA . LEU B 1 103 ? 10.305 20.688 5.719 1 97.56 103 LEU B CA 1
ATOM 4948 C C . LEU B 1 103 ? 8.938 20.672 6.402 1 97.56 103 LEU B C 1
ATOM 4950 O O . LEU B 1 103 ? 8.531 19.656 6.961 1 97.56 103 LEU B O 1
ATOM 4954 N N . SER B 1 104 ? 8.258 21.812 6.324 1 98.19 104 SER B N 1
ATOM 4955 C CA . SER B 1 104 ? 6.883 21.828 6.816 1 98.19 104 SER B CA 1
ATOM 4956 C C . SER B 1 104 ? 6.008 20.844 6.051 1 98.19 104 SER B C 1
ATOM 4958 O O . SER B 1 104 ? 5.176 20.156 6.645 1 98.19 104 SER B O 1
ATOM 4960 N N . GLY B 1 105 ? 6.168 20.797 4.773 1 98.38 105 GLY B N 1
ATOM 4961 C CA . GLY B 1 105 ? 5.449 19.828 3.973 1 98.38 105 GLY B CA 1
ATOM 4962 C C . GLY B 1 105 ? 5.781 18.391 4.348 1 98.38 105 GLY B C 1
ATOM 4963 O O . GLY B 1 105 ? 4.891 17.547 4.426 1 98.38 105 GLY B O 1
ATOM 4964 N N . LEU B 1 106 ? 7.027 18.109 4.66 1 98.31 106 LEU B N 1
ATOM 4965 C CA . LEU B 1 106 ? 7.496 16.766 5.012 1 98.31 106 LEU B CA 1
ATOM 4966 C C . LEU B 1 106 ? 6.91 16.328 6.348 1 98.31 106 LEU B C 1
ATOM 4968 O O . LEU B 1 106 ? 6.605 15.141 6.535 1 98.31 106 LEU B O 1
ATOM 4972 N N . HIS B 1 107 ? 6.688 17.266 7.297 1 98.38 107 HIS B N 1
ATOM 4973 C CA . HIS B 1 107 ? 6.422 16.891 8.68 1 98.38 107 HIS B CA 1
ATOM 4974 C C . HIS B 1 107 ? 4.961 17.141 9.047 1 98.38 107 HIS B C 1
ATOM 4976 O O . HIS B 1 107 ? 4.535 16.828 10.164 1 98.38 107 HIS B O 1
ATOM 4982 N N . HIS B 1 108 ? 4.133 17.688 8.18 1 98.12 108 HIS B N 1
ATOM 4983 C CA . HIS B 1 108 ? 2.801 18.172 8.523 1 98.12 108 HIS B CA 1
ATOM 4984 C C . HIS B 1 108 ? 1.923 17.031 9.047 1 98.12 108 HIS B C 1
ATOM 4986 O O . HIS B 1 108 ? 1 17.281 9.828 1 98.12 108 HIS B O 1
ATOM 4992 N N . ASP B 1 109 ? 2.277 15.797 8.672 1 97.88 109 ASP B N 1
ATOM 4993 C CA . ASP B 1 109 ? 1.395 14.672 8.953 1 97.88 109 ASP B CA 1
ATOM 4994 C C . ASP B 1 109 ? 1.982 13.766 10.031 1 97.88 109 ASP B C 1
ATOM 4996 O O . ASP B 1 109 ? 1.48 12.664 10.266 1 97.88 109 ASP B O 1
ATOM 5000 N N . ILE B 1 110 ? 3.023 14.117 10.797 1 98.12 110 ILE B N 1
ATOM 5001 C CA . ILE B 1 110 ? 3.742 13.203 11.68 1 98.12 110 ILE B CA 1
ATOM 5002 C C . ILE B 1 110 ? 2.869 12.867 12.891 1 98.12 110 ILE B C 1
ATOM 5004 O O . ILE B 1 110 ? 3.166 11.93 13.633 1 98.12 110 ILE B O 1
ATOM 5008 N N . GLY B 1 111 ? 1.738 13.57 13.086 1 97.88 111 GLY B N 1
ATOM 5009 C CA . GLY B 1 111 ? 0.9 13.352 14.25 1 97.88 111 GLY B CA 1
ATOM 5010 C C . GLY B 1 111 ? -0.242 12.383 13.992 1 97.88 111 GLY B C 1
ATOM 5011 O O . GLY B 1 111 ? -1.035 12.102 14.898 1 97.88 111 GLY B O 1
ATOM 5012 N N . HIS B 1 112 ? -0.348 11.789 12.836 1 98.25 112 HIS B N 1
ATOM 5013 C CA . HIS B 1 112 ? -1.477 10.93 12.492 1 98.25 112 HIS B CA 1
ATOM 5014 C C . HIS B 1 112 ? -1.43 9.617 13.273 1 98.25 112 HIS B C 1
ATOM 5016 O O . HIS B 1 112 ? -0.364 9.016 13.422 1 98.25 112 HIS B O 1
ATOM 5022 N N . PRO B 1 113 ? -2.562 9.18 13.789 1 97.75 113 PRO B N 1
ATOM 5023 C CA . PRO B 1 113 ? -2.652 7.859 14.422 1 97.75 113 PRO B CA 1
ATOM 5024 C C . PRO B 1 113 ? -2.713 6.727 13.398 1 97.75 113 PRO B C 1
ATOM 5026 O O . PRO B 1 113 ? -2.805 6.977 12.195 1 97.75 113 PRO B O 1
ATOM 5029 N N . PRO B 1 114 ? -2.596 5.461 13.891 1 97.62 114 PRO B N 1
ATOM 5030 C CA . PRO B 1 114 ? -2.824 4.324 12.992 1 97.62 114 PRO B CA 1
ATOM 5031 C C . PRO B 1 114 ? -4.152 4.422 12.242 1 97.62 114 PRO B C 1
ATOM 5033 O O . PRO B 1 114 ? -5.16 4.836 12.82 1 97.62 114 PRO B O 1
ATOM 5036 N N . LEU B 1 115 ? -4.133 4.102 10.984 1 97.06 115 LEU B N 1
ATOM 5037 C CA . LEU B 1 115 ? -5.27 4.094 10.07 1 97.06 115 LEU B CA 1
ATOM 5038 C C . LEU B 1 115 ? -5.77 5.508 9.812 1 97.06 115 LEU B C 1
ATOM 5040 O O . LEU B 1 115 ? -6.918 5.699 9.406 1 97.06 115 LEU B O 1
ATOM 5044 N N . SER B 1 116 ? -4.945 6.512 10.133 1 96.12 116 SER B N 1
ATOM 5045 C CA . SER B 1 116 ? -5.094 7.895 9.695 1 96.12 116 SER B CA 1
ATOM 5046 C C . SER B 1 116 ? -6.398 8.5 10.211 1 96.12 116 SER B C 1
ATOM 5048 O O . SER B 1 116 ? -6.672 8.469 11.414 1 96.12 116 SER B O 1
ATOM 5050 N N . HIS B 1 117 ? -7.242 8.984 9.32 1 92.69 117 HIS B N 1
ATOM 5051 C CA . HIS B 1 117 ? -8.422 9.75 9.711 1 92.69 117 HIS B CA 1
ATOM 5052 C C . HIS B 1 117 ? -9.5 8.844 10.297 1 92.69 117 HIS B C 1
ATOM 5054 O O . HIS B 1 117 ? -10.422 9.32 10.953 1 92.69 117 HIS B O 1
ATOM 5060 N N . VAL B 1 118 ? -9.367 7.551 10.148 1 94.88 118 VAL B N 1
ATOM 5061 C CA . VAL B 1 118 ? -10.359 6.633 10.703 1 94.88 118 VAL B CA 1
ATOM 5062 C C . VAL B 1 118 ? -10.383 6.754 12.227 1 94.88 118 VAL B C 1
ATOM 5064 O O . VAL B 1 118 ? -11.461 6.738 12.836 1 94.88 118 VAL B O 1
ATOM 5067 N N . LEU B 1 119 ? -9.211 6.895 12.805 1 94.75 119 LEU B N 1
ATOM 5068 C CA . LEU B 1 119 ? -9.141 6.902 14.266 1 94.75 119 LEU B CA 1
ATOM 5069 C C . LEU B 1 119 ? -8.789 8.289 14.781 1 94.75 119 LEU B C 1
ATOM 5071 O O . LEU B 1 119 ? -8.648 8.484 15.992 1 94.75 119 LEU B O 1
ATOM 5075 N N . ASP B 1 120 ? -8.633 9.266 13.867 1 91.19 120 ASP B N 1
ATOM 5076 C CA . ASP B 1 120 ? -8.312 10.633 14.266 1 91.19 120 ASP B CA 1
ATOM 5077 C C . ASP B 1 120 ? -9.406 11.227 15.141 1 91.19 120 ASP B C 1
ATOM 5079 O O . ASP B 1 120 ? -10.578 11.25 14.758 1 91.19 120 ASP B O 1
ATOM 5083 N N . GLY B 1 121 ? -9.094 11.734 16.234 1 88.25 121 GLY B N 1
ATOM 5084 C CA . GLY B 1 121 ? -10.055 12.258 17.188 1 88.25 121 GLY B CA 1
ATOM 5085 C C . GLY B 1 121 ? -10.656 11.188 18.078 1 88.25 121 GLY B C 1
ATOM 5086 O O . GLY B 1 121 ? -11.023 11.469 19.219 1 88.25 121 GLY B O 1
ATOM 5087 N N . TYR B 1 122 ? -10.664 10 17.594 1 88.81 122 TYR B N 1
ATOM 5088 C CA . TYR B 1 122 ? -11.281 8.891 18.312 1 88.81 122 TYR B CA 1
ATOM 5089 C C . TYR B 1 122 ? -10.352 8.352 19.391 1 88.81 122 TYR B C 1
ATOM 5091 O O . TYR B 1 122 ? -10.797 8 20.484 1 88.81 122 TYR B O 1
ATOM 5099 N N . VAL B 1 123 ? -9.078 8.328 19.156 1 92 123 VAL B N 1
ATOM 5100 C CA . VAL B 1 123 ? -8.109 7.781 20.094 1 92 123 VAL B CA 1
ATOM 5101 C C . VAL B 1 123 ? -8.07 8.641 21.359 1 92 123 VAL B C 1
ATOM 5103 O O . VAL B 1 123 ? -8.156 8.117 22.469 1 92 123 VAL B O 1
ATOM 5106 N N . SER B 1 124 ? -8.023 9.922 21.156 1 90.12 124 SER B N 1
ATOM 5107 C CA . SER B 1 124 ? -7.93 10.82 22.312 1 90.12 124 SER B CA 1
ATOM 5108 C C . SER B 1 124 ? -9.188 10.758 23.172 1 90.12 124 SER B C 1
ATOM 5110 O O . SER B 1 124 ? -9.125 10.898 24.391 1 90.12 124 SER B O 1
ATOM 5112 N N . SER B 1 125 ? -10.281 10.516 22.547 1 87.31 125 SER B N 1
ATOM 5113 C CA . SER B 1 125 ? -11.531 10.43 23.297 1 87.31 125 SER B CA 1
ATOM 5114 C C . SER B 1 125 ? -11.562 9.203 24.203 1 87.31 125 SER B C 1
ATOM 5116 O O . SER B 1 125 ? -12.273 9.188 25.203 1 87.31 125 SER B O 1
ATOM 5118 N N . LEU B 1 126 ? -10.742 8.234 23.875 1 88.5 126 LEU B N 1
ATOM 5119 C CA . LEU B 1 126 ? -10.766 6.98 24.609 1 88.5 126 LEU B CA 1
ATOM 5120 C C . LEU B 1 126 ? -9.664 6.941 25.656 1 88.5 126 LEU B C 1
ATOM 5122 O O . LEU B 1 126 ? -9.875 6.453 26.781 1 88.5 126 LEU B O 1
ATOM 5126 N N . VAL B 1 127 ? -8.508 7.473 25.25 1 90 127 VAL B N 1
ATOM 5127 C CA . VAL B 1 127 ? -7.375 7.289 26.156 1 90 127 VAL B CA 1
ATOM 5128 C C . VAL B 1 127 ? -7.164 8.555 26.984 1 90 127 VAL B C 1
ATOM 5130 O O . VAL B 1 127 ? -6.48 8.523 28.016 1 90 127 VAL B O 1
ATOM 5133 N N . LYS B 1 128 ? -7.664 9.688 26.75 1 82 128 LYS B N 1
ATOM 5134 C CA . LYS B 1 128 ? -7.684 10.961 27.484 1 82 128 LYS B CA 1
ATOM 5135 C C . LYS B 1 128 ? -6.27 11.43 27.797 1 82 128 LYS B C 1
ATOM 5137 O O . LYS B 1 128 ? -5.879 11.5 28.969 1 82 128 LYS B O 1
ATOM 5142 N N . PRO B 1 129 ? -5.621 11.859 26.75 1 82.56 129 PRO B N 1
ATOM 5143 C CA . PRO B 1 129 ? -4.273 12.375 26.984 1 82.56 129 PRO B CA 1
ATOM 5144 C C . PRO B 1 129 ? -4.266 13.625 27.859 1 82.56 129 PRO B C 1
ATOM 5146 O O . PRO B 1 129 ? -5.309 14.258 28.047 1 82.56 129 PRO B O 1
ATOM 5149 N N . ASN B 1 130 ? -3.162 13.93 28.484 1 73.31 130 ASN B N 1
ATOM 5150 C CA . ASN B 1 130 ? -3.033 15.008 29.469 1 73.31 130 ASN B CA 1
ATOM 5151 C C . ASN B 1 130 ? -2.814 16.359 28.781 1 73.31 130 ASN B C 1
ATOM 5153 O O . ASN B 1 130 ? -1.822 17.031 29.047 1 73.31 130 ASN B O 1
ATOM 5157 N N . GLN B 1 131 ? -3.539 16.594 27.781 1 69.44 131 GLN B N 1
ATOM 5158 C CA . GLN B 1 131 ? -3.367 17.875 27.109 1 69.44 131 GLN B CA 1
ATOM 5159 C C . GLN B 1 131 ? -4.715 18.547 26.859 1 69.44 131 GLN B C 1
ATOM 5161 O O . GLN B 1 131 ? -5.582 17.984 26.188 1 69.44 131 GLN B O 1
ATOM 5166 N N . VAL B 1 132 ? -4.781 19.672 27.281 1 67.5 132 VAL B N 1
ATOM 5167 C CA . VAL B 1 132 ? -6.012 20.453 27.25 1 67.5 132 VAL B CA 1
ATOM 5168 C C . VAL B 1 132 ? -6.398 20.734 25.797 1 67.5 132 VAL B C 1
ATOM 5170 O O . VAL B 1 132 ? -7.574 20.922 25.484 1 67.5 132 VAL B O 1
ATOM 5173 N N . LEU B 1 133 ? -5.488 20.672 24.984 1 76 133 LEU B N 1
ATOM 5174 C CA . LEU B 1 133 ? -5.699 21.031 23.594 1 76 133 LEU B CA 1
ATOM 5175 C C . LEU B 1 133 ? -6.668 20.062 22.922 1 76 133 LEU B C 1
ATOM 5177 O O . LEU B 1 133 ? -7.395 20.453 22 1 76 133 LEU B O 1
ATOM 5181 N N . TYR B 1 134 ? -6.625 18.875 23.375 1 76.06 134 TYR B N 1
ATOM 5182 C CA . TYR B 1 134 ? -7.492 17.859 22.766 1 76.06 134 TYR B CA 1
ATOM 5183 C C . TYR B 1 134 ? -8.945 18.078 23.172 1 76.06 134 TYR B C 1
ATOM 5185 O O . TYR B 1 134 ? -9.859 17.797 22.406 1 76.06 134 TYR B O 1
ATOM 5193 N N . THR B 1 135 ? -9.148 18.578 24.312 1 68.62 135 THR B N 1
ATOM 5194 C CA . THR B 1 135 ? -10.5 18.734 24.828 1 68.62 135 THR B CA 1
ATOM 5195 C C . THR B 1 135 ? -11.078 20.094 24.453 1 68.62 135 THR B C 1
ATOM 5197 O O . THR B 1 135 ? -12.297 20.281 24.422 1 68.62 135 THR B O 1
ATOM 5200 N N . ALA B 1 136 ? -10.203 20.969 24.109 1 66.31 136 ALA B N 1
ATOM 5201 C CA . ALA B 1 136 ? -10.648 22.312 23.797 1 66.31 136 ALA B CA 1
ATOM 5202 C C . ALA B 1 136 ? -11.148 22.406 22.344 1 66.31 136 ALA B C 1
ATOM 5204 O O . ALA B 1 136 ? -11.695 23.438 21.938 1 66.31 136 ALA B O 1
ATOM 5205 N N . GLY B 1 137 ? -11.008 21.297 21.641 1 69.12 137 GLY B N 1
ATOM 5206 C CA . GLY B 1 137 ? -11.492 21.266 20.266 1 69.12 137 GLY B CA 1
ATOM 5207 C C . GLY B 1 137 ? -10.758 22.219 19.344 1 69.12 137 GLY B C 1
ATOM 5208 O O . GLY B 1 137 ? -11.352 22.797 18.438 1 69.12 137 GLY B O 1
ATOM 5209 N N . LEU B 1 138 ? -9.609 22.453 19.625 1 70.81 138 LEU B N 1
ATOM 5210 C CA . LEU B 1 138 ? -8.859 23.484 18.906 1 70.81 138 LEU B CA 1
ATOM 5211 C C . LEU B 1 138 ? -8.383 22.969 17.562 1 70.81 138 LEU B C 1
ATOM 5213 O O . LEU B 1 138 ? -8.125 23.766 16.641 1 70.81 138 LEU B O 1
ATOM 5217 N N . GLY B 1 139 ? -8.273 21.797 17.438 1 78.56 139 GLY B N 1
ATOM 5218 C CA . GLY B 1 139 ? -7.793 21.219 16.188 1 78.56 139 GLY B CA 1
ATOM 5219 C C . GLY B 1 139 ? -8.016 19.719 16.094 1 78.56 139 GLY B C 1
ATOM 5220 O O . GLY B 1 139 ? -8.43 19.094 17.078 1 78.56 139 GLY B O 1
ATOM 5221 N N . LYS B 1 140 ? -7.746 19.297 14.93 1 88.25 140 LYS B N 1
ATOM 5222 C CA . LYS B 1 140 ? -7.816 17.844 14.758 1 88.25 140 LYS B CA 1
ATOM 5223 C C . LYS B 1 140 ? -6.758 17.141 15.602 1 88.25 140 LYS B C 1
ATOM 5225 O O . LYS B 1 140 ? -5.691 17.703 15.867 1 88.25 140 LYS B O 1
ATOM 5230 N N . GLU B 1 141 ? -7.059 16.016 16.031 1 90.19 141 GLU B N 1
ATOM 5231 C CA . GLU B 1 141 ? -6.176 15.234 16.891 1 90.19 141 GLU B CA 1
ATOM 5232 C C . GLU B 1 141 ? -4.781 15.109 16.281 1 90.19 141 GLU B C 1
ATOM 5234 O O . GLU B 1 141 ? -3.779 15.305 16.969 1 90.19 141 GLU B O 1
ATOM 5239 N N . HIS B 1 142 ? -4.645 14.812 14.977 1 94.56 142 HIS B N 1
ATOM 5240 C CA . HIS B 1 142 ? -3.328 14.602 14.383 1 94.56 142 HIS B CA 1
ATOM 5241 C C . HIS B 1 142 ? -2.539 15.906 14.312 1 94.56 142 HIS B C 1
ATOM 5243 O O . HIS B 1 142 ? -1.307 15.891 14.352 1 94.56 142 HIS B O 1
ATOM 5249 N N . GLU B 1 143 ? -3.248 17.062 14.188 1 93.88 143 GLU B N 1
ATOM 5250 C CA . GLU B 1 143 ? -2.572 18.344 14.188 1 93.88 143 GLU B CA 1
ATOM 5251 C C . GLU B 1 143 ? -1.998 18.672 15.562 1 93.88 143 GLU B C 1
ATOM 5253 O O . GLU B 1 143 ? -0.858 19.125 15.672 1 93.88 143 GLU B O 1
ATOM 5258 N N . VAL B 1 144 ? -2.795 18.406 16.562 1 92.62 144 VAL B N 1
ATOM 5259 C CA . VAL B 1 144 ? -2.352 18.672 17.938 1 92.62 144 VAL B CA 1
ATOM 5260 C C . VAL B 1 144 ? -1.186 17.75 18.281 1 92.62 144 VAL B C 1
ATOM 5262 O O . VAL B 1 144 ? -0.185 18.188 18.844 1 92.62 144 VAL B O 1
ATOM 5265 N N . ALA B 1 145 ? -1.311 16.469 17.938 1 95.44 145 ALA B N 1
ATOM 5266 C CA . ALA B 1 145 ? -0.23 15.508 18.172 1 95.44 145 ALA B CA 1
ATOM 5267 C C . ALA B 1 145 ? 1.05 15.938 17.469 1 95.44 145 ALA B C 1
ATOM 5269 O O . ALA B 1 145 ? 2.143 15.852 18.031 1 95.44 145 ALA B O 1
ATOM 5270 N N . GLY B 1 146 ? 0.895 16.359 16.188 1 96.06 146 GLY B N 1
ATOM 5271 C CA . GLY B 1 146 ? 2.043 16.859 15.453 1 96.06 146 GLY B CA 1
ATOM 5272 C C . GLY B 1 146 ? 2.699 18.062 16.109 1 96.06 146 GLY B C 1
ATOM 5273 O O . GLY B 1 146 ? 3.928 18.125 16.188 1 96.06 146 GLY B O 1
ATOM 5274 N N . LEU B 1 147 ? 1.868 18.969 16.562 1 94.81 147 LEU B N 1
ATOM 5275 C CA . LEU B 1 147 ? 2.35 20.156 17.25 1 94.81 147 LEU B CA 1
ATOM 5276 C C . LEU B 1 147 ? 3.141 19.781 18.5 1 94.81 147 LEU B C 1
ATOM 5278 O O . LEU B 1 147 ? 4.211 20.328 18.766 1 94.81 147 LEU B O 1
ATOM 5282 N N . MET B 1 148 ? 2.658 18.859 19.266 1 93.75 148 MET B N 1
ATOM 5283 C CA . MET B 1 148 ? 3.316 18.406 20.484 1 93.75 148 MET B CA 1
ATOM 5284 C C . MET B 1 148 ? 4.625 17.688 20.172 1 93.75 148 MET B C 1
ATOM 5286 O O . MET B 1 148 ? 5.637 17.922 20.844 1 93.75 148 MET B O 1
ATOM 5290 N N . ILE B 1 149 ? 4.652 16.859 19.156 1 96.19 149 ILE B N 1
ATOM 5291 C CA . ILE B 1 149 ? 5.828 16.094 18.766 1 96.19 149 ILE B CA 1
ATOM 5292 C C . ILE B 1 149 ? 6.938 17.047 18.312 1 96.19 149 ILE B C 1
ATOM 5294 O O . ILE B 1 149 ? 8.094 16.891 18.719 1 96.19 149 ILE B O 1
ATOM 5298 N N . MET B 1 150 ? 6.574 18.062 17.547 1 96 150 MET B N 1
ATOM 5299 C CA . MET B 1 150 ? 7.574 18.984 17.031 1 96 150 MET B CA 1
ATOM 5300 C C . MET B 1 150 ? 8.148 19.844 18.141 1 96 150 MET B C 1
ATOM 5302 O O . MET B 1 150 ? 9.195 20.484 17.969 1 96 150 MET B O 1
ATOM 5306 N N . GLY B 1 151 ? 7.484 19.875 19.266 1 93.19 151 GLY B N 1
ATOM 5307 C CA . GLY B 1 151 ? 7.988 20.609 20.422 1 93.19 151 GLY B CA 1
ATOM 5308 C C . GLY B 1 151 ? 8.836 19.734 21.328 1 93.19 151 GLY B C 1
ATOM 5309 O O . GLY B 1 151 ? 9.422 20.234 22.297 1 93.19 151 GLY B O 1
ATOM 5310 N N . SER B 1 152 ? 8.938 18.5 21.047 1 93.12 152 SER B N 1
ATOM 5311 C CA . SER B 1 152 ? 9.648 17.562 21.906 1 93.12 152 SER B CA 1
ATOM 5312 C C . SER B 1 152 ? 11.164 17.703 21.734 1 93.12 152 SER B C 1
ATOM 5314 O O . SER B 1 152 ? 11.633 18.188 20.703 1 93.12 152 SER B O 1
ATOM 5316 N N . GLY B 1 153 ? 11.898 17.234 22.797 1 92.5 153 GLY B N 1
ATOM 5317 C CA . GLY B 1 153 ? 13.352 17.25 22.734 1 92.5 153 GLY B CA 1
ATOM 5318 C C . GLY B 1 153 ? 13.906 16.359 21.641 1 92.5 153 GLY B C 1
ATOM 5319 O O . GLY B 1 153 ? 14.875 16.719 20.969 1 92.5 153 GLY B O 1
ATOM 5320 N N . LYS B 1 154 ? 13.297 15.289 21.453 1 92.69 154 LYS B N 1
ATOM 5321 C CA . LYS B 1 154 ? 13.766 14.336 20.453 1 92.69 154 LYS B CA 1
ATOM 5322 C C . LYS B 1 154 ? 13.664 14.93 19.047 1 92.69 154 LYS B C 1
ATOM 5324 O O . LYS B 1 154 ? 14.594 14.812 18.25 1 92.69 154 LYS B O 1
ATOM 5329 N N . PHE B 1 155 ? 12.547 15.477 18.75 1 95.5 155 PHE B N 1
ATOM 5330 C CA . PHE B 1 155 ? 12.367 16.094 17.438 1 95.5 155 PHE B CA 1
ATOM 5331 C C . PHE B 1 155 ? 13.359 17.234 17.25 1 95.5 155 PHE B C 1
ATOM 5333 O O . PHE B 1 155 ? 13.961 17.375 16.188 1 95.5 155 PHE B O 1
ATOM 5340 N N . ARG B 1 156 ? 13.547 18.062 18.234 1 94.31 156 ARG B N 1
ATOM 5341 C CA . ARG B 1 156 ? 14.477 19.188 18.172 1 94.31 156 ARG B CA 1
ATOM 5342 C C . ARG B 1 156 ? 15.891 18.719 17.875 1 94.31 156 ARG B C 1
ATOM 5344 O O . ARG B 1 156 ? 16.609 19.359 17.094 1 94.31 156 ARG B O 1
ATOM 5351 N N . ARG B 1 157 ? 16.219 17.656 18.453 1 93.56 157 ARG B N 1
ATOM 5352 C CA . ARG B 1 157 ? 17.562 17.109 18.234 1 93.56 157 ARG B CA 1
ATOM 5353 C C . ARG B 1 157 ? 17.734 16.656 16.781 1 93.56 157 ARG B C 1
ATOM 5355 O O . ARG B 1 157 ? 18.781 16.891 16.172 1 93.56 157 ARG B O 1
ATOM 5362 N N . ILE B 1 158 ? 16.734 16.094 16.266 1 92.25 158 ILE B N 1
ATOM 5363 C CA . ILE B 1 158 ? 16.781 15.586 14.906 1 92.25 158 ILE B CA 1
ATOM 5364 C C . ILE B 1 158 ? 16.891 16.75 13.922 1 92.25 158 ILE B C 1
ATOM 5366 O O . ILE B 1 158 ? 17.75 16.734 13.031 1 92.25 158 ILE B O 1
ATOM 5370 N N . ILE B 1 159 ? 16.094 17.75 14.102 1 93.81 159 ILE B N 1
ATOM 5371 C CA . ILE B 1 159 ? 16 18.844 13.156 1 93.81 159 ILE B CA 1
ATOM 5372 C C . ILE B 1 159 ? 17.234 19.734 13.273 1 93.81 159 ILE B C 1
ATOM 5374 O O . ILE B 1 159 ? 17.688 20.328 12.289 1 93.81 159 ILE B O 1
ATOM 5378 N N . SER B 1 160 ? 17.766 19.828 14.461 1 90.31 160 SER B N 1
ATOM 5379 C CA . SER B 1 160 ? 18.922 20.688 14.703 1 90.31 160 SER B CA 1
ATOM 5380 C C . SER B 1 160 ? 20.141 20.219 13.906 1 90.31 160 SER B C 1
ATOM 5382 O O . SER B 1 160 ? 21.062 21 13.641 1 90.31 160 SER B O 1
ATOM 5384 N N . SER B 1 161 ? 20.141 19 13.539 1 84.75 161 SER B N 1
ATOM 5385 C CA . SER B 1 161 ? 21.234 18.453 12.75 1 84.75 161 SER B CA 1
ATOM 5386 C C . SER B 1 161 ? 21.359 19.188 11.414 1 84.75 161 SER B C 1
ATOM 5388 O O . SER B 1 161 ? 22.438 19.203 10.812 1 84.75 161 SER B O 1
ATOM 5390 N N . LEU B 1 162 ? 20.328 19.828 10.938 1 84.69 162 LEU B N 1
ATOM 5391 C CA . LEU B 1 162 ? 20.328 20.578 9.68 1 84.69 162 LEU B CA 1
ATOM 5392 C C . LEU B 1 162 ? 20.5 22.062 9.93 1 84.69 162 LEU B C 1
ATOM 5394 O O . LEU B 1 162 ? 20.5 22.859 8.984 1 84.69 162 LEU B O 1
ATOM 5398 N N . GLY B 1 163 ? 20.594 22.391 11.188 1 85.56 163 GLY B N 1
ATOM 5399 C CA . GLY B 1 163 ? 20.656 23.812 11.5 1 85.56 163 GLY B CA 1
ATOM 5400 C C . GLY B 1 163 ? 19.312 24.5 11.438 1 85.56 163 GLY B C 1
ATOM 5401 O O . GLY B 1 163 ? 19.234 25.719 11.32 1 85.56 163 GLY B O 1
ATOM 5402 N N . ILE B 1 164 ? 18.297 23.766 11.43 1 91.25 164 ILE B N 1
ATOM 5403 C CA . ILE B 1 164 ? 16.938 24.281 11.367 1 91.25 164 ILE B CA 1
ATOM 5404 C C . ILE B 1 164 ? 16.391 24.5 12.773 1 91.25 164 ILE B C 1
ATOM 5406 O O . ILE B 1 164 ? 16.625 23.672 13.664 1 91.25 164 ILE B O 1
ATOM 5410 N N . ASP B 1 165 ? 15.766 25.578 12.961 1 92.94 165 ASP B N 1
ATOM 5411 C CA . ASP B 1 165 ? 15.117 25.844 14.242 1 92.94 165 ASP B CA 1
ATOM 5412 C C . ASP B 1 165 ? 13.758 25.172 14.32 1 92.94 165 ASP B C 1
ATOM 5414 O O . ASP B 1 165 ? 12.852 25.484 13.547 1 92.94 165 ASP B O 1
ATOM 5418 N N . ALA B 1 166 ? 13.609 24.312 15.305 1 94.06 166 ALA B N 1
ATOM 5419 C CA . ALA B 1 166 ? 12.383 23.531 15.438 1 94.06 166 ALA B CA 1
ATOM 5420 C C . ALA B 1 166 ? 11.188 24.422 15.758 1 94.06 166 ALA B C 1
ATOM 5422 O O . ALA B 1 166 ? 10.062 24.125 15.336 1 94.06 166 ALA B O 1
ATOM 5423 N N . GLY B 1 167 ? 11.445 25.469 16.5 1 93.44 167 GLY B N 1
ATOM 5424 C CA . GLY B 1 167 ? 10.359 26.391 16.828 1 93.44 167 GLY B CA 1
ATOM 5425 C C . GLY B 1 167 ? 9.789 27.094 15.617 1 93.44 167 GLY B C 1
ATOM 5426 O O . GLY B 1 167 ? 8.57 27.203 15.469 1 93.44 167 GLY B O 1
ATOM 5427 N N . ILE B 1 168 ? 10.625 27.578 14.781 1 94.25 168 ILE B N 1
ATOM 5428 C CA . ILE B 1 168 ? 10.195 28.266 13.562 1 94.25 168 ILE B CA 1
ATOM 5429 C C . ILE B 1 168 ? 9.469 27.266 12.648 1 94.25 168 ILE B C 1
ATOM 5431 O O . ILE B 1 168 ? 8.43 27.594 12.07 1 94.25 168 ILE B O 1
ATOM 5435 N N . LEU B 1 169 ? 10.055 26.094 12.523 1 96.31 169 LEU B N 1
ATOM 5436 C CA . LEU B 1 169 ? 9.414 25.062 11.719 1 96.31 169 LEU B CA 1
ATOM 5437 C C . LEU B 1 169 ? 8.023 24.75 12.25 1 96.31 169 LEU B C 1
ATOM 5439 O O . LEU B 1 169 ? 7.074 24.594 11.477 1 96.31 169 LEU B O 1
ATOM 5443 N N . ARG B 1 170 ? 7.945 24.688 13.531 1 95.81 170 ARG B N 1
ATOM 5444 C CA . ARG B 1 170 ? 6.68 24.391 14.203 1 95.81 170 ARG B CA 1
ATOM 5445 C C . ARG B 1 170 ? 5.652 25.484 13.922 1 95.81 170 ARG B C 1
ATOM 5447 O O . ARG B 1 170 ? 4.48 25.188 13.672 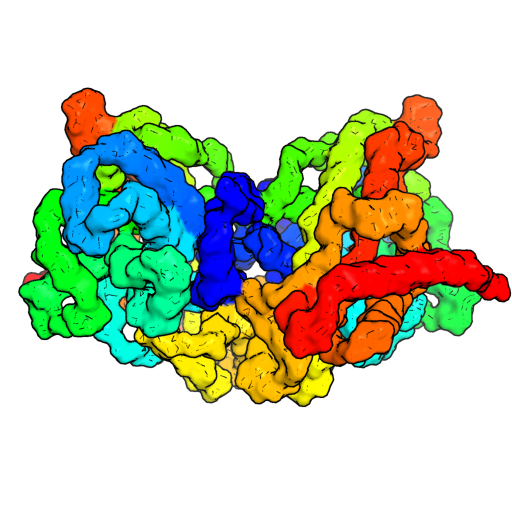1 95.81 170 ARG B O 1
ATOM 5454 N N . VAL B 1 171 ? 6.008 26.719 13.906 1 95.12 171 VAL B N 1
ATOM 5455 C CA . VAL B 1 171 ? 5.121 27.844 13.68 1 95.12 171 VAL B CA 1
ATOM 5456 C C . VAL B 1 171 ? 4.602 27.828 12.242 1 95.12 171 VAL B C 1
ATOM 5458 O O . VAL B 1 171 ? 3.41 28.031 12.008 1 95.12 171 VAL B O 1
ATOM 5461 N N . ILE B 1 172 ? 5.469 27.531 11.344 1 95.31 172 ILE B N 1
ATOM 5462 C CA . ILE B 1 172 ? 5.074 27.531 9.938 1 95.31 172 ILE B CA 1
ATOM 5463 C C . ILE B 1 172 ? 4.152 26.344 9.664 1 95.31 172 ILE B C 1
ATOM 5465 O O . ILE B 1 172 ? 3.141 26.484 8.977 1 95.31 172 ILE B O 1
ATOM 5469 N N . THR B 1 173 ? 4.453 25.172 10.227 1 97.12 173 THR B N 1
ATOM 5470 C CA . THR B 1 173 ? 3.723 23.938 9.961 1 97.12 173 THR B CA 1
ATOM 5471 C C . THR B 1 173 ? 2.316 24 10.547 1 97.12 173 THR B C 1
ATOM 5473 O O . THR B 1 173 ? 1.354 23.562 9.922 1 97.12 173 THR B O 1
ATOM 5476 N N . PHE B 1 174 ? 2.236 24.562 11.758 1 95.69 174 PHE B N 1
ATOM 5477 C CA . PHE B 1 174 ? 0.963 24.547 12.469 1 95.69 174 PHE B CA 1
ATOM 5478 C C . PHE B 1 174 ? 0.511 25.969 12.797 1 95.69 174 PHE B C 1
ATOM 5480 O O . PHE B 1 174 ? -0.004 26.219 13.891 1 95.69 174 PHE B O 1
ATOM 5487 N N . TYR B 1 175 ? 0.687 26.859 11.883 1 94 175 TYR B N 1
ATOM 5488 C CA . TYR B 1 175 ? 0.398 28.266 12.062 1 94 175 TYR B CA 1
ATOM 5489 C C . TYR B 1 175 ? -1.041 28.484 12.523 1 94 175 TYR B C 1
ATOM 5491 O O . TYR B 1 175 ? -1.294 29.203 13.484 1 94 175 TYR B O 1
ATOM 5499 N N . ARG B 1 176 ? -1.998 27.844 11.891 1 89.19 176 ARG B N 1
ATOM 5500 C CA . ARG B 1 176 ? -3.412 28.047 12.18 1 89.19 176 ARG B CA 1
ATOM 5501 C C . ARG B 1 176 ? -3.744 27.625 13.609 1 89.19 176 ARG B C 1
ATOM 5503 O O . ARG B 1 176 ? -4.539 28.266 14.289 1 89.19 176 ARG B O 1
ATOM 5510 N N . LEU B 1 177 ? -3.205 26.547 13.945 1 89.94 177 LEU B N 1
ATOM 5511 C CA . LEU B 1 177 ? -3.439 26.062 15.305 1 89.94 177 LEU B CA 1
ATOM 5512 C C . LEU B 1 177 ? -2.828 27 16.328 1 89.94 177 LEU B C 1
ATOM 5514 O O . LEU B 1 177 ? -3.461 27.312 17.344 1 89.94 177 LEU B O 1
ATOM 5518 N N . ILE B 1 178 ? -1.646 27.453 16.109 1 91.25 178 ILE B N 1
ATOM 5519 C CA . ILE B 1 178 ? -0.954 28.344 17.031 1 91.25 178 ILE B CA 1
ATOM 5520 C C . ILE B 1 178 ? -1.673 29.688 17.094 1 91.25 178 ILE B C 1
ATOM 5522 O O . ILE B 1 178 ? -1.771 30.297 18.156 1 91.25 178 ILE B O 1
ATOM 5526 N N . LYS B 1 179 ? -2.113 30.109 15.977 1 88.75 179 LYS B N 1
ATOM 5527 C CA . LYS B 1 179 ? -2.9 31.328 15.938 1 88.75 179 LYS B CA 1
ATOM 5528 C C . LYS B 1 179 ? -4.152 31.219 16.797 1 88.75 179 LYS B C 1
ATOM 5530 O O . LYS B 1 179 ? -4.508 32.156 17.516 1 88.75 179 LYS B O 1
ATOM 5535 N N . ARG B 1 180 ? -4.805 30.125 16.719 1 85.44 180 ARG B N 1
ATOM 5536 C CA . ARG B 1 180 ? -5.996 29.875 17.531 1 85.44 180 ARG B CA 1
ATOM 5537 C C . ARG B 1 180 ? -5.652 29.875 19.016 1 85.44 180 ARG B C 1
ATOM 5539 O O . ARG B 1 180 ? -6.41 30.391 19.844 1 85.44 180 ARG B O 1
ATOM 5546 N N . VAL B 1 181 ? -4.586 29.281 19.328 1 84.56 181 VAL B N 1
ATOM 5547 C CA . VAL B 1 181 ? -4.141 29.219 20.719 1 84.56 181 VAL B CA 1
ATOM 5548 C C . VAL B 1 181 ? -3.846 30.625 21.219 1 84.56 181 VAL B C 1
ATOM 5550 O O . VAL B 1 181 ? -4.16 30.969 22.359 1 84.56 181 VAL B O 1
ATOM 5553 N N . ARG B 1 182 ? -3.232 31.375 20.375 1 84.56 182 ARG B N 1
ATOM 5554 C CA . ARG B 1 182 ? -2.943 32.75 20.719 1 84.56 182 ARG B CA 1
ATOM 5555 C C . ARG B 1 182 ? -4.223 33.531 21.047 1 84.56 182 ARG B C 1
ATOM 5557 O O . ARG B 1 182 ? -4.285 34.25 22.031 1 84.56 182 ARG B O 1
ATOM 5564 N N . LEU B 1 183 ? -5.211 33.281 20.281 1 81.75 183 LEU B N 1
ATOM 5565 C CA . LEU B 1 183 ? -6.48 33.969 20.453 1 81.75 183 LEU B CA 1
ATOM 5566 C C . LEU B 1 183 ? -7.152 33.562 21.766 1 81.75 183 LEU B C 1
ATOM 5568 O O . LEU B 1 183 ? -7.707 34.406 22.484 1 81.75 183 LEU B O 1
ATOM 5572 N N . ILE B 1 184 ? -7.039 32.344 22 1 77.69 184 ILE B N 1
ATOM 5573 C CA . ILE B 1 184 ? -7.664 31.828 23.203 1 77.69 184 ILE B CA 1
ATOM 5574 C C . ILE B 1 184 ? -6.895 32.312 24.438 1 77.69 184 ILE B C 1
ATOM 5576 O O . ILE B 1 184 ? -7.496 32.625 25.469 1 77.69 184 ILE B O 1
ATOM 5580 N N . THR B 1 185 ? -5.621 32.312 24.312 1 77.12 185 THR B N 1
ATOM 5581 C CA . THR B 1 185 ? -4.789 32.781 25.422 1 77.12 185 THR B CA 1
ATOM 5582 C C . THR B 1 185 ? -5.035 34.25 25.703 1 77.12 185 THR B C 1
ATOM 5584 O O . THR B 1 185 ? -5.031 34.688 26.859 1 77.12 185 THR B O 1
ATOM 5587 N N . GLN B 1 186 ? -5.207 35 24.703 1 76.56 186 GLN B N 1
ATOM 5588 C CA . GLN B 1 186 ? -5.41 36.438 24.828 1 76.56 186 GLN B CA 1
ATOM 5589 C C . GLN B 1 186 ? -6.789 36.75 25.406 1 76.56 186 GLN B C 1
ATOM 5591 O O . GLN B 1 186 ? -6.938 37.656 26.219 1 76.56 186 GLN B O 1
ATOM 5596 N N . TYR B 1 187 ? -7.727 35.938 25 1 68.94 187 TYR B N 1
ATOM 5597 C CA . TYR B 1 187 ? -9.094 36.312 25.344 1 68.94 187 TYR B CA 1
ATOM 5598 C C . TYR B 1 187 ? -9.703 35.312 26.312 1 68.94 187 TYR B C 1
ATOM 5600 O O . TYR B 1 187 ? -10.781 35.562 26.859 1 68.94 187 TYR B O 1
ATOM 5608 N N . GLY B 1 188 ? -8.945 34.219 26.375 1 65.5 188 GLY B N 1
ATOM 5609 C CA . GLY B 1 188 ? -9.547 33.156 27.203 1 65.5 188 GLY B CA 1
ATOM 5610 C C . GLY B 1 188 ? -8.914 33.031 28.578 1 65.5 188 GLY B C 1
ATOM 5611 O O . GLY B 1 188 ? -8.094 33.875 28.953 1 65.5 188 GLY B O 1
ATOM 5612 N N . SER B 1 189 ? -9.391 32.125 29.359 1 62.25 189 SER B N 1
ATOM 5613 C CA . SER B 1 189 ? -8.992 31.906 30.75 1 62.25 189 SER B CA 1
ATOM 5614 C C . SER B 1 189 ? -7.852 30.906 30.844 1 62.25 189 SER B C 1
ATOM 5616 O O . SER B 1 189 ? -7.328 30.656 31.938 1 62.25 189 SER B O 1
ATOM 5618 N N . VAL B 1 190 ? -7.547 30.359 29.703 1 63.75 190 VAL B N 1
ATOM 5619 C CA . VAL B 1 190 ? -6.531 29.312 29.766 1 63.75 190 VAL B CA 1
ATOM 5620 C C . VAL B 1 190 ? -5.219 29.812 29.188 1 63.75 190 VAL B C 1
ATOM 5622 O O . VAL B 1 190 ? -5.191 30.328 28.062 1 63.75 190 VAL B O 1
ATOM 5625 N N . ASN B 1 191 ? -4.234 29.828 30 1 65.56 191 ASN B N 1
ATOM 5626 C CA . ASN B 1 191 ? -2.91 30.234 29.531 1 65.56 191 ASN B CA 1
ATOM 5627 C C . ASN B 1 191 ? -2.137 29.047 28.969 1 65.56 191 ASN B C 1
ATOM 5629 O O . ASN B 1 191 ? -1.687 28.172 29.719 1 65.56 191 ASN B O 1
ATOM 5633 N N . LEU B 1 192 ? -2.115 28.953 27.672 1 70.5 192 LEU B N 1
ATOM 5634 C CA . LEU B 1 192 ? -1.461 27.844 27 1 70.5 192 LEU B CA 1
ATOM 5635 C C . LEU B 1 192 ? -0.077 28.234 26.5 1 70.5 192 LEU B C 1
ATOM 5637 O O . LEU B 1 192 ? 0.595 27.453 25.828 1 70.5 192 LEU B O 1
ATOM 5641 N N . GLU B 1 193 ? 0.318 29.422 26.844 1 67.75 193 GLU B N 1
ATOM 5642 C CA . GLU B 1 193 ? 1.593 29.938 26.375 1 67.75 193 GLU B CA 1
ATOM 5643 C C . GLU B 1 193 ? 2.76 29.094 26.859 1 67.75 193 GLU B C 1
ATOM 5645 O O . GLU B 1 193 ? 3.773 28.969 26.156 1 67.75 193 GLU B O 1
ATOM 5650 N N . ALA B 1 194 ? 2.602 28.594 27.953 1 69.06 194 ALA B N 1
ATOM 5651 C CA . ALA B 1 194 ? 3.686 27.797 28.516 1 69.06 194 ALA B CA 1
ATOM 5652 C C . ALA B 1 194 ? 3.934 26.547 27.672 1 69.06 194 ALA B C 1
ATOM 5654 O O . ALA B 1 194 ? 5.074 26.078 27.562 1 69.06 194 ALA B O 1
ATOM 5655 N N . SER B 1 195 ? 2.91 26.078 27.078 1 72.88 195 SER B N 1
ATOM 5656 C CA . SER B 1 195 ? 3.029 24.828 26.328 1 72.88 195 SER B CA 1
ATOM 5657 C C . SER B 1 195 ? 3.43 25.094 24.875 1 72.88 195 SER B C 1
ATOM 5659 O O . SER B 1 195 ? 3.953 24.203 24.203 1 72.88 195 SER B O 1
ATOM 5661 N N . ILE B 1 196 ? 3.23 26.281 24.469 1 86.31 196 ILE B N 1
ATOM 5662 C CA . ILE B 1 196 ? 3.543 26.656 23.078 1 86.31 196 ILE B CA 1
ATOM 5663 C C . ILE B 1 196 ? 4.227 28.016 23.062 1 86.31 196 ILE B C 1
ATOM 5665 O O . ILE B 1 196 ? 3.611 29.016 22.688 1 86.31 196 ILE B O 1
ATOM 5669 N N . PRO B 1 197 ? 5.457 28.047 23.312 1 83.06 197 PRO B N 1
ATOM 5670 C CA . PRO B 1 197 ? 6.188 29.312 23.438 1 83.06 197 PRO B CA 1
ATOM 5671 C C . PRO B 1 197 ? 6.125 30.156 22.156 1 83.06 197 PRO B C 1
ATOM 5673 O O . PRO B 1 197 ? 6.297 31.375 22.203 1 83.06 197 PRO B O 1
ATOM 5676 N N . GLU B 1 198 ? 5.832 29.562 21.109 1 88 198 GLU B N 1
ATOM 5677 C CA . GLU B 1 198 ? 5.805 30.234 19.812 1 88 198 GLU B CA 1
ATOM 5678 C C . GLU B 1 198 ? 4.645 31.234 19.734 1 88 198 GLU B C 1
ATOM 5680 O O . GLU B 1 198 ? 4.617 32.094 18.859 1 88 198 GLU B O 1
ATOM 5685 N N . VAL B 1 199 ? 3.688 31.141 20.641 1 87.81 199 VAL B N 1
ATOM 5686 C CA . VAL B 1 199 ? 2.605 32.125 20.734 1 87.81 199 VAL B CA 1
ATOM 5687 C C . VAL B 1 199 ? 3.186 33.531 20.953 1 87.81 199 VAL B C 1
ATOM 5689 O O . VAL B 1 199 ? 2.705 34.5 20.391 1 87.81 199 VAL B O 1
ATOM 5692 N N . LYS B 1 200 ? 4.211 33.594 21.75 1 86.56 200 LYS B N 1
ATOM 5693 C CA . LYS B 1 200 ? 4.871 34.875 22.031 1 86.56 200 LYS B CA 1
ATOM 5694 C C . LYS B 1 200 ? 5.551 35.406 20.766 1 86.56 200 LYS B C 1
ATOM 5696 O O . LYS B 1 200 ? 5.578 36.625 20.562 1 86.56 200 LYS B O 1
ATOM 5701 N N . LEU B 1 201 ? 6.09 34.5 20.031 1 88.69 201 LEU B N 1
ATOM 5702 C CA . LEU B 1 201 ? 6.727 34.906 18.781 1 88.69 201 LEU B CA 1
ATOM 5703 C C . LEU B 1 201 ? 5.734 35.625 17.859 1 88.69 201 LEU B C 1
ATOM 5705 O O . LEU B 1 201 ? 6.035 36.688 17.312 1 88.69 201 LEU B O 1
ATOM 5709 N N . LEU B 1 202 ? 4.602 35.062 17.688 1 89.5 202 LEU B N 1
ATOM 5710 C CA . LEU B 1 202 ? 3.574 35.656 16.828 1 89.5 202 LEU B CA 1
ATOM 5711 C C . LEU B 1 202 ? 3.076 36.969 17.391 1 89.5 202 LEU B C 1
ATOM 5713 O O . LEU B 1 202 ? 2.766 37.906 16.625 1 89.5 202 LEU B O 1
ATOM 5717 N N . SER B 1 203 ? 3.055 37.094 18.688 1 87.25 203 SER B N 1
ATOM 5718 C CA . SER B 1 203 ? 2.545 38.281 19.344 1 87.25 203 SER B CA 1
ATOM 5719 C C . SER B 1 203 ? 3.498 39.469 19.156 1 87.25 203 SER B C 1
ATOM 5721 O O . SER B 1 203 ? 3.082 40.625 19.219 1 87.25 203 SER B O 1
ATOM 5723 N N . ASN B 1 204 ? 4.746 39.188 18.922 1 90.06 204 ASN B N 1
ATOM 5724 C CA . ASN B 1 204 ? 5.762 40.25 18.812 1 90.06 204 ASN B CA 1
ATOM 5725 C C . ASN B 1 204 ? 5.961 40.656 17.359 1 90.06 204 ASN B C 1
ATOM 5727 O O . ASN B 1 204 ? 6.734 41.594 17.078 1 90.06 204 ASN B O 1
ATOM 5731 N N . MET B 1 205 ? 5.258 40.094 16.453 1 93.19 205 MET B N 1
ATOM 5732 C CA . MET B 1 205 ? 5.418 40.406 15.039 1 93.19 205 MET B CA 1
ATOM 5733 C C . MET B 1 205 ? 4.473 41.531 14.609 1 93.19 205 MET B C 1
ATOM 5735 O O . MET B 1 205 ? 3.379 41.656 15.156 1 93.19 205 MET B O 1
ATOM 5739 N N . SER B 1 206 ? 4.926 42.344 13.672 1 93.56 206 SER B N 1
ATOM 5740 C CA . SER B 1 206 ? 4.051 43.344 13.062 1 93.56 206 SER B CA 1
ATOM 5741 C C . SER B 1 206 ? 2.965 42.688 12.219 1 93.56 206 SER B C 1
ATOM 5743 O O . SER B 1 206 ? 3.061 41.5 11.883 1 93.56 206 SER B O 1
ATOM 5745 N N . ASP B 1 207 ? 1.951 43.375 11.844 1 90.88 207 ASP B N 1
ATOM 5746 C CA . ASP B 1 207 ? 0.86 42.906 11.016 1 90.88 207 ASP B CA 1
ATOM 5747 C C . ASP B 1 207 ? 1.376 42.406 9.656 1 90.88 207 ASP B C 1
ATOM 5749 O O . ASP B 1 207 ? 0.937 41.375 9.148 1 90.88 207 ASP B O 1
ATOM 5753 N N . ASP B 1 208 ? 2.334 43.156 9.148 1 90.44 208 ASP B N 1
ATOM 5754 C CA . ASP B 1 208 ? 2.889 42.812 7.844 1 90.44 208 ASP B CA 1
ATOM 5755 C C . ASP B 1 208 ? 3.67 41.5 7.918 1 90.44 208 ASP B C 1
ATOM 5757 O O . ASP B 1 208 ? 3.576 40.656 7.02 1 90.44 208 ASP B O 1
ATOM 5761 N N . GLU B 1 209 ? 4.398 41.406 8.992 1 92.56 209 GLU B N 1
ATOM 5762 C CA . GLU B 1 209 ? 5.184 40.188 9.195 1 92.56 209 GLU B CA 1
ATOM 5763 C C . GLU B 1 209 ? 4.281 38.969 9.391 1 92.56 209 GLU B C 1
ATOM 5765 O O . GLU B 1 209 ? 4.52 37.906 8.805 1 92.56 209 GLU B O 1
ATOM 5770 N N . THR B 1 210 ? 3.273 39.156 10.164 1 91.94 210 THR B N 1
ATOM 5771 C CA . THR B 1 210 ? 2.336 38.094 10.453 1 91.94 210 THR B CA 1
ATOM 5772 C C . THR B 1 210 ? 1.587 37.688 9.188 1 91.94 210 THR B C 1
ATOM 5774 O O . THR B 1 210 ? 1.357 36.5 8.953 1 91.94 210 THR B O 1
ATOM 5777 N N . MET B 1 211 ? 1.23 38.594 8.438 1 90.12 211 MET B N 1
ATOM 5778 C CA . MET B 1 211 ? 0.508 38.312 7.199 1 90.12 211 MET B CA 1
ATOM 5779 C C . MET B 1 211 ? 1.383 37.531 6.219 1 90.12 211 MET B C 1
ATOM 5781 O O . MET B 1 211 ? 0.912 36.625 5.562 1 90.12 211 MET B O 1
ATOM 5785 N N . LEU B 1 212 ? 2.615 37.969 6.098 1 91.06 212 LEU B N 1
ATOM 5786 C CA . LEU B 1 212 ? 3.541 37.281 5.207 1 91.06 212 LEU B CA 1
ATOM 5787 C C . LEU B 1 212 ? 3.803 35.844 5.691 1 91.06 212 LEU B C 1
ATOM 5789 O O . LEU B 1 212 ? 3.846 34.906 4.891 1 91.06 212 LEU B O 1
ATOM 5793 N N . LEU B 1 213 ? 3.979 35.688 6.988 1 93.19 213 LEU B N 1
ATOM 5794 C CA . LEU B 1 213 ? 4.176 34.375 7.578 1 93.19 213 LEU B CA 1
ATOM 5795 C C . LEU B 1 213 ? 2.965 33.469 7.336 1 93.19 213 LEU B C 1
ATOM 5797 O O . LEU B 1 213 ? 3.111 32.281 7.012 1 93.19 213 LEU B O 1
ATOM 5801 N N . GLU B 1 214 ? 1.833 34 7.52 1 92.81 214 GLU B N 1
ATOM 5802 C CA . GLU B 1 214 ? 0.596 33.281 7.285 1 92.81 214 GLU B CA 1
ATOM 5803 C C . GLU B 1 214 ? 0.488 32.812 5.828 1 92.81 214 GLU B C 1
ATOM 5805 O O . GLU B 1 214 ? 0.029 31.719 5.547 1 92.81 214 GLU B O 1
ATOM 5810 N N . SER B 1 215 ? 0.881 33.688 4.949 1 90.75 215 SER B N 1
ATOM 5811 C CA . SER B 1 215 ? 0.869 33.344 3.535 1 90.75 215 SER B CA 1
ATOM 5812 C C . SER B 1 215 ? 1.813 32.188 3.246 1 90.75 215 SER B C 1
ATOM 5814 O O . SER B 1 215 ? 1.466 31.25 2.504 1 90.75 215 SER B O 1
ATOM 5816 N N . LEU B 1 216 ? 2.961 32.25 3.844 1 92.81 216 LEU B N 1
ATOM 5817 C CA . LEU B 1 216 ? 3.926 31.172 3.648 1 92.81 216 LEU B CA 1
ATOM 5818 C C . LEU B 1 216 ? 3.42 29.875 4.262 1 92.81 216 LEU B C 1
ATOM 5820 O O . LEU B 1 216 ? 3.551 28.797 3.654 1 92.81 216 LEU B O 1
ATOM 5824 N N . ALA B 1 217 ? 2.842 29.969 5.414 1 95 217 ALA B N 1
ATOM 5825 C CA . ALA B 1 217 ? 2.287 28.812 6.09 1 95 217 ALA B CA 1
ATOM 5826 C C . ALA B 1 217 ? 1.135 28.203 5.289 1 95 217 ALA B C 1
ATOM 5828 O O . ALA B 1 217 ? 0.913 27 5.32 1 95 217 ALA B O 1
ATOM 5829 N N . SER B 1 218 ? 0.414 29.031 4.551 1 92.94 218 SER B N 1
ATOM 5830 C CA . SER B 1 218 ? -0.747 28.594 3.779 1 92.94 218 SER B CA 1
ATOM 5831 C C . SER B 1 218 ? -0.334 27.719 2.607 1 92.94 218 SER B C 1
ATOM 5833 O O . SER B 1 218 ? -1.17 27.031 2.016 1 92.94 218 SER B O 1
ATOM 5835 N N . ILE B 1 219 ? 0.941 27.719 2.303 1 94.56 219 ILE B N 1
ATOM 5836 C CA . ILE B 1 219 ? 1.452 26.844 1.254 1 94.56 219 ILE B CA 1
ATOM 5837 C C . ILE B 1 219 ? 1.256 25.375 1.659 1 94.56 219 ILE B C 1
ATOM 5839 O O . ILE B 1 219 ? 0.981 24.531 0.812 1 94.56 219 ILE B O 1
ATOM 5843 N N . VAL B 1 220 ? 1.321 25.094 2.949 1 95.12 220 VAL B N 1
ATOM 5844 C CA . VAL B 1 220 ? 1.182 23.734 3.434 1 95.12 220 VAL B CA 1
ATOM 5845 C C . VAL B 1 220 ? -0.193 23.547 4.07 1 95.12 220 VAL B C 1
ATOM 5847 O O . VAL B 1 220 ? -0.765 22.453 4.023 1 95.12 220 VAL B O 1
ATOM 5850 N N . SER B 1 221 ? -0.697 24.594 4.645 1 90.12 221 SER B N 1
ATOM 5851 C CA . SER B 1 221 ? -1.98 24.516 5.332 1 90.12 221 SER B CA 1
ATOM 5852 C C . SER B 1 221 ? -2.912 25.641 4.895 1 90.12 221 SER B C 1
ATOM 5854 O O . SER B 1 221 ? -3.082 26.625 5.613 1 90.12 221 SER B O 1
ATOM 5856 N N . GLY B 1 222 ? -3.488 25.594 3.824 1 85.44 222 GLY B N 1
ATOM 5857 C CA . GLY B 1 222 ? -4.41 26.578 3.291 1 85.44 222 GLY B CA 1
ATOM 5858 C C . GLY B 1 222 ? -5.559 25.969 2.514 1 85.44 222 GLY B C 1
ATOM 5859 O O . GLY B 1 222 ? -5.934 24.828 2.756 1 85.44 222 GLY B O 1
ATOM 5860 N N . GLY B 1 223 ? -6.234 26.797 1.759 1 78.19 223 GLY B N 1
ATOM 5861 C CA . GLY B 1 223 ? -7.34 26.312 0.945 1 78.19 223 GLY B CA 1
ATOM 5862 C C . GLY B 1 223 ? -6.898 25.422 -0.196 1 78.19 223 GLY B C 1
ATOM 5863 O O . GLY B 1 223 ? -7.414 24.312 -0.356 1 78.19 223 GLY B O 1
ATOM 5864 N N . ILE B 1 224 ? -6.023 25.875 -1.027 1 86.69 224 ILE B N 1
ATOM 5865 C CA . ILE B 1 224 ? -5.344 25.109 -2.064 1 86.69 224 ILE B CA 1
ATOM 5866 C C . ILE B 1 224 ? -3.848 25.047 -1.77 1 86.69 224 ILE B C 1
ATOM 5868 O O . ILE B 1 224 ? -3.084 25.891 -2.248 1 86.69 224 ILE B O 1
ATOM 5872 N N . ASP B 1 225 ? -3.521 24.141 -1.013 1 92.38 225 ASP B N 1
ATOM 5873 C CA . ASP B 1 225 ? -2.152 24.047 -0.519 1 92.38 225 ASP B CA 1
ATOM 5874 C C . ASP B 1 225 ? -1.465 22.797 -1.063 1 92.38 225 ASP B C 1
ATOM 5876 O O . ASP B 1 225 ? -2.066 22.031 -1.821 1 92.38 225 ASP B O 1
ATOM 5880 N N . ALA B 1 226 ? -0.231 22.656 -0.754 1 96.19 226 ALA B N 1
ATOM 5881 C CA . ALA B 1 226 ? 0.583 21.547 -1.22 1 96.19 226 ALA B CA 1
ATOM 5882 C C . ALA B 1 226 ? 0.012 20.219 -0.738 1 96.19 226 ALA B C 1
ATOM 5884 O O . ALA B 1 226 ? 0.013 19.219 -1.478 1 96.19 226 ALA B O 1
ATOM 5885 N N . ASP B 1 227 ? -0.462 20.188 0.486 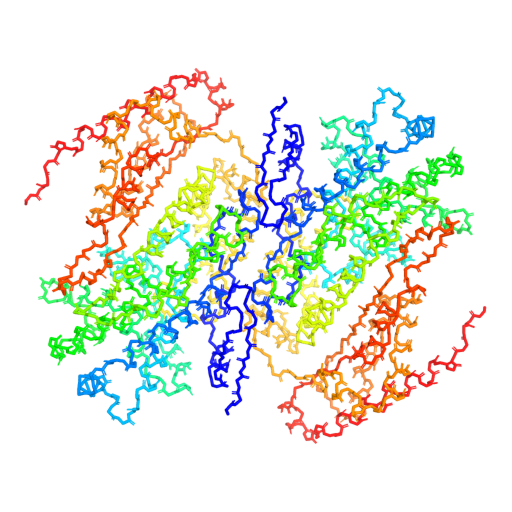1 96.38 227 ASP B N 1
ATOM 5886 C CA . ASP B 1 227 ? -1.06 19 1.071 1 96.38 227 ASP B CA 1
ATOM 5887 C C . ASP B 1 227 ? -2.26 18.531 0.254 1 96.38 227 ASP B C 1
ATOM 5889 O O . ASP B 1 227 ? -2.283 17.391 -0.226 1 96.38 227 ASP B O 1
ATOM 5893 N N . ARG B 1 228 ? -3.172 19.359 0.036 1 94.19 228 ARG B N 1
ATOM 5894 C CA . ARG B 1 228 ? -4.41 19.016 -0.658 1 94.19 228 ARG B CA 1
ATOM 5895 C C . ARG B 1 228 ? -4.145 18.672 -2.119 1 94.19 228 ARG B C 1
ATOM 5897 O O . ARG B 1 228 ? -4.777 17.781 -2.678 1 94.19 228 ARG B O 1
ATOM 5904 N N . LEU B 1 229 ? -3.266 19.406 -2.723 1 93.44 229 LEU B N 1
ATOM 5905 C CA . LEU B 1 229 ? -2.928 19.125 -4.109 1 93.44 229 LEU B CA 1
ATOM 5906 C C . LEU B 1 229 ? -2.332 17.719 -4.246 1 93.44 229 LEU B C 1
ATOM 5908 O O . LEU B 1 229 ? -2.703 16.969 -5.148 1 93.44 229 LEU B O 1
ATOM 5912 N N . ASP B 1 230 ? -1.471 17.422 -3.342 1 96.06 230 ASP B N 1
ATOM 5913 C CA . ASP B 1 230 ? -0.801 16.125 -3.455 1 96.06 230 ASP B CA 1
ATOM 5914 C C . ASP B 1 230 ? -1.784 14.977 -3.236 1 96.06 230 ASP B C 1
ATOM 5916 O O . ASP B 1 230 ? -1.823 14.031 -4.023 1 96.06 230 ASP B O 1
ATOM 5920 N N . TYR B 1 231 ? -2.541 15 -2.066 1 95 231 TYR B N 1
ATOM 5921 C CA . TYR B 1 231 ? -3.367 13.828 -1.804 1 95 231 TYR B CA 1
ATOM 5922 C C . TYR B 1 231 ? -4.449 13.672 -2.865 1 95 231 TYR B C 1
ATOM 5924 O O . TYR B 1 231 ? -4.867 12.555 -3.178 1 95 231 TYR B O 1
ATOM 5932 N N . THR B 1 232 ? -4.938 14.805 -3.451 1 92.75 232 THR B N 1
ATOM 5933 C CA . THR B 1 232 ? -5.922 14.703 -4.52 1 92.75 232 THR B CA 1
ATOM 5934 C C . THR B 1 232 ? -5.336 13.977 -5.727 1 92.75 232 THR B C 1
ATOM 5936 O O . THR B 1 232 ? -5.945 13.039 -6.25 1 92.75 232 THR B O 1
ATOM 5939 N N . LEU B 1 233 ? -4.129 14.398 -6.152 1 92.31 233 LEU B N 1
ATOM 5940 C CA . LEU B 1 233 ? -3.473 13.766 -7.293 1 92.31 233 LEU B CA 1
ATOM 5941 C C . LEU B 1 233 ? -3.127 12.312 -6.988 1 92.31 233 LEU B C 1
ATOM 5943 O O . LEU B 1 233 ? -3.367 11.43 -7.809 1 92.31 233 LEU B O 1
ATOM 5947 N N . ARG B 1 234 ? -2.615 12.133 -5.852 1 94.06 234 ARG B N 1
ATOM 5948 C CA . ARG B 1 234 ? -2.115 10.812 -5.461 1 94.06 234 ARG B CA 1
ATOM 5949 C C . ARG B 1 234 ? -3.26 9.828 -5.277 1 94.06 234 ARG B C 1
ATOM 5951 O O . ARG B 1 234 ? -3.18 8.688 -5.738 1 94.06 234 ARG B O 1
ATOM 5958 N N . ASP B 1 235 ? -4.258 10.203 -4.57 1 94.31 235 ASP B N 1
ATOM 5959 C CA . ASP B 1 235 ? -5.383 9.305 -4.336 1 94.31 235 ASP B CA 1
ATOM 5960 C C . ASP B 1 235 ? -6.121 9 -5.641 1 94.31 235 ASP B C 1
ATOM 5962 O O . ASP B 1 235 ? -6.625 7.891 -5.828 1 94.31 235 ASP B O 1
ATOM 5966 N N . LEU B 1 236 ? -6.242 9.992 -6.531 1 91.75 236 LEU B N 1
ATOM 5967 C CA . LEU B 1 236 ? -6.809 9.719 -7.848 1 91.75 236 LEU B CA 1
ATOM 5968 C C . LEU B 1 236 ? -5.961 8.695 -8.602 1 91.75 236 LEU B C 1
ATOM 5970 O O . LEU B 1 236 ? -6.5 7.789 -9.234 1 91.75 236 LEU B O 1
ATOM 5974 N N . TYR B 1 237 ? -4.668 8.867 -8.508 1 89.69 237 TYR B N 1
ATOM 5975 C CA . TYR B 1 237 ? -3.721 7.996 -9.195 1 89.69 237 TYR B CA 1
ATOM 5976 C C . TYR B 1 237 ? -3.846 6.559 -8.711 1 89.69 237 TYR B C 1
ATOM 5978 O O . TYR B 1 237 ? -3.896 5.625 -9.523 1 89.69 237 TYR B O 1
ATOM 5986 N N . PHE B 1 238 ? -4.023 6.312 -7.477 1 90.38 238 PHE B N 1
ATOM 5987 C CA . PHE B 1 238 ? -3.947 4.969 -6.914 1 90.38 238 PHE B CA 1
ATOM 5988 C C . PHE B 1 238 ? -5.316 4.301 -6.926 1 90.38 238 PHE B C 1
ATOM 5990 O O . PHE B 1 238 ? -5.414 3.074 -7.023 1 90.38 238 PHE B O 1
ATOM 5997 N N . THR B 1 239 ? -6.352 5.02 -6.805 1 90.69 239 THR B N 1
ATOM 5998 C CA . THR B 1 239 ? -7.684 4.426 -6.781 1 90.69 239 THR B CA 1
ATOM 5999 C C . THR B 1 239 ? -8.234 4.27 -8.195 1 90.69 239 THR B C 1
ATOM 6001 O O . THR B 1 239 ? -9.109 3.439 -8.445 1 90.69 239 THR B O 1
ATOM 6004 N N . GLY B 1 240 ? -7.742 5.07 -9.062 1 85.38 240 GLY B N 1
ATOM 6005 C CA . GLY B 1 240 ? -8.32 5.125 -10.398 1 85.38 240 GLY B CA 1
ATOM 6006 C C . GLY B 1 240 ? -9.695 5.766 -10.422 1 85.38 240 GLY B C 1
ATOM 6007 O O . GLY B 1 240 ? -10.438 5.617 -11.391 1 85.38 240 GLY B O 1
ATOM 6008 N N . ALA B 1 241 ? -9.898 6.402 -9.156 1 76.44 241 ALA B N 1
ATOM 6009 C CA . ALA B 1 241 ? -11.203 7.031 -9.031 1 76.44 241 ALA B CA 1
ATOM 6010 C C . ALA B 1 241 ? -11.273 8.328 -9.836 1 76.44 241 ALA B C 1
ATOM 6012 O O . ALA B 1 241 ? -10.312 9.102 -9.852 1 76.44 241 ALA B O 1
ATOM 6013 N N . GLY B 1 242 ? -12.016 8.375 -11.008 1 63.28 242 GLY B N 1
ATOM 6014 C CA . GLY B 1 242 ? -12.312 9.625 -11.695 1 63.28 242 GLY B CA 1
ATOM 6015 C C . GLY B 1 242 ? -11.672 9.719 -13.062 1 63.28 242 GLY B C 1
ATOM 6016 O O . GLY B 1 242 ? -10.742 8.969 -13.375 1 63.28 242 GLY B O 1
ATOM 6017 N N . SER B 1 243 ? -12.172 10.023 -14.055 1 51.53 243 SER B N 1
ATOM 6018 C CA . SER B 1 243 ? -11.789 10.266 -15.445 1 51.53 243 SER B CA 1
ATOM 6019 C C . SER B 1 243 ? -10.773 11.391 -15.547 1 51.53 243 SER B C 1
ATOM 6021 O O . SER B 1 243 ? -10.305 11.711 -16.641 1 51.53 243 SER B O 1
ATOM 6023 N N . GLY B 1 244 ? -10.109 11.867 -14.43 1 49.31 244 GLY B N 1
ATOM 6024 C CA . GLY B 1 244 ? -9.602 13.18 -14.805 1 49.31 244 GLY B CA 1
ATOM 6025 C C . GLY B 1 244 ? -8.281 13.523 -14.148 1 49.31 244 GLY B C 1
ATOM 6026 O O . GLY B 1 244 ? -8.016 14.688 -13.844 1 49.31 244 GLY B O 1
ATOM 6027 N N . SER B 1 245 ? -7.359 12.531 -13.781 1 49.06 245 SER B N 1
ATOM 6028 C CA . SER B 1 245 ? -6.141 13.031 -13.156 1 49.06 245 SER B CA 1
ATOM 6029 C C . SER B 1 245 ? -5.461 14.078 -14.031 1 49.06 245 SER B C 1
ATOM 6031 O O . SER B 1 245 ? -4.793 14.984 -13.523 1 49.06 245 SER B O 1
ATOM 6033 N N . GLY B 1 246 ? -5.734 13.82 -15.367 1 52.88 246 GLY B N 1
ATOM 6034 C CA . GLY B 1 246 ? -5.09 14.75 -16.266 1 52.88 246 GLY B CA 1
ATOM 6035 C C . GLY B 1 246 ? -5.566 16.188 -16.094 1 52.88 246 GLY B C 1
ATOM 6036 O O . GLY B 1 246 ? -5.02 17.109 -16.703 1 52.88 246 GLY B O 1
ATOM 6037 N N . ALA B 1 247 ? -6.457 16.281 -15.094 1 56.44 247 ALA B N 1
ATOM 6038 C CA . ALA B 1 247 ? -7.148 17.578 -15.102 1 56.44 247 ALA B CA 1
ATOM 6039 C C . ALA B 1 247 ? -6.383 18.609 -14.273 1 56.44 247 ALA B C 1
ATOM 6041 O O . ALA B 1 247 ? -6.629 19.812 -14.391 1 56.44 247 ALA B O 1
ATOM 6042 N N . ILE B 1 248 ? -5.352 18.125 -13.422 1 73.88 248 ILE B N 1
ATOM 6043 C CA . ILE B 1 248 ? -4.703 19.141 -12.609 1 73.88 248 ILE B CA 1
ATOM 6044 C C . ILE B 1 248 ? -3.279 19.375 -13.117 1 73.88 248 ILE B C 1
ATOM 6046 O O . ILE B 1 248 ? -2.406 18.531 -12.953 1 73.88 248 ILE B O 1
ATOM 6050 N N . ASP B 1 249 ? -3.119 20.391 -13.812 1 79.75 249 ASP B N 1
ATOM 6051 C CA . ASP B 1 249 ? -1.789 20.812 -14.25 1 79.75 249 ASP B CA 1
ATOM 6052 C C . ASP B 1 249 ? -1.079 21.609 -13.164 1 79.75 249 ASP B C 1
ATOM 6054 O O . ASP B 1 249 ? -1.212 22.844 -13.109 1 79.75 249 ASP B O 1
ATOM 6058 N N . ILE B 1 250 ? -0.214 21 -12.406 1 85.88 250 ILE B N 1
ATOM 6059 C CA . ILE B 1 250 ? 0.435 21.578 -11.242 1 85.88 250 ILE B CA 1
ATOM 6060 C C . ILE B 1 250 ? 1.362 22.719 -11.68 1 85.88 250 ILE B C 1
ATOM 6062 O O . ILE B 1 250 ? 1.426 23.766 -11.031 1 85.88 250 ILE B O 1
ATOM 6066 N N . ALA B 1 251 ? 2.062 22.484 -12.773 1 84.56 251 ALA B N 1
ATOM 6067 C CA . ALA B 1 251 ? 3.016 23.484 -13.25 1 84.56 251 ALA B CA 1
ATOM 6068 C C . ALA B 1 251 ? 2.314 24.797 -13.57 1 84.56 251 ALA B C 1
ATOM 6070 O O . ALA B 1 251 ? 2.797 25.875 -13.195 1 84.56 251 ALA B O 1
ATOM 6071 N N . ARG B 1 252 ? 1.239 24.703 -14.219 1 83.31 252 ARG B N 1
ATOM 6072 C CA . ARG B 1 252 ? 0.496 25.906 -14.586 1 83.31 252 ARG B CA 1
ATOM 6073 C C . ARG B 1 252 ? -0.133 26.562 -13.359 1 83.31 252 ARG B C 1
ATOM 6075 O O . ARG B 1 252 ? -0.198 27.797 -13.273 1 83.31 252 ARG B O 1
ATOM 6082 N N . LEU B 1 253 ? -0.651 25.719 -12.469 1 87.25 253 LEU B N 1
ATOM 6083 C CA . LEU B 1 253 ? -1.254 26.25 -11.25 1 87.25 253 LEU B CA 1
ATOM 6084 C C . LEU B 1 253 ? -0.229 27.016 -10.422 1 87.25 253 LEU B C 1
ATOM 6086 O O . LEU B 1 253 ? -0.515 28.109 -9.93 1 87.25 253 LEU B O 1
ATOM 6090 N N . VAL B 1 254 ? 0.951 26.469 -10.336 1 90.12 254 VAL B N 1
ATOM 6091 C CA . VAL B 1 254 ? 2.008 27.078 -9.531 1 90.12 254 VAL B CA 1
ATOM 6092 C C . VAL B 1 254 ? 2.494 28.359 -10.188 1 90.12 254 VAL B C 1
ATOM 6094 O O . VAL B 1 254 ? 2.801 29.344 -9.508 1 90.12 254 VAL B O 1
ATOM 6097 N N . ASN B 1 255 ? 2.488 28.391 -11.508 1 89.06 255 ASN B N 1
ATOM 6098 C CA . ASN B 1 255 ? 2.951 29.562 -12.242 1 89.06 255 ASN B CA 1
ATOM 6099 C C . ASN B 1 255 ? 2.059 30.781 -11.992 1 89.06 255 ASN B C 1
ATOM 6101 O O . ASN B 1 255 ? 2.506 31.922 -12.109 1 89.06 255 ASN B O 1
ATOM 6105 N N . TYR B 1 256 ? 0.868 30.562 -11.648 1 87.44 256 TYR B N 1
ATOM 6106 C CA . TYR B 1 256 ? -0.088 31.656 -11.484 1 87.44 256 TYR B CA 1
ATOM 6107 C C . TYR B 1 256 ? -0.323 31.953 -10.008 1 87.44 256 TYR B C 1
ATOM 6109 O O . TYR B 1 256 ? -1.27 32.656 -9.648 1 87.44 256 TYR B O 1
ATOM 6117 N N . LEU B 1 257 ? 0.512 31.406 -9.148 1 90.06 257 LEU B N 1
ATOM 6118 C CA . LEU B 1 257 ? 0.387 31.531 -7.703 1 90.06 257 LEU B CA 1
ATOM 6119 C C . LEU B 1 257 ? 1.123 32.781 -7.211 1 90.06 257 LEU B C 1
ATOM 6121 O O . LEU B 1 257 ? 2.244 33.062 -7.645 1 90.06 257 LEU B O 1
ATOM 6125 N N . HIS B 1 258 ? 0.454 33.531 -6.355 1 87 258 HIS B N 1
ATOM 6126 C CA . HIS B 1 258 ? 1.029 34.719 -5.734 1 87 258 HIS B CA 1
ATOM 6127 C C . HIS B 1 258 ? 0.747 34.75 -4.234 1 87 258 HIS B C 1
ATOM 6129 O O . HIS B 1 258 ? -0.19 34.125 -3.764 1 87 258 HIS B O 1
ATOM 6135 N N . LEU B 1 259 ? 1.655 35.469 -3.516 1 81.62 259 LEU B N 1
ATOM 6136 C CA . LEU B 1 259 ? 1.38 35.719 -2.105 1 81.62 259 LEU B CA 1
ATOM 6137 C C . LEU B 1 259 ? 0.436 36.906 -1.939 1 81.62 259 LEU B C 1
ATOM 6139 O O . LEU B 1 259 ? 0.545 37.906 -2.664 1 81.62 259 LEU B O 1
ATOM 6143 N N . GLY B 1 260 ? -0.521 36.688 -1.171 1 72.5 260 GLY B N 1
ATOM 6144 C CA . GLY B 1 260 ? -1.385 37.812 -0.845 1 72.5 260 GLY B CA 1
ATOM 6145 C C . GLY B 1 260 ? -1.908 37.781 0.579 1 72.5 260 GLY B C 1
ATOM 6146 O O . GLY B 1 260 ? -2.039 36.688 1.165 1 72.5 260 GLY B O 1
ATOM 6147 N N . ARG B 1 261 ? -2.125 38.906 1.222 1 69.38 261 ARG B N 1
ATOM 6148 C CA . ARG B 1 261 ? -2.674 39.281 2.52 1 69.38 261 ARG B CA 1
ATOM 6149 C C . ARG B 1 261 ? -2.996 38.031 3.357 1 69.38 261 ARG B C 1
ATOM 6151 O O . ARG B 1 261 ? -4.117 37.906 3.848 1 69.38 261 ARG B O 1
ATOM 6158 N N . GLY B 1 262 ? -2.027 37.156 3.529 1 69.38 262 GLY B N 1
ATOM 6159 C CA . GLY B 1 262 ? -2.199 36.031 4.434 1 69.38 262 GLY B CA 1
ATOM 6160 C C . GLY B 1 262 ? -2.736 34.781 3.748 1 69.38 262 GLY B C 1
ATOM 6161 O O . GLY B 1 262 ? -3.027 33.781 4.406 1 69.38 262 GLY B O 1
ATOM 6162 N N . ILE B 1 263 ? -2.928 34.875 2.422 1 76.44 263 ILE B N 1
ATOM 6163 C CA . ILE B 1 263 ? -3.471 33.75 1.694 1 76.44 263 ILE B CA 1
ATOM 6164 C C . ILE B 1 263 ? -2.73 33.562 0.369 1 76.44 263 ILE B C 1
ATOM 6166 O O . ILE B 1 263 ? -1.882 34.406 0.017 1 76.44 263 ILE B O 1
ATOM 6170 N N . LEU B 1 264 ? -3.035 32.469 -0.248 1 82 264 LEU B N 1
ATOM 6171 C CA . LEU B 1 264 ? -2.529 32.25 -1.6 1 82 264 LEU B CA 1
ATOM 6172 C C . LEU B 1 264 ? -3.502 32.781 -2.639 1 82 264 LEU B C 1
ATOM 6174 O O . LEU B 1 264 ? -4.711 32.594 -2.537 1 82 264 LEU B O 1
ATOM 6178 N N . ILE B 1 265 ? -2.979 33.562 -3.508 1 85.31 265 ILE B N 1
ATOM 6179 C CA . ILE B 1 265 ? -3.785 34.156 -4.562 1 85.31 265 ILE B CA 1
ATOM 6180 C C . ILE B 1 265 ? -3.393 33.594 -5.914 1 85.31 265 ILE B C 1
ATOM 6182 O O . ILE B 1 265 ? -2.209 33.375 -6.188 1 85.31 265 ILE B O 1
ATOM 6186 N N . PHE B 1 266 ? -4.418 33.312 -6.727 1 86.44 266 PHE B N 1
ATOM 6187 C CA . PHE B 1 266 ? -4.176 32.781 -8.07 1 86.44 266 PHE B CA 1
ATOM 6188 C C . PHE B 1 266 ? -4.68 33.781 -9.125 1 86.44 266 PHE B C 1
ATOM 6190 O O . PHE B 1 266 ? -5.676 34.469 -8.914 1 86.44 266 PHE B O 1
ATOM 6197 N N . ASP B 1 267 ? -4 33.812 -10.227 1 84.5 267 ASP B N 1
ATOM 6198 C CA . ASP B 1 267 ? -4.461 34.594 -11.359 1 84.5 267 ASP B CA 1
ATOM 6199 C C . ASP B 1 267 ? -5.727 34 -11.969 1 84.5 267 ASP B C 1
ATOM 6201 O O . ASP B 1 267 ? -5.984 32.812 -11.836 1 84.5 267 ASP B O 1
ATOM 6205 N N . ASP B 1 268 ? -6.391 34.875 -12.656 1 80.19 268 ASP B N 1
ATOM 6206 C CA . ASP B 1 268 ? -7.617 34.438 -13.328 1 80.19 268 ASP B CA 1
ATOM 6207 C C . ASP B 1 268 ? -7.332 33.344 -14.352 1 80.19 268 ASP B C 1
ATOM 6209 O O . ASP B 1 268 ? -8.188 32.5 -14.617 1 80.19 268 ASP B O 1
ATOM 6213 N N . LYS B 1 269 ? -6.141 33.344 -14.922 1 82.69 269 LYS B N 1
ATOM 6214 C CA . LYS B 1 269 ? -5.738 32.344 -15.906 1 82.69 269 LYS B CA 1
ATOM 6215 C C . LYS B 1 269 ? -5.719 30.953 -15.305 1 82.69 269 LYS B C 1
ATOM 6217 O O . LYS B 1 269 ? -5.773 29.953 -16.031 1 82.69 269 LYS B O 1
ATOM 6222 N N . ALA B 1 270 ? -5.699 30.922 -13.969 1 84.69 270 ALA B N 1
ATOM 6223 C CA . ALA B 1 270 ? -5.645 29.625 -13.281 1 84.69 270 ALA B CA 1
ATOM 6224 C C . ALA B 1 270 ? -7.047 29.109 -12.984 1 84.69 270 ALA B C 1
ATOM 6226 O O . ALA B 1 270 ? -7.207 28 -12.461 1 84.69 270 ALA B O 1
ATOM 6227 N N . LYS B 1 271 ? -8.023 29.797 -13.336 1 82.25 271 LYS B N 1
ATOM 6228 C CA . LYS B 1 271 ? -9.406 29.5 -12.969 1 82.25 271 LYS B CA 1
ATOM 6229 C C . LYS B 1 271 ? -9.805 28.094 -13.398 1 82.25 271 LYS B C 1
ATOM 6231 O O . LYS B 1 271 ? -10.383 27.344 -12.617 1 82.25 271 LYS B O 1
ATOM 6236 N N . ALA B 1 272 ? -9.5 27.781 -14.641 1 82.56 272 ALA B N 1
ATOM 6237 C CA . ALA B 1 272 ? -9.875 26.484 -15.164 1 82.56 272 ALA B CA 1
ATOM 6238 C C . ALA B 1 272 ? -9.227 25.359 -14.367 1 82.56 272 ALA B C 1
ATOM 6240 O O . ALA B 1 272 ? -9.828 24.297 -14.164 1 82.56 272 ALA B O 1
ATOM 6241 N N . PHE B 1 273 ? -8.062 25.547 -13.969 1 83.5 273 PHE B N 1
ATOM 6242 C CA . PHE B 1 273 ? -7.332 24.547 -13.211 1 83.5 273 PHE B CA 1
ATOM 6243 C C . PHE B 1 273 ? -7.879 24.438 -11.797 1 83.5 273 PHE B C 1
ATOM 6245 O O . PHE B 1 273 ? -7.969 23.344 -11.242 1 83.5 273 PHE B O 1
ATOM 6252 N N . LEU B 1 274 ? -8.25 25.531 -11.25 1 84.81 274 LEU B N 1
ATOM 6253 C CA . LEU B 1 274 ? -8.852 25.531 -9.922 1 84.81 274 LEU B CA 1
ATOM 6254 C C . LEU B 1 274 ? -10.195 24.812 -9.922 1 84.81 274 LEU B C 1
ATOM 6256 O O . LEU B 1 274 ? -10.516 24.094 -8.984 1 84.81 274 LEU B O 1
ATOM 6260 N N . GLU B 1 275 ? -10.922 25.031 -10.953 1 84.19 275 GLU B N 1
ATOM 6261 C CA . GLU B 1 275 ? -12.195 24.328 -11.117 1 84.19 275 GLU B CA 1
ATOM 6262 C C . GLU B 1 275 ? -11.984 22.828 -11.234 1 84.19 275 GLU B C 1
ATOM 6264 O O . GLU B 1 275 ? -12.703 22.031 -10.609 1 84.19 275 GLU B O 1
ATOM 6269 N N . GLY B 1 276 ? -11.031 22.469 -12.062 1 84 276 GLY B N 1
ATOM 6270 C CA . GLY B 1 276 ? -10.695 21.062 -12.195 1 84 276 GLY B CA 1
ATOM 6271 C C . GLY B 1 276 ? -10.289 20.422 -10.883 1 84 276 GLY B C 1
ATOM 6272 O O . GLY B 1 276 ? -10.711 19.297 -10.578 1 84 276 GLY B O 1
ATOM 6273 N N . TYR B 1 277 ? -9.578 21.141 -10.141 1 87.31 277 TYR B N 1
ATOM 6274 C CA . TYR B 1 277 ? -9.148 20.672 -8.836 1 87.31 277 TYR B CA 1
ATOM 6275 C C . TYR B 1 277 ? -10.344 20.484 -7.902 1 87.31 277 TYR B C 1
ATOM 6277 O O . TYR B 1 277 ? -10.445 19.469 -7.215 1 87.31 277 TYR B O 1
ATOM 6285 N N . ALA B 1 278 ? -11.141 21.469 -7.867 1 87 278 ALA B N 1
ATOM 6286 C CA . ALA B 1 278 ? -12.297 21.438 -6.977 1 87 278 ALA B CA 1
ATOM 6287 C C . ALA B 1 278 ? -13.195 20.25 -7.301 1 87 278 ALA B C 1
ATOM 6289 O O . ALA B 1 278 ? -13.688 19.578 -6.395 1 87 278 ALA B O 1
ATOM 6290 N N . ILE B 1 279 ? -13.383 20 -8.523 1 87 279 ILE B N 1
ATOM 6291 C CA . ILE B 1 279 ? -14.242 18.906 -8.961 1 87 279 ILE B CA 1
ATOM 6292 C C . ILE B 1 279 ? -13.586 17.578 -8.617 1 87 279 ILE B C 1
ATOM 6294 O O . ILE B 1 279 ? -14.25 16.641 -8.156 1 87 279 ILE B O 1
ATOM 6298 N N . ALA B 1 280 ? -12.281 17.469 -8.867 1 88.56 280 ALA B N 1
ATOM 6299 C CA . ALA B 1 280 ? -11.547 16.25 -8.555 1 88.56 280 ALA B CA 1
ATOM 6300 C C . ALA B 1 280 ? -11.617 15.938 -7.062 1 88.56 280 ALA B C 1
ATOM 6302 O O . ALA B 1 280 ? -11.828 14.789 -6.676 1 88.56 280 ALA B O 1
ATOM 6303 N N . ARG B 1 281 ? -11.43 16.953 -6.266 1 90.25 281 ARG B N 1
ATOM 6304 C CA . ARG B 1 281 ? -11.484 16.781 -4.82 1 90.25 281 ARG B CA 1
ATOM 6305 C C . ARG B 1 281 ? -12.875 16.359 -4.371 1 90.25 281 ARG B C 1
ATOM 6307 O O . ARG B 1 281 ? -13.016 15.461 -3.537 1 90.25 281 ARG B O 1
ATOM 6314 N N . TYR B 1 282 ? -13.883 17 -4.938 1 89.19 282 TYR B N 1
ATOM 6315 C CA . TYR B 1 282 ? -15.258 16.625 -4.621 1 89.19 282 TYR B CA 1
ATOM 6316 C C . TYR B 1 282 ? -15.523 15.172 -4.961 1 89.19 282 TYR B C 1
ATOM 6318 O O . TYR B 1 282 ? -16.125 14.445 -4.168 1 89.19 282 TYR B O 1
ATOM 6326 N N . ASN B 1 283 ? -15.07 14.766 -6.07 1 88.88 283 ASN B N 1
ATOM 6327 C CA . ASN B 1 283 ? -15.281 13.391 -6.508 1 88.88 283 ASN B CA 1
ATOM 6328 C C . ASN B 1 283 ? -14.57 12.391 -5.602 1 88.88 283 ASN B C 1
ATOM 6330 O O . ASN B 1 283 ? -15.094 11.312 -5.324 1 88.88 283 ASN B O 1
ATOM 6334 N N . LEU B 1 284 ? -13.43 12.711 -5.219 1 91.62 284 LEU B N 1
ATOM 6335 C CA . LEU B 1 284 ? -12.695 11.844 -4.301 1 91.62 284 LEU B CA 1
ATOM 6336 C C . LEU B 1 284 ? -13.453 11.68 -2.988 1 91.62 284 LEU B C 1
ATOM 6338 O O . LEU B 1 284 ? -13.555 10.57 -2.463 1 91.62 284 LEU B O 1
ATOM 6342 N N . TYR B 1 285 ? -13.922 12.773 -2.479 1 92.12 285 TYR B N 1
ATOM 6343 C CA . TYR B 1 285 ? -14.664 12.688 -1.228 1 92.12 285 TYR B CA 1
ATOM 6344 C C . TYR B 1 285 ? -15.945 11.883 -1.41 1 92.12 285 TYR B C 1
ATOM 6346 O O . TYR B 1 285 ? -16.25 11 -0.605 1 92.12 285 TYR B O 1
ATOM 6354 N N . LYS B 1 286 ? -16.578 12.141 -2.475 1 90.69 286 LYS B N 1
ATOM 6355 C CA . LYS B 1 286 ? -17.875 11.531 -2.707 1 90.69 286 LYS B CA 1
ATOM 6356 C C . LYS B 1 286 ? -17.75 10.031 -2.975 1 90.69 286 LYS B C 1
ATOM 6358 O O . LYS B 1 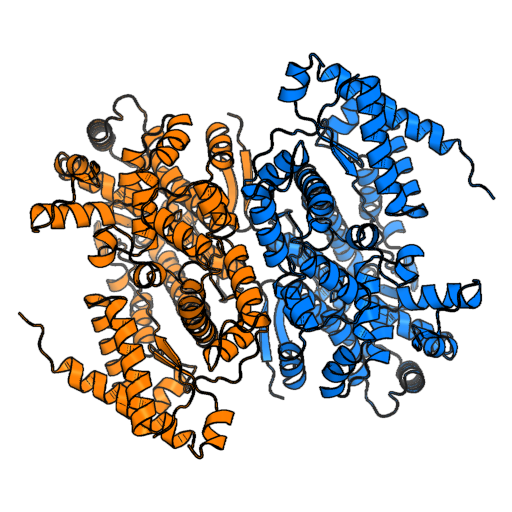286 ? -18.484 9.227 -2.402 1 90.69 286 LYS B O 1
ATOM 6363 N N . TRP B 1 287 ? -16.75 9.672 -3.729 1 90.75 287 TRP B N 1
ATOM 6364 C CA . TRP B 1 287 ? -16.75 8.32 -4.266 1 90.75 287 TRP B CA 1
ATOM 6365 C C . TRP B 1 287 ? -15.742 7.445 -3.52 1 90.75 287 TRP B C 1
ATOM 6367 O O . TRP B 1 287 ? -15.867 6.215 -3.512 1 90.75 287 TRP B O 1
ATOM 6377 N N . VAL B 1 288 ? -14.773 8.07 -2.887 1 93.75 288 VAL B N 1
ATOM 6378 C CA . VAL B 1 288 ? -13.742 7.258 -2.256 1 93.75 288 VAL B CA 1
ATOM 6379 C C . VAL B 1 288 ? -13.859 7.355 -0.737 1 93.75 288 VAL B C 1
ATOM 6381 O O . VAL B 1 288 ? -14.32 6.418 -0.083 1 93.75 288 VAL B O 1
ATOM 6384 N N . TYR B 1 289 ? -13.695 8.57 -0.194 1 94.19 289 TYR B N 1
ATOM 6385 C CA . TYR B 1 289 ? -13.602 8.719 1.254 1 94.19 289 TYR B CA 1
ATOM 6386 C C . TYR B 1 289 ? -14.953 8.492 1.914 1 94.19 289 TYR B C 1
ATOM 6388 O O . TYR B 1 289 ? -15.039 7.91 2.996 1 94.19 289 TYR B O 1
ATOM 6396 N N . MET B 1 290 ? -15.984 8.961 1.267 1 93.44 290 MET B N 1
ATOM 6397 C CA . MET B 1 290 ? -17.312 8.922 1.88 1 93.44 290 MET B CA 1
ATOM 6398 C C . MET B 1 290 ? -18.188 7.852 1.231 1 93.44 290 MET B C 1
ATOM 6400 O O . MET B 1 290 ? -19.406 7.875 1.363 1 93.44 290 MET B O 1
ATOM 6404 N N . HIS B 1 291 ? -17.547 6.98 0.409 1 94.38 291 HIS B N 1
ATOM 6405 C CA . HIS B 1 291 ? -18.266 5.805 -0.068 1 94.38 291 HIS B CA 1
ATOM 6406 C C . HIS B 1 291 ? -18.891 5.035 1.09 1 94.38 291 HIS B C 1
ATOM 6408 O O . HIS B 1 291 ? -18.25 4.816 2.117 1 94.38 291 HIS B O 1
ATOM 6414 N N . HIS B 1 292 ? -20.141 4.621 0.934 1 95.69 292 HIS B N 1
ATOM 6415 C CA . HIS B 1 292 ? -20.891 4.047 2.037 1 95.69 292 HIS B CA 1
ATOM 6416 C C . HIS B 1 292 ? -20.188 2.822 2.613 1 95.69 292 HIS B C 1
ATOM 6418 O O . HIS B 1 292 ? -20.219 2.605 3.828 1 95.69 292 HIS B O 1
ATOM 6424 N N . LYS B 1 293 ? -19.547 2.029 1.775 1 95.38 293 LYS B N 1
ATOM 6425 C CA . LYS B 1 293 ? -18.875 0.828 2.26 1 95.38 293 LYS B CA 1
ATOM 6426 C C . LYS B 1 293 ? -17.609 1.184 3.051 1 95.38 293 LYS B C 1
ATOM 6428 O O . LYS B 1 293 ? -17.266 0.501 4.02 1 95.38 293 LYS B O 1
ATOM 6433 N N . VAL B 1 294 ? -16.891 2.189 2.615 1 96.25 294 VAL B N 1
ATOM 6434 C CA . VAL B 1 294 ? -15.719 2.646 3.355 1 96.25 294 VAL B CA 1
ATOM 6435 C C . VAL B 1 294 ? -16.141 3.139 4.738 1 96.25 294 VAL B C 1
ATOM 6437 O O . VAL B 1 294 ? -15.547 2.752 5.75 1 96.25 294 VAL B O 1
ATOM 6440 N N . LEU B 1 295 ? -17.188 3.947 4.742 1 96.75 295 LEU B N 1
ATOM 6441 C CA . LEU B 1 295 ? -17.688 4.484 6.004 1 96.75 295 LEU B CA 1
ATOM 6442 C C . LEU B 1 295 ? -18.172 3.367 6.914 1 96.75 295 LEU B C 1
ATOM 6444 O O . LEU B 1 295 ? -18.031 3.445 8.133 1 96.75 295 LEU B O 1
ATOM 6448 N N . GLN B 1 296 ? -18.797 2.371 6.309 1 97.12 296 GLN B N 1
ATOM 6449 C CA . GLN B 1 296 ? -19.25 1.216 7.074 1 97.12 296 GLN B CA 1
ATOM 6450 C C . GLN B 1 296 ? -18.078 0.534 7.785 1 97.12 296 GLN B C 1
ATOM 6452 O O . GLN B 1 296 ? -18.141 0.273 8.984 1 97.12 296 GLN B O 1
ATOM 6457 N N . TYR B 1 297 ? -17.031 0.266 7.078 1 97 297 TYR B N 1
ATOM 6458 C CA . TYR B 1 297 ? -15.859 -0.399 7.652 1 97 297 TYR B CA 1
ATOM 6459 C C . TYR B 1 297 ? -15.164 0.501 8.672 1 97 297 TYR B C 1
ATOM 6461 O O . TYR B 1 297 ? -14.641 0.022 9.672 1 97 297 TYR B O 1
ATOM 6469 N N . ASP B 1 298 ? -15.133 1.803 8.359 1 96.5 298 ASP B N 1
ATOM 6470 C CA . ASP B 1 298 ? -14.547 2.748 9.312 1 96.5 298 ASP B CA 1
ATOM 6471 C C . ASP B 1 298 ? -15.266 2.686 10.656 1 96.5 298 ASP B C 1
ATOM 6473 O O . ASP B 1 298 ? -14.625 2.65 11.711 1 96.5 298 ASP B O 1
ATOM 6477 N N . GLU B 1 299 ? -16.562 2.662 10.594 1 96.19 299 GLU B N 1
ATOM 6478 C CA . GLU B 1 299 ? -17.344 2.623 11.828 1 96.19 299 GLU B CA 1
ATOM 6479 C C . GLU B 1 299 ? -17.156 1.298 12.555 1 96.19 299 GLU B C 1
ATOM 6481 O O . GLU B 1 299 ? -17.094 1.267 13.789 1 96.19 299 GLU B O 1
ATOM 6486 N N . MET B 1 300 ? -17.141 0.21 11.805 1 96.62 300 MET B N 1
ATOM 6487 C CA . MET B 1 300 ? -16.875 -1.093 12.406 1 96.62 300 MET B CA 1
ATOM 6488 C C . MET B 1 300 ? -15.539 -1.1 13.133 1 96.62 300 MET B C 1
ATOM 6490 O O . MET B 1 300 ? -15.43 -1.604 14.25 1 96.62 300 MET B O 1
ATOM 6494 N N . LEU B 1 301 ? -14.555 -0.542 12.492 1 97.31 301 LEU B N 1
ATOM 6495 C CA . LEU B 1 301 ? -13.219 -0.521 13.086 1 97.31 301 LEU B CA 1
ATOM 6496 C C . LEU B 1 301 ? -13.203 0.305 14.367 1 97.31 301 LEU B C 1
ATOM 6498 O O . LEU B 1 301 ? -12.531 -0.057 15.336 1 97.31 301 LEU B O 1
ATOM 6502 N N . ARG B 1 302 ? -13.867 1.444 14.344 1 95.81 302 ARG B N 1
ATOM 6503 C CA . ARG B 1 302 ? -13.922 2.279 15.539 1 95.81 302 ARG B CA 1
ATOM 6504 C C . ARG B 1 302 ? -14.539 1.517 16.703 1 95.81 302 ARG B C 1
ATOM 6506 O O . ARG B 1 302 ? -14.039 1.594 17.828 1 95.81 302 ARG B O 1
ATOM 6513 N N . GLU B 1 303 ? -15.586 0.768 16.438 1 94.69 303 GLU B N 1
ATOM 6514 C CA . GLU B 1 303 ? -16.219 -0.033 17.484 1 94.69 303 GLU B CA 1
ATOM 6515 C C . GLU B 1 303 ? -15.273 -1.115 18 1 94.69 303 GLU B C 1
ATOM 6517 O O . GLU B 1 303 ? -15.195 -1.353 19.203 1 94.69 303 GLU B O 1
ATOM 6522 N N . VAL B 1 304 ? -14.625 -1.729 17.094 1 96.81 304 VAL B N 1
ATOM 6523 C CA . VAL B 1 304 ? -13.695 -2.783 17.469 1 96.81 304 VAL B CA 1
ATOM 6524 C C . VAL B 1 304 ? -12.539 -2.184 18.281 1 96.81 304 VAL B C 1
ATOM 6526 O O . VAL B 1 304 ? -12.133 -2.74 19.297 1 96.81 304 VAL B O 1
ATOM 6529 N N . PHE B 1 305 ? -12.031 -1.069 17.812 1 96.88 305 PHE B N 1
ATOM 6530 C CA . PHE B 1 305 ? -10.914 -0.407 18.469 1 96.88 305 PHE B CA 1
ATOM 6531 C C . PHE B 1 305 ? -11.281 -0.019 19.906 1 96.88 305 PHE B C 1
ATOM 6533 O O . PHE B 1 305 ? -10.492 -0.203 20.828 1 96.88 305 PHE B O 1
ATOM 6540 N N . ARG B 1 306 ? -12.43 0.501 20.047 1 94.75 306 ARG B N 1
ATOM 6541 C CA . ARG B 1 306 ? -12.906 0.889 21.375 1 94.75 306 ARG B CA 1
ATOM 6542 C C . ARG B 1 306 ? -12.844 -0.287 22.344 1 94.75 306 ARG B C 1
ATOM 6544 O O . ARG B 1 306 ? -12.461 -0.123 23.5 1 94.75 306 ARG B O 1
ATOM 6551 N N . SER B 1 307 ? -13.172 -1.42 21.891 1 95.19 307 SER B N 1
ATOM 6552 C CA . SER B 1 307 ? -13.18 -2.619 22.719 1 95.19 307 SER B CA 1
ATOM 6553 C C . SER B 1 307 ? -11.766 -3.133 22.969 1 95.19 307 SER B C 1
ATOM 6555 O O . SER B 1 307 ? -11.43 -3.527 24.078 1 95.19 307 SER B O 1
ATOM 6557 N N . ILE B 1 308 ? -10.945 -3.053 21.969 1 95.5 308 ILE B N 1
ATOM 6558 C CA . ILE B 1 308 ? -9.625 -3.664 22.031 1 95.5 308 ILE B CA 1
ATOM 6559 C C . ILE B 1 308 ? -8.703 -2.812 22.906 1 95.5 308 ILE B C 1
ATOM 6561 O O . ILE B 1 308 ? -7.871 -3.344 23.641 1 95.5 308 ILE B O 1
ATOM 6565 N N . ILE B 1 309 ? -8.867 -1.498 22.828 1 95.44 309 ILE B N 1
ATOM 6566 C CA . ILE B 1 309 ? -7.941 -0.595 23.484 1 95.44 309 ILE B CA 1
ATOM 6567 C C . ILE B 1 309 ? -8.102 -0.719 25 1 95.44 309 ILE B C 1
ATOM 6569 O O . ILE B 1 309 ? -7.215 -0.322 25.766 1 95.44 309 ILE B O 1
ATOM 6573 N N . MET B 1 310 ? -9.18 -1.338 25.484 1 93.06 310 MET B N 1
ATOM 6574 C CA . MET B 1 310 ? -9.461 -1.476 26.922 1 93.06 310 MET B CA 1
ATOM 6575 C C . MET B 1 310 ? -8.938 -2.807 27.453 1 93.06 310 MET B C 1
ATOM 6577 O O . MET B 1 310 ? -8.891 -3.021 28.656 1 93.06 310 MET B O 1
ATOM 6581 N N . LEU B 1 311 ? -8.508 -3.633 26.594 1 95.56 311 LEU B N 1
ATOM 6582 C CA . LEU B 1 311 ? -8.023 -4.949 27 1 95.56 311 LEU B CA 1
ATOM 6583 C C . LEU B 1 311 ? -6.656 -4.844 27.672 1 95.56 311 LEU B C 1
ATOM 6585 O O . LEU B 1 311 ? -5.875 -3.943 27.359 1 95.56 311 LEU B O 1
ATOM 6589 N N . GLU B 1 312 ? -6.332 -5.809 28.516 1 94 312 GLU B N 1
ATOM 6590 C CA . GLU B 1 312 ? -5.02 -5.883 29.156 1 94 312 GLU B CA 1
ATOM 6591 C C . GLU B 1 312 ? -3.916 -6.102 28.125 1 94 312 GLU B C 1
ATOM 6593 O O . GLU B 1 312 ? -2.805 -5.59 28.281 1 94 312 GLU B O 1
ATOM 6598 N N . LYS B 1 313 ? -4.215 -6.812 27.188 1 90.31 313 LYS B N 1
ATOM 6599 C CA . LYS B 1 313 ? -3.25 -7.137 26.141 1 90.31 313 LYS B CA 1
ATOM 6600 C C . LYS B 1 313 ? -2.881 -5.895 25.328 1 90.31 313 LYS B C 1
ATOM 6602 O O . LYS B 1 313 ? -1.821 -5.848 24.703 1 90.31 313 LYS B O 1
ATOM 6607 N N . ALA B 1 314 ? -3.768 -4.898 25.391 1 94.19 314 ALA B N 1
ATOM 6608 C CA . ALA B 1 314 ? -3.551 -3.686 24.609 1 94.19 314 ALA B CA 1
ATOM 6609 C C . ALA B 1 314 ? -2.893 -2.6 25.453 1 94.19 314 ALA B C 1
ATOM 6611 O O . ALA B 1 314 ? -2.748 -1.458 25 1 94.19 314 ALA B O 1
ATOM 6612 N N . LYS B 1 315 ? -2.473 -2.916 26.641 1 94.88 315 LYS B N 1
ATOM 6613 C CA . LYS B 1 315 ? -1.923 -1.937 27.578 1 94.88 315 LYS B CA 1
ATOM 6614 C C . LYS B 1 315 ? -0.717 -1.222 26.969 1 94.88 315 LYS B C 1
ATOM 6616 O O . LYS B 1 315 ? -0.569 -0.007 27.125 1 94.88 315 LYS B O 1
ATOM 6621 N N . GLY B 1 316 ? 0.177 -1.996 26.375 1 94.38 316 GLY B N 1
ATOM 6622 C CA . GLY B 1 316 ? 1.332 -1.393 25.719 1 94.38 316 GLY B CA 1
ATOM 6623 C C . GLY B 1 316 ? 0.96 -0.414 24.625 1 94.38 316 GLY B C 1
ATOM 6624 O O . GLY B 1 316 ? 1.533 0.674 24.531 1 94.38 316 GLY B O 1
ATOM 6625 N N . PHE B 1 317 ? 0.022 -0.818 23.844 1 96.38 317 PHE B N 1
ATOM 6626 C CA . PHE B 1 317 ? -0.451 0.03 22.766 1 96.38 317 PHE B CA 1
ATOM 6627 C C . PHE B 1 317 ? -1.102 1.296 23.297 1 96.38 317 PHE B C 1
ATOM 6629 O O . PHE B 1 317 ? -0.887 2.387 22.766 1 96.38 317 PHE B O 1
ATOM 6636 N N . LYS B 1 318 ? -1.935 1.165 24.312 1 96.06 318 LYS B N 1
ATOM 6637 C CA . LYS B 1 318 ? -2.59 2.301 24.953 1 96.06 318 LYS B CA 1
ATOM 6638 C C . LYS B 1 318 ? -1.565 3.293 25.5 1 96.06 318 LYS B C 1
ATOM 6640 O O . LYS B 1 318 ? -1.708 4.504 25.312 1 96.06 318 LYS B O 1
ATOM 6645 N N . THR B 1 319 ? -0.558 2.764 26.109 1 96.25 319 THR B N 1
ATOM 6646 C CA . THR B 1 319 ? 0.507 3.605 26.656 1 96.25 319 THR B CA 1
ATOM 6647 C C . THR B 1 319 ? 1.234 4.336 25.516 1 96.25 319 THR B C 1
ATOM 6649 O O . THR B 1 319 ? 1.527 5.527 25.641 1 96.25 319 THR B O 1
ATOM 6652 N N . ALA B 1 320 ? 1.532 3.607 24.469 1 96.88 320 ALA B N 1
ATOM 6653 C CA . ALA B 1 320 ? 2.182 4.215 23.312 1 96.88 320 ALA B CA 1
ATOM 6654 C C . ALA B 1 320 ? 1.336 5.348 22.734 1 96.88 320 ALA B C 1
ATOM 6656 O O . ALA B 1 320 ? 1.864 6.398 22.375 1 96.88 320 ALA B O 1
ATOM 6657 N N . ALA B 1 321 ? 0.011 5.137 22.688 1 96.88 321 ALA B N 1
ATOM 6658 C CA . ALA B 1 321 ? -0.91 6.148 22.172 1 96.88 321 ALA B CA 1
ATOM 6659 C C . ALA B 1 321 ? -0.888 7.398 23.047 1 96.88 321 ALA B C 1
ATOM 6661 O O . ALA B 1 321 ? -0.851 8.523 22.547 1 96.88 321 ALA B O 1
ATOM 6662 N N . ILE B 1 322 ? -0.896 7.211 24.297 1 96 322 ILE B N 1
ATOM 6663 C CA . ILE B 1 322 ? -0.893 8.32 25.25 1 96 322 ILE B CA 1
ATOM 6664 C C . ILE B 1 322 ? 0.406 9.109 25.109 1 96 322 ILE B C 1
ATOM 6666 O O . ILE B 1 322 ? 0.385 10.344 25.031 1 96 322 ILE B O 1
ATOM 6670 N N . ASN B 1 323 ? 1.528 8.383 25.109 1 96.44 323 ASN B N 1
ATOM 6671 C CA . ASN B 1 323 ? 2.818 9.047 24.938 1 96.44 323 ASN B CA 1
ATOM 6672 C C . ASN B 1 323 ? 2.895 9.812 23.625 1 96.44 323 ASN B C 1
ATOM 6674 O O . ASN B 1 323 ? 3.428 10.922 23.578 1 96.44 323 ASN B O 1
ATOM 6678 N N . PHE B 1 324 ? 2.371 9.203 22.609 1 96.88 324 PHE B N 1
ATOM 6679 C CA . PHE B 1 324 ? 2.361 9.812 21.297 1 96.88 324 PHE B CA 1
ATOM 6680 C C . PHE B 1 324 ? 1.541 11.102 21.297 1 96.88 324 PHE B C 1
ATOM 6682 O O . PHE B 1 324 ? 2.006 12.141 20.828 1 96.88 324 PHE B O 1
ATOM 6689 N N . LEU B 1 325 ? 0.346 11.086 21.828 1 95.25 325 LEU B N 1
ATOM 6690 C CA . LEU B 1 325 ? -0.558 12.227 21.844 1 95.25 325 LEU B CA 1
ATOM 6691 C C . LEU B 1 325 ? -0.004 13.336 22.734 1 95.25 325 LEU B C 1
ATOM 6693 O O . LEU B 1 325 ? -0.259 14.516 22.5 1 95.25 325 LEU B O 1
ATOM 6697 N N . ASN B 1 326 ? 0.8 12.914 23.672 1 93.56 326 ASN B N 1
ATOM 6698 C CA . ASN B 1 326 ? 1.396 13.898 24.562 1 93.56 326 ASN B CA 1
ATOM 6699 C C . ASN B 1 326 ? 2.68 14.484 23.984 1 93.56 326 ASN B C 1
ATOM 6701 O O . ASN B 1 326 ? 3.293 15.367 24.594 1 93.56 326 ASN B O 1
ATOM 6705 N N . GLY B 1 327 ? 3.145 13.922 22.922 1 93 327 GLY B N 1
ATOM 6706 C CA . GLY B 1 327 ? 4.277 14.492 22.203 1 93 327 GLY B CA 1
ATOM 6707 C C . GLY B 1 327 ? 5.613 13.93 22.672 1 93 327 GLY B C 1
ATOM 6708 O O . GLY B 1 327 ? 6.664 14.492 22.359 1 93 327 GLY B O 1
ATOM 6709 N N . ASN B 1 328 ? 5.59 12.859 23.406 1 91.69 328 ASN B N 1
ATOM 6710 C CA . ASN B 1 328 ? 6.848 12.312 23.906 1 91.69 328 ASN B CA 1
ATOM 6711 C C . ASN B 1 328 ? 6.918 10.797 23.703 1 91.69 328 ASN B C 1
ATOM 6713 O O . ASN B 1 328 ? 7.18 10.055 24.656 1 91.69 328 ASN B O 1
ATOM 6717 N N . PRO B 1 329 ? 6.672 10.336 22.516 1 94.88 329 PRO B N 1
ATOM 6718 C CA . PRO B 1 329 ? 6.832 8.906 22.266 1 94.88 329 PRO B CA 1
ATOM 6719 C C . PRO B 1 329 ? 8.297 8.477 22.219 1 94.88 329 PRO B C 1
ATOM 6721 O O . PRO B 1 329 ? 9.133 9.188 21.656 1 94.88 329 PRO B O 1
ATOM 6724 N N . ASN B 1 330 ? 8.602 7.395 22.859 1 92.88 330 ASN B N 1
ATOM 6725 C CA . ASN B 1 330 ? 9.914 6.801 22.625 1 92.88 330 ASN B CA 1
ATOM 6726 C C . ASN B 1 330 ? 9.922 5.93 21.375 1 92.88 330 ASN B C 1
ATOM 6728 O O . ASN B 1 330 ? 8.93 5.883 20.641 1 92.88 330 ASN B O 1
ATOM 6732 N N . GLU B 1 331 ? 11.008 5.344 21.062 1 89.38 331 GLU B N 1
ATOM 6733 C CA . GLU B 1 331 ? 11.141 4.574 19.828 1 89.38 331 GLU B CA 1
ATOM 6734 C C . GLU B 1 331 ? 10.227 3.352 19.844 1 89.38 331 GLU B C 1
ATOM 6736 O O . GLU B 1 331 ? 9.641 3 18.812 1 89.38 331 GLU B O 1
ATOM 6741 N N . ASP B 1 332 ? 10.117 2.756 20.953 1 92.56 332 ASP B N 1
ATOM 6742 C CA . ASP B 1 332 ? 9.227 1.612 21.094 1 92.56 332 ASP B CA 1
ATOM 6743 C C . ASP B 1 332 ? 7.777 2.014 20.812 1 92.56 332 ASP B C 1
ATOM 6745 O O . ASP B 1 332 ? 7.039 1.276 20.156 1 92.56 332 ASP B O 1
ATOM 6749 N N . ASP B 1 333 ? 7.434 3.17 21.406 1 96.25 333 ASP B N 1
ATOM 6750 C CA . ASP B 1 333 ? 6.082 3.678 21.188 1 96.25 333 ASP B CA 1
ATOM 6751 C C . ASP B 1 333 ? 5.789 3.85 19.703 1 96.25 333 ASP B C 1
ATOM 6753 O O . ASP B 1 333 ? 4.711 3.486 19.234 1 96.25 333 ASP B O 1
ATOM 6757 N N . LEU B 1 334 ? 6.766 4.387 18.984 1 95.75 334 LEU B N 1
ATOM 6758 C CA . LEU B 1 334 ? 6.59 4.695 17.562 1 95.75 334 LEU B CA 1
ATOM 6759 C C . LEU B 1 334 ? 6.477 3.416 16.734 1 95.75 334 LEU B C 1
ATOM 6761 O O . LEU B 1 334 ? 5.793 3.393 15.711 1 95.75 334 LEU B O 1
ATOM 6765 N N . ASP B 1 335 ? 7.09 2.324 17.156 1 95.19 335 ASP B N 1
ATOM 6766 C CA . ASP B 1 335 ? 7.086 1.061 16.422 1 95.19 335 ASP B CA 1
ATOM 6767 C C . ASP B 1 335 ? 5.797 0.281 16.688 1 95.19 335 ASP B C 1
ATOM 6769 O O . ASP B 1 335 ? 5.441 -0.615 15.922 1 95.19 335 ASP B O 1
ATOM 6773 N N . ILE B 1 336 ? 5.148 0.625 17.781 1 95.38 336 ILE B N 1
ATOM 6774 C CA . ILE B 1 336 ? 3.938 -0.08 18.188 1 95.38 336 ILE B CA 1
ATOM 6775 C C . ILE B 1 336 ? 2.709 0.684 17.703 1 95.38 336 ILE B C 1
ATOM 6777 O O . ILE B 1 336 ? 1.712 0.077 17.297 1 95.38 336 ILE B O 1
ATOM 6781 N N . TYR B 1 337 ? 2.762 2.004 17.781 1 97.5 337 TYR B N 1
ATOM 6782 C CA . TYR B 1 337 ? 1.636 2.85 17.391 1 97.5 337 TYR B CA 1
ATOM 6783 C C . TYR B 1 337 ? 1.552 2.988 15.875 1 97.5 337 TYR B C 1
ATOM 6785 O O . TYR B 1 337 ? 1.712 4.086 15.336 1 97.5 337 TYR B O 1
ATOM 6793 N N . THR B 1 338 ? 1.293 1.826 15.156 1 98 338 THR B N 1
ATOM 6794 C CA . THR B 1 338 ? 1.273 1.696 13.703 1 98 338 THR B CA 1
ATOM 6795 C C . THR B 1 338 ? 0.108 0.818 13.25 1 98 338 THR B C 1
ATOM 6797 O O . THR B 1 338 ? -0.525 0.151 14.07 1 98 338 THR B O 1
ATOM 6800 N N . ASP B 1 339 ? -0.214 0.839 11.93 1 97.62 339 ASP B N 1
ATOM 6801 C CA . ASP B 1 339 ? -1.306 0.057 11.359 1 97.62 339 ASP B CA 1
ATOM 6802 C C . ASP B 1 339 ? -1.082 -1.438 11.57 1 97.62 339 ASP B C 1
ATOM 6804 O O . ASP B 1 339 ? -2 -2.158 11.969 1 97.62 339 ASP B O 1
ATOM 6808 N N . ASP B 1 340 ? 0.12 -1.879 11.32 1 95.69 340 ASP B N 1
ATOM 6809 C CA . ASP B 1 340 ? 0.423 -3.307 11.359 1 95.69 340 ASP B CA 1
ATOM 6810 C C . ASP B 1 340 ? 0.241 -3.871 12.766 1 95.69 340 ASP B C 1
ATOM 6812 O O . ASP B 1 340 ? -0.291 -4.969 12.93 1 95.69 340 ASP B O 1
ATOM 6816 N N . TYR B 1 341 ? 0.702 -3.107 13.734 1 96.69 341 TYR B N 1
ATOM 6817 C CA . TYR B 1 341 ? 0.575 -3.568 15.117 1 96.69 341 TYR B CA 1
ATOM 6818 C C . TYR B 1 341 ? -0.888 -3.623 15.539 1 96.69 341 TYR B C 1
ATOM 6820 O O . TYR B 1 341 ? -1.313 -4.57 16.203 1 96.69 341 TYR B O 1
ATOM 6828 N N . LEU B 1 342 ? -1.596 -2.611 15.164 1 96.88 342 LEU B N 1
ATOM 6829 C CA . LEU B 1 342 ? -3.021 -2.592 15.477 1 96.88 342 LEU B CA 1
ATOM 6830 C C . LEU B 1 342 ? -3.734 -3.777 14.836 1 96.88 342 LEU B C 1
ATOM 6832 O O . LEU B 1 342 ? -4.582 -4.41 15.469 1 96.88 342 LEU B O 1
ATOM 6836 N N . GLU B 1 343 ? -3.455 -4.07 13.586 1 95.31 343 GLU B N 1
ATOM 6837 C CA . GLU B 1 343 ? -4.074 -5.188 12.883 1 95.31 343 GLU B CA 1
ATOM 6838 C C . GLU B 1 343 ? -3.738 -6.52 13.555 1 95.31 343 GLU B C 1
ATOM 6840 O O . GLU B 1 343 ? -4.59 -7.406 13.641 1 95.31 343 GLU B O 1
ATOM 6845 N N . ALA B 1 344 ? -2.504 -6.672 13.945 1 95 344 ALA B N 1
ATOM 6846 C CA . ALA B 1 344 ? -2.1 -7.883 14.656 1 95 344 ALA B CA 1
ATOM 6847 C C . ALA B 1 344 ? -2.865 -8.023 15.969 1 95 344 ALA B C 1
ATOM 6849 O O . ALA B 1 344 ? -3.303 -9.125 16.328 1 95 344 ALA B O 1
ATOM 6850 N N . MET B 1 345 ? -3 -6.906 16.688 1 95.19 345 MET B N 1
ATOM 6851 C CA . MET B 1 345 ? -3.736 -6.918 17.953 1 95.19 345 MET B CA 1
ATOM 6852 C C . MET B 1 345 ? -5.195 -7.293 17.734 1 95.19 345 MET B C 1
ATOM 6854 O O . MET B 1 345 ? -5.789 -8.016 18.531 1 95.19 345 MET B O 1
ATOM 6858 N N . LEU B 1 346 ? -5.746 -6.785 16.656 1 95.56 346 LEU B N 1
ATOM 6859 C CA . LEU B 1 346 ? -7.125 -7.113 16.297 1 95.56 346 LEU B CA 1
ATOM 6860 C C . LEU B 1 346 ? -7.277 -8.609 16.016 1 95.56 346 LEU B C 1
ATOM 6862 O O . LEU B 1 346 ? -8.211 -9.234 16.516 1 95.56 346 LEU B O 1
ATOM 6866 N N . SER B 1 347 ? -6.383 -9.164 15.258 1 94.25 347 SER B N 1
ATOM 6867 C CA . SER B 1 347 ? -6.398 -10.594 14.953 1 94.25 347 SER B CA 1
ATOM 6868 C C . SER B 1 347 ? -6.301 -11.43 16.234 1 94.25 347 SER B C 1
ATOM 6870 O O . SER B 1 347 ? -7.055 -12.391 16.406 1 94.25 347 SER B O 1
ATOM 6872 N N . GLU B 1 348 ? -5.449 -11.047 17.125 1 94.12 348 GLU B N 1
ATOM 6873 C CA . GLU B 1 348 ? -5.27 -11.766 18.391 1 94.12 348 GLU B CA 1
ATOM 6874 C C . GLU B 1 348 ? -6.523 -11.688 19.25 1 94.12 348 GLU B C 1
ATOM 6876 O O . GLU B 1 348 ? -6.973 -12.695 19.797 1 94.12 348 GLU B O 1
ATOM 6881 N N . ALA B 1 349 ? -7.012 -10.461 19.359 1 95.75 349 ALA B N 1
ATOM 6882 C CA . ALA B 1 349 ? -8.211 -10.281 20.172 1 95.75 349 ALA B CA 1
ATOM 6883 C C . ALA B 1 349 ? -9.375 -11.109 19.625 1 95.75 349 ALA B C 1
ATOM 6885 O O . ALA B 1 349 ? -10.148 -11.672 20.406 1 95.75 349 ALA B O 1
ATOM 6886 N N . TYR B 1 350 ? -9.469 -11.188 18.344 1 95.12 350 TYR B N 1
ATOM 6887 C CA . TYR B 1 350 ? -10.531 -11.93 17.688 1 95.12 350 TYR B CA 1
ATOM 6888 C C . TYR B 1 350 ? -10.375 -13.43 17.922 1 95.12 350 TYR B C 1
ATOM 6890 O O . TYR B 1 350 ? -11.305 -14.094 18.375 1 95.12 350 TYR B O 1
ATOM 6898 N N . HIS B 1 351 ? -9.234 -13.992 17.734 1 93.25 351 HIS B N 1
ATOM 6899 C CA . HIS B 1 351 ? -9.031 -15.438 17.75 1 93.25 351 HIS B CA 1
ATOM 6900 C C . HIS B 1 351 ? -8.922 -15.969 19.188 1 93.25 351 HIS B C 1
ATOM 6902 O O . HIS B 1 351 ? -9.234 -17.125 19.438 1 93.25 351 HIS B O 1
ATOM 6908 N N . GLU B 1 352 ? -8.5 -15.117 20.109 1 94.06 352 GLU B N 1
ATOM 6909 C CA . GLU B 1 352 ? -8.406 -15.523 21.516 1 94.06 352 GLU B CA 1
ATOM 6910 C C . GLU B 1 352 ? -9.742 -15.359 22.219 1 94.06 352 GLU B C 1
ATOM 6912 O O . GLU B 1 352 ? -9.859 -15.664 23.422 1 94.06 352 GLU B O 1
ATOM 6917 N N . GLY B 1 353 ? -10.688 -14.805 21.562 1 94.38 353 GLY B N 1
ATOM 6918 C CA . GLY B 1 353 ? -12.023 -14.664 22.109 1 94.38 353 GLY B CA 1
ATOM 6919 C C . GLY B 1 353 ? -12.141 -13.547 23.125 1 94.38 353 GLY B C 1
ATOM 6920 O O . GLY B 1 353 ? -12.914 -13.648 24.078 1 94.38 353 GLY B O 1
ATOM 6921 N N . LEU B 1 354 ? -11.344 -12.516 22.953 1 95.44 354 LEU B N 1
ATOM 6922 C CA . LEU B 1 354 ? -11.32 -11.422 23.938 1 95.44 354 LEU B CA 1
ATOM 6923 C C . LEU B 1 354 ? -12.391 -10.383 23.609 1 95.44 354 LEU B C 1
ATOM 6925 O O . LEU B 1 354 ? -12.664 -9.5 24.406 1 95.44 354 LEU B O 1
ATOM 6929 N N . ILE B 1 355 ? -12.93 -10.383 22.406 1 94.44 355 ILE B N 1
ATOM 6930 C CA . ILE B 1 355 ? -14.039 -9.531 22.016 1 94.44 355 ILE B CA 1
ATOM 6931 C C . ILE B 1 355 ? -15.266 -10.391 21.719 1 94.44 355 ILE B C 1
ATOM 6933 O O . ILE B 1 355 ? -15.141 -11.516 21.234 1 94.44 355 ILE B O 1
ATOM 6937 N N . ASN B 1 356 ? -16.484 -9.82 22.031 1 92.62 356 ASN B N 1
ATOM 6938 C CA . ASN B 1 356 ? -17.703 -10.602 21.938 1 92.62 356 ASN B CA 1
ATOM 6939 C C . ASN B 1 356 ? -18.844 -9.789 21.328 1 92.62 356 ASN B C 1
ATOM 6941 O O . ASN B 1 356 ? -18.672 -8.609 21.016 1 92.62 356 ASN B O 1
ATOM 6945 N N . GLY B 1 357 ? -19.938 -10.531 21.078 1 91.06 357 GLY B N 1
ATOM 6946 C CA . GLY B 1 357 ? -21.125 -9.875 20.562 1 91.06 357 GLY B CA 1
ATOM 6947 C C . GLY B 1 357 ? -20.953 -9.305 19.172 1 91.06 357 GLY B C 1
ATOM 6948 O O . GLY B 1 357 ? -20.297 -9.914 18.328 1 91.06 357 GLY B O 1
ATOM 6949 N N . TYR B 1 358 ? -21.547 -8.109 19.016 1 90.94 358 TYR B N 1
ATOM 6950 C CA . TYR B 1 358 ? -21.516 -7.461 17.719 1 90.94 358 TYR B CA 1
ATOM 6951 C C . TYR B 1 358 ? -20.109 -7.043 17.344 1 90.94 358 TYR B C 1
ATOM 6953 O O . TYR B 1 358 ? -19.75 -7.016 16.156 1 90.94 358 TYR B O 1
ATOM 6961 N N . VAL B 1 359 ? -19.328 -6.797 18.344 1 94.44 359 VAL B N 1
ATOM 6962 C CA . VAL B 1 359 ? -17.953 -6.352 18.094 1 94.44 359 VAL B CA 1
ATOM 6963 C C . VAL B 1 359 ? -17.156 -7.477 17.438 1 94.44 359 VAL B C 1
ATOM 6965 O O . VAL B 1 359 ? -16.312 -7.223 16.578 1 94.44 359 VAL B O 1
ATOM 6968 N N . LYS B 1 360 ? -17.422 -8.688 17.891 1 95.56 360 LYS B N 1
ATOM 6969 C CA . LYS B 1 360 ? -16.781 -9.836 17.25 1 95.56 360 LYS B CA 1
ATOM 6970 C C . LYS B 1 360 ? -17.156 -9.945 15.781 1 95.56 360 LYS B C 1
ATOM 6972 O O . LYS B 1 360 ? -16.312 -10.25 14.938 1 95.56 360 LYS B O 1
ATOM 6977 N N . ASP B 1 361 ? -18.406 -9.641 15.484 1 94.56 361 ASP B N 1
ATOM 6978 C CA . ASP B 1 361 ? -18.875 -9.656 14.102 1 94.56 361 ASP B CA 1
ATOM 6979 C C . ASP B 1 361 ? -18.156 -8.594 13.273 1 94.56 361 ASP B C 1
ATOM 6981 O O . ASP B 1 361 ? -17.812 -8.82 12.117 1 94.56 361 ASP B O 1
ATOM 6985 N N . TYR B 1 362 ? -18.047 -7.414 13.906 1 96.31 362 TYR B N 1
ATOM 6986 C CA . TYR B 1 362 ? -17.344 -6.336 13.219 1 96.31 362 TYR B CA 1
ATOM 6987 C C . TYR B 1 362 ? -15.891 -6.711 12.953 1 96.31 362 TYR B C 1
ATOM 6989 O O . TYR B 1 362 ? -15.359 -6.441 11.867 1 96.31 362 TYR B O 1
ATOM 6997 N N . ALA B 1 363 ? -15.273 -7.316 13.953 1 96.12 363 ALA B N 1
ATOM 6998 C CA . ALA B 1 363 ? -13.891 -7.762 13.789 1 96.12 363 ALA B CA 1
ATOM 6999 C C . ALA B 1 363 ? -13.766 -8.789 12.664 1 96.12 363 ALA B C 1
ATOM 7001 O O . ALA B 1 363 ? -12.828 -8.742 11.867 1 96.12 363 ALA B O 1
ATOM 7002 N N . ASP B 1 364 ? -14.695 -9.703 12.602 1 94.31 364 ASP B N 1
ATOM 7003 C CA . ASP B 1 364 ? -14.734 -10.703 11.547 1 94.31 364 ASP B CA 1
ATOM 7004 C C . ASP B 1 364 ? -14.852 -10.047 10.172 1 94.31 364 ASP B C 1
ATOM 7006 O O . ASP B 1 364 ? -14.18 -10.453 9.219 1 94.31 364 ASP B O 1
ATOM 7010 N N . SER B 1 365 ? -15.719 -9.016 10.109 1 94.12 365 SER B N 1
ATOM 7011 C CA . SER B 1 365 ? -15.922 -8.289 8.867 1 94.12 365 SER B CA 1
ATOM 7012 C C . SER B 1 365 ? -14.641 -7.598 8.414 1 94.12 365 SER B C 1
ATOM 7014 O O . SER B 1 365 ? -14.32 -7.578 7.219 1 94.12 365 SER B O 1
ATOM 7016 N N . ILE B 1 366 ? -13.914 -7.066 9.344 1 94.5 366 ILE B N 1
ATOM 7017 C CA . ILE B 1 366 ? -12.695 -6.328 9.031 1 94.5 366 ILE B CA 1
ATOM 7018 C C . ILE B 1 366 ? -11.602 -7.301 8.609 1 94.5 366 ILE B C 1
ATOM 7020 O O . ILE B 1 366 ? -10.891 -7.066 7.629 1 94.5 366 ILE B O 1
ATOM 7024 N N . LEU B 1 367 ? -11.422 -8.414 9.305 1 92.81 367 LEU B N 1
ATOM 7025 C CA . LEU B 1 367 ? -10.344 -9.367 9.07 1 92.81 367 LEU B CA 1
ATOM 7026 C C . LEU B 1 367 ? -10.562 -10.125 7.762 1 92.81 367 LEU B C 1
ATOM 7028 O O . LEU B 1 367 ? -9.594 -10.453 7.07 1 92.81 367 LEU B O 1
ATOM 7032 N N . HIS B 1 368 ? -11.852 -10.289 7.371 1 90.81 368 HIS B N 1
ATOM 7033 C CA . HIS B 1 368 ? -12.109 -11.203 6.27 1 90.81 368 HIS B CA 1
ATOM 7034 C C . HIS B 1 368 ? -12.891 -10.516 5.152 1 90.81 368 HIS B C 1
ATOM 7036 O O . HIS B 1 368 ? -13.219 -11.148 4.141 1 90.81 368 HIS B O 1
ATOM 7042 N N . ARG B 1 369 ? -13.18 -9.219 5.332 1 90.25 369 ARG B N 1
ATOM 7043 C CA . ARG B 1 369 ? -13.93 -8.406 4.387 1 90.25 369 ARG B CA 1
ATOM 7044 C C . ARG B 1 369 ? -15.266 -9.062 4.047 1 90.25 369 ARG B C 1
ATOM 7046 O O . ARG B 1 369 ? -15.656 -9.125 2.877 1 90.25 369 ARG B O 1
ATOM 7053 N N . ARG B 1 370 ? -15.93 -9.633 5.012 1 85.38 370 ARG B N 1
ATOM 7054 C CA . ARG B 1 370 ? -17.234 -10.273 4.867 1 85.38 370 ARG B CA 1
ATOM 7055 C C . ARG B 1 370 ? -18.25 -9.641 5.805 1 85.38 370 ARG B C 1
ATOM 7057 O O . ARG B 1 370 ? -18.141 -9.766 7.027 1 85.38 370 ARG B O 1
ATOM 7064 N N . THR B 1 371 ? -19.109 -8.836 5.199 1 88.12 371 THR B N 1
ATOM 7065 C CA . THR B 1 371 ? -20.109 -8.25 6.078 1 88.12 371 THR B CA 1
ATOM 7066 C C . THR B 1 371 ? -21.516 -8.539 5.559 1 88.12 371 THR B C 1
ATOM 7068 O O . THR B 1 371 ? -21.75 -8.547 4.344 1 88.12 371 THR B O 1
ATOM 7071 N N . SER B 1 372 ? -22.375 -8.805 6.469 1 87.75 372 SER B N 1
ATOM 7072 C CA . SER B 1 372 ? -23.781 -9.008 6.148 1 87.75 372 SER B CA 1
ATOM 7073 C C . SER B 1 372 ? -24.562 -7.703 6.266 1 87.75 372 SER B C 1
ATOM 7075 O O . SER B 1 372 ? -25.75 -7.656 5.934 1 87.75 372 SER B O 1
ATOM 7077 N N . MET B 1 373 ? -23.891 -6.699 6.688 1 93.69 373 MET B N 1
ATOM 7078 C CA . MET B 1 373 ? -24.578 -5.438 6.898 1 93.69 373 MET B CA 1
ATOM 7079 C C . MET B 1 373 ? -24.734 -4.672 5.59 1 93.69 373 MET B C 1
ATOM 7081 O O . MET B 1 373 ? -23.859 -4.723 4.73 1 93.69 373 MET B O 1
ATOM 7085 N N . ARG B 1 374 ? -25.844 -3.992 5.504 1 94.31 374 ARG B N 1
ATOM 7086 C CA . ARG B 1 374 ? -26.156 -3.219 4.309 1 94.31 374 ARG B CA 1
ATOM 7087 C C . ARG B 1 374 ? -26.656 -1.823 4.672 1 94.31 374 ARG B C 1
ATOM 7089 O O . ARG B 1 374 ? -27.312 -1.641 5.695 1 94.31 374 ARG B O 1
ATOM 7096 N N . ALA B 1 375 ? -26.344 -0.875 3.787 1 96.62 375 ALA B N 1
ATOM 7097 C CA . ALA B 1 375 ? -26.828 0.491 3.982 1 96.62 375 ALA B CA 1
ATOM 7098 C C . ALA B 1 375 ? -28.297 0.619 3.59 1 96.62 375 ALA B C 1
ATOM 7100 O O . ALA B 1 375 ? -28.734 0.031 2.596 1 96.62 375 ALA B O 1
ATOM 7101 N N . LEU B 1 376 ? -29.031 1.356 4.316 1 96.81 376 LEU B N 1
ATOM 7102 C CA . LEU B 1 376 ? -30.438 1.588 3.996 1 96.81 376 LEU B CA 1
ATOM 7103 C C . LEU B 1 376 ? -30.578 2.402 2.715 1 96.81 376 LEU B C 1
ATOM 7105 O O . LEU B 1 376 ? -31.594 2.312 2.023 1 96.81 376 LEU B O 1
ATOM 7109 N N . TRP B 1 377 ? -29.656 3.262 2.469 1 95.69 377 TRP B N 1
ATOM 7110 C CA . TRP B 1 377 ? -29.484 4.008 1.226 1 95.69 377 TRP B CA 1
ATOM 7111 C C . TRP B 1 377 ? -28.016 4.156 0.865 1 95.69 377 TRP B C 1
ATOM 7113 O O . TRP B 1 377 ? -27.141 4.062 1.733 1 95.69 377 TRP B O 1
ATOM 7123 N N . LYS B 1 378 ? -27.75 4.301 -0.464 1 91 378 LYS B N 1
ATOM 7124 C CA . LYS B 1 378 ? -26.344 4.254 -0.898 1 91 378 LYS B CA 1
ATOM 7125 C C . LYS B 1 378 ? -26 5.473 -1.743 1 91 378 LYS B C 1
ATOM 7127 O O . LYS B 1 378 ? -24.922 6.062 -1.578 1 91 378 LYS B O 1
ATOM 7132 N N . ARG B 1 379 ? -26.922 5.777 -2.643 1 88.12 379 ARG B N 1
ATOM 7133 C CA . ARG B 1 379 ? -26.625 6.785 -3.652 1 88.12 379 ARG B CA 1
ATOM 7134 C C . ARG B 1 379 ? -27.578 7.969 -3.541 1 88.12 379 ARG B C 1
ATOM 7136 O O . ARG B 1 379 ? -28.578 7.895 -2.832 1 88.12 379 ARG B O 1
ATOM 7143 N N . ASP B 1 380 ? -27.156 9.008 -4.254 1 92 380 ASP B N 1
ATOM 7144 C CA . ASP B 1 380 ? -27.938 10.242 -4.23 1 92 380 ASP B CA 1
ATOM 7145 C C . ASP B 1 380 ? -29.391 9.969 -4.598 1 92 380 ASP B C 1
ATOM 7147 O O . ASP B 1 380 ? -30.312 10.43 -3.91 1 92 380 ASP B O 1
ATOM 7151 N N . GLU B 1 381 ? -29.594 9.18 -5.57 1 90.31 381 GLU B N 1
ATOM 7152 C CA . GLU B 1 381 ? -30.938 8.945 -6.09 1 90.31 381 GLU B CA 1
ATOM 7153 C C . GLU B 1 381 ? -31.812 8.242 -5.055 1 90.31 381 GLU B C 1
ATOM 7155 O O . GLU B 1 381 ? -32.938 8.664 -4.797 1 90.31 381 GLU B O 1
ATOM 7160 N N . ASP B 1 382 ? -31.297 7.207 -4.492 1 92.88 382 ASP B N 1
ATOM 7161 C CA . ASP B 1 382 ? -32.094 6.488 -3.506 1 92.88 382 ASP B CA 1
ATOM 7162 C C . ASP B 1 382 ? -32.281 7.316 -2.236 1 92.88 382 ASP B C 1
ATOM 7164 O O . ASP B 1 382 ? -33.344 7.277 -1.613 1 92.88 382 ASP B O 1
ATOM 7168 N N . TYR B 1 383 ? -31.281 8.078 -1.92 1 94.56 383 TYR B N 1
ATOM 7169 C CA . TYR B 1 383 ? -31.359 8.953 -0.76 1 94.56 383 TYR B CA 1
ATOM 7170 C C . TYR B 1 383 ? -32.469 9.984 -0.929 1 94.56 383 TYR B C 1
ATOM 7172 O O . TYR B 1 383 ? -33.312 10.164 -0.036 1 94.56 383 TYR B O 1
ATOM 7180 N N . ILE B 1 384 ? -32.562 10.562 -2.092 1 94.25 384 ILE B N 1
ATOM 7181 C CA . ILE B 1 384 ? -33.531 11.594 -2.396 1 94.25 384 ILE B CA 1
ATOM 7182 C C . ILE B 1 384 ? -34.938 10.961 -2.52 1 94.25 384 ILE B C 1
ATOM 7184 O O . ILE B 1 384 ? -35.938 11.555 -2.096 1 94.25 384 ILE B O 1
ATOM 7188 N N . MET B 1 385 ? -34.969 9.797 -3.035 1 94.62 385 MET B N 1
ATOM 7189 C CA . MET B 1 385 ? -36.25 9.102 -3.174 1 94.62 385 MET B CA 1
ATOM 7190 C C . MET B 1 385 ? -36.812 8.734 -1.809 1 94.62 385 MET B C 1
ATOM 7192 O O . MET B 1 385 ? -38.031 8.828 -1.588 1 94.62 385 MET B O 1
ATOM 7196 N N . ILE B 1 386 ? -35.969 8.398 -0.914 1 95 386 ILE B N 1
ATOM 7197 C CA . ILE B 1 386 ? -36.375 7.895 0.391 1 95 386 ILE B CA 1
ATOM 7198 C C . ILE B 1 386 ? -36.781 9.062 1.297 1 95 386 ILE B C 1
ATOM 7200 O O . ILE B 1 386 ? -37.781 9 1.986 1 95 386 ILE B O 1
ATOM 7204 N N . PHE B 1 387 ? -36.062 10.125 1.272 1 95.25 387 PHE B N 1
ATOM 7205 C CA . PHE B 1 387 ? -36.281 11.234 2.189 1 95.25 387 PHE B CA 1
ATOM 7206 C C . PHE B 1 387 ? -37.156 12.305 1.547 1 95.25 387 PHE B C 1
ATOM 7208 O O . PHE B 1 387 ? -37.844 13.078 2.246 1 95.25 387 PHE B O 1
ATOM 7215 N N . GLY B 1 388 ? -37.156 12.328 0.212 1 94.44 388 GLY B N 1
ATOM 7216 C CA . GLY B 1 388 ? -37.594 13.531 -0.479 1 94.44 388 GLY B CA 1
ATOM 7217 C C . GLY B 1 388 ? -36.531 14.602 -0.562 1 94.44 388 GLY B C 1
ATOM 7218 O O . GLY B 1 388 ? -35.75 14.781 0.375 1 94.44 388 GLY B O 1
ATOM 7219 N N . LEU B 1 389 ? -36.5 15.312 -1.606 1 93.75 389 LEU B N 1
ATOM 7220 C CA . LEU B 1 389 ? -35.438 16.281 -1.863 1 93.75 389 LEU B CA 1
ATOM 7221 C C . LEU B 1 389 ? -35.375 17.328 -0.749 1 93.75 389 LEU B C 1
ATOM 7223 O O . LEU B 1 389 ? -34.312 17.594 -0.214 1 93.75 389 LEU B O 1
ATOM 7227 N N . GLY B 1 390 ? -36.5 17.938 -0.384 1 93.62 390 GLY B N 1
ATOM 7228 C CA . GLY B 1 390 ? -36.531 18.969 0.645 1 93.62 390 GLY B CA 1
ATOM 7229 C C . GLY B 1 390 ? -36.031 18.484 1.989 1 93.62 390 GLY B C 1
ATOM 7230 O O . GLY B 1 390 ? -35.219 19.156 2.633 1 93.62 390 GLY B O 1
ATOM 7231 N N . ASN B 1 391 ? -36.5 17.344 2.404 1 93.69 391 ASN B N 1
ATOM 7232 C CA . ASN B 1 391 ? -36.094 16.766 3.686 1 93.69 391 ASN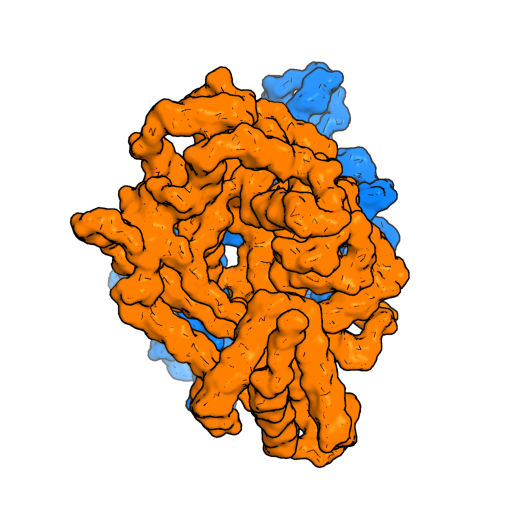 B CA 1
ATOM 7233 C C . ASN B 1 391 ? -34.625 16.375 3.693 1 93.69 391 ASN B C 1
ATOM 7235 O O . ASN B 1 391 ? -33.938 16.516 4.715 1 93.69 391 ASN B O 1
ATOM 7239 N N . ALA B 1 392 ? -34.219 15.852 2.57 1 94.75 392 ALA B N 1
ATOM 7240 C CA . ALA B 1 392 ? -32.812 15.469 2.441 1 94.75 392 ALA B CA 1
ATOM 7241 C C . ALA B 1 392 ? -31.875 16.672 2.633 1 94.75 392 ALA B C 1
ATOM 7243 O O . ALA B 1 392 ? -30.906 16.594 3.375 1 94.75 392 ALA B O 1
ATOM 7244 N N . ILE B 1 393 ? -32.219 17.719 2.002 1 94.69 393 ILE B N 1
ATOM 7245 C CA . ILE B 1 393 ? -31.406 18.938 2.068 1 94.69 393 ILE B CA 1
ATOM 7246 C C . ILE B 1 393 ? -31.422 19.5 3.488 1 94.69 393 ILE B C 1
ATOM 7248 O O . ILE B 1 393 ? -30.391 19.906 4.016 1 94.69 393 ILE B O 1
ATOM 7252 N N . MET B 1 394 ? -32.594 19.484 4.102 1 95.19 394 MET B N 1
ATOM 7253 C CA . MET B 1 394 ? -32.75 20 5.461 1 95.19 394 MET B CA 1
ATOM 7254 C C . MET B 1 394 ? -31.891 19.188 6.441 1 95.19 394 MET B C 1
ATOM 7256 O O . MET B 1 394 ? -31.219 19.766 7.289 1 95.19 394 MET B O 1
ATOM 7260 N N . LEU B 1 395 ? -32 17.938 6.32 1 95.81 395 LEU B N 1
ATOM 7261 C CA . LEU B 1 395 ? -31.219 17.047 7.184 1 95.81 395 LEU B CA 1
ATOM 7262 C C . LEU B 1 395 ? -29.719 17.281 6.988 1 95.81 395 LEU B C 1
ATOM 7264 O O . LEU B 1 395 ? -28.969 17.375 7.965 1 95.81 395 LEU B O 1
ATOM 7268 N N . ASN B 1 396 ? -29.297 17.359 5.75 1 95.62 396 ASN B N 1
ATOM 7269 C CA . ASN B 1 396 ? -27.891 17.562 5.434 1 95.62 396 ASN B CA 1
ATOM 7270 C C . ASN B 1 396 ? -27.375 18.891 5.977 1 95.62 396 ASN B C 1
ATOM 7272 O O . ASN B 1 396 ? -26.266 18.953 6.527 1 95.62 396 ASN B O 1
ATOM 7276 N N . LYS B 1 397 ? -28.141 19.906 5.848 1 93.5 397 LYS B N 1
ATOM 7277 C CA . LYS B 1 397 ? -27.766 21.203 6.383 1 93.5 397 LYS B CA 1
ATOM 7278 C C . LYS B 1 397 ? -27.656 21.172 7.902 1 93.5 397 LYS B C 1
ATOM 7280 O O . LYS B 1 397 ? -26.75 21.766 8.477 1 93.5 397 LYS B O 1
ATOM 7285 N N . TYR B 1 398 ? -28.625 20.5 8.508 1 94.25 398 TYR B N 1
ATOM 7286 C CA . TYR B 1 398 ? -28.609 20.328 9.961 1 94.25 398 TYR B CA 1
ATOM 7287 C C . TYR B 1 398 ? -27.328 19.656 10.414 1 94.25 398 TYR B C 1
ATOM 7289 O O . TYR B 1 398 ? -26.656 20.125 11.336 1 94.25 398 TYR B O 1
ATOM 7297 N N . ILE B 1 399 ? -26.953 18.594 9.742 1 94.38 399 ILE B N 1
ATOM 7298 C CA . ILE B 1 399 ? -25.766 17.828 10.102 1 94.38 399 ILE B CA 1
ATOM 7299 C C . ILE B 1 399 ? -24.516 18.672 9.906 1 94.38 399 ILE B C 1
ATOM 7301 O O . ILE B 1 399 ? -23.656 18.719 10.781 1 94.38 399 ILE B O 1
ATOM 7305 N N . ASP B 1 400 ? -24.391 19.297 8.781 1 91.81 400 ASP B N 1
ATOM 7306 C CA . ASP B 1 400 ? -23.234 20.141 8.492 1 91.81 400 ASP B CA 1
ATOM 7307 C C . ASP B 1 400 ? -23.078 21.25 9.539 1 91.81 400 ASP B C 1
ATOM 7309 O O . ASP B 1 400 ? -21.969 21.531 9.977 1 91.81 400 ASP B O 1
ATOM 7313 N N . GLU B 1 401 ? -24.141 21.844 9.875 1 90.69 401 GLU B N 1
ATOM 7314 C CA . GLU B 1 401 ? -24.125 22.922 10.859 1 90.69 401 GLU B CA 1
ATOM 7315 C C . GLU B 1 401 ? -23.641 22.422 12.219 1 90.69 401 GLU B C 1
ATOM 7317 O O . GLU B 1 401 ? -22.812 23.047 12.867 1 90.69 401 GLU B O 1
ATOM 7322 N N . GLN B 1 402 ? -24.234 21.328 12.648 1 90.62 402 GLN B N 1
ATOM 7323 C CA . GLN B 1 402 ? -23.891 20.781 13.953 1 90.62 402 GLN B CA 1
ATOM 7324 C C . GLN B 1 402 ? -22.422 20.328 13.984 1 90.62 402 GLN B C 1
ATOM 7326 O O . GLN B 1 402 ? -21.734 20.516 14.977 1 90.62 402 GLN B O 1
ATOM 7331 N N . VAL B 1 403 ? -22.016 19.719 12.914 1 87.88 403 VAL B N 1
ATOM 7332 C CA . VAL B 1 403 ? -20.625 19.281 12.828 1 87.88 403 VAL B CA 1
ATOM 7333 C C . VAL B 1 403 ? -19.703 20.5 12.859 1 87.88 403 VAL B C 1
ATOM 7335 O O . VAL B 1 403 ? -18.641 20.453 13.492 1 87.88 403 VAL B O 1
ATOM 7338 N N . GLY B 1 404 ? -20.062 21.5 12.125 1 81.94 404 GLY B N 1
ATOM 7339 C CA . GLY B 1 404 ? -19.266 22.719 12.086 1 81.94 404 GLY B CA 1
ATOM 7340 C C . GLY B 1 404 ? -19.109 23.375 13.445 1 81.94 404 GLY B C 1
ATOM 7341 O O . GLY B 1 404 ? -18.031 23.875 13.773 1 81.94 404 GLY B O 1
ATOM 7342 N N . VAL B 1 405 ? -20.125 23.266 14.219 1 80.94 405 VAL B N 1
ATOM 7343 C CA . VAL B 1 405 ? -20.156 23.984 15.492 1 80.94 405 VAL B CA 1
ATOM 7344 C C . VAL B 1 405 ? -19.562 23.109 16.594 1 80.94 405 VAL B C 1
ATOM 7346 O O . VAL B 1 405 ? -18.781 23.578 17.422 1 80.94 405 VAL B O 1
ATOM 7349 N N . HIS B 1 406 ? -19.922 21.859 16.609 1 81.88 406 HIS B N 1
ATOM 7350 C CA . HIS B 1 406 ? -19.641 21.031 17.781 1 81.88 406 HIS B CA 1
ATOM 7351 C C . HIS B 1 406 ? -18.578 19.984 17.453 1 81.88 406 HIS B C 1
ATOM 7353 O O . HIS B 1 406 ? -18.016 19.359 18.359 1 81.88 406 HIS B O 1
ATOM 7359 N N . GLY B 1 407 ? -18.344 19.812 16.234 1 80.81 407 GLY B N 1
ATOM 7360 C CA . GLY B 1 407 ? -17.266 18.938 15.82 1 80.81 407 GLY B CA 1
ATOM 7361 C C . GLY B 1 407 ? -17.547 17.469 16.078 1 80.81 407 GLY B C 1
ATOM 7362 O O . GLY B 1 407 ? -18.672 17 15.891 1 80.81 407 GLY B O 1
ATOM 7363 N N . LEU B 1 408 ? -16.547 16.703 16.406 1 80.62 408 LEU B N 1
ATOM 7364 C CA . LEU B 1 408 ? -16.594 15.242 16.469 1 80.62 408 LEU B CA 1
ATOM 7365 C C . LEU B 1 408 ? -17.406 14.773 17.672 1 80.62 408 LEU B C 1
ATOM 7367 O O . LEU B 1 408 ? -18.031 13.711 17.641 1 80.62 408 LEU B O 1
ATOM 7371 N N . ASN B 1 409 ? -17.375 15.523 18.703 1 80.12 409 ASN B N 1
ATOM 7372 C CA . ASN B 1 409 ? -18.156 15.148 19.875 1 80.12 409 ASN B CA 1
ATOM 7373 C C . ASN B 1 409 ? -19.641 15.023 19.547 1 80.12 409 ASN B C 1
ATOM 7375 O O . ASN B 1 409 ? -20.312 14.078 19.969 1 80.12 409 ASN B O 1
ATOM 7379 N N . TRP B 1 410 ? -20.078 15.992 18.828 1 87.88 410 TRP B N 1
ATOM 7380 C CA . TRP B 1 410 ? -21.469 15.938 18.422 1 87.88 410 TRP B CA 1
ATOM 7381 C C . TRP B 1 410 ? -21.734 14.727 17.531 1 87.88 410 TRP B C 1
ATOM 7383 O O . TRP B 1 410 ? -22.781 14.078 17.656 1 87.88 410 TRP B O 1
ATOM 7393 N N . VAL B 1 411 ? -20.844 14.461 16.641 1 90.38 411 VAL B N 1
ATOM 7394 C CA . VAL B 1 411 ? -21 13.344 15.719 1 90.38 411 VAL B CA 1
ATOM 7395 C C . VAL B 1 411 ? -21.172 12.047 16.5 1 90.38 411 VAL B C 1
ATOM 7397 O O . VAL B 1 411 ? -22.062 11.234 16.188 1 90.38 411 VAL B O 1
ATOM 7400 N N . ASN B 1 412 ? -20.375 11.852 17.469 1 87.69 412 ASN B N 1
ATOM 7401 C CA . ASN B 1 412 ? -20.438 10.641 18.266 1 87.69 412 ASN B CA 1
ATOM 7402 C C . ASN B 1 412 ? -21.75 10.547 19.031 1 87.69 412 ASN B C 1
ATOM 7404 O O . ASN B 1 412 ? -22.359 9.469 19.109 1 87.69 412 ASN B O 1
ATOM 7408 N N . GLU B 1 413 ? -22.156 11.625 19.547 1 90.62 413 GLU B N 1
ATOM 7409 C CA . GLU B 1 413 ? -23.422 11.656 20.266 1 90.62 413 GLU B CA 1
ATOM 7410 C C . GLU B 1 413 ? -24.594 11.414 19.328 1 90.62 413 GLU B C 1
ATOM 7412 O O . GLU B 1 413 ? -25.547 10.703 19.672 1 90.62 413 GLU B O 1
ATOM 7417 N N . PHE B 1 414 ? -24.531 12.117 18.25 1 94.75 414 PHE B N 1
ATOM 7418 C CA . PHE B 1 414 ? -25.578 11.977 17.219 1 94.75 414 PHE B CA 1
ATOM 7419 C C . PHE B 1 414 ? -25.734 10.523 16.797 1 94.75 414 PHE B C 1
ATOM 7421 O O . PHE B 1 414 ? -26.844 9.992 16.781 1 94.75 414 PHE B O 1
ATOM 7428 N N . LYS B 1 415 ? -24.656 9.828 16.562 1 95.25 415 LYS B N 1
ATOM 7429 C CA . LYS B 1 415 ? -24.672 8.43 16.141 1 95.25 415 LYS B CA 1
ATOM 7430 C C . LYS B 1 415 ? -25.266 7.539 17.234 1 95.25 415 LYS B C 1
ATOM 7432 O O . LYS B 1 415 ? -26.109 6.684 16.953 1 95.25 415 LYS B O 1
ATOM 7437 N N . THR B 1 416 ? -24.828 7.762 18.375 1 93.62 416 THR B N 1
ATOM 7438 C CA . THR B 1 416 ? -25.297 6.969 19.516 1 93.62 416 THR B CA 1
ATOM 7439 C C . THR B 1 416 ? -26.797 7.156 19.719 1 93.62 416 THR B C 1
ATOM 7441 O O . THR B 1 416 ? -27.516 6.188 19.953 1 93.62 416 THR B O 1
ATOM 7444 N N . ARG B 1 417 ? -27.203 8.367 19.609 1 95.44 417 ARG B N 1
ATOM 7445 C CA . ARG B 1 417 ? -28.609 8.68 19.781 1 95.44 417 ARG B CA 1
ATOM 7446 C C . ARG B 1 417 ? -29.453 7.992 18.703 1 95.44 417 ARG B C 1
ATOM 7448 O O . ARG B 1 417 ? -30.5 7.41 19.016 1 95.44 417 ARG B O 1
ATOM 7455 N N . VAL B 1 418 ? -29.016 8.086 17.5 1 96.75 418 VAL B N 1
ATOM 7456 C CA . VAL B 1 418 ? -29.766 7.477 16.406 1 96.75 418 VAL B CA 1
ATOM 7457 C C . VAL B 1 418 ? -29.875 5.969 16.625 1 96.75 418 VAL B C 1
ATOM 7459 O O . VAL B 1 418 ? -30.953 5.391 16.469 1 96.75 418 VAL B O 1
ATOM 7462 N N . VAL B 1 419 ? -28.781 5.348 17 1 96.19 419 VAL B N 1
ATOM 7463 C CA . VAL B 1 419 ? -28.75 3.904 17.203 1 96.19 419 VAL B CA 1
ATOM 7464 C C . VAL B 1 419 ? -29.719 3.527 18.328 1 96.19 419 VAL B C 1
ATOM 7466 O O . VAL B 1 419 ? -30.531 2.619 18.172 1 96.19 419 VAL B O 1
ATOM 7469 N N . ASN B 1 420 ? -29.656 4.223 19.406 1 95.81 420 ASN B N 1
ATOM 7470 C CA . ASN B 1 420 ? -30.484 3.912 20.562 1 95.81 420 ASN B CA 1
ATOM 7471 C C . ASN B 1 420 ? -31.969 4.121 20.266 1 95.81 420 ASN B C 1
ATOM 7473 O O . ASN B 1 420 ? -32.812 3.279 20.609 1 95.81 420 ASN B O 1
ATOM 7477 N N . GLU B 1 421 ? -32.25 5.223 19.672 1 96.38 421 GLU B N 1
ATOM 7478 C CA . GLU B 1 421 ? -33.656 5.531 19.375 1 96.38 421 GLU B CA 1
ATOM 7479 C C . GLU B 1 421 ? -34.25 4.547 18.359 1 96.38 421 GLU B C 1
ATOM 7481 O O . GLU B 1 421 ? -35.406 4.188 18.438 1 96.38 421 GLU B O 1
ATOM 7486 N N . MET B 1 422 ? -33.469 4.145 17.422 1 96.38 422 MET B N 1
ATOM 7487 C CA . MET B 1 422 ? -33.938 3.152 16.453 1 96.38 422 MET B CA 1
ATOM 7488 C C . MET B 1 422 ? -34.219 1.812 17.125 1 96.38 422 MET B C 1
ATOM 7490 O O . MET B 1 422 ? -35.219 1.182 16.875 1 96.38 422 MET B O 1
ATOM 7494 N N . LYS B 1 423 ? -33.281 1.414 17.953 1 95.25 423 LYS B N 1
ATOM 7495 C CA . LYS B 1 423 ? -33.438 0.15 18.656 1 95.25 423 LYS B CA 1
ATOM 7496 C C . LYS B 1 423 ? -34.688 0.183 19.531 1 95.25 423 LYS B C 1
ATOM 7498 O O . LYS B 1 423 ? -35.438 -0.801 19.609 1 95.25 423 LYS B O 1
ATOM 7503 N N . GLU B 1 424 ? -34.875 1.27 20.156 1 95.44 424 GLU B N 1
ATOM 7504 C CA . GLU B 1 424 ? -36.031 1.438 21.016 1 95.44 424 GLU B CA 1
ATOM 7505 C C . GLU B 1 424 ? -37.312 1.388 20.203 1 95.44 424 GLU B C 1
ATOM 7507 O O . GLU B 1 424 ? -38.281 0.693 20.578 1 95.44 424 GLU B O 1
ATOM 7512 N N . THR B 1 425 ? -37.344 2.125 19.141 1 95.38 425 THR B N 1
ATOM 7513 C CA . THR B 1 425 ? -38.562 2.217 18.312 1 95.38 425 THR B CA 1
ATOM 7514 C C . THR B 1 425 ? -38.844 0.872 17.656 1 95.38 425 THR B C 1
ATOM 7516 O O . THR B 1 425 ? -40.031 0.492 17.531 1 95.38 425 THR B O 1
ATOM 7519 N N . LEU B 1 426 ? -37.812 0.189 17.25 1 95 426 LEU B N 1
ATOM 7520 C CA . LEU B 1 426 ? -38 -1.091 16.578 1 95 426 LEU B CA 1
ATOM 7521 C C . LEU B 1 426 ? -38.156 -2.225 17.578 1 95 426 LEU B C 1
ATOM 7523 O O . LEU B 1 426 ? -38.531 -3.342 17.219 1 95 426 LEU B O 1
ATOM 7527 N N . ASN B 1 427 ? -37.906 -1.94 18.844 1 92.56 427 ASN B N 1
ATOM 7528 C CA . ASN B 1 427 ? -37.906 -2.93 19.906 1 92.56 427 ASN B CA 1
ATOM 7529 C C . ASN B 1 427 ? -37.062 -4.148 19.562 1 92.56 427 ASN B C 1
ATOM 7531 O O . ASN B 1 427 ? -37.562 -5.281 19.609 1 92.56 427 ASN B O 1
ATOM 7535 N N . CYS B 1 428 ? -35.875 -3.811 19.141 1 92.06 428 CYS B N 1
ATOM 7536 C CA . CYS B 1 428 ? -34.969 -4.855 18.734 1 92.06 428 CYS B CA 1
ATOM 7537 C C . CYS B 1 428 ? -33.531 -4.508 19.125 1 92.06 428 CYS B C 1
ATOM 7539 O O . CYS B 1 428 ? -33.062 -3.381 18.922 1 92.06 428 CYS B O 1
ATOM 7541 N N . ASP B 1 429 ? -32.875 -5.543 19.734 1 88.81 429 ASP B N 1
ATOM 7542 C CA . ASP B 1 429 ? -31.438 -5.359 19.984 1 88.81 429 ASP B CA 1
ATOM 7543 C C . ASP B 1 429 ? -30.609 -5.75 18.75 1 88.81 429 ASP B C 1
ATOM 7545 O O . ASP B 1 429 ? -29.688 -6.559 18.859 1 88.81 429 ASP B O 1
ATOM 7549 N N . CYS B 1 430 ? -31.047 -5.184 17.594 1 90.44 430 CYS B N 1
ATOM 7550 C CA . CYS B 1 430 ? -30.453 -5.48 16.297 1 90.44 430 CYS B CA 1
ATOM 7551 C C . CYS B 1 430 ? -29.172 -4.688 16.094 1 90.44 430 CYS B C 1
ATOM 7553 O O . CYS B 1 430 ? -28.984 -3.627 16.688 1 90.44 430 CYS B O 1
ATOM 7555 N N . LYS B 1 431 ? -28.375 -5.211 15.336 1 91.94 431 LYS B N 1
ATOM 7556 C CA . LYS B 1 431 ? -27.125 -4.547 14.984 1 91.94 431 LYS B CA 1
ATOM 7557 C C . LYS B 1 431 ? -27.375 -3.363 14.055 1 91.94 431 LYS B C 1
ATOM 7559 O O . LYS B 1 431 ? -27.797 -3.547 12.914 1 91.94 431 LYS B O 1
ATOM 7564 N N . ILE B 1 432 ? -27.094 -2.195 14.539 1 95.25 432 ILE B N 1
ATOM 7565 C CA . ILE B 1 432 ? -27.266 -0.972 13.766 1 95.25 432 ILE B CA 1
ATOM 7566 C C . ILE B 1 432 ? -25.984 -0.132 13.852 1 95.25 432 ILE B C 1
ATOM 7568 O O . ILE B 1 432 ? -25.438 0.067 14.938 1 95.25 432 ILE B O 1
ATOM 7572 N N . LEU B 1 433 ? -25.453 0.267 12.742 1 96.56 433 LEU B N 1
ATOM 7573 C CA . LEU B 1 433 ? -24.328 1.196 12.672 1 96.56 433 LEU B CA 1
ATOM 7574 C C . LEU B 1 433 ? -24.734 2.482 11.953 1 96.56 433 LEU B C 1
ATOM 7576 O O . LEU B 1 433 ? -25.5 2.447 10.992 1 96.56 433 LEU B O 1
ATOM 7580 N N . VAL B 1 434 ? -24.266 3.57 12.414 1 97.38 434 VAL B N 1
ATOM 7581 C CA . VAL B 1 434 ? -24.531 4.875 11.812 1 97.38 434 VAL B CA 1
ATOM 7582 C C . VAL B 1 434 ? -23.203 5.586 11.523 1 97.38 434 VAL B C 1
ATOM 7584 O O . VAL B 1 434 ? -22.281 5.543 12.344 1 97.38 434 VAL B O 1
ATOM 7587 N N . SER B 1 435 ? -23.078 6.121 10.375 1 96.25 435 SER B N 1
ATOM 7588 C CA . SER B 1 435 ? -21.922 6.918 10.008 1 96.25 435 SER B CA 1
ATOM 7589 C C . SER B 1 435 ? -22.328 8.242 9.383 1 96.25 435 SER B C 1
ATOM 7591 O O . SER B 1 435 ? -23.406 8.344 8.781 1 96.25 435 SER B O 1
ATOM 7593 N N . THR B 1 436 ? -21.531 9.234 9.57 1 94.56 436 THR B N 1
ATOM 7594 C CA . THR B 1 436 ? -21.781 10.531 8.945 1 94.56 436 THR B CA 1
ATOM 7595 C C . THR B 1 436 ? -20.703 10.852 7.914 1 94.56 436 THR B C 1
ATOM 7597 O O . THR B 1 436 ? -19.594 10.32 7.98 1 94.56 436 THR B O 1
ATOM 7600 N N . ALA B 1 437 ? -21.047 11.562 6.969 1 91.62 437 ALA B N 1
ATOM 7601 C CA . ALA B 1 437 ? -20.141 12.07 5.941 1 91.62 437 ALA B CA 1
ATOM 7602 C C . ALA B 1 437 ? -20.031 13.586 6 1 91.62 437 ALA B C 1
ATOM 7604 O O . ALA B 1 437 ? -21.031 14.273 6.215 1 91.62 437 ALA B O 1
ATOM 7605 N N . SER B 1 438 ? -18.875 14.031 5.938 1 86.94 438 SER B N 1
ATOM 7606 C CA . SER B 1 438 ? -18.641 15.477 5.961 1 86.94 438 SER B CA 1
ATOM 7607 C C . SER B 1 438 ? -17.641 15.891 4.879 1 86.94 438 SER B C 1
ATOM 7609 O O . SER B 1 438 ? -16.656 15.195 4.633 1 86.94 438 SER B O 1
ATOM 7611 N N . PHE B 1 439 ? -17.953 16.953 4.23 1 86.88 439 PHE B N 1
ATOM 7612 C CA . PHE B 1 439 ? -17.125 17.516 3.178 1 86.88 439 PHE B CA 1
ATOM 7613 C C . PHE B 1 439 ? -17.219 19.047 3.17 1 86.88 439 PHE B C 1
ATOM 7615 O O . PHE B 1 439 ? -18.281 19.609 3.393 1 86.88 439 PHE B O 1
ATOM 7622 N N . SER B 1 440 ? -16.047 19.641 3.113 1 78.69 440 SER B N 1
ATOM 7623 C CA . SER B 1 440 ? -15.992 21.094 2.945 1 78.69 440 SER B CA 1
ATOM 7624 C C . SER B 1 440 ? -15.242 21.469 1.676 1 78.69 440 SER B C 1
ATOM 7626 O O . SER B 1 440 ? -14.102 21.062 1.475 1 78.69 440 SER B O 1
ATOM 7628 N N . ASN B 1 441 ? -15.922 22.172 0.855 1 71.94 441 ASN B N 1
ATOM 7629 C CA . ASN B 1 441 ? -15.289 22.688 -0.356 1 71.94 441 ASN B CA 1
ATOM 7630 C C . ASN B 1 441 ? -14.555 24 -0.1 1 71.94 441 ASN B C 1
ATOM 7632 O O . ASN B 1 441 ? -14.453 24.844 -0.994 1 71.94 441 ASN B O 1
ATOM 7636 N N . ASP B 1 442 ? -14.133 24.188 1.039 1 67.31 442 ASP B N 1
ATOM 7637 C CA . ASP B 1 442 ? -13.453 25.438 1.361 1 67.31 442 ASP B CA 1
ATOM 7638 C C . ASP B 1 442 ? -12.156 25.578 0.563 1 67.31 442 ASP B C 1
ATOM 7640 O O . ASP B 1 442 ? -11.109 25.062 0.968 1 67.31 442 ASP B O 1
ATOM 7644 N N . ILE B 1 443 ? -12.383 26.141 -0.653 1 66.94 443 ILE B N 1
ATOM 7645 C CA . ILE B 1 443 ? -11.227 26.516 -1.459 1 66.94 443 ILE B CA 1
ATOM 7646 C C . ILE B 1 443 ? -10.938 28 -1.295 1 66.94 443 ILE B C 1
ATOM 7648 O O . ILE B 1 443 ? -10.883 28.734 -2.281 1 66.94 443 ILE B O 1
ATOM 7652 N N . SER B 1 444 ? -10.984 28.469 -0.143 1 60.25 444 SER B N 1
ATOM 7653 C CA . SER B 1 444 ? -10.828 29.875 0.175 1 60.25 444 SER B CA 1
ATOM 7654 C C . SER B 1 444 ? -9.633 30.484 -0.559 1 60.25 444 SER B C 1
ATOM 7656 O O . SER B 1 444 ? -8.703 30.984 0.07 1 60.25 444 SER B O 1
ATOM 7658 N N . THR B 1 445 ? -9.625 30.172 -1.848 1 65.19 445 THR B N 1
ATOM 7659 C CA . THR B 1 445 ? -8.562 30.797 -2.629 1 65.19 445 THR B CA 1
ATOM 7660 C C . THR B 1 445 ? -9.102 32 -3.408 1 65.19 445 THR B C 1
ATOM 7662 O O . THR B 1 445 ? -10.266 32 -3.809 1 65.19 445 THR B O 1
ATOM 7665 N N . PHE B 1 446 ? -8.297 33.031 -3.332 1 67.38 446 PHE B N 1
ATOM 7666 C CA . PHE B 1 446 ? -8.664 34.25 -4.016 1 67.38 446 PHE B CA 1
ATOM 7667 C C . PHE B 1 446 ? -8.086 34.281 -5.426 1 67.38 446 PHE B C 1
ATOM 7669 O O . PHE B 1 446 ? -7.016 33.719 -5.676 1 67.38 446 PHE B O 1
ATOM 7676 N N . VAL B 1 447 ? -8.859 34.688 -6.281 1 71.5 447 VAL B N 1
ATOM 7677 C CA . VAL B 1 447 ? -8.445 34.906 -7.664 1 71.5 447 VAL B CA 1
ATOM 7678 C C . VAL B 1 447 ? -8.391 36.406 -7.953 1 71.5 447 VAL B C 1
ATOM 7680 O O . VAL B 1 447 ? -9.281 37.156 -7.547 1 71.5 447 VAL B O 1
ATOM 7683 N N . ARG B 1 448 ? -7.312 36.844 -8.391 1 72.69 448 ARG B N 1
ATOM 7684 C CA . ARG B 1 448 ? -7.18 38.25 -8.805 1 72.69 448 ARG B CA 1
ATOM 7685 C C . ARG B 1 448 ? -7.855 38.469 -10.156 1 72.69 448 ARG B C 1
ATOM 7687 O O . ARG B 1 448 ? -7.488 37.875 -11.156 1 72.69 448 ARG B O 1
ATOM 7694 N N . SER B 1 449 ? -8.828 39.312 -10.07 1 67.69 449 SER B N 1
ATOM 7695 C CA . SER B 1 449 ? -9.539 39.656 -11.297 1 67.69 449 SER B CA 1
ATOM 7696 C C . SER B 1 449 ? -8.727 40.625 -12.141 1 67.69 449 SER B C 1
ATOM 7698 O O . SER B 1 449 ? -7.707 41.156 -11.688 1 67.69 449 SER B O 1
ATOM 7700 N N . ASN B 1 450 ? -9.164 40.781 -13.336 1 65.06 450 ASN B N 1
ATOM 7701 C CA . ASN B 1 450 ? -8.484 41.688 -14.281 1 65.06 450 ASN B CA 1
ATOM 7702 C C . ASN B 1 450 ? -8.375 43.094 -13.734 1 65.06 450 ASN B C 1
ATOM 7704 O O . ASN B 1 450 ? -7.426 43.812 -14.047 1 65.06 450 ASN B O 1
ATOM 7708 N N . ASP B 1 451 ? -9.352 43.438 -12.875 1 67.56 451 ASP B N 1
ATOM 7709 C CA . ASP B 1 451 ? -9.359 44.781 -12.344 1 67.56 451 ASP B CA 1
ATOM 7710 C C . ASP B 1 451 ? -8.523 44.875 -11.062 1 67.56 451 ASP B C 1
ATOM 7712 O O . ASP B 1 451 ? -8.453 45.938 -10.445 1 67.56 451 ASP B O 1
ATOM 7716 N N . GLY B 1 452 ? -7.992 43.812 -10.711 1 68.44 452 GLY B N 1
ATOM 7717 C CA . GLY B 1 452 ? -7.125 43.781 -9.547 1 68.44 452 GLY B CA 1
ATOM 7718 C C . GLY B 1 452 ? -7.848 43.406 -8.273 1 68.44 452 GLY B C 1
ATOM 7719 O O . GLY B 1 452 ? -7.215 43.188 -7.234 1 68.44 452 GLY B O 1
ATOM 7720 N N . SER B 1 453 ? -9.172 43.312 -8.312 1 73.19 453 SER B N 1
ATOM 7721 C CA . SER B 1 453 ? -9.945 42.938 -7.125 1 73.19 453 SER B CA 1
ATOM 7722 C C . SER B 1 453 ? -9.805 41.469 -6.801 1 73.19 453 SER B C 1
ATOM 7724 O O . SER B 1 453 ? -9.617 40.625 -7.699 1 73.19 453 SER B O 1
ATOM 7726 N N . LEU B 1 454 ? -9.758 41.219 -5.484 1 75 454 LEU B N 1
ATOM 7727 C CA . LEU B 1 454 ? -9.664 39.812 -5.027 1 75 454 LEU B CA 1
ATOM 7728 C C . LEU B 1 454 ? -11.047 39.219 -4.785 1 75 454 LEU B C 1
ATOM 7730 O O . LEU B 1 454 ? -11.867 39.844 -4.086 1 75 454 LEU B O 1
ATOM 7734 N N . ILE B 1 455 ? -11.359 38.219 -5.57 1 73.44 455 ILE B N 1
ATOM 7735 C CA . ILE B 1 455 ? -12.633 37.531 -5.41 1 73.44 455 ILE B CA 1
ATOM 7736 C C . ILE B 1 455 ? -12.391 36.062 -5.105 1 73.44 455 ILE B C 1
ATOM 7738 O O . ILE B 1 455 ? -11.359 35.5 -5.496 1 73.44 455 ILE B O 1
ATOM 7742 N N . THR B 1 456 ? -13.297 35.562 -4.289 1 76.56 456 THR B N 1
ATOM 7743 C CA . THR B 1 456 ? -13.164 34.125 -4.008 1 76.56 456 THR B CA 1
ATOM 7744 C C . THR B 1 456 ? -13.594 33.312 -5.215 1 76.56 456 THR B C 1
ATOM 7746 O O . THR B 1 456 ? -14.516 33.688 -5.941 1 76.56 456 THR B O 1
ATOM 7749 N N . ILE B 1 457 ? -12.922 32.281 -5.434 1 76.69 457 ILE B N 1
ATOM 7750 C CA . ILE B 1 457 ? -13.195 31.453 -6.59 1 76.69 457 ILE B CA 1
ATOM 7751 C C . ILE B 1 457 ? -14.617 30.891 -6.5 1 76.69 457 ILE B C 1
ATOM 7753 O O . ILE B 1 457 ? -15.281 30.688 -7.52 1 76.69 457 ILE B O 1
ATOM 7757 N N . THR B 1 458 ? -15.094 30.688 -5.352 1 74.56 458 THR B N 1
ATOM 7758 C CA . THR B 1 458 ? -16.438 30.156 -5.148 1 74.56 458 THR B CA 1
ATOM 7759 C C . THR B 1 458 ? -17.484 31.141 -5.668 1 74.56 458 THR B C 1
ATOM 7761 O O . THR B 1 458 ? -18.516 30.719 -6.191 1 74.56 458 THR B O 1
ATOM 7764 N N . GLU B 1 459 ? -17.188 32.344 -5.551 1 73.44 459 GLU B N 1
ATOM 7765 C CA . GLU B 1 459 ? -18.125 33.375 -5.98 1 73.44 459 GLU B CA 1
ATOM 7766 C C . GLU B 1 459 ? -18.109 33.531 -7.5 1 73.44 459 GLU B C 1
ATOM 7768 O O . GLU B 1 459 ? -19.125 33.875 -8.102 1 73.44 459 GLU B O 1
ATOM 7773 N N . VAL B 1 460 ? -17.094 33.188 -8.016 1 73.5 460 VAL B N 1
ATOM 7774 C CA . VAL B 1 460 ? -16.922 33.562 -9.422 1 73.5 460 VAL B CA 1
ATOM 7775 C C . VAL B 1 460 ? -17.25 32.344 -10.305 1 73.5 460 VAL B C 1
ATOM 7777 O O . VAL B 1 460 ? -17.625 32.5 -11.461 1 73.5 460 VAL B O 1
ATOM 7780 N N . SER B 1 461 ? -17.109 31.188 -9.789 1 82.19 461 SER B N 1
ATOM 7781 C CA . SER B 1 461 ? -17.219 30.016 -10.648 1 82.19 461 SER B CA 1
ATOM 7782 C C . SER B 1 461 ? -18.547 29.281 -10.422 1 82.19 461 SER B C 1
ATOM 7784 O O . SER B 1 461 ? -18.734 28.672 -9.375 1 82.19 461 SER B O 1
ATOM 7786 N N . PRO B 1 462 ? -19.391 29.234 -11.367 1 82.94 462 PRO B N 1
ATOM 7787 C CA . PRO B 1 462 ? -20.625 28.453 -11.258 1 82.94 462 PRO B CA 1
ATOM 7788 C C . PRO B 1 462 ? -20.359 26.969 -11.016 1 82.94 462 PRO B C 1
ATOM 7790 O O . PRO B 1 462 ? -21.156 26.297 -10.359 1 82.94 462 PRO B O 1
ATOM 7793 N N . LEU B 1 463 ? -19.344 26.5 -11.516 1 82.06 463 LEU B N 1
ATOM 7794 C CA . LEU B 1 463 ? -19 25.094 -11.344 1 82.06 463 LEU B CA 1
ATOM 7795 C C . LEU B 1 463 ? -18.719 24.781 -9.875 1 82.06 463 LEU B C 1
ATOM 7797 O O . LEU B 1 463 ? -19.172 23.766 -9.359 1 82.06 463 LEU B O 1
ATOM 7801 N N . ILE B 1 464 ? -18.016 25.625 -9.297 1 84.56 464 ILE B N 1
ATOM 7802 C CA . ILE B 1 464 ? -17.672 25.422 -7.891 1 84.56 464 ILE B CA 1
ATOM 7803 C C . ILE B 1 464 ? -18.922 25.562 -7.031 1 84.56 464 ILE B C 1
ATOM 7805 O O . ILE B 1 464 ? -19.109 24.828 -6.062 1 84.56 464 ILE B O 1
ATOM 7809 N N . LYS B 1 465 ? -19.719 26.5 -7.406 1 85.44 465 LYS B N 1
ATOM 7810 C CA . LYS B 1 465 ? -21 26.656 -6.719 1 85.44 465 LYS B CA 1
ATOM 7811 C C . LYS B 1 465 ? -21.859 25.406 -6.871 1 85.44 465 LYS B C 1
ATOM 7813 O O . LYS B 1 465 ? -22.594 25.031 -5.949 1 85.44 465 LYS B O 1
ATOM 7818 N N . ALA B 1 466 ? -21.766 24.875 -7.992 1 88.62 466 ALA B N 1
ATOM 7819 C CA . ALA B 1 466 ? -22.531 23.672 -8.281 1 88.62 466 ALA B CA 1
ATOM 7820 C C . ALA B 1 466 ? -22.109 22.516 -7.383 1 88.62 466 ALA B C 1
ATOM 7822 O O . ALA B 1 466 ? -22.906 21.625 -7.078 1 88.62 466 ALA B O 1
ATOM 7823 N N . ILE B 1 467 ? -20.891 22.5 -6.988 1 89 467 ILE B N 1
ATOM 7824 C CA . ILE B 1 467 ? -20.375 21.469 -6.098 1 89 467 ILE B CA 1
ATOM 7825 C C . ILE B 1 467 ? -21.125 21.516 -4.766 1 89 467 ILE B C 1
ATOM 7827 O O . ILE B 1 467 ? -21.5 20.484 -4.219 1 89 467 ILE B O 1
ATOM 7831 N N . ASP B 1 468 ? -21.281 22.719 -4.266 1 87.19 468 ASP B N 1
ATOM 7832 C CA . ASP B 1 468 ? -22 22.891 -3.012 1 87.19 468 ASP B CA 1
ATOM 7833 C C . ASP B 1 468 ? -23.438 22.391 -3.137 1 87.19 468 ASP B C 1
ATOM 7835 O O . ASP B 1 468 ? -23.953 21.734 -2.229 1 87.19 468 ASP B O 1
ATOM 7839 N N . ASN B 1 469 ? -24.031 22.688 -4.238 1 87.38 469 ASN B N 1
ATOM 7840 C CA . ASN B 1 469 ? -25.391 22.234 -4.496 1 87.38 469 ASN B CA 1
ATOM 7841 C C . ASN B 1 469 ? -25.453 20.719 -4.59 1 87.38 469 ASN B C 1
ATOM 7843 O O . ASN B 1 469 ? -26.422 20.094 -4.125 1 87.38 469 ASN B O 1
ATOM 7847 N N . ALA B 1 470 ? -24.516 20.219 -5.219 1 89.5 470 ALA B N 1
ATOM 7848 C CA . ALA B 1 470 ? -24.469 18.766 -5.359 1 89.5 470 ALA B CA 1
ATOM 7849 C C . ALA B 1 470 ? -24.266 18.078 -4.008 1 89.5 470 ALA B C 1
ATOM 7851 O O . ALA B 1 470 ? -24.906 17.078 -3.713 1 89.5 470 ALA B O 1
ATOM 7852 N N . TRP B 1 471 ? -23.406 18.672 -3.203 1 91.75 471 TRP B N 1
ATOM 7853 C CA . TRP B 1 471 ? -23.109 18.094 -1.893 1 91.75 471 TRP B CA 1
ATOM 7854 C C . TRP B 1 471 ? -24.344 18.109 -1.002 1 91.75 471 TRP B C 1
ATOM 7856 O O . TRP B 1 471 ? -24.578 17.172 -0.242 1 91.75 471 TRP B O 1
ATOM 7866 N N . GLU B 1 472 ? -25.125 19.094 -1.172 1 91.38 472 GLU B N 1
ATOM 7867 C CA . GLU B 1 472 ? -26.312 19.25 -0.348 1 91.38 472 GLU B CA 1
ATOM 7868 C C . GLU B 1 472 ? -27.312 18.125 -0.609 1 91.38 472 GLU B C 1
ATOM 7870 O O . GLU B 1 472 ? -28.219 17.891 0.197 1 91.38 472 GLU B O 1
ATOM 7875 N N . GLN B 1 473 ? -27.156 17.453 -1.679 1 92.5 473 GLN B N 1
ATOM 7876 C CA . GLN B 1 473 ? -28.109 16.422 -2.066 1 92.5 473 GLN B CA 1
ATOM 7877 C C . GLN B 1 473 ? -27.531 15.031 -1.872 1 92.5 473 GLN B C 1
ATOM 7879 O O . GLN B 1 473 ? -28.219 14.031 -2.094 1 92.5 473 GLN B O 1
ATOM 7884 N N . THR B 1 474 ? -26.328 14.992 -1.419 1 94.44 474 THR B N 1
ATOM 7885 C CA . THR B 1 474 ? -25.625 13.727 -1.196 1 94.44 474 THR B CA 1
ATOM 7886 C C . THR B 1 474 ? -25.828 13.242 0.236 1 94.44 474 THR B C 1
ATOM 7888 O O . THR B 1 474 ? -25.891 14.047 1.168 1 94.44 474 THR B O 1
ATOM 7891 N N . PRO B 1 475 ? -25.938 11.953 0.476 1 95.88 475 PRO B N 1
ATOM 7892 C CA . PRO B 1 475 ? -26.156 11.461 1.839 1 95.88 475 PRO B CA 1
ATOM 7893 C C . PRO B 1 475 ? -25.078 11.938 2.816 1 95.88 475 PRO B C 1
ATOM 7895 O O . PRO B 1 475 ? -23.891 11.727 2.58 1 95.88 475 PRO B O 1
ATOM 7898 N N . HIS B 1 476 ? -25.516 12.562 3.914 1 96.38 476 HIS B N 1
ATOM 7899 C CA . HIS B 1 476 ? -24.625 12.984 4.984 1 96.38 476 HIS B CA 1
ATOM 7900 C C . HIS B 1 476 ? -24.609 11.984 6.133 1 96.38 476 HIS B C 1
ATOM 7902 O O . HIS B 1 476 ? -23.766 12.062 7.027 1 96.38 476 HIS B O 1
ATOM 7908 N N . VAL B 1 477 ? -25.531 11.078 6.043 1 97.25 477 VAL B N 1
ATOM 7909 C CA . VAL B 1 477 ? -25.641 10.055 7.082 1 97.25 477 VAL B CA 1
ATOM 7910 C C . VAL B 1 477 ? -26.016 8.719 6.449 1 97.25 477 VAL B C 1
ATOM 7912 O O . VAL B 1 477 ? -26.812 8.672 5.508 1 97.25 477 VAL B O 1
ATOM 7915 N N . PHE B 1 478 ? -25.406 7.668 6.922 1 97.81 478 PHE B N 1
ATOM 7916 C CA . PHE B 1 478 ? -25.719 6.309 6.504 1 97.81 478 PHE B CA 1
ATOM 7917 C C . PHE B 1 478 ? -26.109 5.449 7.703 1 97.81 478 PHE B C 1
ATOM 7919 O O . PHE B 1 478 ? -25.516 5.578 8.781 1 97.81 478 PHE B O 1
ATOM 7926 N N . VAL B 1 479 ? -27.062 4.672 7.52 1 97.94 479 VAL B N 1
ATOM 7927 C CA . VAL B 1 479 ? -27.484 3.688 8.516 1 97.94 479 VAL B CA 1
ATOM 7928 C C . VAL B 1 479 ? -27.312 2.279 7.949 1 97.94 479 VAL B C 1
ATOM 7930 O O . VAL B 1 479 ? -27.812 1.97 6.863 1 97.94 479 VAL B O 1
ATOM 7933 N N . PHE B 1 480 ? -26.594 1.507 8.648 1 97.75 480 PHE B N 1
ATOM 7934 C CA . PHE B 1 480 ? -26.297 0.144 8.219 1 97.75 480 PHE B CA 1
ATOM 7935 C C . PHE B 1 480 ? -26.984 -0.868 9.125 1 97.75 480 PHE B C 1
ATOM 7937 O O . PHE B 1 480 ? -27.016 -0.705 10.344 1 97.75 480 PHE B O 1
ATOM 7944 N N . ILE B 1 481 ? -27.562 -1.893 8.469 1 96.56 481 ILE B N 1
ATOM 7945 C CA . ILE B 1 481 ? -28.281 -2.924 9.203 1 96.56 481 ILE B CA 1
ATOM 7946 C C . ILE B 1 481 ? -27.938 -4.301 8.633 1 96.56 481 ILE B C 1
ATOM 7948 O O . ILE B 1 481 ? -27.281 -4.402 7.602 1 96.56 481 ILE B O 1
ATOM 7952 N N . ASP B 1 482 ? -28.234 -5.281 9.336 1 94.56 482 ASP B N 1
ATOM 7953 C CA . ASP B 1 482 ? -28.156 -6.668 8.883 1 94.56 482 ASP B CA 1
ATOM 7954 C C . ASP B 1 482 ? -29.547 -7.227 8.57 1 94.56 482 ASP B C 1
ATOM 7956 O O . ASP B 1 482 ? -30.266 -7.633 9.477 1 94.56 482 ASP B O 1
ATOM 7960 N N . PRO B 1 483 ? -29.828 -7.371 7.34 1 92.31 483 PRO B N 1
ATOM 7961 C CA . PRO B 1 483 ? -31.188 -7.805 6.984 1 92.31 483 PRO B CA 1
ATOM 7962 C C . PRO B 1 483 ? -31.531 -9.188 7.543 1 92.31 483 PRO B C 1
ATOM 7964 O O . PRO B 1 483 ? -32.688 -9.438 7.918 1 92.31 483 PRO B O 1
ATOM 7967 N N . SER B 1 484 ? -30.578 -10.047 7.527 1 89.62 484 SER B N 1
ATOM 7968 C CA . SER B 1 484 ? -30.812 -11.398 8.039 1 89.62 484 SER B CA 1
ATOM 7969 C C . SER B 1 484 ? -31.172 -11.367 9.523 1 89.62 484 SER B C 1
ATOM 7971 O O . SER B 1 484 ? -32.062 -12.094 9.969 1 89.62 484 SER B O 1
ATOM 7973 N N . GLU B 1 485 ? -30.516 -10.57 10.211 1 89.94 485 GLU B N 1
ATOM 7974 C CA . GLU B 1 485 ? -30.797 -10.445 11.633 1 89.94 485 GLU B CA 1
ATOM 7975 C C . GLU B 1 485 ? -32.156 -9.812 11.875 1 89.94 485 GLU B C 1
ATOM 7977 O O . GLU B 1 485 ? -32.875 -10.227 12.781 1 89.94 485 GLU B O 1
ATOM 7982 N N . LEU B 1 486 ? -32.531 -8.859 11.086 1 91.62 486 LEU B N 1
ATOM 7983 C CA . LEU B 1 486 ? -33.844 -8.203 11.211 1 91.62 486 LEU B CA 1
ATOM 7984 C C . LEU B 1 486 ? -34.969 -9.188 10.961 1 91.62 486 LEU B C 1
ATOM 7986 O O . LEU B 1 486 ? -35.969 -9.211 11.695 1 91.62 486 LEU B O 1
ATOM 7990 N N . SER B 1 487 ? -34.75 -9.953 9.945 1 90.38 487 SER B N 1
ATOM 7991 C CA . SER B 1 487 ? -35.75 -10.953 9.602 1 90.38 487 SER B CA 1
ATOM 7992 C C . SER B 1 487 ? -35.938 -11.953 10.734 1 90.38 487 SER B C 1
ATOM 7994 O O . SER B 1 487 ? -37.062 -12.352 11.031 1 90.38 487 SER B O 1
ATOM 7996 N N . LYS B 1 488 ? -34.938 -12.336 11.367 1 90.38 488 LYS B N 1
ATOM 7997 C CA . LYS B 1 488 ? -34.969 -13.281 12.484 1 90.38 488 LYS B CA 1
ATOM 7998 C C . LYS B 1 488 ? -35.719 -12.695 13.672 1 90.38 488 LYS B C 1
ATOM 8000 O O . LYS B 1 488 ? -36.344 -13.43 14.445 1 90.38 488 LYS B O 1
ATOM 8005 N N . ASN B 1 489 ? -35.688 -11.422 13.75 1 91.12 489 ASN B N 1
ATOM 8006 C CA . ASN B 1 489 ? -36.344 -10.75 14.859 1 91.12 489 ASN B CA 1
ATOM 8007 C C . ASN B 1 489 ? -37.75 -10.25 14.461 1 91.12 489 ASN B C 1
ATOM 8009 O O . ASN B 1 489 ? -38.375 -9.523 15.211 1 91.12 489 ASN B O 1
ATOM 8013 N N . GLY B 1 490 ? -38.125 -10.516 13.195 1 91.25 490 GLY B N 1
ATOM 8014 C CA . GLY B 1 490 ? -39.438 -10.18 12.727 1 91.25 490 GLY B CA 1
ATOM 8015 C C . GLY B 1 490 ? -39.594 -8.719 12.344 1 91.25 490 GLY B C 1
ATOM 8016 O O . GLY B 1 490 ? -40.688 -8.172 12.359 1 91.25 490 GLY B O 1
ATOM 8017 N N . VAL B 1 491 ? -38.531 -8.078 12.133 1 93.38 491 VAL B N 1
ATOM 8018 C CA . VAL B 1 491 ? -38.562 -6.664 11.773 1 93.38 491 VAL B CA 1
ATOM 8019 C C . VAL B 1 491 ? -38.438 -6.516 10.258 1 93.38 491 VAL B C 1
ATOM 8021 O O . VAL B 1 491 ? -37.469 -7 9.664 1 93.38 491 VAL B O 1
ATOM 8024 N N . GLU B 1 492 ? -39.344 -5.848 9.664 1 93.38 492 GLU B N 1
ATOM 8025 C CA . GLU B 1 492 ? -39.312 -5.652 8.219 1 93.38 492 GLU B CA 1
ATOM 8026 C C . GLU B 1 492 ? -38.375 -4.516 7.828 1 93.38 492 GLU B C 1
ATOM 8028 O O . GLU B 1 492 ? -38.312 -3.5 8.523 1 93.38 492 GLU B O 1
ATOM 8033 N N . LEU B 1 493 ? -37.812 -4.656 6.734 1 92.75 493 LEU B N 1
ATOM 8034 C CA . LEU B 1 493 ? -36.875 -3.656 6.23 1 92.75 493 LEU B CA 1
ATOM 8035 C C . LEU B 1 493 ? -37.562 -2.322 6 1 92.75 493 LEU B C 1
ATOM 8037 O O . LEU B 1 493 ? -37 -1.261 6.234 1 92.75 493 LEU B O 1
ATOM 8041 N N . SER B 1 494 ? -38.812 -2.389 5.523 1 93.19 494 SER B N 1
ATOM 8042 C CA . SER B 1 494 ? -39.562 -1.169 5.258 1 93.19 494 SER B CA 1
ATOM 8043 C C . SER B 1 494 ? -39.812 -0.38 6.543 1 93.19 494 SER B C 1
ATOM 8045 O O . SER B 1 494 ? -39.75 0.851 6.539 1 93.19 494 SER B O 1
ATOM 8047 N N . LYS B 1 495 ? -40.062 -1.095 7.574 1 94.75 495 LYS B N 1
ATOM 8048 C CA . LYS B 1 495 ? -40.281 -0.448 8.867 1 94.75 495 LYS B CA 1
ATOM 8049 C C . LYS B 1 495 ? -39 0.199 9.375 1 94.75 495 LYS B C 1
ATOM 8051 O O . LYS B 1 495 ? -39.031 1.289 9.953 1 94.75 495 LYS B O 1
ATOM 8056 N N . VAL B 1 496 ? -37.875 -0.484 9.188 1 96.12 496 VAL B N 1
ATOM 8057 C CA . VAL B 1 496 ? -36.594 0.032 9.633 1 96.12 496 VAL B CA 1
ATOM 8058 C C . VAL B 1 496 ? -36.25 1.321 8.883 1 96.12 496 VAL B C 1
ATOM 8060 O O . VAL B 1 496 ? -35.844 2.309 9.484 1 96.12 496 VAL B O 1
ATOM 8063 N N . ARG B 1 497 ? -36.438 1.324 7.605 1 95.69 497 ARG B N 1
ATOM 8064 C CA . ARG B 1 497 ? -36.188 2.492 6.777 1 95.69 497 ARG B CA 1
ATOM 8065 C C . ARG B 1 497 ? -37.094 3.66 7.156 1 95.69 497 ARG B C 1
ATOM 8067 O O . ARG B 1 497 ? -36.625 4.797 7.281 1 95.69 497 ARG B O 1
ATOM 8074 N N . SER B 1 498 ? -38.344 3.342 7.344 1 95.88 498 SER B N 1
ATOM 8075 C CA . SER B 1 498 ? -39.281 4.395 7.723 1 95.88 498 SER B CA 1
ATOM 8076 C C . SER B 1 498 ? -38.938 4.98 9.086 1 95.88 498 SER B C 1
ATOM 8078 O O . SER B 1 498 ? -39.062 6.188 9.305 1 95.88 498 SER B O 1
ATOM 8080 N N . THR B 1 499 ? -38.562 4.109 9.969 1 96.56 499 THR B N 1
ATOM 8081 C CA . THR B 1 499 ? -38.156 4.559 11.297 1 96.56 499 THR B CA 1
ATOM 8082 C C . THR B 1 499 ? -36.938 5.477 11.219 1 96.56 499 THR B C 1
ATOM 8084 O O . THR B 1 499 ? -36.906 6.531 11.859 1 96.56 499 THR B O 1
ATOM 8087 N N . ALA B 1 500 ? -35.938 5.082 10.453 1 97.19 500 ALA B N 1
ATOM 8088 C CA . ALA B 1 500 ? -34.719 5.883 10.297 1 97.19 500 ALA B CA 1
ATOM 8089 C C . ALA B 1 500 ? -35.031 7.25 9.703 1 97.19 500 ALA B C 1
ATOM 8091 O O . ALA B 1 500 ? -34.562 8.273 10.18 1 97.19 500 ALA B O 1
ATOM 8092 N N . VAL B 1 501 ? -35.906 7.234 8.688 1 97 501 VAL B N 1
ATOM 8093 C CA . VAL B 1 501 ? -36.25 8.469 7.984 1 97 501 VAL B CA 1
ATOM 8094 C C . VAL B 1 501 ? -36.969 9.406 8.93 1 97 501 VAL B C 1
ATOM 8096 O O . VAL B 1 501 ? -36.688 10.602 8.984 1 97 501 VAL B O 1
ATOM 8099 N N . ARG B 1 502 ? -37.906 8.875 9.625 1 96.12 502 ARG B N 1
ATOM 8100 C CA . ARG B 1 502 ? -38.719 9.672 10.562 1 96.12 502 ARG B CA 1
ATOM 8101 C C . ARG B 1 502 ? -37.812 10.266 11.648 1 96.12 502 ARG B C 1
ATOM 8103 O O . ARG B 1 502 ? -37.906 11.461 11.953 1 96.12 502 ARG B O 1
ATOM 8110 N N . LEU B 1 503 ? -37.031 9.453 12.203 1 96.38 503 LEU B N 1
ATOM 8111 C CA . LEU B 1 503 ? -36.156 9.875 13.289 1 96.38 503 LEU B CA 1
ATOM 8112 C C . LEU B 1 503 ? -35.219 10.977 12.828 1 96.38 503 LEU B C 1
ATOM 8114 O O . LEU B 1 503 ? -35.062 12.008 13.484 1 96.38 503 LEU B O 1
ATOM 8118 N N . LEU B 1 504 ? -34.5 10.773 11.734 1 97.06 504 LEU B N 1
ATOM 8119 C CA . LEU B 1 504 ? -33.531 11.719 11.219 1 97.06 504 LEU B CA 1
ATOM 8120 C C . LEU B 1 504 ? -34.188 13.016 10.789 1 97.06 504 LEU B C 1
ATOM 8122 O O . LEU B 1 504 ? -33.625 14.102 11.008 1 97.06 504 LEU B O 1
ATOM 8126 N N . SER B 1 505 ? -35.344 12.891 10.188 1 95.06 505 SER B N 1
ATOM 8127 C CA . SER B 1 505 ? -36.094 14.086 9.781 1 95.06 505 SER B CA 1
ATOM 8128 C C . SER B 1 505 ? -36.531 14.898 10.992 1 95.06 505 SER B C 1
ATOM 8130 O O . SER B 1 505 ? -36.5 16.125 10.969 1 95.06 505 SER B O 1
ATOM 8132 N N . ASN B 1 506 ? -36.938 14.203 12.008 1 93.69 506 ASN B N 1
ATOM 8133 C CA . ASN B 1 506 ? -37.375 14.883 13.234 1 93.69 506 ASN B CA 1
ATOM 8134 C C . ASN B 1 506 ? -36.219 15.602 13.906 1 93.69 506 ASN B C 1
ATOM 8136 O O . ASN B 1 506 ? -36.375 16.688 14.469 1 93.69 506 ASN B O 1
ATOM 8140 N N . MET B 1 507 ? -35.094 15.016 13.906 1 91.81 507 MET B N 1
ATOM 8141 C CA . MET B 1 507 ? -33.906 15.633 14.5 1 91.81 507 MET B CA 1
ATOM 8142 C C . MET B 1 507 ? -33.562 16.922 13.781 1 91.81 507 MET B C 1
ATOM 8144 O O . MET B 1 507 ? -33.125 17.891 14.414 1 91.81 507 MET B O 1
ATOM 8148 N N . ALA B 1 508 ? -33.719 16.906 12.508 1 91.81 508 ALA B N 1
ATOM 8149 C CA . ALA B 1 508 ? -33.406 18.078 11.703 1 91.81 508 ALA B CA 1
ATOM 8150 C C . ALA B 1 508 ? -34.406 19.203 11.938 1 91.81 508 ALA B C 1
ATOM 8152 O O . ALA B 1 508 ? -34.062 20.375 11.898 1 91.81 508 ALA B O 1
ATOM 8153 N N . THR B 1 509 ? -35.625 18.828 12.164 1 88.06 509 THR B N 1
ATOM 8154 C CA . THR B 1 509 ? -36.688 19.812 12.352 1 88.06 509 THR B CA 1
ATOM 8155 C C . THR B 1 509 ? -36.656 20.375 13.773 1 88.06 509 THR B C 1
ATOM 8157 O O . THR B 1 509 ? -36.906 21.578 13.977 1 88.06 509 THR B O 1
ATOM 8160 N N . THR B 1 510 ? -36.375 19.516 14.758 1 77.62 510 THR B N 1
ATOM 8161 C CA . THR B 1 510 ? -36.375 19.953 16.141 1 77.62 510 THR B CA 1
ATOM 8162 C C . THR B 1 510 ? -35.062 20.672 16.484 1 77.62 510 THR B C 1
ATOM 8164 O O . THR B 1 510 ? -35.031 21.562 17.328 1 77.62 510 THR B O 1
ATOM 8167 N N . GLY B 1 511 ? -33.969 20.172 16.078 1 64.88 511 GLY B N 1
ATOM 8168 C CA . GLY B 1 511 ? -32.656 20.797 16.312 1 64.88 511 GLY B CA 1
ATOM 8169 C C . GLY B 1 511 ? -32.562 22.203 15.742 1 64.88 511 GLY B C 1
ATOM 8170 O O . GLY B 1 511 ? -31.875 23.047 16.297 1 64.88 511 GLY B O 1
ATOM 8171 N N . SER B 1 512 ? -33.156 22.359 14.578 1 52.12 512 SER B N 1
ATOM 8172 C CA . SER B 1 512 ? -33.219 23.719 14.039 1 52.12 512 SER B CA 1
ATOM 8173 C C . SER B 1 512 ? -34.031 24.641 14.961 1 52.12 512 SER B C 1
ATOM 8175 O O . SER B 1 512 ? -33.875 25.859 14.891 1 52.12 512 SER B O 1
ATOM 8177 N N . SER B 1 513 ? -34.875 24.109 15.797 1 46.09 513 SER B N 1
ATOM 8178 C CA . SER B 1 513 ? -35.688 24.922 16.703 1 46.09 513 SER B CA 1
ATOM 8179 C C . SER B 1 513 ? -34.906 25.234 17.984 1 46.09 513 SER B C 1
ATOM 8181 O O . SER B 1 513 ? -35.375 26.016 18.812 1 46.09 513 SER B O 1
ATOM 8183 N N . HIS B 1 514 ? -34.031 24.516 18.406 1 38.91 514 HIS B N 1
ATOM 8184 C CA . HIS B 1 514 ? -33.344 24.906 19.641 1 38.91 514 HIS B CA 1
ATOM 8185 C C . HIS B 1 514 ? -32.344 26.031 19.375 1 38.91 514 HIS B C 1
ATOM 8187 O O . HIS B 1 514 ? -31.391 25.859 18.609 1 38.91 514 HIS B O 1
ATOM 8193 N N . PRO B 1 515 ? -32.656 27.297 19.656 1 34.19 515 PRO B N 1
ATOM 8194 C CA . PRO B 1 515 ? -31.844 28.531 19.578 1 34.19 515 PRO B CA 1
ATOM 8195 C C . PRO B 1 515 ? -30.453 28.359 20.188 1 34.19 515 PRO B C 1
ATOM 8197 O O . PRO B 1 515 ? -30.25 27.5 21.047 1 34.19 515 PRO B O 1
ATOM 8200 N N . HIS B 1 516 ? -29.375 28.828 19.469 1 31.56 516 HIS B N 1
ATOM 8201 C CA . HIS B 1 516 ? -28.047 29.156 20 1 31.56 516 HIS B CA 1
ATOM 8202 C C . HIS B 1 516 ? -28.156 29.703 21.422 1 31.56 516 HIS B C 1
ATOM 8204 O O . HIS B 1 516 ? -28.969 30.594 21.703 1 31.56 516 HIS B O 1
ATOM 8210 N N . TYR B 1 517 ? -27.906 28.922 22.406 1 25.61 517 TYR B N 1
ATOM 8211 C CA . TYR B 1 517 ? -27.594 29.672 23.609 1 25.61 517 TYR B CA 1
ATOM 8212 C C . TYR B 1 517 ? -26.75 30.906 23.281 1 25.61 517 TYR B C 1
ATOM 8214 O O . TYR B 1 517 ? -25.703 30.797 22.641 1 25.61 517 TYR B O 1
ATOM 8222 N N . THR B 1 518 ? -27.375 32.094 23.078 1 20.64 518 THR B N 1
ATOM 8223 C CA . THR B 1 518 ? -26.672 33.344 23.391 1 20.64 518 THR B CA 1
ATOM 8224 C C . THR B 1 518 ? -26 33.25 24.75 1 20.64 518 THR B C 1
ATOM 8226 O O . THR B 1 518 ? -26.594 32.781 25.719 1 20.64 518 THR B O 1
#

Foldseek 3Di:
DDWDWDQDPQPGTQTDDPLRVVLCVVVLLLVLQQQAFPQQQLCLVQVQSGHTVNSLLSQLLRLLLLQLVQALVVDDPVLVCQLCVLVVNNVPDSVLLSVLSSVLSNQLQSQAFHSGPLCWLVLCVQLVFPDVLSVVPLDILSNLLSLLQLVDPVVQVSVCSVVRGSLLSSCLNNVSSLVSLLVCCVPHPDPCCVSRVCSVSLVPGDQSSNQQSLASSCCNPNLDHSSLVSCLLVSCVRRVQDPPSVLADSNVQSNQWYGDRNHIEGAPVCLSNVLSSLVSSLSCQQPRNVQPVNQVLSQLVSLLCSQLCPDPVNVLQSVLSNCSSNNHHDSVSSVCRGNVNVLVSLVCCQVVVVDDDVNNLSSVCNNPVDDLKDWLDGWLVRLCVLQPQVLLLLLLVLVQVCCVVPNPVVQVVVFVVLVVQLCVVQVHPFDKGKGFGDDDSRSQYWYQDPVRDTDGSCVVDVSSVVSVVVSSSTGGMIMMGRPVRCVVVVHDSVNSSVSSSVVSSVCSVVVVPPDPPD/DDWDWDQDPQPGTQTDDPLRVVLCVVVLLLVLQQQAFPQQPLCLVQVQSGHTVNSLLSQLLRLLLLQLVQAVVVDDPVLVCQLCVLVVNNVPDPVLLSVLSSVLSNQLQSQAFHSGPLCWLVLCVQLVFPDVLSVVPLDILSNLLSLLQLPDPVVQVSQCSVVRGSLLSSCLNNVSSLVSLLVCCVPHPDPCCVSRVCSVSLVPGDQSSNQQSLASSCCNPNLDHSSLVSCLLVSCVRRVQDPPSVLADSNVQSNQWYGDRNHIEGAPVCLSNVLSSLVSSLSCQQPRNVQPVNQVLSQLVSLLCSQLCPDPVNVLQSVLSNCSSNNHHDSSSSVCRGNVNVLVSLVCCQVVVVDDDVNNLSSVCNNPVDDLKDWLDGWLVVLCVLQPQVLLLLLLVLVQVCCVVPNPVVQVVVFVVLLVQLCVVQVHPFDKGKGFGDDDSRSQYWYQDPVRDTDGSCVVDVSSVVSVVVSSSTGGMIMMGRCVRCVVVVHDSVNSSVSSSVVSSVCSVVVVVPDPPD

Solvent-accessible surface area (backbone atoms only — not comparable to full-atom values): 53985 Å² total; per-residue (Å²): 132,73,63,44,73,40,55,34,56,86,78,41,69,46,78,28,49,56,65,52,47,52,42,56,44,66,30,64,58,52,48,44,24,63,43,19,38,56,54,39,65,34,30,81,72,24,57,54,33,51,50,30,40,31,50,48,18,52,44,8,16,48,44,21,41,55,42,47,55,46,31,57,75,71,50,57,66,67,60,51,49,52,35,29,45,73,70,69,40,65,90,51,57,76,63,51,59,47,50,41,45,23,49,22,20,45,48,56,65,54,21,52,43,41,30,20,71,63,36,46,52,52,53,52,74,71,71,57,50,94,46,68,58,70,75,64,63,68,54,56,45,27,53,50,14,24,56,34,30,46,68,21,70,68,46,35,55,56,41,41,76,74,71,44,58,40,65,60,35,42,46,41,47,40,37,70,54,45,52,50,51,41,51,37,37,74,74,43,91,52,78,53,50,85,82,39,62,61,40,58,57,62,69,73,44,53,72,68,39,48,26,52,49,39,19,57,20,18,39,52,61,49,46,80,14,18,44,60,52,33,52,48,53,50,50,30,59,38,26,39,58,68,95,46,73,86,43,55,53,62,70,59,48,40,71,33,41,37,77,38,98,36,34,55,27,30,36,56,88,31,46,68,43,52,50,38,42,52,51,52,46,51,46,42,42,56,64,49,67,51,20,60,68,34,38,50,52,42,48,34,48,48,53,33,45,62,56,47,56,71,35,77,88,24,46,66,51,47,50,22,46,40,28,37,54,63,14,61,51,51,71,65,26,52,63,43,56,24,33,35,31,50,51,34,49,49,47,49,35,57,74,71,61,74,49,60,72,69,42,36,52,34,46,48,20,68,77,50,61,46,72,74,58,43,60,78,48,80,46,44,67,54,38,29,68,72,54,32,61,70,51,37,34,48,34,33,51,44,51,53,50,47,39,71,72,54,34,65,64,45,51,54,50,52,36,51,48,52,45,51,52,48,27,59,76,67,70,39,99,64,69,62,48,57,42,74,48,84,85,78,84,66,47,78,28,32,27,37,41,96,87,65,49,77,38,47,45,58,79,70,32,68,69,54,44,46,48,56,59,51,54,42,54,38,73,37,62,41,48,32,33,33,63,72,62,32,53,74,70,70,45,53,68,68,58,52,49,49,48,52,50,51,53,51,49,46,49,32,58,51,55,70,62,57,70,75,82,124,133,73,66,45,75,38,55,35,57,84,78,41,69,44,77,29,48,56,67,51,47,52,42,54,46,66,30,65,57,53,48,43,24,63,44,20,36,58,54,40,66,33,29,81,73,23,56,55,34,50,51,29,39,31,50,49,18,52,44,8,15,48,44,22,41,54,43,47,54,45,32,57,74,70,52,57,65,68,60,51,50,50,35,27,45,74,71,70,38,64,90,50,57,76,64,52,58,48,50,43,46,22,50,24,21,47,50,56,64,55,22,51,45,40,30,20,73,65,38,48,52,51,53,52,73,71,69,57,48,97,46,66,58,70,77,66,63,68,55,56,45,27,53,50,13,24,54,33,32,45,69,21,70,68,44,35,57,54,42,42,76,75,71,44,57,38,66,61,35,44,44,41,48,41,37,70,54,45,52,51,49,40,51,38,38,73,73,42,92,53,79,52,49,84,82,39,62,61,40,57,56,62,68,72,45,52,72,68,38,48,27,53,49,38,20,57,21,19,38,50,60,49,47,81,12,19,44,58,54,33,53,47,53,48,49,30,59,38,25,38,59,68,96,47,73,85,44,57,54,61,70,59,48,39,71,34,41,38,75,36,99,37,33,56,27,30,36,57,88,32,45,67,43,52,50,37,42,53,53,51,48,50,46,41,42,56,64,48,66,51,19,62,67,35,39,50,52,40,48,36,47,49,54,34,45,62,58,46,55,70,35,78,88,24,45,66,50,46,50,21,47,40,29,37,54,63,14,61,50,51,72,66,25,52,64,44,55,25,34,35,32,50,52,35,50,49,47,48,36,56,76,70,58,74,50,59,73,69,43,35,52,33,46,48,20,67,78,48,61,45,70,75,59,43,61,77,50,81,46,45,65,52,38,31,69,72,55,31,61,71,53,36,35,46,33,32,52,44,51,52,49,46,39,71,73,53,34,67,64,44,51,55,49,53,37,52,49,53,45,50,52,48,28,60,74,67,69,40,99,65,68,62,48,58,41,75,48,85,85,77,85,65,47,77,28,31,26,37,42,95,85,63,48,76,39,48,45,57,78,70,31,68,68,54,44,44,49,57,57,52,52,41,55,37,74,36,61,41,46,32,33,32,62,70,61,31,51,76,69,70,43,53,68,69,58,51,50,51,49,52,49,51,52,50,48,47,48,32,60,52,55,72,62,57,70,75,83,124

InterPro domains:
  IPR003607 HD/PDEase domain [SM00471] (49-241)
  IPR003607 HD/PDEase domain [cd00077] (51-240)
  IPR050135 Deoxyguanosinetriphosphate triphosphohydrolase-like [PTHR11373] (4-308)

Secondary structure (DSSP, 8-state):
--EEEEEETTTEEEEEEHHHHHHHHH-HHHHHGGGSBSSTTGGGTSTT---BHHHHHHHHHHHHHHHHHHHHTTS-HHHHHHHHHHTT-TTS-HHHHHHHHHHHHHHTTTTPPTTGGGTTTHHHHHH--S-HHHHTT-S-HHHHHHHHHHTSHHHHHHHHTTT--HHHHHHHHTHHHHHHHHHHHHHSS---TTT-THHHHHHTS-HHHHHHHHHHHTTTSSSS-HHHHHHHHHHHHHH--SS-GGG--HHHHHHTEEEETTEEEEEGGGHHHHHHHHHHHHHHIIIIIT-HHHHHHHHHHHHHHHHHTTSGGGHHHHHHHHHHHTT---HHHHHHSSHHHHHHHHHHHHHTT-S-HHHHHHHHHHHH-----EES--SHHHHHHHH-HHHHHHHHHHHHHHHHHHHHHHHHHHHHHHHHHHHHHHT----EEEEE---------EEE-TTS-EEEHHHH-HHHHHHHHHHTTS-SEEEEE-HHHHHHTT--HHHHHHHHHHHHHHHHHHHTTS----/--EEEEEETTTEEEEEEHHHHHHHHH-HHHHHGGGSBSSTTGGGTSTT---BHHHHHHHHHHHHHHHHHHHHTTS-HHHHHHHHHHTT-TTS-HHHHHHHHHHHHHHTTTTPPTTGGGTTTHHHHHH--S-HHHHTT-S-HHHHHHHHHHTSHHHHHHHHTTT--HHHHHHHHTHHHHHHHHHHHHHSS---TTT-THHHHHHTS-HHHHHHHHHHHTTTSSSS-HHHHHHHHHHHHHH--SS-GGG--HHHHHHTEEEETTEEEEEGGGHHHHHHHHHHHHHHIIIIIT-HHHHHHHHHHHHHHHHHTTSGGGHHHHHHHHHHHTT---HHHHHHSSHHHHHHHHHHHHHTT-S-HHHHHHHHHHHH-----EES--SHHHHHHHH-HHHHHHHHHHHHHHHHHHHHHHHHHHHHHHHHHHHHHHT----EEEEE---------EEE-TTS-EEEHHHH-HHHHHHHHHHTTS-SEEEEE-HHHHHHTT--HHHHHHHHHHHHHHHHHHHTTS----

Sequence (1036 aa):
MSWKELRDPIHGWIRLSIDEARLLDDDVFVQRLRRITQDGLAHYVYPSARGSRFEHSLGTMYLATLMVERVLSEANEQSLRSLMDALGLHDEGVSAIRQYVRLSGLHHDIGHPPLSHVLDGYVSSLVKPNQVLYTAGLGKEHEVAGLMIMGSGKFRRIISSLGIDAGILRVITFYRLIKRVRLITQYGSVNLEASIPEVKLLSNMSDDETMLLESLASIVSGGIDADRLDYTLRDLYFTGAGSGSGAIDIARLVNYLHLGRGILIFDDKAKAFLEGYAIARYNLYKWVYMHHKVLQYDEMLREVFRSIIMLEKAKGFKTAAINFLNGNPNEDDLDIYTDDYLEAMLSEAYHEGLINGYVKDYADSILHRRTSMRALWKRDEDYIMIFGLGNAIMLNKYIDEQVGVHGLNWVNEFKTRVVNEMKETLNCDCKILVSTASFSNDISTFVRSNDGSLITITEVSPLIKAIDNAWEQTPHVFVFIDPSELSKNGVELSKVRSTAVRLLSNMATTGSSHPHYTMSWKELRDPIHGWIRLSIDEARLLDDDVFVQRLRRITQDGLAHYVYPSARGSRFEHSLGTMYLATLMVERVLSEANEQSLRSLMDALGLHDEGVSAIRQYVRLSGLHHDIGHPPLSHVLDGYVSSLVKPNQVLYTAGLGKEHEVAGLMIMGSGKFRRIISSLGIDAGILRVITFYRLIKRVRLITQYGSVNLEASIPEVKLLSNMSDDETMLLESLASIVSGGIDADRLDYTLRDLYFTGAGSGSGAIDIARLVNYLHLGRGILIFDDKAKAFLEGYAIARYNLYKWVYMHHKVLQYDEMLREVFRSIIMLEKAKGFKTAAINFLNGNPNEDDLDIYTDDYLEAMLSEAYHEGLINGYVKDYADSILHRRTSMRALWKRDEDYIMIFGLGNAIMLNKYIDEQVGVHGLNWVNEFKTRVVNEMKETLNCDCKILVSTASFSNDISTFVRSNDGSLITITEVSPLIKAIDNAWEQTPHVFVFIDPSELSKNGVELSKVRSTAVRLLSNMATTGSSHPHYT

pLDDT: mean 88.87, std 10.89, range [20.36, 98.5]

Nearest PDB structures (foldseek):
  3irh-assembly5_D  TM=7.188E-01  e=1.154E-15  Enterococcus faecalis V583
  4lrl-assembly2_B  TM=6.917E-01  e=9.742E-16  Enterococcus faecalis V583
  4lrl-assembly2_A  TM=6.776E-01  e=5.382E-16  Enterococcus faecalis V583
  4lrl-assembly3_D  TM=7.365E-01  e=2.441E-14  Enterococcus faecalis V583
  3irh-assembly2_A  TM=6.681E-01  e=3.625E-15  Enterococcus faecalis V583

Organism: Caldivirga maquilingensis (strain ATCC 700844 / DSM 13496 / JCM 10307 / IC-167) (NCBI:txid397948)

Radius of gyration: 30.27 Å; Cα contacts (8 Å, |Δi|>4): 1677; chains: 2; bounding box: 82×89×74 Å